Protein AF-W0A6F8-F1 (afdb_monomer_lite)

Foldseek 3Di:
DDDPDPPPPPDPPDPDDDPVNVVVVVVVVVVVVVVVVVVVVVVVVVVVVVVVVVVVVVVVVVVVVVVVVPDDDDDDPVVVVVCVVVPQDDDDDDDLDWQQLFDLDGPQVPDPFKDKDFDDPPPPDPPPPPPDRGFDADPDDFGWIKIWGPQDQWKKKKFWAADDQPVFKAQWWDPDNPIDFWGWGWDWDAFQNWTKIKIWIWGQDDDPDRDDTHTPDIDIDTHGWMKMWTWDCPDVQWIWTFIDTQQFTADDIDTPSPPPDDDPSIGIITDNDDRVRSRGMDMDRQAPAWAKAWPAFDQEFEQFLQQKTKFKTKIFIGDDWFPWKWKFKAQQPSRHTQPPRHTHTFAPWDTDPRMIIGMDMDHNVSLVVRQQRFIKMKMKGDDPPDPPPSNGIYIYTGGRHHYDAEEEEEEAPLSLQLQPDAAPDPDPFAFHHSEWEFEDDPDPPDLDLNVGDIDRRHGRGLLSLQQVLLCVQPVGYYYYYYQYYYLDALVCCAPPHSSLVNSLSNCVSNSHHQEYEYAYDQSCLVPDLVRNLVRVCRSQVVSCVVHVNYAYAYEAHQFYDPVSFVSRLVRSLSSQVCLVPPVVHHLHYFEHQNLFDDQRRHDGPRVSSSVRSNLRSVCVCVSSVSDQAHSHFKEWDDKDDPALFKIKTKIWGSLFFFKDWPQCVQVVAPQQLKWKDLDLVSPDTFTFNDKDKPPGWDDPDPSTTMIMMMTGGPDRRPPDKMKMWGNDGRNSFCPVPSVGSDNRSVNRGTHIWGHHPPDDTGTYDGQDDPVRRRMHMD

Sequence (778 aa):
MADIRKVQVRGLRGPGLSAEDTAAINAAVEAAEGAAEEAGAKLGEITDALATGLAAIDAAVEDAEEAAASIPLYTSPRLAAIEDALGLPAVPPEAPFHDSFAGGAGLLKNRPGYIVLTQSGFAAQVDSLSVGDGFIGGTTGTSAWGLKTTDSVTVWVDRIIGVAPITYLVDHVTVSPLLDRFRAGGTWTVVGGLNTGNYTISRIDDSSSPSSVQQLGNLRVEAFDVVSHRFEEPAPGTITLTVCLNGRQAGPPVVVSGLGVPFTMNHGITGNAGAQALRWIQIAKPATQALITLFAPNRVVHRNVDGSTTWRLRGQYTGDAPRALRYLLLDHAAGVAVSGHSNVLVNDLVAENGWWSGWFTISNAASLAVKDTGVRLFVRRRGLIDENDAEATADAWGPIQYPGEVSPVNGQSLGVQEGRQVLVTAGLYPAPARSFWIDGEPSTMQPEAFYRRQLPITADTTVAAFAGVVQALTGTSVATCSGGVSSTAIIERTVGTPGYIALRDAIEHAGGAGILRHIDGQSDIGTSDADYETVFLAIYTALIAEFPDLRVLMVPCSSAWAAGVGNYNRIRRLQWDIARRRTDICVGLGAYSNGVQKLDTLHKPALGYAEISRRNGHCYRQARGYQQFDGNGPWFAAFSKVSSSRLRGVFNLGRGDSLALNNSGYGGDFAGAMQFATASTFASPIAPTAFTIDASPVDIGGGVLQQGIEWDFAGTPFAGAAFARAAIGDNPYNLANNATINADLVNRASMIVALKAGEPSVEMQPYYSPDGNDYRQA

pLDDT: mean 70.32, std 19.62, range [24.39, 98.0]

Organism: NCBI:txid1123269

Radius of gyration: 33.79 Å; chains: 1; bounding box: 108×73×90 Å

Secondary structure (DSSP, 8-state):
--------------TT--HHHHHHHHHHHHHHHHHHHHHHHHHHHHHHHHHHHHHHHHHHHHHHHHHHHT-----TTHHHHHHHHTT---SSS--TT-----SSS-GGGGSTTEEEEE-TT--S-STT----TT----SSS---EEEEESS-S-EEEEEEPPSS--TTEES----STT---EEEEEEEEEETTEEEEEEEEEEE--SSS---EEEEEEEEEETT-EEEEEEEEEETTEEEEEEEETTEE-SSPEESGGGSS--------EE---HHHHTTEEEE-TTTS--B------SEEEBPTTS-EEEEEEEEB-SSPPS-EEEEEEETTT-SBPTT-SSEEPEEEEEETTEEEEEEEE-HHHHHHTTTT-EEEEEEEE-SS-TT-TT-EEEEEEEEEEEEEEEEEEESHHHHHTTT-B-SSTTSSPPPTT-EEE-----TT---GGG--EEEPPSSBHHHHHHHHHHHHH-SEEEEEEE--TT--GGGGSTTSHHHHHHHHHHHHTT--SEEEEE--STTTTS-HHHHHHHHHHHHHHHHHHSTT-EEEEE------TT-HHHHHHHHHHHHHHHHH-TTTEEEE----GGG--TTSS---HHHHHHHHHHHHHHHHHHTTS--S-TT--EEEEEEEEETTEEEEEEE-TT-SEEEEETTTSTT--STTEEEESSTT-SS-B--SEEEE-SS-EE-STT-EEEEEEEE-SS-TTSS--EEEES-SSSTT-GGGTTS--TTHHHHS-EEEEE-TTS--EEPPP---TTS--SEE-

Structure (mmCIF, N/CA/C/O backbone):
data_AF-W0A6F8-F1
#
_entry.id   AF-W0A6F8-F1
#
loop_
_atom_site.group_PDB
_atom_site.id
_atom_site.type_symbol
_atom_site.label_atom_id
_atom_site.label_alt_id
_atom_site.label_comp_id
_atom_site.label_asym_id
_atom_site.label_entity_id
_atom_site.label_seq_id
_atom_site.pdbx_PDB_ins_code
_atom_site.Cartn_x
_atom_site.Cartn_y
_atom_site.Cartn_z
_atom_site.occupancy
_atom_site.B_iso_or_equiv
_atom_site.auth_seq_id
_atom_site.auth_comp_id
_atom_site.auth_asym_id
_atom_site.auth_atom_id
_atom_site.pdbx_PDB_model_num
ATOM 1 N N . MET A 1 1 ? -20.579 -39.265 -7.305 1.00 39.62 1 MET A N 1
ATOM 2 C CA . MET A 1 1 ? -21.822 -39.997 -7.628 1.00 39.62 1 MET A CA 1
ATOM 3 C C . MET A 1 1 ? -22.959 -39.368 -6.846 1.00 39.62 1 MET A C 1
ATOM 5 O O . MET A 1 1 ? -22.984 -39.499 -5.631 1.00 39.62 1 MET A O 1
ATOM 9 N N . ALA A 1 2 ? -23.820 -38.609 -7.521 1.00 31.48 2 ALA A N 1
ATOM 10 C CA . ALA A 1 2 ? -24.972 -37.942 -6.923 1.00 31.48 2 ALA A CA 1
ATOM 11 C C . ALA A 1 2 ? -26.234 -38.354 -7.689 1.00 31.48 2 ALA A C 1
ATOM 13 O O . ALA A 1 2 ? -26.209 -38.424 -8.917 1.00 31.48 2 ALA A O 1
ATOM 14 N N . ASP A 1 3 ? -27.290 -38.649 -6.932 1.00 41.66 3 ASP A N 1
ATOM 15 C CA . ASP A 1 3 ? -28.625 -39.079 -7.350 1.00 41.66 3 ASP A CA 1
ATOM 16 C C . ASP A 1 3 ? -29.153 -38.379 -8.614 1.00 41.66 3 ASP A C 1
ATOM 18 O O . ASP A 1 3 ? -29.697 -37.270 -8.556 1.00 41.66 3 ASP A O 1
ATOM 22 N N . ILE A 1 4 ? -29.110 -39.071 -9.756 1.00 37.94 4 ILE A N 1
ATOM 23 C CA . ILE A 1 4 ? -30.026 -38.774 -10.858 1.00 37.94 4 ILE A CA 1
ATOM 24 C C . ILE A 1 4 ? -31.353 -39.427 -10.486 1.00 37.94 4 ILE A C 1
ATOM 26 O O . ILE A 1 4 ? -31.532 -40.643 -10.543 1.00 37.94 4 ILE A O 1
ATOM 30 N N . ARG A 1 5 ? -32.266 -38.579 -10.014 1.00 40.94 5 ARG A N 1
ATOM 31 C CA . ARG A 1 5 ? -33.640 -38.913 -9.643 1.00 40.94 5 ARG A CA 1
ATOM 32 C C . ARG A 1 5 ? -34.263 -39.826 -10.701 1.00 40.94 5 ARG A C 1
ATOM 34 O O . ARG A 1 5 ? -34.510 -39.393 -11.823 1.00 40.94 5 ARG A O 1
ATOM 41 N N . LYS A 1 6 ? -34.585 -41.059 -10.298 1.00 40.88 6 LYS A N 1
ATOM 42 C CA . LYS A 1 6 ? -35.554 -41.923 -10.980 1.00 40.88 6 LYS A CA 1
ATOM 43 C C . LYS A 1 6 ? -36.848 -41.133 -11.157 1.00 40.88 6 LYS A C 1
ATOM 45 O O . LYS A 1 6 ? -37.624 -40.995 -10.211 1.00 40.88 6 LYS A O 1
ATOM 50 N N . VAL A 1 7 ? -37.099 -40.620 -12.357 1.00 41.78 7 VAL A N 1
ATOM 51 C CA . VAL A 1 7 ? -38.447 -40.216 -12.744 1.00 41.78 7 VAL A CA 1
ATOM 52 C C . VAL A 1 7 ? -39.226 -41.517 -12.901 1.00 41.78 7 VAL A C 1
ATOM 54 O O . VAL A 1 7 ? -39.189 -42.159 -13.942 1.00 41.78 7 VAL A O 1
ATOM 57 N N . GLN A 1 8 ? -39.891 -41.962 -11.833 1.00 42.84 8 GLN A N 1
ATOM 58 C CA . GLN A 1 8 ? -40.904 -43.004 -11.951 1.00 42.84 8 GLN A CA 1
ATOM 59 C C . GLN A 1 8 ? -42.027 -42.460 -12.839 1.00 42.84 8 GLN A C 1
ATOM 61 O O . GLN A 1 8 ? -42.940 -41.789 -12.360 1.00 42.84 8 GLN A O 1
ATOM 66 N N . VAL A 1 9 ? -42.001 -42.792 -14.130 1.00 47.00 9 VAL A N 1
ATOM 67 C CA . VAL A 1 9 ? -43.165 -42.673 -15.017 1.00 47.00 9 VAL A CA 1
ATOM 68 C C . VAL A 1 9 ? -44.143 -43.803 -14.666 1.00 47.00 9 VAL A C 1
ATOM 70 O O . VAL A 1 9 ? -44.398 -44.730 -15.423 1.00 47.00 9 VAL A O 1
ATOM 73 N N . ARG A 1 10 ? -44.688 -43.768 -13.449 1.00 44.19 10 ARG A N 1
ATOM 74 C CA . ARG A 1 10 ? -45.847 -44.569 -13.037 1.00 44.19 10 ARG A CA 1
ATOM 75 C C . ARG A 1 10 ? -46.945 -43.601 -12.622 1.00 44.19 10 ARG A C 1
ATOM 77 O O . ARG A 1 10 ? -47.232 -43.448 -11.443 1.00 44.19 10 ARG A O 1
ATOM 84 N N . GLY A 1 11 ? -47.526 -42.898 -13.593 1.00 47.22 11 GLY A N 1
ATOM 85 C CA . GLY A 1 11 ? -48.578 -41.924 -13.284 1.00 47.22 11 GLY A CA 1
ATOM 86 C C . GLY A 1 11 ? -49.405 -41.382 -14.448 1.00 47.22 11 GLY A C 1
ATOM 87 O O . GLY A 1 11 ? -50.465 -40.822 -14.197 1.00 47.22 11 GLY A O 1
ATOM 88 N N . LEU A 1 12 ? -49.012 -41.574 -15.710 1.00 47.78 12 LEU A N 1
ATOM 89 C CA . LEU A 1 12 ? -49.800 -41.104 -16.858 1.00 47.78 12 LEU A CA 1
ATOM 90 C C . LEU A 1 12 ? -50.764 -42.194 -17.353 1.00 47.78 12 LEU A C 1
ATOM 92 O O . LEU A 1 12 ? -50.655 -42.693 -18.465 1.00 47.78 12 LEU A O 1
ATOM 96 N N . ARG A 1 13 ? -51.728 -42.579 -16.511 1.00 47.81 13 ARG A N 1
ATOM 97 C CA . ARG A 1 13 ? -52.975 -43.224 -16.963 1.00 47.81 13 ARG A CA 1
ATOM 98 C C . ARG A 1 13 ? -54.136 -42.263 -16.715 1.00 47.81 13 ARG A C 1
ATOM 100 O O . ARG A 1 13 ? -54.988 -42.508 -15.869 1.00 47.81 13 ARG A O 1
ATOM 107 N N . GLY A 1 14 ? -54.117 -41.129 -17.412 1.00 49.66 14 GLY A N 1
ATOM 108 C CA . GLY A 1 14 ? -55.275 -40.238 -17.505 1.00 49.66 14 GLY A CA 1
ATOM 109 C C . GLY A 1 14 ? -56.286 -40.794 -18.520 1.00 49.66 14 GLY A C 1
ATOM 110 O O . GLY A 1 14 ? -55.865 -41.371 -19.525 1.00 49.66 14 GLY A O 1
ATOM 111 N N . PRO A 1 15 ? -57.604 -40.665 -18.287 1.00 48.78 15 PRO A N 1
ATOM 112 C CA . PRO A 1 15 ? -58.619 -41.168 -19.207 1.00 48.78 15 PRO A CA 1
ATOM 113 C C . PRO A 1 15 ? -58.581 -40.348 -20.505 1.00 48.78 15 PRO A C 1
ATOM 115 O O . PRO A 1 15 ? -58.974 -39.186 -20.508 1.00 48.78 15 PRO A O 1
ATOM 118 N N . GLY A 1 16 ? -58.076 -40.936 -21.595 1.00 56.72 16 GLY A N 1
ATOM 119 C CA . GLY A 1 16 ? -58.070 -40.292 -22.916 1.00 56.72 16 GLY A CA 1
ATOM 120 C C . GLY A 1 16 ? -56.902 -40.631 -23.848 1.00 56.72 16 GLY A C 1
ATOM 121 O O . GLY A 1 16 ? -56.974 -40.271 -25.016 1.00 56.72 16 GLY A O 1
ATOM 122 N N . LEU A 1 17 ? -55.854 -41.320 -23.385 1.00 56.81 17 LEU A N 1
ATOM 123 C CA . LEU A 1 17 ? -54.770 -41.779 -24.267 1.00 56.81 17 LEU A CA 1
ATOM 124 C C . LEU A 1 17 ? -55.175 -43.062 -25.000 1.00 56.81 17 LEU A C 1
ATOM 126 O O . LEU A 1 17 ? -55.654 -44.012 -24.375 1.00 56.81 17 LEU A O 1
ATOM 130 N N . SER A 1 18 ? -54.980 -43.095 -26.320 1.00 64.94 18 SER A N 1
ATOM 131 C CA . SER A 1 18 ? -55.183 -44.313 -27.100 1.00 64.94 18 SER A CA 1
ATOM 132 C C . SER A 1 18 ? -54.106 -45.356 -26.756 1.00 64.94 18 SER A C 1
ATOM 134 O O . SER A 1 18 ? -53.036 -45.040 -26.218 1.00 64.94 18 SER A O 1
ATOM 136 N N . ALA A 1 19 ? -54.380 -46.632 -27.044 1.00 66.88 19 ALA A N 1
ATOM 137 C CA . ALA A 1 19 ? -53.400 -47.703 -26.841 1.00 66.88 19 ALA A CA 1
ATOM 138 C C . ALA A 1 19 ? -52.123 -47.485 -27.676 1.00 66.88 19 ALA A C 1
ATOM 140 O O . ALA A 1 19 ? -51.034 -47.865 -27.249 1.00 66.88 19 ALA A O 1
ATOM 141 N N . GLU A 1 20 ? -52.261 -46.832 -28.831 1.00 69.56 20 GLU A N 1
ATOM 142 C CA . GLU A 1 20 ? -51.173 -46.520 -29.756 1.00 69.56 20 GLU A CA 1
ATOM 143 C C . GLU A 1 20 ? -50.271 -45.402 -29.205 1.00 69.56 20 GLU A C 1
ATOM 145 O O . GLU A 1 20 ? -49.052 -45.564 -29.158 1.00 69.56 20 GLU A O 1
ATOM 150 N N . ASP A 1 21 ? -50.861 -44.341 -28.642 1.00 62.09 21 ASP A N 1
ATOM 151 C CA . ASP A 1 21 ? -50.109 -43.254 -27.993 1.00 62.09 21 ASP A CA 1
ATOM 152 C C . ASP A 1 21 ? -49.346 -43.748 -26.758 1.00 62.09 21 ASP A C 1
ATOM 154 O O . ASP A 1 21 ? -48.209 -43.350 -26.502 1.00 62.09 21 ASP A O 1
ATOM 158 N N . THR A 1 22 ? -49.951 -44.665 -25.998 1.00 63.81 22 THR A N 1
ATOM 159 C CA . THR A 1 22 ? -49.301 -45.273 -24.827 1.00 63.81 22 THR A CA 1
ATOM 160 C C . THR A 1 22 ? -48.097 -46.126 -25.241 1.00 63.81 22 THR A C 1
ATOM 162 O O . THR A 1 22 ? -47.063 -46.094 -24.574 1.00 63.81 22 THR A O 1
ATOM 165 N N . ALA A 1 23 ? -48.203 -46.869 -26.347 1.00 68.25 23 ALA A N 1
ATOM 166 C CA . ALA A 1 23 ? -47.099 -47.666 -26.876 1.00 68.25 23 ALA A CA 1
ATOM 167 C C . ALA A 1 23 ? -45.953 -46.783 -27.398 1.00 68.25 23 ALA A C 1
ATOM 169 O O . ALA A 1 23 ? -44.791 -47.061 -27.104 1.00 68.25 23 ALA A O 1
ATOM 170 N N . ALA A 1 24 ? -46.274 -45.690 -28.096 1.00 68.19 24 ALA A N 1
ATOM 171 C CA . ALA A 1 24 ? -45.284 -44.738 -28.597 1.00 68.19 24 ALA A CA 1
ATOM 172 C C . ALA A 1 24 ? -44.519 -44.035 -27.462 1.00 68.19 24 ALA A C 1
ATOM 174 O O . ALA A 1 24 ? -43.297 -43.904 -27.527 1.00 68.19 24 ALA A O 1
ATOM 175 N N . ILE A 1 25 ? -45.217 -43.634 -26.393 1.00 63.47 25 ILE A N 1
ATOM 176 C CA . ILE A 1 25 ? -44.587 -43.017 -25.216 1.00 63.47 25 ILE A CA 1
ATOM 177 C C . ILE A 1 25 ? -43.669 -44.015 -24.501 1.00 63.47 25 ILE A C 1
ATOM 179 O O . ILE A 1 25 ? -42.547 -43.654 -24.155 1.00 63.47 25 ILE A O 1
ATOM 183 N N . ASN A 1 26 ? -44.096 -45.268 -24.315 1.00 69.50 26 ASN A N 1
ATOM 184 C CA . ASN A 1 26 ? -43.254 -46.284 -23.675 1.00 69.50 26 ASN A CA 1
ATOM 185 C C . ASN A 1 26 ? -41.985 -46.572 -24.491 1.00 69.50 26 ASN A C 1
ATOM 187 O O . ASN A 1 26 ? -40.902 -46.625 -23.917 1.00 69.50 26 ASN A O 1
ATOM 191 N N . ALA A 1 27 ? -42.095 -46.669 -25.820 1.00 68.62 27 ALA A N 1
ATOM 192 C CA . ALA A 1 27 ? -40.938 -46.863 -26.695 1.00 68.62 27 ALA A CA 1
ATOM 193 C C . ALA A 1 27 ? -39.957 -45.675 -26.642 1.00 68.62 27 ALA A C 1
ATOM 195 O O . ALA A 1 27 ? -38.742 -45.868 -26.655 1.00 68.62 27 ALA A O 1
ATOM 196 N N . ALA A 1 28 ? -40.467 -44.443 -26.542 1.00 62.16 28 ALA A N 1
ATOM 197 C CA . ALA A 1 28 ? -39.632 -43.251 -26.394 1.00 62.16 28 ALA A CA 1
ATOM 198 C C . ALA A 1 28 ? -38.912 -43.202 -25.035 1.00 62.16 28 ALA A C 1
ATOM 200 O O . ALA A 1 28 ? -37.762 -42.768 -24.968 1.00 62.16 28 ALA A O 1
ATOM 201 N N . VAL A 1 29 ? -39.566 -43.661 -23.962 1.00 64.31 29 VAL A N 1
ATOM 202 C CA . VAL A 1 29 ? -38.954 -43.762 -22.628 1.00 64.31 29 VAL A CA 1
ATOM 203 C C . VAL A 1 29 ? -37.868 -44.838 -22.608 1.00 64.31 29 VAL A C 1
ATOM 205 O O . VAL A 1 29 ? -36.765 -44.543 -22.164 1.00 64.31 29 VAL A O 1
ATOM 208 N N . GLU A 1 30 ? -38.121 -46.029 -23.158 1.00 69.31 30 GLU A N 1
ATOM 209 C CA . GLU A 1 30 ? -37.109 -47.096 -23.249 1.00 69.31 30 GLU A CA 1
ATOM 210 C C . GLU A 1 30 ? -35.885 -46.659 -24.071 1.00 69.31 30 GLU A C 1
ATOM 212 O O . GLU A 1 30 ? -34.746 -46.908 -23.676 1.00 69.31 30 GLU A O 1
ATOM 217 N N . ALA A 1 31 ? -36.093 -45.939 -25.180 1.00 66.75 31 ALA A N 1
ATOM 218 C CA . ALA A 1 31 ? -34.997 -45.390 -25.978 1.00 66.75 31 ALA A CA 1
ATOM 219 C C . ALA A 1 31 ? -34.178 -44.332 -25.212 1.00 66.75 31 ALA A C 1
ATOM 221 O O . ALA A 1 31 ? -32.952 -44.291 -25.327 1.00 66.75 31 ALA A O 1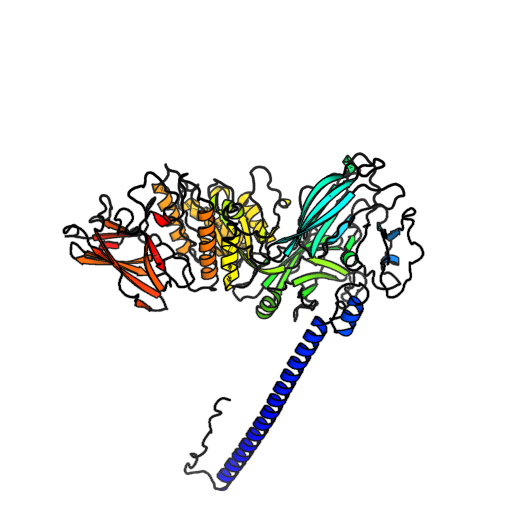
ATOM 222 N N . ALA A 1 32 ? -34.840 -43.485 -24.417 1.00 55.56 32 ALA A N 1
ATOM 223 C CA . ALA A 1 32 ? -34.175 -42.477 -23.595 1.00 55.56 32 ALA A CA 1
ATOM 224 C C . ALA A 1 32 ? -33.403 -43.097 -22.416 1.00 55.56 32 ALA A C 1
ATOM 226 O O . ALA A 1 32 ? -32.304 -42.639 -22.104 1.00 55.56 32 ALA A O 1
ATOM 227 N N . GLU A 1 33 ? -33.945 -44.145 -21.788 1.00 65.81 33 GLU A N 1
ATOM 228 C CA . GLU A 1 33 ? -33.263 -44.901 -20.732 1.00 65.81 33 GLU A CA 1
ATOM 229 C C . GLU A 1 33 ? -32.013 -45.608 -21.277 1.00 65.81 33 GLU A C 1
ATOM 231 O O . GLU A 1 33 ? -30.941 -45.467 -20.689 1.00 65.81 33 GLU A O 1
ATOM 236 N N . GLY A 1 34 ? -32.103 -46.249 -22.450 1.00 66.94 34 GLY A N 1
ATOM 237 C CA . GLY A 1 34 ? -30.946 -46.864 -23.110 1.00 66.94 34 GLY A CA 1
ATOM 238 C C . GLY A 1 34 ? -29.844 -45.858 -23.472 1.00 66.94 34 GLY A C 1
ATOM 239 O O . GLY A 1 34 ? -28.665 -46.114 -23.235 1.00 66.94 34 GLY A O 1
ATOM 240 N N . ALA A 1 35 ? -30.212 -44.673 -23.973 1.00 64.50 35 ALA A N 1
ATOM 241 C CA . ALA A 1 35 ? -29.246 -43.614 -24.282 1.00 64.50 35 ALA A CA 1
ATOM 242 C C . ALA A 1 35 ? -28.562 -43.043 -23.023 1.00 64.50 35 ALA A C 1
ATOM 244 O O . ALA A 1 35 ? -27.377 -42.702 -23.055 1.00 64.50 35 ALA A O 1
ATOM 245 N N . ALA A 1 36 ? -29.290 -42.944 -21.906 1.00 58.66 36 ALA A N 1
ATOM 246 C CA . ALA A 1 36 ? -28.733 -42.502 -20.630 1.00 58.66 36 ALA A CA 1
ATOM 247 C C . ALA A 1 36 ? -27.765 -43.538 -20.031 1.00 58.66 36 ALA A C 1
ATOM 249 O O . ALA A 1 36 ? -26.739 -43.161 -19.463 1.00 58.66 36 ALA A O 1
ATOM 250 N N . GLU A 1 37 ? -28.060 -44.830 -20.189 1.00 70.25 37 GLU A N 1
ATOM 251 C CA . GLU A 1 37 ? -27.196 -45.925 -19.742 1.00 70.25 37 GLU A CA 1
ATOM 252 C C . GLU A 1 37 ? -25.890 -45.975 -20.556 1.00 70.25 37 GLU A C 1
ATOM 254 O O . GLU A 1 37 ? -24.803 -46.060 -19.981 1.00 70.25 37 GLU A O 1
ATOM 259 N N . GLU A 1 38 ? -25.966 -45.780 -21.878 1.00 71.19 38 GLU A N 1
ATOM 260 C CA . GLU A 1 38 ? -24.788 -45.678 -22.751 1.00 71.19 38 GLU A CA 1
ATOM 261 C C . GLU A 1 38 ? -23.921 -44.444 -22.427 1.00 71.19 38 GLU A C 1
ATOM 263 O O . GLU A 1 38 ? -22.689 -44.523 -22.401 1.00 71.19 38 GLU A O 1
ATOM 268 N N . ALA A 1 39 ? -24.545 -43.299 -22.127 1.00 60.41 39 ALA A N 1
ATOM 269 C CA . ALA A 1 39 ? -23.832 -42.098 -21.692 1.00 60.41 39 ALA A CA 1
ATOM 270 C C . ALA A 1 39 ? -23.146 -42.296 -20.328 1.00 60.41 39 ALA A C 1
ATOM 272 O O . ALA A 1 39 ? -22.024 -41.827 -20.130 1.00 60.41 39 ALA A O 1
ATOM 273 N N . GLY A 1 40 ? -23.788 -43.021 -19.405 1.00 66.56 40 GLY A N 1
ATOM 274 C CA . GLY A 1 40 ? -23.209 -43.401 -18.117 1.00 66.56 40 GLY A CA 1
ATOM 275 C C . GLY A 1 40 ? -21.996 -44.322 -18.264 1.00 66.56 40 GLY A C 1
ATOM 276 O O . GLY A 1 40 ? -20.978 -44.087 -17.613 1.00 66.56 40 GLY A O 1
ATOM 277 N N . ALA A 1 41 ? -22.066 -45.311 -19.160 1.00 70.50 41 ALA A N 1
ATOM 278 C CA . ALA A 1 41 ? -20.948 -46.205 -19.465 1.00 70.50 41 ALA A CA 1
ATOM 279 C C . ALA A 1 41 ? -19.746 -45.442 -20.051 1.00 70.50 41 ALA A C 1
ATOM 281 O O . ALA A 1 41 ? -18.634 -45.571 -19.543 1.00 70.50 41 ALA A O 1
ATOM 282 N N . LYS A 1 42 ? -19.980 -44.555 -21.029 1.00 66.94 42 LYS A N 1
ATOM 283 C CA . LYS A 1 42 ? -18.939 -43.680 -21.603 1.00 66.94 42 LYS A CA 1
ATOM 284 C C . LYS A 1 42 ? -18.312 -42.747 -20.568 1.00 66.94 42 LYS A C 1
ATOM 286 O O . LYS A 1 42 ? -17.109 -42.508 -20.603 1.00 66.94 42 LYS A O 1
ATOM 291 N N . LEU A 1 43 ? -19.102 -42.219 -19.631 1.00 59.78 43 LEU A N 1
ATOM 292 C CA . LEU A 1 43 ? -18.573 -41.396 -18.541 1.00 59.78 43 LEU A CA 1
ATOM 293 C C . LEU A 1 43 ? -17.697 -42.225 -17.585 1.00 59.78 43 LEU A C 1
ATOM 295 O O . LEU A 1 43 ? -16.676 -41.726 -17.113 1.00 59.78 43 LEU A O 1
ATOM 299 N N . GLY A 1 44 ? -18.069 -43.484 -17.329 1.00 69.50 44 GLY A N 1
ATOM 300 C CA . GLY A 1 44 ? -17.248 -44.444 -16.588 1.00 69.50 44 GLY A CA 1
ATOM 301 C C . GLY A 1 44 ? -15.903 -44.691 -17.271 1.00 69.50 44 GLY A C 1
ATOM 302 O O . GLY A 1 44 ? -14.867 -44.480 -16.650 1.00 69.50 44 GLY A O 1
ATOM 303 N N . GLU A 1 45 ? -15.913 -44.995 -18.572 1.00 74.62 45 GLU A N 1
ATOM 304 C CA . GLU A 1 45 ? -14.696 -45.194 -19.375 1.00 74.62 45 GLU A CA 1
ATOM 305 C C . GLU A 1 45 ? -13.771 -43.965 -19.360 1.00 74.62 45 GLU A C 1
ATOM 307 O O . GLU A 1 45 ? -12.558 -44.099 -19.204 1.00 74.62 45 GLU A O 1
ATOM 312 N N . ILE A 1 46 ? -14.332 -42.754 -19.464 1.00 62.12 46 ILE A N 1
ATOM 313 C CA . ILE A 1 46 ? -13.563 -41.502 -19.365 1.00 62.12 46 ILE A CA 1
ATOM 314 C C . ILE A 1 46 ? -12.957 -41.339 -17.965 1.00 62.12 46 ILE A C 1
ATOM 316 O O . ILE A 1 46 ? -11.816 -40.896 -17.840 1.00 62.12 46 ILE A O 1
ATOM 320 N N . THR A 1 47 ? -13.700 -41.691 -16.915 1.00 66.75 47 THR A N 1
ATOM 321 C CA . THR A 1 47 ? -13.232 -41.573 -15.525 1.00 66.75 47 THR A CA 1
ATOM 322 C C . THR A 1 47 ? -12.101 -42.564 -15.237 1.00 66.75 47 THR A C 1
ATOM 324 O O . THR A 1 47 ? -11.099 -42.182 -14.634 1.00 66.75 47 THR A O 1
ATOM 327 N N . ASP A 1 48 ? -12.211 -43.796 -15.735 1.00 68.62 48 ASP A N 1
ATOM 328 C CA . ASP A 1 48 ? -11.179 -44.830 -15.603 1.00 68.62 48 ASP A CA 1
ATOM 329 C C . ASP A 1 48 ? -9.924 -44.486 -16.420 1.00 68.62 48 ASP A C 1
ATOM 331 O O . ASP A 1 48 ? -8.797 -44.661 -15.945 1.00 68.62 48 ASP A O 1
ATOM 335 N N . ALA A 1 49 ? -10.092 -43.914 -17.617 1.00 65.12 49 ALA A N 1
ATOM 336 C CA . ALA A 1 49 ? -8.984 -43.396 -18.418 1.00 65.12 49 ALA A CA 1
ATOM 337 C C . ALA A 1 49 ? -8.271 -42.226 -17.718 1.00 65.12 49 ALA A C 1
ATOM 339 O O . ALA A 1 49 ? -7.042 -42.156 -17.738 1.00 65.12 49 ALA A O 1
ATOM 340 N N . LEU A 1 50 ? -9.021 -41.340 -17.053 1.00 58.88 50 LEU A N 1
ATOM 341 C CA . LEU A 1 50 ? -8.459 -40.226 -16.288 1.00 58.88 50 LEU A CA 1
ATOM 342 C C . LEU A 1 50 ? -7.696 -40.718 -15.049 1.00 58.88 50 LEU A C 1
ATOM 344 O O . LEU A 1 50 ? -6.603 -40.228 -14.775 1.00 58.88 50 LEU A O 1
ATOM 348 N N . ALA A 1 51 ? -8.234 -41.708 -14.331 1.00 66.00 51 ALA A N 1
ATOM 349 C CA . ALA A 1 51 ? -7.575 -42.326 -13.181 1.00 66.00 51 ALA A CA 1
ATOM 350 C C . ALA A 1 51 ? -6.288 -43.064 -13.587 1.00 66.00 51 ALA A C 1
ATOM 352 O O . ALA A 1 51 ? -5.265 -42.942 -12.916 1.00 66.00 51 ALA A O 1
ATOM 353 N N . THR A 1 52 ? -6.314 -43.763 -14.725 1.00 69.75 52 THR A N 1
ATOM 354 C CA . THR A 1 52 ? -5.130 -44.420 -15.301 1.00 69.75 52 THR A CA 1
ATOM 355 C C . THR A 1 52 ? -4.083 -43.393 -15.741 1.00 69.75 52 THR A C 1
ATOM 357 O O . THR A 1 52 ? -2.893 -43.586 -15.505 1.00 69.75 52 THR A O 1
ATOM 360 N N . GLY A 1 53 ? -4.518 -42.273 -16.330 1.00 60.66 53 GLY A N 1
ATOM 361 C CA . GLY A 1 53 ? -3.644 -41.159 -16.697 1.00 60.66 53 GLY A CA 1
ATOM 362 C C . GLY A 1 53 ? -2.988 -40.491 -15.486 1.00 60.66 53 GLY A C 1
ATOM 363 O O . GLY A 1 53 ? -1.792 -40.224 -15.527 1.00 60.66 53 GLY A O 1
ATOM 364 N N . LEU A 1 54 ? -3.734 -40.277 -14.395 1.00 59.97 54 LEU A N 1
ATOM 365 C CA . LEU A 1 54 ? -3.179 -39.728 -13.153 1.00 59.97 54 LEU A CA 1
ATOM 366 C C . LEU A 1 54 ? -2.142 -40.667 -12.527 1.00 59.97 54 LEU A C 1
ATOM 368 O O . LEU A 1 54 ? -1.059 -40.216 -12.179 1.00 59.97 54 LEU A O 1
ATOM 372 N N . ALA A 1 55 ? -2.433 -41.968 -12.452 1.00 62.72 55 ALA A N 1
ATOM 373 C CA . ALA A 1 55 ? -1.493 -42.949 -11.909 1.00 62.72 55 ALA A CA 1
ATOM 374 C C . ALA A 1 55 ? -0.197 -43.045 -12.738 1.00 62.72 55 ALA A C 1
ATOM 376 O O . ALA A 1 55 ? 0.882 -43.233 -12.182 1.00 62.72 55 ALA A O 1
ATOM 377 N N . ALA A 1 56 ? -0.286 -42.883 -14.064 1.00 57.25 56 ALA A N 1
ATOM 378 C CA . ALA A 1 56 ? 0.887 -42.830 -14.936 1.00 57.25 56 ALA A CA 1
ATOM 379 C C . ALA A 1 56 ? 1.708 -41.540 -14.749 1.00 57.25 56 ALA A C 1
ATOM 381 O O . ALA A 1 56 ? 2.930 -41.578 -14.865 1.00 57.25 56 ALA A O 1
ATOM 382 N N . ILE A 1 57 ? 1.053 -40.412 -14.451 1.00 50.72 57 ILE A N 1
ATOM 383 C CA . ILE A 1 57 ? 1.726 -39.148 -14.123 1.00 50.72 57 ILE A CA 1
ATOM 384 C C . ILE A 1 57 ? 2.440 -39.260 -12.774 1.00 50.72 57 ILE A C 1
ATOM 386 O O . ILE A 1 57 ? 3.607 -38.894 -12.698 1.00 50.72 57 ILE A O 1
ATOM 390 N N . ASP A 1 58 ? 1.787 -39.807 -11.747 1.00 57.56 58 ASP A N 1
ATOM 391 C CA . ASP A 1 58 ? 2.394 -39.980 -10.422 1.00 57.56 58 ASP A CA 1
ATOM 392 C C . ASP A 1 58 ? 3.620 -40.907 -10.484 1.00 57.56 58 ASP A C 1
ATOM 394 O O . ASP A 1 58 ? 4.669 -40.566 -9.944 1.00 57.56 58 ASP A O 1
ATOM 398 N N . ALA A 1 59 ? 3.538 -42.013 -11.235 1.00 56.03 59 ALA A N 1
ATOM 399 C CA . ALA A 1 59 ? 4.683 -42.898 -11.465 1.00 56.03 59 ALA A CA 1
ATOM 400 C C . ALA A 1 59 ? 5.832 -42.197 -12.217 1.00 56.03 59 ALA A C 1
ATOM 402 O O . ALA A 1 59 ? 6.998 -42.377 -11.880 1.00 56.03 59 ALA A O 1
ATOM 403 N N . ALA A 1 60 ? 5.520 -41.354 -13.209 1.00 46.44 60 ALA A N 1
ATOM 404 C CA . ALA A 1 60 ? 6.533 -40.592 -13.942 1.00 46.44 60 ALA A CA 1
ATOM 405 C C . ALA A 1 60 ? 7.187 -39.490 -13.088 1.00 46.44 60 ALA A C 1
ATOM 407 O O . ALA A 1 60 ? 8.354 -39.159 -13.303 1.00 46.44 60 ALA A O 1
ATOM 408 N N . VAL A 1 61 ? 6.451 -38.913 -12.133 1.00 48.53 61 VAL A N 1
ATOM 409 C CA . VAL A 1 61 ? 6.987 -37.954 -11.157 1.00 48.53 61 VAL A CA 1
ATOM 410 C C . VAL A 1 61 ? 7.913 -38.663 -10.170 1.00 48.53 61 VAL A C 1
ATOM 412 O O . VAL A 1 61 ? 9.008 -38.166 -9.924 1.00 48.53 61 VAL A O 1
ATOM 415 N N . GLU A 1 62 ? 7.529 -39.839 -9.675 1.00 55.28 62 GLU A N 1
ATOM 416 C CA . GLU A 1 62 ? 8.352 -40.644 -8.763 1.00 55.28 62 GLU A CA 1
ATOM 417 C C . GLU A 1 62 ? 9.666 -41.097 -9.437 1.00 55.28 62 GLU A C 1
ATOM 419 O O . GLU A 1 62 ? 10.747 -40.890 -8.880 1.00 55.28 62 GLU A O 1
ATOM 424 N N . ASP A 1 63 ? 9.604 -41.567 -10.691 1.00 50.84 63 ASP A N 1
ATOM 425 C CA . ASP A 1 63 ? 10.789 -41.898 -11.501 1.00 50.84 63 ASP A CA 1
ATOM 426 C C . ASP A 1 63 ? 11.691 -40.668 -11.746 1.00 50.84 63 ASP A C 1
ATOM 428 O O . ASP A 1 63 ? 12.924 -40.768 -11.754 1.00 50.84 63 ASP A O 1
ATOM 432 N N . ALA A 1 64 ? 11.101 -39.482 -11.941 1.00 44.47 64 ALA A N 1
ATOM 433 C CA . ALA A 1 64 ? 11.843 -38.236 -12.138 1.00 44.47 64 ALA A CA 1
ATOM 434 C C . ALA A 1 64 ? 12.514 -37.739 -10.846 1.00 44.47 64 ALA A C 1
ATOM 436 O O . ALA A 1 64 ? 13.629 -37.212 -10.899 1.00 44.47 64 ALA A O 1
ATOM 437 N N . GLU A 1 65 ? 11.876 -37.922 -9.690 1.00 46.41 65 GLU A N 1
ATOM 438 C CA . GLU A 1 65 ? 12.444 -37.600 -8.378 1.00 46.41 65 GLU A CA 1
ATOM 439 C C . GLU A 1 65 ? 13.589 -38.559 -8.008 1.00 46.41 65 GLU A C 1
ATOM 441 O O . GLU A 1 65 ? 14.633 -38.112 -7.518 1.00 46.41 65 GLU A O 1
ATOM 446 N N . GLU A 1 66 ? 13.466 -39.852 -8.327 1.00 46.41 66 GLU A N 1
ATOM 447 C CA . GLU A 1 66 ? 14.530 -40.845 -8.124 1.00 46.41 66 GLU A CA 1
ATOM 448 C C . GLU A 1 66 ? 15.720 -40.618 -9.084 1.00 46.41 66 GLU A C 1
ATOM 450 O O . GLU A 1 66 ? 16.894 -40.698 -8.690 1.00 46.41 66 GLU A O 1
ATOM 455 N N . ALA A 1 67 ? 15.446 -40.207 -10.329 1.00 44.75 67 ALA A N 1
ATOM 456 C CA . ALA A 1 67 ? 16.469 -39.756 -11.272 1.00 44.75 67 ALA A CA 1
ATOM 457 C C . ALA A 1 67 ? 17.159 -38.458 -10.809 1.00 44.75 67 ALA A C 1
ATOM 459 O O . ALA A 1 67 ? 18.375 -38.323 -10.957 1.00 44.75 67 ALA A O 1
ATOM 460 N N . ALA A 1 68 ? 16.429 -37.520 -10.200 1.00 40.91 68 ALA A N 1
ATOM 461 C CA . ALA A 1 68 ? 16.993 -36.282 -9.661 1.00 40.91 68 ALA A CA 1
ATOM 462 C C . ALA A 1 68 ? 17.868 -36.518 -8.414 1.00 40.91 68 ALA A C 1
ATOM 464 O O . ALA A 1 68 ? 18.861 -35.812 -8.217 1.00 40.91 68 ALA A O 1
ATOM 465 N N . ALA A 1 69 ? 17.554 -37.531 -7.601 1.00 37.47 69 ALA A N 1
ATOM 466 C CA . ALA A 1 69 ? 18.293 -37.864 -6.382 1.00 37.47 69 ALA A CA 1
ATOM 467 C C . ALA A 1 69 ? 19.656 -38.548 -6.630 1.00 37.47 69 ALA A C 1
ATOM 469 O O . ALA A 1 69 ? 20.507 -38.561 -5.737 1.00 37.47 69 ALA A O 1
ATOM 470 N N . SER A 1 70 ? 19.899 -39.097 -7.827 1.00 35.19 70 SER A N 1
ATOM 471 C CA . SER A 1 70 ? 21.084 -39.921 -8.133 1.00 35.19 70 SER A CA 1
ATOM 472 C C . SER A 1 70 ? 22.201 -39.215 -8.924 1.00 35.19 70 SER A C 1
ATOM 474 O O . SER A 1 70 ? 23.224 -39.837 -9.225 1.00 35.19 70 SER A O 1
ATOM 476 N N . ILE A 1 71 ? 22.073 -37.917 -9.237 1.00 37.09 71 ILE A N 1
ATOM 477 C CA . ILE A 1 71 ? 23.011 -37.210 -10.130 1.00 37.09 71 ILE A CA 1
ATOM 478 C C . ILE A 1 71 ? 23.945 -36.261 -9.346 1.00 37.09 71 ILE A C 1
ATOM 480 O O . ILE A 1 71 ? 23.482 -35.281 -8.761 1.00 37.09 71 ILE A O 1
ATOM 484 N N . PRO A 1 72 ? 25.280 -36.471 -9.362 1.00 34.41 72 PRO A N 1
ATOM 485 C CA . PRO A 1 72 ? 26.234 -35.557 -8.739 1.00 34.41 72 PRO A CA 1
ATOM 486 C C . PRO A 1 72 ? 26.283 -34.223 -9.497 1.00 34.41 72 PRO A C 1
ATOM 488 O O . PRO A 1 72 ? 26.584 -34.178 -10.693 1.00 34.41 72 PRO A O 1
ATOM 491 N N . LEU A 1 73 ? 26.009 -33.130 -8.785 1.00 38.47 73 LEU A N 1
ATOM 492 C CA . LEU A 1 73 ? 26.136 -31.758 -9.276 1.00 38.47 73 LEU A CA 1
ATOM 493 C C . LEU A 1 73 ? 27.594 -31.423 -9.633 1.00 38.47 73 LEU A C 1
ATOM 495 O O . LEU A 1 73 ? 28.523 -31.875 -8.971 1.00 38.47 73 LEU A O 1
ATOM 499 N N . TYR A 1 74 ? 27.740 -30.542 -10.629 1.00 29.27 74 TYR A N 1
ATOM 500 C CA . TYR A 1 74 ? 28.961 -29.914 -11.157 1.00 29.27 74 TYR A CA 1
ATOM 501 C C . TYR A 1 74 ? 29.613 -30.591 -12.374 1.00 29.27 74 TYR A C 1
ATOM 503 O O . TYR A 1 74 ? 30.597 -31.314 -12.272 1.00 29.27 74 TYR A O 1
ATOM 511 N N . THR A 1 75 ? 29.125 -30.239 -13.570 1.00 29.94 75 THR A N 1
ATOM 512 C CA . THR A 1 75 ? 29.950 -29.675 -14.665 1.00 29.94 75 THR A CA 1
ATOM 513 C C . THR A 1 75 ? 29.074 -29.146 -15.812 1.00 29.94 75 THR A C 1
ATOM 515 O O . THR A 1 75 ? 28.045 -29.711 -16.173 1.00 29.94 75 THR A O 1
ATOM 518 N N . SER A 1 76 ? 29.514 -28.015 -16.366 1.00 38.00 76 SER A N 1
ATOM 519 C CA . SER A 1 76 ? 28.798 -27.069 -17.240 1.00 38.00 76 SER A CA 1
ATOM 520 C C . SER A 1 76 ? 28.201 -27.540 -18.589 1.00 38.00 76 SER A C 1
ATOM 522 O O . SER A 1 76 ? 27.363 -26.801 -19.096 1.00 38.00 76 SER A O 1
ATOM 524 N N . PRO A 1 77 ? 28.560 -28.673 -19.222 1.00 34.16 77 PRO A N 1
ATOM 525 C CA . PRO A 1 77 ? 27.987 -29.012 -20.538 1.00 34.16 77 PRO A CA 1
ATOM 526 C C . PRO A 1 77 ? 26.629 -29.729 -20.495 1.00 34.16 77 PRO A C 1
ATOM 528 O O . PRO A 1 77 ? 25.949 -29.811 -21.510 1.00 34.16 77 PRO A O 1
ATOM 531 N N . ARG A 1 78 ? 26.230 -30.287 -19.344 1.00 33.94 78 ARG A N 1
ATOM 532 C CA . ARG A 1 78 ? 25.040 -31.157 -19.258 1.00 33.94 78 ARG A CA 1
ATOM 533 C C . ARG A 1 78 ? 23.732 -30.433 -18.946 1.00 33.94 78 ARG A C 1
ATOM 535 O O . ARG A 1 78 ? 22.682 -30.996 -19.222 1.00 33.94 78 ARG A O 1
ATOM 542 N N . LEU A 1 79 ? 23.775 -29.194 -18.448 1.00 37.59 79 LEU A N 1
ATOM 543 C CA . LEU A 1 79 ? 22.560 -28.409 -18.189 1.00 37.59 79 LEU A CA 1
ATOM 544 C C . LEU A 1 79 ? 21.819 -28.083 -19.500 1.00 37.59 79 LEU A C 1
ATOM 546 O O . LEU A 1 79 ? 20.614 -28.274 -19.583 1.00 37.59 79 LEU A O 1
ATOM 550 N N . ALA A 1 80 ? 22.564 -27.734 -20.554 1.00 34.97 80 ALA A N 1
ATOM 551 C CA . ALA A 1 80 ? 22.007 -27.424 -21.872 1.00 34.97 80 ALA A CA 1
ATOM 552 C C . ALA A 1 80 ? 21.346 -28.638 -22.556 1.00 34.97 80 ALA A C 1
ATOM 554 O O . ALA A 1 80 ? 20.348 -28.488 -23.248 1.00 34.97 80 ALA A O 1
ATOM 555 N N . ALA A 1 81 ? 21.864 -29.853 -22.333 1.00 37.44 81 ALA A N 1
ATOM 556 C CA . ALA A 1 81 ? 21.287 -31.080 -22.894 1.00 37.44 81 ALA A CA 1
ATOM 557 C C . ALA A 1 81 ? 20.040 -31.564 -22.128 1.00 37.44 81 ALA A C 1
ATOM 559 O O . ALA A 1 81 ? 19.183 -32.231 -22.700 1.00 37.44 81 ALA A O 1
ATOM 560 N N . ILE A 1 82 ? 19.935 -31.226 -20.839 1.00 36.19 82 ILE A N 1
ATOM 561 C CA . ILE A 1 82 ? 18.755 -31.509 -20.011 1.00 36.19 82 ILE A CA 1
ATOM 562 C C . ILE A 1 82 ? 17.627 -30.515 -20.339 1.00 36.19 82 ILE A C 1
ATOM 564 O O . ILE A 1 82 ? 16.470 -30.916 -20.409 1.00 36.19 82 ILE A O 1
ATOM 568 N N . GLU A 1 83 ? 17.956 -29.252 -20.625 1.00 37.66 83 GLU A N 1
ATOM 569 C CA . GLU A 1 83 ? 16.994 -28.232 -21.076 1.00 37.66 83 GLU A CA 1
ATOM 570 C C . GLU A 1 83 ? 16.333 -28.595 -22.423 1.00 37.66 83 GLU A C 1
ATOM 572 O O . GLU A 1 83 ? 15.125 -28.413 -22.569 1.00 37.66 83 GLU A O 1
ATOM 577 N N . ASP A 1 84 ? 17.084 -29.192 -23.356 1.00 37.38 84 ASP A N 1
ATOM 578 C CA . ASP A 1 84 ? 16.586 -29.634 -24.674 1.00 37.38 84 ASP A CA 1
ATOM 579 C C . ASP A 1 84 ? 15.769 -30.946 -24.603 1.00 37.38 84 ASP A C 1
ATOM 581 O O . ASP A 1 84 ? 14.822 -31.147 -25.363 1.00 37.38 84 ASP A O 1
ATOM 585 N N . ALA A 1 85 ? 16.094 -31.842 -23.661 1.00 33.62 85 ALA A N 1
ATOM 586 C CA . ALA A 1 85 ? 15.418 -33.135 -23.492 1.00 33.62 85 ALA A CA 1
ATOM 587 C C . ALA A 1 85 ? 14.113 -33.061 -22.670 1.00 33.62 85 ALA A C 1
ATOM 589 O O . ALA A 1 85 ? 13.260 -33.938 -22.804 1.00 33.62 85 ALA A O 1
ATOM 590 N N . LEU A 1 86 ? 13.943 -32.028 -21.834 1.00 32.06 86 LEU A N 1
ATOM 591 C CA . LEU A 1 86 ? 12.771 -31.843 -20.965 1.00 32.06 86 LEU A CA 1
ATOM 592 C C . LEU A 1 86 ? 11.606 -31.083 -21.621 1.00 32.06 86 LEU A C 1
ATOM 594 O O . LEU A 1 86 ? 10.589 -30.856 -20.968 1.00 32.06 86 LEU A O 1
ATOM 598 N N . GLY A 1 87 ? 11.723 -30.663 -22.886 1.00 30.53 87 GLY A N 1
ATOM 599 C CA . GLY A 1 87 ? 10.654 -29.923 -23.569 1.00 30.53 87 GLY A CA 1
ATOM 600 C C . GLY A 1 87 ? 10.290 -28.594 -22.893 1.00 30.53 87 GLY A C 1
ATOM 601 O O . GLY A 1 87 ? 9.191 -28.077 -23.105 1.00 30.53 87 GLY A O 1
ATOM 602 N N . LEU A 1 88 ? 11.199 -28.032 -22.086 1.00 31.12 88 LEU A N 1
ATOM 603 C CA . LEU A 1 88 ? 11.078 -26.658 -21.615 1.00 31.12 88 LEU A CA 1
ATOM 604 C C . LEU A 1 88 ? 11.041 -25.760 -22.856 1.00 31.12 88 LEU A C 1
ATOM 606 O O . LEU A 1 88 ? 11.855 -25.947 -23.763 1.00 31.12 88 LEU A O 1
ATOM 610 N N . PRO A 1 89 ? 10.066 -24.844 -22.965 1.00 31.77 89 PRO A N 1
ATOM 611 C CA . PRO A 1 89 ? 9.783 -24.189 -24.225 1.00 31.77 89 PRO A CA 1
ATOM 612 C C . PRO A 1 89 ? 11.022 -23.469 -24.744 1.00 31.77 89 PRO A C 1
ATOM 614 O O . PRO A 1 89 ? 11.661 -22.685 -24.033 1.00 31.77 89 PRO A O 1
ATOM 617 N N . ALA A 1 90 ? 11.311 -23.721 -26.022 1.00 30.08 90 ALA A N 1
ATOM 618 C CA . ALA A 1 90 ? 12.142 -22.857 -26.830 1.00 30.08 90 ALA A CA 1
ATOM 619 C C . ALA A 1 90 ? 11.761 -21.398 -26.554 1.00 30.08 90 ALA A C 1
ATOM 621 O O . ALA A 1 90 ? 10.583 -21.061 -26.408 1.00 30.08 90 ALA A O 1
ATOM 622 N N . VAL A 1 91 ? 12.804 -20.574 -26.462 1.00 32.56 91 VAL A N 1
ATOM 623 C CA . VAL A 1 91 ? 12.823 -19.118 -26.628 1.00 32.56 91 VAL A CA 1
ATOM 624 C C . VAL A 1 91 ? 11.490 -18.584 -27.181 1.00 32.56 91 VAL A C 1
ATOM 626 O O . VAL A 1 91 ? 11.050 -19.085 -28.219 1.00 32.56 91 VAL A O 1
ATOM 629 N N . PRO A 1 92 ? 10.853 -17.568 -26.556 1.00 30.56 92 PRO A N 1
ATOM 630 C CA . PRO A 1 92 ? 9.660 -16.953 -27.137 1.00 30.56 92 PRO A CA 1
ATOM 631 C C . PRO A 1 92 ? 9.916 -16.665 -28.623 1.00 30.56 92 PRO A C 1
ATOM 633 O O . PRO A 1 92 ? 11.013 -16.190 -28.935 1.00 30.56 92 PRO A O 1
ATOM 636 N N . PRO A 1 93 ? 8.967 -16.976 -29.533 1.00 30.61 93 PRO A N 1
ATOM 637 C CA . PRO A 1 93 ? 9.174 -16.795 -30.963 1.00 30.61 93 PRO A CA 1
ATOM 638 C C . PRO A 1 93 ? 9.689 -15.378 -31.199 1.00 30.61 93 PRO A C 1
ATOM 640 O O . PRO A 1 93 ? 9.118 -14.414 -30.683 1.00 30.61 93 PRO A O 1
ATOM 643 N N . GLU A 1 94 ? 10.833 -15.326 -31.876 1.00 30.42 94 GLU A N 1
ATOM 644 C CA . GLU A 1 94 ? 11.769 -14.211 -31.981 1.00 30.42 94 GLU A CA 1
ATOM 645 C C . GLU A 1 94 ? 11.109 -12.835 -31.823 1.00 30.42 94 GLU A C 1
ATOM 647 O O . GLU A 1 94 ? 10.245 -12.414 -32.598 1.00 30.42 94 GLU A O 1
ATOM 652 N N . ALA A 1 95 ? 11.539 -12.103 -30.795 1.00 30.19 95 ALA A N 1
ATOM 653 C CA . ALA A 1 95 ? 11.308 -10.673 -30.737 1.00 30.19 95 ALA A CA 1
ATOM 654 C C . ALA A 1 95 ? 11.960 -10.025 -31.980 1.00 30.19 95 ALA A C 1
ATOM 656 O O . ALA A 1 95 ? 13.166 -10.196 -32.152 1.00 30.19 95 ALA A O 1
ATOM 657 N N . PRO A 1 96 ? 11.229 -9.288 -32.846 1.00 32.25 96 PRO A N 1
ATOM 658 C CA . PRO A 1 96 ? 11.771 -8.810 -34.119 1.00 32.25 96 PRO A CA 1
ATOM 659 C C . PRO A 1 96 ? 12.886 -7.762 -33.969 1.00 32.25 96 PRO A C 1
ATOM 661 O O . PRO A 1 96 ? 13.588 -7.497 -34.935 1.00 32.25 96 PRO A O 1
ATOM 664 N N . PHE A 1 97 ? 13.106 -7.213 -32.765 1.00 31.92 97 PHE A N 1
ATOM 665 C CA . PHE A 1 97 ? 14.323 -6.493 -32.384 1.00 31.92 97 PHE A CA 1
ATOM 666 C C . PHE A 1 97 ? 14.859 -7.058 -31.076 1.00 31.92 97 PHE A C 1
ATOM 668 O O . PHE A 1 97 ? 14.692 -6.500 -29.994 1.00 31.92 97 PHE A O 1
ATOM 675 N N . HIS A 1 98 ? 15.539 -8.183 -31.195 1.00 34.59 98 HIS A N 1
ATOM 676 C CA . HIS A 1 98 ? 16.545 -8.568 -30.229 1.00 34.59 98 HIS A CA 1
ATOM 677 C C . HIS A 1 98 ? 17.894 -8.459 -30.928 1.00 34.59 98 HIS A C 1
ATOM 679 O O . HIS A 1 98 ? 18.060 -8.991 -32.028 1.00 34.59 98 HIS A O 1
ATOM 685 N N . ASP A 1 99 ? 18.878 -7.835 -30.282 1.00 37.53 99 ASP A N 1
ATOM 686 C CA . ASP A 1 99 ? 20.273 -8.120 -30.605 1.00 37.53 99 ASP A CA 1
ATOM 687 C C . ASP A 1 99 ? 20.526 -9.574 -30.147 1.00 37.53 99 ASP A C 1
ATOM 689 O O . ASP A 1 99 ? 20.981 -9.862 -29.041 1.00 37.53 99 ASP A O 1
ATOM 693 N N . SER A 1 100 ? 20.085 -10.535 -30.966 1.00 33.62 100 SER A N 1
ATOM 694 C CA . SER A 1 100 ? 20.326 -11.952 -30.740 1.00 33.62 100 SER A CA 1
ATOM 695 C C . SER A 1 100 ? 21.754 -12.253 -31.168 1.00 33.62 100 SER A C 1
ATOM 697 O O . SER A 1 100 ? 22.102 -12.228 -32.348 1.00 33.62 100 SER A O 1
ATOM 699 N N . PHE A 1 101 ? 22.590 -12.554 -30.181 1.00 39.25 101 PHE A N 1
ATOM 700 C CA . PHE A 1 101 ? 23.919 -13.132 -30.380 1.00 39.25 101 PHE A CA 1
ATOM 701 C C . PHE A 1 101 ? 23.850 -14.648 -30.632 1.00 39.25 101 PHE A C 1
ATOM 703 O O . PHE A 1 101 ? 24.891 -15.296 -30.712 1.00 39.25 101 PHE A O 1
ATOM 710 N N . ALA A 1 102 ? 22.635 -15.213 -30.700 1.00 32.88 102 ALA A N 1
ATOM 711 C CA . ALA A 1 102 ? 22.405 -16.610 -31.022 1.00 32.88 102 ALA A CA 1
ATOM 712 C C . ALA A 1 102 ? 22.280 -16.769 -32.542 1.00 32.88 102 ALA A C 1
ATOM 714 O O . ALA A 1 102 ? 21.357 -16.231 -33.150 1.00 32.88 102 ALA A O 1
ATOM 715 N N . GLY A 1 103 ? 23.232 -17.485 -33.141 1.00 32.03 103 GLY A N 1
ATOM 716 C CA . GLY A 1 103 ? 23.323 -17.709 -34.586 1.00 32.03 103 GLY A CA 1
ATOM 717 C C . GLY A 1 103 ? 24.654 -17.222 -35.159 1.00 32.03 103 GLY A C 1
ATOM 718 O O . GLY A 1 103 ? 25.028 -16.061 -35.017 1.00 32.03 103 GLY A O 1
ATOM 719 N N . GLY A 1 104 ? 25.389 -18.116 -35.828 1.00 30.39 104 GLY A N 1
ATOM 720 C CA . GLY A 1 104 ? 26.748 -17.882 -36.347 1.00 30.39 104 GLY A CA 1
ATOM 721 C C . GLY A 1 104 ? 26.903 -16.768 -37.398 1.00 30.39 104 GLY A C 1
ATOM 722 O O . GLY A 1 104 ? 28.015 -16.501 -37.846 1.00 30.39 104 GLY A O 1
ATOM 723 N N . ALA A 1 105 ? 25.818 -16.086 -37.767 1.00 31.33 105 ALA A N 1
ATOM 724 C CA . ALA A 1 105 ? 25.803 -14.897 -38.609 1.00 31.33 105 ALA A CA 1
ATOM 725 C C . ALA A 1 105 ? 25.049 -13.778 -37.870 1.00 31.33 105 ALA A C 1
ATOM 727 O O . ALA A 1 105 ? 23.864 -13.554 -38.086 1.00 31.33 105 ALA A O 1
ATOM 728 N N . GLY A 1 106 ? 25.742 -13.117 -36.939 1.00 34.97 106 GLY A N 1
ATOM 729 C CA . GLY A 1 106 ? 25.161 -12.109 -36.054 1.00 34.97 106 GLY A CA 1
ATOM 730 C C . GLY A 1 106 ? 24.444 -10.971 -36.789 1.00 34.97 106 GLY A C 1
ATOM 731 O O . GLY A 1 106 ? 25.027 -10.298 -37.641 1.00 34.97 106 GLY A O 1
ATOM 732 N N . LEU A 1 107 ? 23.207 -10.697 -36.368 1.00 35.78 107 LEU A N 1
ATOM 733 C CA . LEU A 1 107 ? 22.372 -9.565 -36.797 1.00 35.78 107 LEU A CA 1
ATOM 734 C C . LEU A 1 107 ? 23.022 -8.186 -36.545 1.00 35.78 107 LEU A C 1
ATOM 736 O O . LEU A 1 107 ? 22.613 -7.186 -37.128 1.00 35.78 107 LEU A O 1
ATOM 740 N N . LEU A 1 108 ? 24.100 -8.126 -35.760 1.00 37.81 108 LEU A N 1
ATOM 741 C CA . LEU A 1 108 ? 24.907 -6.920 -35.555 1.00 37.81 108 LEU A CA 1
ATOM 742 C C . LEU A 1 108 ? 25.734 -6.504 -36.780 1.00 37.81 108 LEU A C 1
ATOM 744 O O . LEU A 1 108 ? 26.011 -5.318 -36.938 1.00 37.81 108 LEU A O 1
ATOM 748 N N . LYS A 1 109 ? 26.117 -7.438 -37.667 1.00 33.28 109 LYS A N 1
ATOM 749 C CA . LYS A 1 109 ? 26.937 -7.120 -38.856 1.00 33.28 109 LYS A CA 1
ATOM 750 C C . LYS A 1 109 ? 26.197 -6.286 -39.904 1.00 33.28 109 LYS A C 1
ATOM 752 O O . LYS A 1 109 ? 26.849 -5.649 -40.725 1.00 33.28 109 LYS A O 1
ATOM 757 N N . ASN A 1 110 ? 24.865 -6.271 -39.861 1.00 35.53 110 ASN A N 1
ATOM 758 C CA . ASN A 1 110 ? 24.034 -5.585 -40.848 1.00 35.53 110 ASN A CA 1
ATOM 759 C C . ASN A 1 110 ? 23.451 -4.260 -40.332 1.00 35.53 110 ASN A C 1
ATOM 761 O O . ASN A 1 110 ? 22.698 -3.618 -41.058 1.00 35.53 110 ASN A O 1
ATOM 765 N N . ARG A 1 111 ? 23.798 -3.820 -39.112 1.00 41.66 111 ARG A N 1
ATOM 766 C CA . ARG A 1 111 ? 23.377 -2.520 -38.572 1.00 41.66 111 ARG A CA 1
ATOM 767 C C . ARG A 1 111 ? 24.371 -1.431 -39.008 1.00 41.66 111 ARG A C 1
ATOM 769 O O . ARG A 1 111 ? 25.521 -1.453 -38.561 1.00 41.66 111 ARG A O 1
ATOM 776 N N . PRO A 1 112 ? 23.973 -0.459 -39.852 1.00 41.78 112 PRO A N 1
ATOM 777 C CA . PRO A 1 112 ? 24.862 0.631 -40.243 1.00 41.78 112 PRO A CA 1
ATOM 778 C C . PRO A 1 112 ? 25.350 1.405 -39.006 1.00 41.78 112 PRO A C 1
ATOM 780 O O . PRO A 1 112 ? 24.539 1.850 -38.195 1.00 41.78 112 PRO A O 1
ATOM 783 N N . GLY A 1 113 ? 26.670 1.558 -38.853 1.00 41.28 113 GLY A N 1
ATOM 784 C CA . GLY A 1 113 ? 27.285 2.339 -37.768 1.00 41.28 113 GLY A CA 1
ATOM 785 C C . GLY A 1 113 ? 27.683 1.567 -36.500 1.00 41.28 113 GLY A C 1
ATOM 786 O O . GLY A 1 113 ? 28.135 2.209 -35.551 1.00 41.28 113 GLY A O 1
ATOM 787 N N . TYR A 1 114 ? 27.558 0.230 -36.477 1.00 42.84 114 TYR A N 1
ATOM 788 C CA . TYR A 1 114 ? 28.021 -0.619 -35.368 1.00 42.84 114 TYR A CA 1
ATOM 789 C C . TYR A 1 114 ? 29.237 -1.469 -35.763 1.00 42.84 114 TYR A C 1
ATOM 791 O O . TYR A 1 114 ? 29.274 -2.045 -36.848 1.00 42.84 114 TYR A O 1
ATOM 799 N N . ILE A 1 115 ? 30.238 -1.564 -34.881 1.00 47.03 115 ILE A N 1
ATOM 800 C CA . ILE A 1 115 ? 31.439 -2.396 -35.092 1.00 47.03 115 ILE A CA 1
ATOM 801 C C . ILE A 1 115 ? 31.697 -3.250 -33.845 1.00 47.03 115 ILE A C 1
ATOM 803 O O . ILE A 1 115 ? 31.650 -2.735 -32.727 1.00 47.03 115 ILE A O 1
ATOM 807 N N . VAL A 1 116 ? 31.990 -4.542 -34.037 1.00 47.28 116 VAL A N 1
ATOM 808 C CA . VAL A 1 116 ? 32.514 -5.425 -32.980 1.00 47.28 116 VAL A CA 1
ATOM 809 C C . VAL A 1 116 ? 34.023 -5.226 -32.886 1.00 47.28 116 VAL A C 1
ATOM 811 O O . VAL A 1 116 ? 34.723 -5.381 -33.886 1.00 47.28 116 VAL A O 1
ATOM 814 N N . LEU A 1 117 ? 34.529 -4.894 -31.700 1.00 43.47 117 LEU A N 1
ATOM 815 C CA . LEU A 1 117 ? 35.956 -4.678 -31.470 1.00 43.47 117 LEU A CA 1
ATOM 816 C C . LEU A 1 117 ? 36.526 -5.738 -30.517 1.00 43.47 117 LEU A C 1
ATOM 818 O O . LEU A 1 117 ? 35.940 -6.039 -29.477 1.00 43.47 117 LEU A O 1
ATOM 822 N N . THR A 1 118 ? 37.687 -6.284 -30.884 1.00 43.56 118 THR A N 1
ATOM 823 C CA . THR A 1 118 ? 38.477 -7.253 -30.105 1.00 43.56 118 THR A CA 1
ATOM 824 C C . THR A 1 118 ? 39.769 -6.597 -29.622 1.00 43.56 118 THR A C 1
ATOM 826 O O . THR A 1 118 ? 40.434 -5.919 -30.407 1.00 43.56 118 THR A O 1
ATOM 829 N N . GLN A 1 119 ? 40.161 -6.792 -28.360 1.00 38.66 119 GLN A N 1
ATOM 830 C CA . GLN A 1 119 ? 41.355 -6.146 -27.799 1.00 38.66 119 GLN A CA 1
ATOM 831 C C . GLN A 1 119 ? 42.637 -6.961 -28.053 1.00 38.66 119 GLN A C 1
ATOM 833 O O . GLN A 1 119 ? 42.727 -8.130 -27.686 1.00 38.66 119 GLN A O 1
ATOM 838 N N . SER A 1 120 ? 43.675 -6.324 -28.601 1.00 36.81 120 SER A N 1
ATOM 839 C CA . SER A 1 120 ? 45.041 -6.864 -28.618 1.00 36.81 120 SER A CA 1
ATOM 840 C C . SER A 1 120 ? 45.704 -6.669 -27.245 1.00 36.81 120 SER A C 1
ATOM 842 O O . SER A 1 120 ? 45.879 -5.528 -26.821 1.00 36.81 120 SER A O 1
ATOM 844 N N . GLY A 1 121 ? 46.070 -7.755 -26.552 1.00 34.97 121 GLY A N 1
ATOM 845 C CA . GLY A 1 121 ? 46.759 -7.707 -25.246 1.00 34.97 121 GLY A CA 1
ATOM 846 C C . GLY A 1 121 ? 46.205 -8.651 -24.170 1.00 34.97 121 GLY A C 1
ATOM 847 O O . GLY A 1 121 ? 46.907 -8.954 -23.210 1.00 34.97 121 GLY A O 1
ATOM 848 N N . PHE A 1 122 ? 44.998 -9.196 -24.353 1.00 33.97 122 PHE A N 1
ATOM 849 C CA . PHE A 1 122 ? 44.508 -10.358 -23.602 1.00 33.97 122 PHE A CA 1
ATOM 850 C C . PHE A 1 122 ? 45.007 -11.632 -24.300 1.00 33.97 122 PHE A C 1
ATOM 852 O O . PHE A 1 122 ? 44.345 -12.198 -25.162 1.00 33.97 122 PHE A O 1
ATOM 859 N N . ALA A 1 123 ? 46.240 -12.040 -23.996 1.00 25.72 123 ALA A N 1
ATOM 860 C CA . ALA A 1 123 ? 46.973 -13.069 -24.740 1.00 25.72 123 ALA A CA 1
ATOM 861 C C . ALA A 1 123 ? 46.564 -14.530 -24.436 1.00 25.72 123 ALA A C 1
ATOM 863 O O . ALA A 1 123 ? 47.373 -15.438 -24.605 1.00 25.72 123 ALA A O 1
ATOM 864 N N . ALA A 1 124 ? 45.324 -14.791 -24.023 1.00 25.88 124 ALA A N 1
ATOM 865 C CA . ALA A 1 124 ? 44.814 -16.154 -23.908 1.00 25.88 124 ALA A CA 1
ATOM 866 C C . ALA A 1 124 ? 43.575 -16.327 -24.799 1.00 25.88 124 ALA A C 1
ATOM 868 O O . ALA A 1 124 ? 42.502 -15.828 -24.488 1.00 25.88 124 ALA A O 1
ATOM 869 N N . GLN A 1 125 ? 43.774 -17.069 -25.894 1.00 28.53 125 GLN A N 1
ATOM 870 C CA . GLN A 1 125 ? 42.760 -17.678 -26.767 1.00 28.53 125 GLN A CA 1
ATOM 871 C C . GLN A 1 125 ? 41.964 -16.750 -27.700 1.00 28.53 125 GLN A C 1
ATOM 873 O O . GLN A 1 125 ? 40.739 -16.685 -27.663 1.00 28.53 125 GLN A O 1
ATOM 878 N N . VAL A 1 126 ? 42.667 -16.146 -28.662 1.00 28.88 126 VAL A N 1
ATOM 879 C CA . VAL A 1 126 ? 42.061 -15.731 -29.946 1.00 28.88 126 VAL A CA 1
ATOM 880 C C . VAL A 1 126 ? 41.803 -16.948 -30.860 1.00 28.88 126 VAL A C 1
ATOM 882 O O . VAL A 1 126 ? 40.927 -16.907 -31.718 1.00 28.88 126 VAL A O 1
ATOM 885 N N . ASP A 1 127 ? 42.470 -18.080 -30.615 1.00 24.52 127 ASP A N 1
ATOM 886 C CA . ASP A 1 127 ? 42.438 -19.256 -31.501 1.00 24.52 127 ASP A CA 1
ATOM 887 C C . ASP A 1 127 ? 41.249 -20.213 -31.289 1.00 24.52 127 ASP A C 1
ATOM 889 O O . ASP A 1 127 ? 41.248 -21.329 -31.802 1.00 24.52 127 ASP A O 1
ATOM 893 N N . SER A 1 128 ? 40.204 -19.799 -30.568 1.00 28.34 128 SER A N 1
ATOM 894 C CA . SER A 1 128 ? 38.967 -20.593 -30.466 1.00 28.34 128 SER A CA 1
ATOM 895 C C . SER A 1 128 ? 37.700 -19.740 -30.505 1.00 28.34 128 SER A C 1
ATOM 897 O O . SER A 1 128 ? 36.787 -19.897 -29.705 1.00 28.34 128 SER A O 1
ATOM 899 N N . LEU A 1 129 ? 37.594 -18.869 -31.509 1.00 31.11 129 LEU A N 1
ATOM 900 C CA . LEU A 1 129 ? 36.286 -18.565 -32.098 1.00 31.11 129 LEU A CA 1
ATOM 901 C C . LEU A 1 129 ? 35.867 -19.765 -32.967 1.00 31.11 129 LEU A C 1
ATOM 903 O O . LEU A 1 129 ? 35.855 -19.690 -34.194 1.00 31.11 129 LEU A O 1
ATOM 907 N N . SER A 1 130 ? 35.559 -20.909 -32.351 1.00 30.39 130 SER A N 1
ATOM 908 C CA . SER A 1 130 ? 34.795 -21.933 -33.059 1.00 30.39 130 SER A CA 1
ATOM 909 C C . SER A 1 130 ? 33.346 -21.473 -33.077 1.00 30.39 130 SER A C 1
ATOM 911 O O . SER A 1 130 ? 32.668 -21.491 -32.052 1.00 30.39 130 SER A O 1
ATOM 913 N N . VAL A 1 131 ? 32.875 -21.052 -34.249 1.00 30.95 131 VAL A N 1
ATOM 914 C CA . VAL A 1 131 ? 31.448 -20.898 -34.548 1.00 30.95 131 VAL A CA 1
ATOM 915 C C . VAL A 1 131 ? 30.846 -22.306 -34.612 1.00 30.95 131 VAL A C 1
ATOM 917 O O . VAL A 1 131 ? 30.594 -22.844 -35.683 1.00 30.95 131 VAL A O 1
ATOM 920 N N . GLY A 1 132 ? 30.720 -22.946 -33.454 1.00 24.39 132 GLY A N 1
ATOM 921 C CA . GLY A 1 132 ? 29.981 -24.183 -33.246 1.00 24.39 132 GLY A CA 1
ATOM 922 C C . GLY A 1 132 ? 28.831 -23.878 -32.295 1.00 24.39 132 GLY A C 1
ATOM 923 O O . GLY A 1 132 ? 29.048 -23.275 -31.249 1.00 24.39 132 GLY A O 1
ATOM 924 N N . ASP A 1 133 ? 27.613 -24.216 -32.703 1.00 28.20 133 ASP A N 1
ATOM 925 C CA . ASP A 1 133 ? 26.376 -24.144 -31.909 1.00 28.20 133 ASP A CA 1
ATOM 926 C C . ASP A 1 133 ? 25.883 -22.752 -31.483 1.00 28.20 133 ASP A C 1
ATOM 928 O O . ASP A 1 133 ? 25.017 -22.614 -30.625 1.00 28.20 133 ASP A O 1
ATOM 932 N N . GLY A 1 134 ? 26.340 -21.694 -32.158 1.00 31.05 134 GLY A N 1
ATOM 933 C CA . GLY A 1 134 ? 25.629 -20.414 -32.143 1.00 31.05 134 GLY A CA 1
ATOM 934 C C . GLY A 1 134 ? 25.734 -19.609 -30.845 1.00 31.05 134 GLY A C 1
ATOM 935 O O . GLY A 1 134 ? 24.876 -18.764 -30.615 1.00 31.05 134 GLY A O 1
ATOM 936 N N . PHE A 1 135 ? 26.784 -19.796 -30.040 1.00 27.09 135 PHE A N 1
ATOM 937 C CA . PHE A 1 135 ? 27.084 -18.944 -28.883 1.00 27.09 135 PHE A CA 1
ATOM 938 C C . PHE A 1 135 ? 28.452 -18.263 -29.026 1.00 27.09 135 PHE A C 1
ATOM 940 O O . PHE A 1 135 ? 29.449 -18.908 -29.337 1.00 27.09 135 PHE A O 1
ATOM 947 N N . ILE A 1 136 ? 28.522 -16.956 -28.748 1.00 33.75 136 ILE A N 1
ATOM 948 C CA . ILE A 1 136 ? 29.795 -16.248 -28.542 1.00 33.75 136 ILE A CA 1
ATOM 949 C C . ILE A 1 136 ? 30.150 -16.393 -27.057 1.00 33.75 136 ILE A C 1
ATOM 951 O O . ILE A 1 136 ? 29.648 -15.652 -26.215 1.00 33.75 136 ILE A O 1
ATOM 955 N N . GLY A 1 137 ? 30.978 -17.380 -26.723 1.00 31.70 137 GLY A N 1
ATOM 956 C CA . GLY A 1 137 ? 31.490 -17.592 -25.371 1.00 31.70 137 GLY A CA 1
ATOM 957 C C . GLY A 1 137 ? 32.831 -18.314 -25.417 1.00 31.70 137 GLY A C 1
ATOM 958 O O . GLY A 1 137 ? 32.943 -19.360 -26.046 1.00 31.70 137 GLY A O 1
ATOM 959 N N . GLY A 1 138 ? 33.857 -17.749 -24.776 1.00 32.53 138 GLY A N 1
ATOM 960 C CA . GLY A 1 138 ? 35.134 -18.436 -24.600 1.00 32.53 138 GLY A CA 1
ATOM 961 C C . GLY A 1 138 ? 35.001 -19.539 -23.552 1.00 32.53 138 GLY A C 1
ATOM 962 O O . GLY A 1 138 ? 34.461 -19.313 -22.470 1.00 32.53 138 GLY A O 1
ATOM 963 N N . THR A 1 139 ? 35.500 -20.734 -23.855 1.00 32.38 139 THR A N 1
ATOM 964 C CA . THR A 1 139 ? 35.417 -21.907 -22.969 1.00 32.38 139 THR A CA 1
ATOM 965 C C . THR A 1 139 ? 36.365 -21.842 -21.771 1.00 32.38 139 THR A C 1
ATOM 967 O O . THR A 1 139 ? 36.176 -22.579 -20.807 1.00 32.38 139 THR A O 1
ATOM 970 N N . THR A 1 140 ? 37.359 -20.951 -21.781 1.00 34.59 140 THR A N 1
ATOM 971 C CA . THR A 1 140 ? 38.335 -20.814 -20.692 1.00 34.59 140 THR A CA 1
ATOM 972 C C . THR A 1 140 ? 38.913 -19.399 -20.630 1.00 34.59 140 THR A C 1
ATOM 974 O O . THR A 1 140 ? 39.752 -19.044 -21.443 1.00 34.59 140 THR A O 1
ATOM 977 N N . GLY A 1 141 ? 38.518 -18.613 -19.621 1.00 38.97 141 GLY A N 1
ATOM 978 C CA . GLY A 1 141 ? 39.205 -17.372 -19.234 1.00 38.97 141 GLY A CA 1
ATOM 979 C C . GLY A 1 141 ? 38.910 -16.136 -20.100 1.00 38.97 141 GLY A C 1
ATOM 980 O O . GLY A 1 141 ? 39.119 -16.124 -21.303 1.00 38.97 141 GLY A O 1
ATOM 981 N N . THR A 1 142 ? 38.446 -15.066 -19.443 1.00 37.91 142 THR A N 1
ATOM 982 C CA . THR A 1 142 ? 38.561 -13.650 -19.860 1.00 37.91 142 THR A CA 1
ATOM 983 C C . THR A 1 142 ? 38.484 -13.354 -21.365 1.00 37.91 142 THR A C 1
ATOM 985 O O . THR A 1 142 ? 39.487 -13.017 -21.988 1.00 37.91 142 THR A O 1
ATOM 988 N N . SER A 1 143 ? 37.284 -13.401 -21.943 1.00 38.59 143 SER A N 1
ATOM 989 C CA . SER A 1 143 ? 37.029 -12.861 -23.285 1.00 38.59 143 SER A CA 1
ATOM 990 C C . SER A 1 143 ? 36.461 -11.440 -23.171 1.00 38.59 143 SER A C 1
ATOM 992 O O . SER A 1 143 ? 35.452 -11.240 -22.498 1.00 38.59 143 SER A O 1
ATOM 994 N N . ALA A 1 144 ? 37.099 -10.451 -23.804 1.00 40.44 144 ALA A N 1
ATOM 995 C CA . ALA A 1 144 ? 36.620 -9.067 -23.875 1.00 40.44 144 ALA A CA 1
ATOM 996 C C . ALA A 1 144 ? 36.152 -8.751 -25.305 1.00 40.44 144 ALA A C 1
ATOM 998 O O . ALA A 1 144 ? 36.951 -8.771 -26.241 1.00 40.44 144 ALA A O 1
ATOM 999 N N . TRP A 1 145 ? 34.865 -8.449 -25.467 1.00 42.50 145 TRP A N 1
ATOM 1000 C CA . TRP A 1 145 ? 34.240 -8.055 -26.736 1.00 42.50 145 TRP A CA 1
ATOM 1001 C C . TRP A 1 145 ? 33.449 -6.775 -26.497 1.00 42.50 145 TRP A C 1
ATOM 1003 O O . TRP A 1 145 ? 32.818 -6.689 -25.449 1.00 42.50 145 TRP A O 1
ATOM 1013 N N . GLY A 1 146 ? 33.457 -5.825 -27.437 1.00 44.25 146 GLY A N 1
ATOM 1014 C CA . GLY A 1 146 ? 32.672 -4.587 -27.343 1.00 44.25 146 GLY A CA 1
ATOM 1015 C C . GLY A 1 146 ? 31.903 -4.269 -28.625 1.00 44.25 146 GLY A C 1
ATOM 1016 O O . GLY A 1 146 ? 32.360 -4.585 -29.723 1.00 44.25 146 GLY A O 1
ATOM 1017 N N . LEU A 1 147 ? 30.738 -3.636 -28.479 1.00 46.81 147 LEU A N 1
ATOM 1018 C CA . LEU A 1 147 ? 29.977 -3.003 -29.563 1.00 46.81 147 LEU A CA 1
ATOM 1019 C C . LEU A 1 147 ? 30.324 -1.517 -29.576 1.00 46.81 147 LEU A C 1
ATOM 1021 O O . LEU A 1 147 ? 30.373 -0.938 -28.506 1.00 46.81 147 LEU A O 1
ATOM 1025 N N . LYS A 1 148 ? 30.562 -0.899 -30.734 1.00 48.72 148 LYS A N 1
ATOM 1026 C CA . LYS A 1 148 ? 30.822 0.547 -30.852 1.00 48.72 148 LYS A CA 1
ATOM 1027 C C . LYS A 1 148 ? 29.785 1.201 -31.756 1.00 48.72 148 LYS A C 1
ATOM 1029 O O . LYS A 1 148 ? 29.647 0.764 -32.892 1.00 48.72 148 LYS A O 1
ATOM 1034 N N . THR A 1 149 ? 29.144 2.277 -31.300 1.00 47.62 149 THR A N 1
ATOM 1035 C CA . THR A 1 149 ? 28.427 3.235 -32.164 1.00 47.62 149 THR A CA 1
ATOM 1036 C C . THR A 1 149 ? 29.412 4.232 -32.785 1.00 47.62 149 THR A C 1
ATOM 1038 O O . THR A 1 149 ? 30.328 4.685 -32.100 1.00 47.62 149 THR A O 1
ATOM 1041 N N . THR A 1 150 ? 29.239 4.628 -34.046 1.00 51.19 150 THR A N 1
ATOM 1042 C CA . THR A 1 150 ? 30.026 5.718 -34.663 1.00 51.19 150 THR A CA 1
ATOM 1043 C C . THR A 1 150 ? 29.793 7.071 -33.969 1.00 51.19 150 THR A C 1
ATOM 1045 O O . THR A 1 150 ? 28.646 7.512 -33.885 1.00 51.19 150 THR A O 1
ATOM 1048 N N . ASP A 1 151 ? 30.878 7.705 -33.507 1.00 55.72 151 ASP A N 1
ATOM 1049 C CA . ASP A 1 151 ? 31.090 9.118 -33.132 1.00 55.72 151 ASP A CA 1
ATOM 1050 C C . ASP A 1 151 ? 29.846 9.921 -32.690 1.00 55.72 151 ASP A C 1
ATOM 1052 O O . ASP A 1 151 ? 29.515 10.955 -33.276 1.00 55.72 151 ASP A O 1
ATOM 1056 N N . SER A 1 152 ? 29.114 9.463 -31.666 1.00 58.16 152 SER A N 1
ATOM 1057 C CA . SER A 1 152 ? 27.946 10.192 -31.154 1.00 58.16 152 SER A CA 1
ATOM 1058 C C . SER A 1 152 ? 28.006 10.405 -29.649 1.00 58.16 152 SER A C 1
ATOM 1060 O O . SER A 1 152 ? 28.196 9.474 -28.869 1.00 58.16 152 SER A O 1
ATOM 1062 N N . VAL A 1 153 ? 27.795 11.657 -29.240 1.00 63.44 153 VAL A N 1
ATOM 1063 C CA . VAL A 1 153 ? 27.813 12.067 -27.831 1.00 63.44 153 VAL A CA 1
ATOM 1064 C C . VAL A 1 153 ? 26.496 11.736 -27.116 1.00 63.44 153 VAL A C 1
ATOM 1066 O O . VAL A 1 153 ? 26.486 11.559 -25.903 1.00 63.44 153 VAL A O 1
ATOM 1069 N N . THR A 1 154 ? 25.391 11.591 -27.862 1.00 73.62 154 THR A N 1
ATOM 1070 C CA . THR A 1 154 ? 24.059 11.298 -27.307 1.00 73.62 154 THR A CA 1
ATOM 1071 C C . THR A 1 154 ? 23.626 9.859 -27.595 1.00 73.62 154 THR A C 1
ATOM 1073 O O . THR A 1 154 ? 23.323 9.525 -28.744 1.00 73.62 154 THR A O 1
ATOM 1076 N N . VAL A 1 155 ? 23.580 9.013 -26.561 1.00 73.06 155 VAL A N 1
ATOM 1077 C CA . VAL A 1 155 ? 23.269 7.572 -26.652 1.00 73.06 155 VAL A CA 1
ATOM 1078 C C . VAL A 1 155 ? 22.484 7.114 -25.424 1.00 73.06 155 VAL A C 1
ATOM 1080 O O . VAL A 1 155 ? 22.768 7.542 -24.305 1.00 73.06 155 VAL A O 1
ATOM 1083 N N . TRP A 1 156 ? 21.505 6.232 -25.629 1.00 75.75 156 TRP A N 1
ATOM 1084 C CA . TRP A 1 156 ? 20.773 5.538 -24.569 1.00 75.75 156 TRP A CA 1
ATOM 1085 C C . TRP A 1 156 ? 21.137 4.052 -24.578 1.00 75.75 156 TRP A C 1
ATOM 1087 O O . TRP A 1 156 ? 21.152 3.422 -25.637 1.00 75.75 156 TRP A O 1
ATOM 1097 N N . VAL A 1 157 ? 21.443 3.505 -23.403 1.00 72.75 157 VAL A N 1
ATOM 1098 C CA . VAL A 1 157 ? 21.800 2.097 -23.199 1.00 72.75 157 VAL A CA 1
ATOM 1099 C C . VAL A 1 157 ? 20.894 1.505 -22.135 1.00 72.75 157 VAL A C 1
ATOM 1101 O O . VAL A 1 157 ? 21.046 1.865 -20.973 1.00 72.75 157 VAL A O 1
ATOM 1104 N N . ASP A 1 158 ? 20.017 0.583 -22.514 1.00 72.38 158 ASP A N 1
ATOM 1105 C CA . ASP A 1 158 ? 19.105 -0.117 -21.607 1.00 72.38 158 ASP A CA 1
ATOM 1106 C C . ASP A 1 158 ? 19.563 -1.562 -21.407 1.00 72.38 158 ASP A C 1
ATOM 1108 O O . ASP A 1 158 ? 19.992 -2.229 -22.351 1.00 72.38 158 ASP A O 1
ATOM 1112 N N . ARG A 1 159 ? 19.475 -2.049 -20.169 1.00 72.94 159 ARG A N 1
ATOM 1113 C CA . ARG A 1 159 ? 19.931 -3.383 -19.769 1.00 72.94 159 ARG A CA 1
ATOM 1114 C C . ARG A 1 159 ? 19.003 -3.995 -18.732 1.00 72.94 159 ARG A C 1
ATOM 1116 O O . ARG A 1 159 ? 18.679 -3.322 -17.762 1.00 72.94 159 ARG A O 1
ATOM 1123 N N . ILE A 1 160 ? 18.727 -5.297 -18.820 1.00 72.81 160 ILE A N 1
ATOM 1124 C CA . ILE A 1 160 ? 18.154 -6.055 -17.693 1.00 72.81 160 ILE A CA 1
ATOM 1125 C C . ILE A 1 160 ? 19.255 -6.620 -16.789 1.00 72.81 160 ILE A C 1
ATOM 1127 O O . ILE A 1 160 ? 20.254 -7.185 -17.244 1.00 72.81 160 ILE A O 1
ATOM 1131 N N . ILE A 1 161 ? 19.078 -6.494 -15.478 1.00 69.69 161 ILE A N 1
ATOM 1132 C CA . ILE A 1 161 ? 19.984 -7.074 -14.494 1.00 69.69 161 ILE A CA 1
ATOM 1133 C C . ILE A 1 161 ? 19.695 -8.576 -14.296 1.00 69.69 161 ILE A C 1
ATOM 1135 O O . ILE A 1 161 ? 18.570 -8.962 -14.016 1.00 69.69 161 ILE A O 1
ATOM 1139 N N . GLY A 1 162 ? 20.700 -9.448 -14.430 1.00 61.34 162 GLY A N 1
ATOM 1140 C CA . GLY A 1 162 ? 20.548 -10.902 -14.235 1.00 61.34 162 GLY A CA 1
ATOM 1141 C C . GLY A 1 162 ? 20.609 -11.370 -12.768 1.00 61.34 162 GLY A C 1
ATOM 1142 O O . GLY A 1 162 ? 20.920 -10.594 -11.871 1.00 61.34 162 GLY A O 1
ATOM 1143 N N . VAL A 1 163 ? 20.345 -12.666 -12.537 1.00 50.34 163 VAL A N 1
ATOM 1144 C CA . VAL A 1 163 ? 20.302 -13.321 -11.204 1.00 50.34 163 VAL A CA 1
ATOM 1145 C C . VAL A 1 163 ? 21.655 -13.794 -10.654 1.00 50.34 163 VAL A C 1
ATOM 1147 O O . VAL A 1 163 ? 21.758 -14.073 -9.462 1.00 50.34 163 VAL A O 1
ATOM 1150 N N . ALA A 1 164 ? 22.699 -13.894 -11.479 1.00 44.66 164 ALA A N 1
ATOM 1151 C CA . ALA A 1 164 ? 24.021 -14.313 -11.010 1.00 44.66 164 ALA A CA 1
ATOM 1152 C C . ALA A 1 164 ? 24.802 -13.126 -10.418 1.00 44.66 164 ALA A C 1
ATOM 1154 O O . ALA A 1 164 ? 24.680 -12.010 -10.933 1.00 44.66 164 ALA A O 1
ATOM 1155 N N . PRO A 1 165 ? 25.660 -13.342 -9.399 1.00 38.66 165 PRO A N 1
ATOM 1156 C CA . PRO A 1 165 ? 26.628 -12.342 -8.991 1.00 38.66 165 PRO A CA 1
ATOM 1157 C C . PRO A 1 165 ? 27.575 -12.085 -10.150 1.00 38.66 165 PRO A C 1
ATOM 1159 O O . PRO A 1 165 ? 28.517 -12.832 -10.402 1.00 38.66 165 PRO A O 1
ATOM 1162 N N . ILE A 1 166 ? 27.292 -11.024 -10.897 1.00 41.03 166 ILE A N 1
ATOM 1163 C CA . ILE A 1 166 ? 28.204 -10.556 -11.916 1.00 41.03 166 ILE A CA 1
ATOM 1164 C C . ILE A 1 166 ? 29.346 -9.863 -11.176 1.00 41.03 166 ILE A C 1
ATOM 1166 O O . ILE A 1 166 ? 29.311 -8.661 -10.920 1.00 41.03 166 ILE A O 1
ATOM 1170 N N . THR A 1 167 ? 30.359 -10.644 -10.802 1.00 33.16 167 THR A N 1
ATOM 1171 C CA . THR A 1 167 ? 31.511 -10.153 -10.041 1.00 33.16 167 THR A CA 1
ATOM 1172 C C . THR A 1 167 ? 32.251 -9.051 -10.819 1.00 33.16 167 THR A C 1
ATOM 1174 O O . THR A 1 167 ? 32.831 -8.148 -10.214 1.00 33.16 167 THR A O 1
ATOM 1177 N N . TYR A 1 168 ? 32.173 -9.061 -12.162 1.00 36.94 168 TYR A N 1
ATOM 1178 C CA . TYR A 1 168 ? 32.790 -8.067 -13.050 1.00 36.94 168 TYR A CA 1
ATOM 1179 C C . TYR A 1 168 ? 32.045 -7.963 -14.400 1.00 36.94 168 TYR A C 1
ATOM 1181 O O . TYR A 1 168 ? 32.475 -8.556 -15.388 1.00 36.94 168 TYR A O 1
ATOM 1189 N N . LEU A 1 169 ? 30.948 -7.201 -14.467 1.00 38.19 169 LEU A N 1
ATOM 1190 C CA . LEU A 1 169 ? 30.559 -6.568 -15.732 1.00 38.19 169 LEU A CA 1
ATOM 1191 C C . LEU A 1 169 ? 31.267 -5.222 -15.733 1.00 38.19 169 LEU A C 1
ATOM 1193 O O . LEU A 1 169 ? 31.432 -4.610 -14.677 1.00 38.19 169 LEU A O 1
ATOM 1197 N N . VAL A 1 170 ? 31.726 -4.778 -16.889 1.00 44.03 170 VAL A N 1
ATOM 1198 C CA . VAL A 1 170 ? 32.087 -3.387 -17.094 1.00 44.03 170 VAL A CA 1
ATOM 1199 C C . VAL A 1 170 ? 31.123 -2.909 -18.161 1.00 44.03 170 VAL A C 1
ATOM 1201 O O . VAL A 1 170 ? 31.303 -3.188 -19.342 1.00 44.03 170 VAL A O 1
ATOM 1204 N N . ASP A 1 171 ? 30.045 -2.252 -17.728 1.00 41.56 171 ASP A N 1
ATOM 1205 C CA . ASP A 1 171 ? 29.006 -1.766 -18.642 1.00 41.56 171 ASP A CA 1
ATOM 1206 C C . ASP A 1 171 ? 29.562 -0.880 -19.759 1.00 41.56 171 ASP A C 1
ATOM 1208 O O . ASP A 1 171 ? 28.946 -0.811 -20.817 1.00 41.56 171 ASP A O 1
ATOM 1212 N N . HIS A 1 172 ? 30.734 -0.258 -19.546 1.00 45.66 172 HIS A N 1
ATOM 1213 C CA . HIS A 1 172 ? 31.363 0.639 -20.509 1.00 45.66 172 HIS A CA 1
ATOM 1214 C C . HIS A 1 172 ? 32.886 0.497 -20.555 1.00 45.66 172 HIS A C 1
ATOM 1216 O O . HIS A 1 172 ? 33.571 0.885 -19.616 1.00 45.66 172 HIS A O 1
ATOM 1222 N N . VAL A 1 173 ? 33.435 0.006 -21.666 1.00 37.75 173 VAL A N 1
ATOM 1223 C CA . VAL A 1 173 ? 34.838 0.261 -22.037 1.00 37.75 173 VAL A CA 1
ATOM 1224 C C . VAL A 1 173 ? 34.865 0.707 -23.483 1.00 37.75 173 VAL A C 1
ATOM 1226 O O . VAL A 1 173 ? 34.473 -0.023 -24.392 1.00 37.75 173 VAL A O 1
ATOM 1229 N N . THR A 1 174 ? 35.398 1.900 -23.704 1.00 38.66 174 THR A N 1
ATOM 1230 C CA . THR A 1 174 ? 35.861 2.291 -25.028 1.00 38.66 174 THR A CA 1
ATOM 1231 C C . THR A 1 174 ? 36.984 1.377 -25.450 1.00 38.66 174 THR A C 1
ATOM 1233 O O . THR A 1 174 ? 38.031 1.304 -24.803 1.00 38.66 174 THR A O 1
ATOM 1236 N N . VAL A 1 175 ? 36.807 0.753 -26.607 1.00 37.47 175 VAL A N 1
ATOM 1237 C CA . VAL A 1 175 ? 37.899 0.070 -27.284 1.00 37.47 175 VAL A CA 1
ATOM 1238 C C . VAL A 1 175 ? 38.714 1.107 -28.057 1.00 37.47 175 VAL A C 1
ATOM 1240 O O . VAL A 1 175 ? 38.505 1.380 -29.235 1.00 37.47 175 VAL A O 1
ATOM 1243 N N . SER A 1 176 ? 39.641 1.714 -27.331 1.00 34.03 176 SER A N 1
ATOM 1244 C CA . SER A 1 176 ? 40.818 2.418 -27.828 1.00 34.03 176 SER A CA 1
ATOM 1245 C C . SER A 1 176 ? 42.013 1.771 -27.126 1.00 34.03 176 SER A C 1
ATOM 1247 O O . SER A 1 176 ? 41.854 1.328 -25.983 1.00 34.03 176 SER A O 1
ATOM 1249 N N . PRO A 1 177 ? 43.202 1.681 -27.746 1.00 36.50 177 PRO A N 1
ATOM 1250 C CA . PRO A 1 177 ? 44.347 0.994 -27.149 1.00 36.50 177 PRO A CA 1
ATOM 1251 C C . PRO A 1 177 ? 44.805 1.524 -25.770 1.00 36.50 177 PRO A C 1
ATOM 1253 O O . PRO A 1 177 ? 45.708 0.921 -25.202 1.00 36.50 177 PRO A O 1
ATOM 1256 N N . LEU A 1 178 ? 44.210 2.591 -25.206 1.00 39.00 178 LEU A N 1
ATOM 1257 C CA . LEU A 1 178 ? 44.593 3.183 -23.911 1.00 39.00 178 LEU A CA 1
ATOM 1258 C C . LEU A 1 178 ? 43.408 3.612 -22.984 1.00 39.00 178 LEU A C 1
ATOM 1260 O O . LEU A 1 178 ? 43.537 4.602 -22.275 1.00 39.00 178 LEU A O 1
ATOM 1264 N N . LEU A 1 179 ? 42.313 2.824 -22.947 1.00 45.06 179 LEU A N 1
ATOM 1265 C CA . LEU A 1 179 ? 41.295 2.675 -21.861 1.00 45.06 179 LEU A CA 1
ATOM 1266 C C . LEU A 1 179 ? 40.375 3.874 -21.474 1.00 45.06 179 LEU A C 1
ATOM 1268 O O . LEU A 1 179 ? 40.846 4.894 -20.977 1.00 45.06 179 LEU A O 1
ATOM 1272 N N . ASP A 1 180 ? 39.039 3.678 -21.520 1.00 47.47 180 ASP A N 1
ATOM 1273 C CA . ASP A 1 180 ? 38.053 4.589 -20.885 1.00 47.47 180 ASP A CA 1
ATOM 1274 C C . ASP A 1 180 ? 37.579 4.110 -19.501 1.00 47.47 180 ASP A C 1
ATOM 1276 O O . ASP A 1 180 ? 37.564 2.926 -19.171 1.00 47.47 180 ASP A O 1
ATOM 1280 N N . ARG A 1 181 ? 37.206 5.093 -18.676 1.00 52.31 181 ARG A N 1
ATOM 1281 C CA . ARG A 1 181 ? 37.419 5.131 -17.223 1.00 52.31 181 ARG A CA 1
ATOM 1282 C C . ARG A 1 181 ? 36.215 4.764 -16.362 1.00 52.31 181 ARG A C 1
ATOM 1284 O O . ARG A 1 181 ? 36.209 5.140 -15.196 1.00 52.31 181 ARG A O 1
ATOM 1291 N N . PHE A 1 182 ? 35.190 4.091 -16.881 1.00 54.38 182 PHE A N 1
ATOM 1292 C CA . PHE A 1 182 ? 33.972 3.820 -16.107 1.00 54.38 182 PHE A CA 1
ATOM 1293 C C . PHE A 1 182 ? 33.738 2.336 -15.906 1.00 54.38 182 PHE A C 1
ATOM 1295 O O . PHE A 1 182 ? 33.819 1.540 -16.828 1.00 54.38 182 PHE A O 1
ATOM 1302 N N . ARG A 1 183 ? 33.398 1.961 -14.679 1.00 60.69 183 ARG A N 1
ATOM 1303 C CA . ARG A 1 183 ? 32.965 0.612 -14.346 1.00 60.69 183 ARG A CA 1
ATOM 1304 C C . ARG A 1 183 ? 31.644 0.676 -13.631 1.00 60.69 183 ARG A C 1
ATOM 1306 O O . ARG A 1 183 ? 31.500 1.457 -12.695 1.00 60.69 183 ARG A O 1
ATOM 1313 N N . ALA A 1 184 ? 30.735 -0.206 -14.019 1.00 57.59 184 ALA A N 1
ATOM 1314 C CA . ALA A 1 184 ? 29.563 -0.469 -13.222 1.00 57.59 184 ALA A CA 1
ATOM 1315 C C . ALA A 1 184 ? 29.387 -1.962 -12.954 1.00 57.59 184 ALA A C 1
ATOM 1317 O O . ALA A 1 184 ? 29.626 -2.786 -13.826 1.00 57.59 184 ALA A O 1
ATOM 1318 N N . GLY A 1 185 ? 29.077 -2.323 -11.714 1.00 57.72 185 GLY A N 1
ATOM 1319 C CA . GLY A 1 185 ? 29.023 -3.717 -11.272 1.00 57.72 185 GLY A CA 1
ATOM 1320 C C . GLY A 1 185 ? 28.292 -3.847 -9.946 1.00 57.72 185 GLY A C 1
ATOM 1321 O O . GLY A 1 185 ? 28.010 -2.834 -9.309 1.00 57.72 185 GLY A O 1
ATOM 1322 N N . GLY A 1 186 ? 27.973 -5.073 -9.520 1.00 58.38 186 GLY A N 1
ATOM 1323 C CA . GLY A 1 186 ? 27.197 -5.231 -8.297 1.00 58.38 186 GLY A CA 1
ATOM 1324 C C . GLY A 1 186 ? 27.361 -6.524 -7.519 1.00 58.38 186 GLY A C 1
ATOM 1325 O O . GLY A 1 186 ? 27.841 -7.536 -8.025 1.00 58.38 186 GLY A O 1
ATOM 1326 N N . THR A 1 187 ? 26.952 -6.453 -6.256 1.00 60.72 187 THR A N 1
ATOM 1327 C CA . THR A 1 187 ? 26.925 -7.556 -5.286 1.00 60.72 187 THR A CA 1
ATOM 1328 C C . THR A 1 187 ? 25.494 -7.812 -4.834 1.00 60.72 187 THR A C 1
ATOM 1330 O O . THR A 1 187 ? 24.710 -6.870 -4.739 1.00 60.72 187 THR A O 1
ATOM 1333 N N . TRP A 1 188 ? 25.156 -9.073 -4.552 1.00 64.25 188 TRP A N 1
ATOM 1334 C CA . TRP A 1 188 ? 23.775 -9.524 -4.348 1.00 64.25 188 TRP A CA 1
ATOM 1335 C C . TRP A 1 188 ? 23.594 -10.254 -3.021 1.00 64.25 188 TRP A C 1
ATOM 1337 O O . TRP A 1 188 ? 24.471 -10.999 -2.589 1.00 64.25 188 TRP A O 1
ATOM 1347 N N . THR A 1 189 ? 22.430 -10.066 -2.409 1.00 68.38 189 THR A N 1
ATOM 1348 C CA . THR A 1 189 ? 21.924 -10.804 -1.249 1.00 68.38 189 THR A CA 1
ATOM 1349 C C . THR A 1 189 ? 20.441 -11.124 -1.446 1.00 68.38 189 THR A C 1
ATOM 1351 O O . THR A 1 189 ? 19.781 -10.525 -2.293 1.00 68.38 189 THR A O 1
ATOM 1354 N N . VAL A 1 190 ? 19.892 -12.066 -0.674 1.00 75.69 190 VAL A N 1
ATOM 1355 C CA . VAL A 1 190 ? 18.452 -12.370 -0.702 1.00 75.69 190 VAL A CA 1
ATOM 1356 C C . VAL A 1 190 ? 17.748 -11.631 0.436 1.00 75.69 190 VAL A C 1
ATOM 1358 O O . VAL A 1 190 ? 18.117 -11.804 1.595 1.00 75.69 190 VAL A O 1
ATOM 1361 N N . VAL A 1 191 ? 16.726 -10.829 0.126 1.00 73.88 191 VAL A N 1
ATOM 1362 C CA . VAL A 1 191 ? 15.868 -10.140 1.112 1.00 73.88 191 VAL A CA 1
ATOM 1363 C C . VAL A 1 191 ? 14.411 -10.320 0.705 1.00 73.88 191 VAL A C 1
ATOM 1365 O O . VAL A 1 191 ? 14.063 -10.043 -0.439 1.00 73.88 191 VAL A O 1
ATOM 1368 N N . GLY A 1 192 ? 13.555 -10.803 1.614 1.00 72.62 192 GLY A N 1
ATOM 1369 C CA . GLY A 1 192 ? 12.122 -10.982 1.329 1.00 72.62 192 GLY A CA 1
ATOM 1370 C C . GLY A 1 192 ? 11.853 -11.847 0.088 1.00 72.62 192 GLY A C 1
ATOM 1371 O O . GLY A 1 192 ? 10.970 -11.535 -0.707 1.00 72.62 192 GLY A O 1
ATOM 1372 N N . GLY A 1 193 ? 12.663 -12.888 -0.141 1.00 75.12 193 GLY A N 1
ATOM 1373 C CA . GLY A 1 193 ? 12.548 -13.767 -1.315 1.00 75.12 193 GLY A CA 1
ATOM 1374 C C . GLY A 1 193 ? 13.018 -13.157 -2.645 1.00 75.12 193 GLY A C 1
ATOM 1375 O O . GLY A 1 193 ? 12.778 -13.749 -3.693 1.00 75.12 193 GLY A O 1
ATOM 1376 N N . LEU A 1 194 ? 13.677 -11.994 -2.626 1.00 74.50 194 LEU A N 1
ATOM 1377 C CA . LEU A 1 194 ? 14.216 -11.327 -3.812 1.00 74.50 194 LEU A CA 1
ATOM 1378 C C . LEU A 1 194 ? 15.741 -11.296 -3.786 1.00 74.50 194 LEU A C 1
ATOM 1380 O O . LEU A 1 194 ? 16.335 -10.949 -2.767 1.00 74.50 194 LEU A O 1
ATOM 1384 N N . ASN A 1 195 ? 16.363 -11.566 -4.933 1.00 76.00 195 ASN A N 1
ATOM 1385 C CA . ASN A 1 195 ? 17.772 -11.256 -5.165 1.00 76.00 195 ASN A CA 1
ATOM 1386 C C . ASN A 1 195 ? 17.918 -9.742 -5.339 1.00 76.00 195 ASN A C 1
ATOM 1388 O O . ASN A 1 195 ? 17.448 -9.173 -6.324 1.00 76.00 195 ASN A O 1
ATOM 1392 N N . THR A 1 196 ? 18.547 -9.093 -4.370 1.00 73.50 196 THR A N 1
ATOM 1393 C CA . THR A 1 196 ? 18.655 -7.639 -4.269 1.00 73.50 196 THR A CA 1
ATOM 1394 C C . THR A 1 196 ? 20.106 -7.254 -3.999 1.00 73.50 196 THR A C 1
ATOM 1396 O O . THR A 1 196 ? 20.827 -7.923 -3.259 1.00 73.50 196 THR A O 1
ATOM 1399 N N . GLY A 1 197 ? 20.581 -6.200 -4.642 1.00 71.94 197 GLY A N 1
ATOM 1400 C CA . GLY A 1 197 ? 21.999 -5.912 -4.746 1.00 71.94 197 GLY A CA 1
ATOM 1401 C C . GLY A 1 197 ? 22.311 -4.435 -4.876 1.00 71.94 197 GLY A C 1
ATOM 1402 O O . GLY A 1 197 ? 21.422 -3.598 -5.001 1.00 71.94 197 GLY A O 1
ATOM 1403 N N . ASN A 1 198 ? 23.597 -4.112 -4.805 1.00 73.31 198 ASN A N 1
ATOM 1404 C CA . ASN A 1 198 ? 24.085 -2.756 -5.028 1.00 73.31 198 ASN A CA 1
ATOM 1405 C C . ASN A 1 198 ? 24.773 -2.698 -6.385 1.00 73.31 198 ASN A C 1
ATOM 1407 O O . ASN A 1 198 ? 25.734 -3.423 -6.603 1.00 73.31 198 ASN A O 1
ATOM 1411 N N . TYR A 1 199 ? 24.293 -1.832 -7.268 1.00 72.56 199 TYR A N 1
ATOM 1412 C CA . TYR A 1 199 ? 24.906 -1.478 -8.535 1.00 72.56 199 TYR A CA 1
ATOM 1413 C C . TYR A 1 199 ? 25.739 -0.210 -8.348 1.00 72.56 199 TYR A C 1
ATOM 1415 O O . TYR A 1 199 ? 25.218 0.885 -8.132 1.00 72.56 199 TYR A O 1
ATOM 1423 N N . THR A 1 200 ? 27.052 -0.371 -8.370 1.00 70.38 200 THR A N 1
ATOM 1424 C CA . THR A 1 200 ? 28.022 0.703 -8.188 1.00 70.38 200 THR A CA 1
ATOM 1425 C C . THR A 1 200 ? 28.423 1.265 -9.534 1.00 70.38 200 THR A C 1
ATOM 1427 O O . THR A 1 200 ? 28.708 0.489 -10.434 1.00 70.38 200 THR A O 1
ATOM 1430 N N . ILE A 1 201 ? 28.513 2.589 -9.645 1.00 70.00 201 ILE A N 1
ATOM 1431 C CA . ILE A 1 201 ? 29.133 3.288 -10.772 1.00 70.00 201 ILE A CA 1
ATOM 1432 C C . ILE A 1 201 ? 30.419 3.910 -10.263 1.00 70.00 201 ILE A C 1
ATOM 1434 O O . ILE A 1 201 ? 30.418 4.697 -9.314 1.00 70.00 201 ILE A O 1
ATOM 1438 N N . SER A 1 202 ? 31.516 3.568 -10.913 1.00 66.56 202 SER A N 1
ATOM 1439 C CA . SER A 1 202 ? 32.853 3.949 -10.505 1.00 66.56 202 SER A CA 1
ATOM 1440 C C . SER A 1 202 ? 33.653 4.512 -11.660 1.00 66.56 202 SER A C 1
ATOM 1442 O O . SER A 1 202 ? 33.534 4.064 -12.798 1.00 66.56 202 SER A O 1
ATOM 1444 N N . ARG A 1 203 ? 34.536 5.444 -11.321 1.00 64.44 203 ARG A N 1
ATOM 1445 C CA . ARG A 1 203 ? 35.640 5.896 -12.153 1.00 64.44 203 ARG A CA 1
ATOM 1446 C C . ARG A 1 203 ? 36.892 5.070 -11.858 1.00 64.44 203 ARG A C 1
ATOM 1448 O O . ARG A 1 203 ? 37.167 4.754 -10.702 1.00 64.44 203 ARG A O 1
ATOM 1455 N N . ILE A 1 204 ? 37.655 4.760 -12.896 1.00 57.19 204 ILE A N 1
ATOM 1456 C CA . ILE A 1 204 ? 38.969 4.124 -12.834 1.00 57.19 204 ILE A CA 1
ATOM 1457 C C . ILE A 1 204 ? 40.009 5.179 -13.213 1.00 57.19 204 ILE A C 1
ATOM 1459 O O . ILE A 1 204 ? 40.012 5.672 -14.342 1.00 57.19 204 ILE A O 1
ATOM 1463 N N . ASP A 1 205 ? 40.867 5.538 -12.259 1.00 53.66 205 ASP A N 1
ATOM 1464 C CA . ASP A 1 205 ? 42.014 6.413 -12.496 1.00 53.66 205 ASP A CA 1
ATOM 1465 C C . ASP A 1 205 ? 43.263 5.607 -12.839 1.00 53.66 205 ASP A C 1
ATOM 1467 O O . ASP A 1 205 ? 43.551 4.585 -12.214 1.00 53.66 205 ASP A O 1
ATOM 1471 N N . ASP A 1 206 ? 44.004 6.078 -13.841 1.00 49.69 206 ASP A N 1
ATOM 1472 C CA . ASP A 1 206 ? 45.247 5.448 -14.265 1.00 49.69 206 ASP A CA 1
ATOM 1473 C C . ASP A 1 206 ? 46.389 5.816 -13.310 1.00 49.69 206 ASP A C 1
ATOM 1475 O O . ASP A 1 206 ? 46.877 6.946 -13.265 1.00 49.69 206 ASP A O 1
ATOM 1479 N N . SER A 1 207 ? 46.833 4.819 -12.561 1.00 41.75 207 SER A N 1
ATOM 1480 C CA . SER A 1 207 ? 48.253 4.502 -12.523 1.00 41.75 207 SER A CA 1
ATOM 1481 C C . SER A 1 207 ? 48.371 3.003 -12.796 1.00 41.75 207 SER A C 1
ATOM 1483 O O . SER A 1 207 ? 47.390 2.274 -12.658 1.00 41.75 207 SER A O 1
ATOM 1485 N N . SER A 1 208 ? 49.555 2.527 -13.171 1.00 38.59 208 SER A N 1
ATOM 1486 C CA . SER A 1 208 ? 49.895 1.149 -13.576 1.00 38.59 208 SER A CA 1
ATOM 1487 C C . SER A 1 208 ? 49.538 0.015 -12.588 1.00 38.59 208 SER A C 1
ATOM 1489 O O . SER A 1 208 ? 49.935 -1.134 -12.780 1.00 38.59 208 SER A O 1
ATOM 1491 N N . SER A 1 209 ? 48.770 0.313 -11.545 1.00 42.84 209 SER A N 1
ATOM 1492 C CA . SER A 1 209 ? 48.081 -0.607 -10.657 1.00 42.84 209 SER A CA 1
ATOM 1493 C C . SER A 1 209 ? 46.700 -0.007 -10.322 1.00 42.84 209 SER A C 1
ATOM 1495 O O . SER A 1 209 ? 46.657 1.171 -9.952 1.00 42.84 209 SER A O 1
ATOM 1497 N N . PRO A 1 210 ? 45.578 -0.755 -10.428 1.00 43.75 210 PRO A N 1
ATOM 1498 C CA . PRO A 1 210 ? 44.219 -0.258 -10.177 1.00 43.75 210 PRO A CA 1
ATOM 1499 C C . PRO A 1 210 ? 44.058 0.124 -8.697 1.00 43.75 210 PRO A C 1
ATOM 1501 O O . PRO A 1 210 ? 43.585 -0.665 -7.885 1.00 43.75 210 PRO A O 1
ATOM 1504 N N . SER A 1 211 ? 44.519 1.317 -8.323 1.00 41.03 211 SER A N 1
ATOM 1505 C CA . SER A 1 211 ? 44.721 1.711 -6.923 1.00 41.03 211 SER A CA 1
ATOM 1506 C C . SER A 1 211 ? 43.772 2.812 -6.447 1.00 41.03 211 SER A C 1
ATOM 1508 O O . SER A 1 211 ? 43.594 2.956 -5.240 1.00 41.03 211 SER A O 1
ATOM 1510 N N . SER A 1 212 ? 43.064 3.511 -7.344 1.00 45.44 212 SER A N 1
ATOM 1511 C CA . SER A 1 212 ? 41.967 4.408 -6.958 1.00 45.44 212 SER A CA 1
ATOM 1512 C C . SER A 1 212 ? 40.746 4.250 -7.865 1.00 45.44 212 SER A C 1
ATOM 1514 O O . SER A 1 212 ? 40.682 4.768 -8.980 1.00 45.44 212 SER A O 1
ATOM 1516 N N . VAL A 1 213 ? 39.754 3.521 -7.355 1.00 54.25 213 VAL A N 1
ATOM 1517 C CA . VAL A 1 213 ? 38.395 3.472 -7.899 1.00 54.25 213 VAL A CA 1
ATOM 1518 C C . VAL A 1 213 ? 37.592 4.560 -7.184 1.00 54.25 213 VAL A C 1
ATOM 1520 O O . VAL A 1 213 ? 37.266 4.399 -6.009 1.00 54.25 213 VAL A O 1
ATOM 1523 N N . GLN A 1 214 ? 37.289 5.677 -7.850 1.00 56.16 214 GLN A N 1
ATOM 1524 C CA . GLN A 1 214 ? 36.409 6.694 -7.268 1.00 56.16 214 GLN A CA 1
ATOM 1525 C C . GLN A 1 214 ? 34.958 6.283 -7.511 1.00 56.16 214 GLN A C 1
ATOM 1527 O O . GLN A 1 214 ? 34.487 6.262 -8.647 1.00 56.16 214 GLN A O 1
ATOM 1532 N N . GLN A 1 215 ? 34.235 5.964 -6.444 1.00 66.12 215 GLN A N 1
ATOM 1533 C CA . GLN A 1 215 ? 32.808 5.688 -6.530 1.00 66.12 215 GLN A CA 1
ATOM 1534 C C . GLN A 1 215 ? 32.048 6.981 -6.861 1.00 66.12 215 GLN A C 1
ATOM 1536 O O . GLN A 1 215 ? 32.102 7.948 -6.105 1.00 66.12 215 GLN A O 1
ATOM 1541 N N . LEU A 1 216 ? 31.340 6.987 -7.988 1.00 60.47 216 LEU A N 1
ATOM 1542 C CA . LEU A 1 216 ? 30.519 8.111 -8.441 1.00 60.47 216 LEU A CA 1
ATOM 1543 C C . LEU A 1 216 ? 29.053 7.952 -8.018 1.00 60.47 216 LEU A C 1
ATOM 1545 O O . LEU A 1 216 ? 28.347 8.944 -7.863 1.00 60.47 216 LEU A O 1
ATOM 1549 N N . GLY A 1 217 ? 28.598 6.715 -7.790 1.00 64.44 217 GLY A N 1
ATOM 1550 C CA . GLY A 1 217 ? 27.249 6.430 -7.309 1.00 64.44 217 GLY A CA 1
ATOM 1551 C C . GLY A 1 217 ? 27.045 4.970 -6.910 1.00 64.44 217 GLY A C 1
ATOM 1552 O O . GLY A 1 217 ? 27.786 4.092 -7.339 1.00 64.44 217 GLY A O 1
ATOM 1553 N N . ASN A 1 218 ? 26.036 4.720 -6.074 1.00 69.69 218 ASN A N 1
ATOM 1554 C CA . ASN A 1 218 ? 25.523 3.387 -5.749 1.00 69.69 218 ASN A CA 1
ATOM 1555 C C . ASN A 1 218 ? 24.001 3.397 -5.875 1.00 69.69 218 ASN A C 1
ATOM 1557 O O . ASN A 1 218 ? 23.337 4.258 -5.288 1.00 69.69 218 ASN A O 1
ATOM 1561 N N . LEU A 1 219 ? 23.465 2.409 -6.581 1.00 73.00 219 LEU A N 1
ATOM 1562 C CA . LEU A 1 219 ? 22.039 2.175 -6.759 1.00 73.00 219 LEU A CA 1
ATOM 1563 C C . LEU A 1 219 ? 21.668 0.842 -6.125 1.00 73.00 219 LEU A C 1
ATOM 1565 O O . LEU A 1 219 ? 22.365 -0.149 -6.322 1.00 73.00 219 LEU A O 1
ATOM 1569 N N . ARG A 1 220 ? 20.573 0.801 -5.368 1.00 76.12 220 ARG A N 1
ATOM 1570 C CA . ARG A 1 220 ? 19.958 -0.477 -5.010 1.00 76.12 220 ARG A CA 1
ATOM 1571 C C . ARG A 1 220 ? 19.224 -0.989 -6.245 1.00 76.12 220 ARG A C 1
ATOM 1573 O O . ARG A 1 220 ? 18.534 -0.203 -6.884 1.00 76.12 220 ARG A O 1
ATOM 1580 N N . VAL A 1 221 ? 19.423 -2.256 -6.579 1.00 77.38 221 VAL A N 1
ATOM 1581 C CA . VAL A 1 221 ? 18.794 -2.918 -7.723 1.00 77.38 221 VAL A CA 1
ATOM 1582 C C . VAL A 1 221 ? 18.318 -4.301 -7.315 1.00 77.38 221 VAL A C 1
ATOM 1584 O O . VAL A 1 221 ? 18.920 -4.966 -6.473 1.00 77.38 221 VAL A O 1
ATOM 1587 N N . GLU A 1 222 ? 17.272 -4.777 -7.955 1.00 79.19 222 GLU A N 1
ATOM 1588 C CA . GLU A 1 222 ? 16.787 -6.138 -7.849 1.00 79.19 222 GLU A CA 1
ATOM 1589 C C . GLU A 1 222 ? 17.055 -6.895 -9.151 1.00 79.19 222 GLU A C 1
ATOM 1591 O O . GLU A 1 222 ? 17.126 -6.323 -10.243 1.00 79.19 222 GLU A O 1
ATOM 1596 N N . ALA A 1 223 ? 17.186 -8.218 -9.051 1.00 75.56 223 ALA A N 1
ATOM 1597 C CA . ALA A 1 223 ? 17.285 -9.056 -10.235 1.00 75.56 223 ALA A CA 1
ATOM 1598 C C . ALA A 1 223 ? 16.093 -8.785 -11.163 1.00 75.56 223 ALA A C 1
ATOM 1600 O O . ALA A 1 223 ? 14.939 -8.730 -10.725 1.00 75.56 223 ALA A O 1
ATOM 1601 N N . PHE A 1 224 ? 16.394 -8.628 -12.444 1.00 76.94 224 PHE A N 1
ATOM 1602 C CA . PHE A 1 224 ? 15.506 -8.244 -13.534 1.00 76.94 224 PHE A CA 1
ATOM 1603 C C . PHE A 1 224 ? 15.036 -6.789 -13.556 1.00 76.94 224 PHE A C 1
ATOM 1605 O O . PHE A 1 224 ? 14.186 -6.464 -14.376 1.00 76.94 224 PHE A O 1
ATOM 1612 N N . ASP A 1 225 ? 15.582 -5.900 -12.721 1.00 80.12 225 ASP A N 1
ATOM 1613 C CA . ASP A 1 225 ? 15.415 -4.466 -12.973 1.00 80.12 225 ASP A CA 1
ATOM 1614 C C . ASP A 1 225 ? 16.062 -4.069 -14.297 1.00 80.12 225 ASP A C 1
ATOM 1616 O O . ASP A 1 225 ? 17.035 -4.682 -14.743 1.00 80.12 225 ASP A O 1
ATOM 1620 N N . VAL A 1 226 ? 15.541 -3.003 -14.894 1.00 79.94 226 VAL A N 1
ATOM 1621 C CA . VAL A 1 226 ? 16.106 -2.381 -16.085 1.00 79.94 226 VAL A CA 1
ATOM 1622 C C . VAL A 1 226 ? 16.965 -1.196 -15.666 1.00 79.94 226 VAL A C 1
ATOM 1624 O O . VAL A 1 226 ? 16.466 -0.259 -15.051 1.00 79.94 226 VAL A O 1
ATOM 1627 N N . VAL A 1 227 ? 18.251 -1.210 -15.996 1.00 79.69 227 VAL A N 1
ATOM 1628 C CA . VAL A 1 227 ? 19.146 -0.065 -15.807 1.00 79.69 227 VAL A CA 1
ATOM 1629 C C . VAL A 1 227 ? 19.390 0.596 -17.152 1.00 79.69 227 VAL A C 1
ATOM 1631 O O . VAL A 1 227 ? 19.831 -0.058 -18.097 1.00 79.69 227 VAL A O 1
ATOM 1634 N N . SER A 1 228 ? 19.132 1.899 -17.211 1.00 79.38 228 SER A N 1
ATOM 1635 C CA . SER A 1 228 ? 19.405 2.739 -18.370 1.00 79.38 228 SER A CA 1
ATOM 1636 C C . SER A 1 228 ? 20.562 3.687 -18.087 1.00 79.38 228 SER A C 1
ATOM 1638 O O . SER A 1 228 ? 20.578 4.359 -17.055 1.00 79.38 228 SER A O 1
ATOM 1640 N N . HIS A 1 229 ? 21.484 3.825 -19.030 1.00 78.94 229 HIS A N 1
ATOM 1641 C CA . HIS A 1 229 ? 22.462 4.908 -19.061 1.00 78.94 229 HIS A CA 1
ATOM 1642 C C . HIS A 1 229 ? 22.141 5.828 -20.231 1.00 78.94 229 HIS A C 1
ATOM 1644 O O . HIS A 1 229 ? 22.070 5.382 -21.376 1.00 78.94 229 HIS A O 1
ATOM 1650 N N . ARG A 1 230 ? 21.956 7.114 -19.951 1.00 81.19 230 ARG A N 1
ATOM 1651 C CA . ARG A 1 230 ? 21.690 8.140 -20.957 1.00 81.19 230 ARG A CA 1
ATOM 1652 C C . ARG A 1 230 ? 22.844 9.116 -20.960 1.00 81.19 230 ARG A C 1
ATOM 1654 O O . ARG A 1 230 ? 23.051 9.839 -19.989 1.00 81.19 230 ARG A O 1
ATOM 1661 N N . PHE A 1 231 ? 23.600 9.094 -22.044 1.00 78.50 231 PHE A N 1
ATOM 1662 C CA . PHE A 1 231 ? 24.635 10.071 -22.321 1.00 78.50 231 PHE A CA 1
ATOM 1663 C C . PHE A 1 231 ? 24.024 11.170 -23.169 1.00 78.50 231 PHE A C 1
ATOM 1665 O O . PHE A 1 231 ? 23.377 10.883 -24.177 1.00 78.50 231 PHE A O 1
ATOM 1672 N N . GLU A 1 232 ? 24.202 12.410 -22.740 1.00 79.50 232 GLU A N 1
ATOM 1673 C CA . GLU A 1 232 ? 23.639 13.585 -23.396 1.00 79.50 232 GLU A CA 1
ATOM 1674 C C . GLU A 1 232 ? 24.688 14.696 -23.440 1.00 79.50 232 GLU A C 1
ATOM 1676 O O . GLU A 1 232 ? 25.507 14.828 -22.527 1.00 79.50 232 GLU A O 1
ATOM 1681 N N . GLU A 1 233 ? 24.659 15.498 -24.504 1.00 76.38 233 GLU A N 1
ATOM 1682 C CA . GLU A 1 233 ? 25.466 16.713 -24.632 1.00 76.38 233 GLU A CA 1
ATOM 1683 C C . GLU A 1 233 ? 24.548 17.941 -24.578 1.00 76.38 233 GLU A C 1
ATOM 1685 O O . GLU A 1 233 ? 24.170 18.476 -25.622 1.00 76.38 233 GLU A O 1
ATOM 1690 N N . PRO A 1 234 ? 24.117 18.382 -23.382 1.00 74.25 234 PRO A N 1
ATOM 1691 C CA . PRO A 1 234 ? 23.198 19.516 -23.255 1.00 74.25 234 PRO A CA 1
ATOM 1692 C C . PRO A 1 234 ? 23.796 20.843 -23.748 1.00 74.25 234 PRO A C 1
ATOM 1694 O O . PRO A 1 234 ? 23.058 21.769 -24.077 1.00 74.25 234 PRO A O 1
ATOM 1697 N N . ALA A 1 235 ? 25.126 20.950 -23.792 1.00 75.31 235 ALA A N 1
ATOM 1698 C CA . ALA A 1 235 ? 25.855 22.084 -24.344 1.00 75.31 235 ALA A CA 1
ATOM 1699 C C . ALA A 1 235 ? 27.188 21.602 -24.940 1.00 75.31 235 ALA A C 1
ATOM 1701 O O . ALA A 1 235 ? 27.743 20.630 -24.422 1.00 75.31 235 ALA A O 1
ATOM 1702 N N . PRO A 1 236 ? 27.744 22.286 -25.961 1.00 75.06 236 PRO A N 1
ATOM 1703 C CA . PRO A 1 236 ? 29.001 21.877 -26.588 1.00 75.06 236 PRO A CA 1
ATOM 1704 C C . PRO A 1 236 ? 30.116 21.635 -25.561 1.00 75.06 236 PRO A C 1
ATOM 1706 O O . PRO A 1 236 ? 30.437 22.517 -24.762 1.00 75.06 236 PRO A O 1
ATOM 1709 N N . GLY A 1 237 ? 30.699 20.436 -25.565 1.00 68.31 237 GLY A N 1
ATOM 1710 C CA . GLY A 1 237 ? 31.778 20.038 -24.658 1.00 68.31 237 GLY A CA 1
ATOM 1711 C C . GLY A 1 237 ? 31.338 19.670 -23.236 1.00 68.31 237 GLY A C 1
ATOM 1712 O O . GLY A 1 237 ? 32.189 19.332 -22.411 1.00 68.31 237 GLY A O 1
ATOM 1713 N N . THR A 1 238 ? 30.037 19.703 -22.927 1.00 74.44 238 THR A N 1
ATOM 1714 C CA . THR A 1 238 ? 29.491 19.249 -21.640 1.00 74.44 238 THR A CA 1
ATOM 1715 C C . THR A 1 238 ? 28.742 17.946 -21.824 1.00 74.44 238 THR A C 1
ATOM 1717 O O . THR A 1 238 ? 27.681 17.942 -22.429 1.00 74.44 238 THR A O 1
ATOM 1720 N N . ILE A 1 239 ? 29.270 16.852 -21.276 1.00 74.50 239 ILE A N 1
ATOM 1721 C CA . ILE A 1 239 ? 28.661 15.521 -21.394 1.00 74.50 239 ILE A CA 1
ATOM 1722 C C . ILE A 1 239 ? 28.104 15.125 -20.038 1.00 74.50 239 ILE A C 1
ATOM 1724 O O . ILE A 1 239 ? 28.837 15.137 -19.048 1.00 74.50 239 ILE A O 1
ATOM 1728 N N . THR A 1 240 ? 26.831 14.754 -19.992 1.00 79.00 240 THR A N 1
ATOM 1729 C CA . THR A 1 240 ? 26.156 14.280 -18.783 1.00 79.00 240 THR A CA 1
ATOM 1730 C C . THR A 1 240 ? 25.782 12.813 -18.914 1.00 79.00 240 THR A C 1
ATOM 1732 O O . THR A 1 240 ? 25.256 12.396 -19.943 1.00 79.00 240 THR A O 1
ATOM 1735 N N . LEU A 1 241 ? 26.030 12.039 -17.859 1.00 78.94 241 LEU A N 1
ATOM 1736 C CA . LEU A 1 241 ? 25.503 10.693 -17.676 1.00 78.94 241 LEU A CA 1
ATOM 1737 C C . LEU A 1 241 ? 24.315 10.756 -16.716 1.00 78.94 241 LEU A C 1
ATOM 1739 O O . LEU A 1 241 ? 24.483 11.052 -15.532 1.00 78.94 241 LEU A O 1
ATOM 1743 N N . THR A 1 242 ? 23.135 10.413 -17.213 1.00 81.38 242 THR A N 1
ATOM 1744 C CA . THR A 1 242 ? 21.944 10.174 -16.399 1.00 81.38 242 THR A CA 1
ATOM 1745 C C . THR A 1 242 ? 21.718 8.676 -16.291 1.00 81.38 242 THR A C 1
ATOM 1747 O O . THR A 1 242 ? 21.692 7.965 -17.294 1.00 81.38 242 THR A O 1
ATOM 1750 N N . VAL A 1 243 ? 21.548 8.185 -15.069 1.00 79.88 243 VAL A N 1
ATOM 1751 C CA . VAL A 1 243 ? 21.250 6.774 -14.819 1.00 79.88 243 VAL A CA 1
ATOM 1752 C C . VAL A 1 243 ? 19.780 6.663 -14.479 1.00 79.88 243 VAL A C 1
ATOM 1754 O O . VAL A 1 243 ? 19.284 7.439 -13.661 1.00 79.88 243 VAL A O 1
ATOM 1757 N N . CYS A 1 244 ? 19.082 5.710 -15.082 1.00 81.12 244 CYS A N 1
ATOM 1758 C CA . CYS A 1 244 ? 17.710 5.390 -14.728 1.00 81.12 244 CYS A CA 1
ATOM 1759 C C . CYS A 1 244 ? 17.602 3.938 -14.267 1.00 81.12 244 CYS A C 1
ATOM 1761 O O . CYS A 1 244 ? 18.289 3.062 -14.781 1.00 81.12 244 CYS A O 1
ATOM 1763 N N . LEU A 1 245 ? 16.715 3.692 -13.311 1.00 81.38 245 LEU A N 1
ATOM 1764 C CA . LEU A 1 245 ? 16.283 2.376 -12.874 1.00 81.38 245 LEU A CA 1
ATOM 1765 C C . LEU A 1 245 ? 14.797 2.247 -13.207 1.00 81.38 245 LEU A C 1
ATOM 1767 O O . LEU A 1 245 ? 14.000 3.094 -12.805 1.00 81.38 245 LEU A O 1
ATOM 1771 N N . ASN A 1 246 ? 14.430 1.226 -13.977 1.00 81.62 246 ASN A N 1
ATOM 1772 C CA . ASN A 1 246 ? 13.071 0.984 -14.465 1.00 81.62 246 ASN A CA 1
ATOM 1773 C C . ASN A 1 246 ? 12.459 2.228 -15.149 1.00 81.62 246 ASN A C 1
ATOM 1775 O O . ASN A 1 246 ? 11.286 2.551 -14.977 1.00 81.62 246 ASN A O 1
ATOM 1779 N N . GLY A 1 247 ? 13.289 2.973 -15.891 1.00 79.06 247 GLY A N 1
ATOM 1780 C CA . GLY A 1 247 ? 12.906 4.203 -16.593 1.00 79.06 247 GLY A CA 1
ATOM 1781 C C . GLY A 1 247 ? 12.824 5.466 -15.729 1.00 79.06 247 GLY A C 1
ATOM 1782 O O . GLY A 1 247 ? 12.697 6.559 -16.282 1.00 79.06 247 GLY A O 1
ATOM 1783 N N . ARG A 1 248 ? 12.955 5.362 -14.400 1.00 79.25 248 ARG A N 1
ATOM 1784 C CA . ARG A 1 248 ? 13.035 6.513 -13.487 1.00 79.25 248 ARG A CA 1
ATOM 1785 C C . ARG A 1 248 ? 14.476 6.898 -13.224 1.00 79.25 248 ARG A C 1
ATOM 1787 O O . ARG A 1 248 ? 15.308 6.044 -12.944 1.00 79.25 248 ARG A O 1
ATOM 1794 N N . GLN A 1 249 ? 14.781 8.188 -13.289 1.00 80.31 249 GLN A N 1
ATOM 1795 C CA . GLN A 1 249 ? 16.114 8.681 -12.966 1.00 80.31 249 GLN A CA 1
ATOM 1796 C C . GLN A 1 249 ? 16.504 8.288 -11.530 1.00 80.31 249 GLN A C 1
ATOM 1798 O O . GLN A 1 249 ? 15.730 8.455 -10.591 1.00 80.31 249 GLN A O 1
ATOM 1803 N N . ALA A 1 250 ? 17.710 7.750 -11.382 1.00 73.88 250 ALA A N 1
ATOM 1804 C CA . ALA A 1 250 ? 18.228 7.151 -10.165 1.00 73.88 250 ALA A CA 1
ATOM 1805 C C . ALA A 1 250 ? 19.380 8.008 -9.611 1.00 73.88 250 ALA A C 1
ATOM 1807 O O . ALA A 1 250 ? 20.542 7.610 -9.607 1.00 73.88 250 ALA A O 1
ATOM 1808 N N . GLY A 1 251 ? 19.045 9.212 -9.140 1.00 70.88 251 GLY A N 1
ATOM 1809 C CA . GLY A 1 251 ? 20.007 10.209 -8.656 1.00 70.88 251 GLY A CA 1
ATOM 1810 C C . GLY A 1 251 ? 20.356 11.302 -9.678 1.00 70.88 251 GLY A C 1
ATOM 1811 O O . GLY A 1 251 ? 19.905 11.254 -10.823 1.00 70.88 251 GLY A O 1
ATOM 1812 N N . PRO A 1 252 ? 21.121 12.326 -9.262 1.00 74.25 252 PRO A N 1
ATOM 1813 C CA . PRO A 1 252 ? 21.436 13.473 -10.109 1.00 74.25 252 PRO A CA 1
ATOM 1814 C C . PRO A 1 252 ? 22.328 13.076 -11.302 1.00 74.25 252 PRO A C 1
ATOM 1816 O O . PRO A 1 252 ? 23.125 12.141 -11.175 1.00 74.25 252 PRO A O 1
ATOM 1819 N N . PRO A 1 253 ? 22.243 13.781 -12.447 1.00 78.69 253 PRO A N 1
ATOM 1820 C CA . PRO A 1 253 ? 23.127 13.537 -13.581 1.00 78.69 253 PRO A CA 1
ATOM 1821 C C . PRO A 1 253 ? 24.589 13.817 -13.217 1.00 78.69 253 PRO A C 1
ATOM 1823 O O . PRO A 1 253 ? 24.900 14.773 -12.504 1.00 78.69 253 PRO A O 1
ATOM 1826 N N . VAL A 1 254 ? 25.502 13.003 -13.737 1.00 75.94 254 VAL A N 1
ATOM 1827 C CA . VAL A 1 254 ? 26.944 13.136 -13.511 1.00 75.94 254 VAL A CA 1
ATOM 1828 C C . VAL A 1 254 ? 27.576 13.851 -14.700 1.00 75.94 254 VAL A C 1
ATOM 1830 O O . VAL A 1 254 ? 27.467 13.382 -15.830 1.00 75.94 254 VAL A O 1
ATOM 1833 N N . VAL A 1 255 ? 28.271 14.967 -14.464 1.00 75.38 255 VAL A N 1
ATOM 1834 C CA . VAL A 1 255 ? 29.022 15.669 -15.519 1.00 75.38 255 VAL A CA 1
ATOM 1835 C C . VAL A 1 255 ? 30.317 14.910 -15.807 1.00 75.38 255 VAL A C 1
ATOM 1837 O O . VAL A 1 255 ? 31.267 14.940 -15.027 1.00 75.38 255 VAL A O 1
ATOM 1840 N N . VAL A 1 256 ? 30.353 14.225 -16.945 1.00 68.44 256 VAL A N 1
ATOM 1841 C CA . VAL A 1 256 ? 31.461 13.374 -17.390 1.00 68.44 256 VAL A CA 1
ATOM 1842 C C . VAL A 1 256 ? 32.601 14.199 -17.991 1.00 68.44 256 VAL A C 1
ATOM 1844 O O . VAL A 1 256 ? 33.772 13.886 -17.782 1.00 68.44 256 VAL A O 1
ATOM 1847 N N . SER A 1 257 ? 32.290 15.293 -18.690 1.00 61.34 257 SER A N 1
ATOM 1848 C CA . SER A 1 257 ? 33.301 16.150 -19.332 1.00 61.34 257 SER A CA 1
ATOM 1849 C C . SER A 1 257 ? 34.220 16.888 -18.346 1.00 61.34 257 SER A C 1
ATOM 1851 O O . SER A 1 257 ? 35.325 17.282 -18.711 1.00 61.34 257 SER A O 1
ATOM 1853 N N . GLY A 1 258 ? 33.807 17.045 -17.083 1.00 56.66 258 GLY A N 1
ATOM 1854 C CA . GLY A 1 258 ? 34.584 17.702 -16.023 1.00 56.66 258 GLY A CA 1
ATOM 1855 C C . GLY A 1 258 ? 35.646 16.817 -15.360 1.00 56.66 258 GLY A C 1
ATOM 1856 O O . GLY A 1 258 ? 36.324 17.260 -14.438 1.00 56.66 258 GLY A O 1
ATOM 1857 N N . LEU A 1 259 ? 35.804 15.563 -15.798 1.00 57.47 259 LEU A N 1
ATOM 1858 C CA . LEU A 1 259 ? 36.625 14.560 -15.108 1.00 57.47 259 LEU A CA 1
ATOM 1859 C C . LEU A 1 259 ? 38.119 14.582 -15.488 1.00 57.47 259 LEU A C 1
ATOM 1861 O O . LEU A 1 259 ? 38.890 13.763 -14.984 1.00 57.47 259 LEU A O 1
ATOM 1865 N N . GLY A 1 260 ? 38.547 15.544 -16.315 1.00 52.62 260 GLY A N 1
ATOM 1866 C CA . GLY A 1 260 ? 39.961 15.827 -16.592 1.00 52.62 260 GLY A CA 1
ATOM 1867 C C . GLY A 1 260 ? 40.594 14.998 -17.714 1.00 52.62 260 GLY A C 1
ATOM 1868 O O . GLY A 1 260 ? 41.819 14.924 -17.784 1.00 52.62 260 GLY A O 1
ATOM 1869 N N . VAL A 1 261 ? 39.791 14.376 -18.586 1.00 50.72 261 VAL A N 1
ATOM 1870 C CA . VAL A 1 261 ? 40.263 13.647 -19.777 1.00 50.72 261 VAL A CA 1
ATOM 1871 C C . VAL A 1 261 ? 39.293 13.678 -20.957 1.00 50.72 261 VAL A C 1
ATOM 1873 O O . VAL A 1 261 ? 38.093 13.839 -20.736 1.00 50.72 261 VAL A O 1
ATOM 1876 N N . PRO A 1 262 ? 39.790 13.481 -22.198 1.00 53.44 262 PRO A N 1
ATOM 1877 C CA . PRO A 1 262 ? 38.955 13.457 -23.395 1.00 53.44 262 PRO A CA 1
ATOM 1878 C C . PRO A 1 262 ? 37.982 12.270 -23.388 1.00 53.44 262 PRO A C 1
ATOM 1880 O O . PRO A 1 262 ? 38.404 11.123 -23.268 1.00 53.44 262 PRO A O 1
ATOM 1883 N N . PHE A 1 263 ? 36.687 12.540 -23.557 1.00 56.72 263 PHE A N 1
ATOM 1884 C CA . PHE A 1 263 ? 35.673 11.510 -23.788 1.00 56.72 263 PHE A CA 1
ATOM 1885 C C . PHE A 1 263 ? 35.740 11.046 -25.246 1.00 56.72 263 PHE A C 1
ATOM 1887 O O . PHE A 1 263 ? 35.638 11.861 -26.161 1.00 56.72 263 PHE A O 1
ATOM 1894 N N . THR A 1 264 ? 35.909 9.746 -25.481 1.00 54.28 264 THR A N 1
ATOM 1895 C CA . THR A 1 264 ? 36.197 9.215 -26.825 1.00 54.28 264 THR A CA 1
ATOM 1896 C C . THR A 1 264 ? 34.954 8.998 -27.702 1.00 54.28 264 THR A C 1
ATOM 1898 O O . THR A 1 264 ? 35.090 8.534 -28.832 1.00 54.28 264 THR A O 1
ATOM 1901 N N . MET A 1 265 ? 33.756 9.334 -27.198 1.00 55.56 265 MET A N 1
ATOM 1902 C CA . MET A 1 265 ? 32.452 9.208 -27.881 1.00 55.56 265 MET A CA 1
ATOM 1903 C C . MET A 1 265 ? 32.063 7.775 -28.289 1.00 55.56 265 MET A C 1
ATOM 1905 O O . MET A 1 265 ? 31.114 7.581 -29.050 1.00 55.56 265 MET A O 1
ATOM 1909 N N . ASN A 1 266 ? 32.776 6.769 -27.777 1.00 55.62 266 ASN A N 1
ATOM 1910 C CA . ASN A 1 266 ? 32.490 5.359 -28.016 1.00 55.62 266 ASN A CA 1
ATOM 1911 C C . ASN A 1 266 ? 31.709 4.781 -26.832 1.00 55.62 266 ASN A C 1
ATOM 1913 O O . ASN A 1 266 ? 32.048 5.036 -25.681 1.00 55.62 266 ASN A O 1
ATOM 1917 N N . HIS A 1 267 ? 30.699 3.962 -27.120 1.00 56.91 267 HIS A N 1
ATOM 1918 C CA . HIS A 1 267 ? 29.842 3.320 -26.116 1.00 56.91 267 HIS A CA 1
ATOM 1919 C C . HIS A 1 267 ? 29.795 1.824 -26.398 1.00 56.91 267 HIS A C 1
ATOM 1921 O O . HIS A 1 267 ? 29.600 1.471 -27.560 1.00 56.91 267 HIS A O 1
ATOM 1927 N N . GLY A 1 268 ? 29.964 0.977 -25.375 1.00 54.06 268 GLY A N 1
ATOM 1928 C CA . GLY A 1 268 ? 30.028 -0.483 -25.521 1.00 54.06 268 GLY A CA 1
ATOM 1929 C C . GLY A 1 268 ? 30.371 -1.228 -24.230 1.00 54.06 268 GLY A C 1
ATOM 1930 O O . GLY A 1 268 ? 31.047 -0.681 -23.374 1.00 54.06 268 GLY A O 1
ATOM 1931 N N . ILE A 1 269 ? 29.962 -2.490 -24.103 1.00 53.66 269 ILE A N 1
ATOM 1932 C CA . ILE A 1 269 ? 30.160 -3.318 -22.893 1.00 53.66 269 ILE A CA 1
ATOM 1933 C C . ILE A 1 269 ? 31.446 -4.136 -22.992 1.00 53.66 269 ILE A C 1
ATOM 1935 O O . ILE A 1 269 ? 31.785 -4.563 -24.086 1.00 53.66 269 ILE A O 1
ATOM 1939 N N . THR A 1 270 ? 32.130 -4.412 -21.873 1.00 50.47 270 THR A N 1
ATOM 1940 C CA . THR A 1 270 ? 33.207 -5.422 -21.802 1.00 50.47 270 THR A CA 1
ATOM 1941 C C . THR A 1 270 ? 33.165 -6.225 -20.494 1.00 50.47 270 THR A C 1
ATOM 1943 O O . THR A 1 270 ? 32.572 -5.813 -19.497 1.00 50.47 270 THR A O 1
ATOM 1946 N N . GLY A 1 271 ? 33.803 -7.397 -20.475 1.00 48.34 271 GLY A N 1
ATOM 1947 C CA . GLY A 1 271 ? 33.913 -8.251 -19.287 1.00 48.34 271 GLY A CA 1
ATOM 1948 C C . GLY A 1 271 ? 33.339 -9.651 -19.493 1.00 48.34 271 GLY A C 1
ATOM 1949 O O . GLY A 1 271 ? 32.913 -10.011 -20.588 1.00 48.34 271 GLY A O 1
ATOM 1950 N N . ASN A 1 272 ? 33.342 -10.455 -18.426 1.00 48.34 272 ASN A N 1
ATOM 1951 C CA . ASN A 1 272 ? 32.871 -11.839 -18.471 1.00 48.34 272 ASN A CA 1
ATOM 1952 C C . ASN A 1 272 ? 31.339 -11.878 -18.346 1.00 48.34 272 ASN A C 1
ATOM 1954 O O . ASN A 1 272 ? 30.787 -12.111 -17.269 1.00 48.34 272 ASN A O 1
ATOM 1958 N N . ALA A 1 273 ? 30.654 -11.565 -19.443 1.00 44.31 273 ALA A N 1
ATOM 1959 C CA . ALA A 1 273 ? 29.208 -11.681 -19.542 1.00 44.31 273 ALA A CA 1
ATOM 1960 C C . ALA A 1 273 ? 28.853 -13.108 -19.979 1.00 44.31 273 ALA A C 1
ATOM 1962 O O . ALA A 1 273 ? 29.210 -13.526 -21.079 1.00 44.31 273 ALA A O 1
ATOM 1963 N N . GLY A 1 274 ? 28.135 -13.862 -19.142 1.00 44.09 274 GLY A N 1
ATOM 1964 C CA . GLY A 1 274 ? 27.540 -15.122 -19.596 1.00 44.09 274 GLY A CA 1
ATOM 1965 C C . GLY A 1 274 ? 26.613 -14.870 -20.793 1.00 44.09 274 GLY A C 1
ATOM 1966 O O . GLY A 1 274 ? 25.978 -13.818 -20.861 1.00 44.09 274 GLY A O 1
ATOM 1967 N N . ALA A 1 275 ? 26.498 -15.826 -21.720 1.00 44.09 275 ALA A N 1
ATOM 1968 C CA . ALA A 1 275 ? 25.742 -15.669 -22.972 1.00 44.09 275 ALA A CA 1
ATOM 1969 C C . ALA A 1 275 ? 24.281 -15.207 -22.780 1.00 44.09 275 ALA A C 1
ATOM 1971 O O . ALA A 1 275 ? 23.705 -14.570 -23.661 1.00 44.09 275 ALA A O 1
ATOM 1972 N N . GLN A 1 276 ? 23.682 -15.483 -21.617 1.00 43.56 276 GLN A N 1
ATOM 1973 C CA . GLN A 1 276 ? 22.349 -14.993 -21.278 1.00 43.56 276 GLN A CA 1
ATOM 1974 C C . GLN A 1 276 ? 22.300 -13.493 -20.956 1.00 43.56 276 GLN A C 1
ATOM 1976 O O . GLN A 1 276 ? 21.278 -12.880 -21.225 1.00 43.56 276 GLN A O 1
ATOM 1981 N N . ALA A 1 277 ? 23.367 -12.882 -20.433 1.00 46.44 277 ALA A N 1
ATOM 1982 C CA . ALA A 1 277 ? 23.389 -11.468 -20.045 1.00 46.44 277 ALA A CA 1
ATOM 1983 C C . ALA A 1 277 ? 23.417 -10.516 -21.253 1.00 46.44 277 ALA A C 1
ATOM 1985 O O . ALA A 1 277 ? 22.838 -9.436 -21.192 1.00 46.44 277 ALA A O 1
ATOM 1986 N N . LEU A 1 278 ? 24.041 -10.930 -22.362 1.00 47.56 278 LEU A N 1
ATOM 1987 C CA . LEU A 1 278 ? 24.135 -10.118 -23.581 1.00 47.56 278 LEU A CA 1
ATOM 1988 C C . LEU A 1 278 ? 22.799 -9.991 -24.320 1.00 47.56 278 LEU A C 1
ATOM 1990 O O . LEU A 1 278 ? 22.591 -9.014 -25.026 1.00 47.56 278 LEU A O 1
ATOM 1994 N N . ARG A 1 279 ? 21.874 -10.942 -24.136 1.00 48.00 279 ARG A N 1
ATOM 1995 C CA . ARG A 1 279 ? 20.571 -10.925 -24.819 1.00 48.00 279 ARG A CA 1
ATOM 1996 C C . ARG A 1 279 ? 19.695 -9.740 -24.398 1.00 48.00 279 ARG A C 1
ATOM 1998 O O . ARG A 1 279 ? 18.793 -9.393 -25.135 1.00 48.00 279 ARG A O 1
ATOM 2005 N N . TRP A 1 280 ? 19.940 -9.112 -23.252 1.00 55.78 280 TRP A N 1
ATOM 2006 C CA . TRP A 1 280 ? 19.014 -8.146 -22.650 1.00 55.78 280 TRP A CA 1
ATOM 2007 C C . TRP A 1 280 ? 19.556 -6.721 -22.654 1.00 55.78 280 TRP A C 1
ATOM 2009 O O . TRP A 1 280 ? 19.514 -6.044 -21.626 1.00 55.78 280 TRP A O 1
ATOM 2019 N N . ILE A 1 281 ? 20.144 -6.309 -23.776 1.00 63.00 281 ILE A N 1
ATOM 2020 C CA . ILE A 1 281 ? 20.850 -5.037 -23.912 1.00 63.00 281 ILE A CA 1
ATOM 2021 C C . ILE A 1 281 ? 20.403 -4.353 -25.198 1.00 63.00 281 ILE A C 1
ATOM 2023 O O . ILE A 1 281 ? 20.380 -4.978 -26.255 1.00 63.00 281 ILE A O 1
ATOM 2027 N N . GLN A 1 282 ? 20.085 -3.064 -25.109 1.00 66.44 282 GLN A N 1
ATOM 2028 C CA . GLN A 1 282 ? 19.740 -2.224 -26.250 1.00 66.44 282 GLN A CA 1
ATOM 2029 C C . GLN A 1 282 ? 20.552 -0.936 -26.203 1.00 66.44 282 GLN A C 1
ATOM 2031 O O . GLN A 1 282 ? 20.586 -0.250 -25.187 1.00 66.44 282 GLN A O 1
ATOM 2036 N N . ILE A 1 283 ? 21.203 -0.601 -27.318 1.00 68.19 283 ILE A N 1
ATOM 2037 C CA . ILE A 1 283 ? 21.963 0.642 -27.485 1.00 68.19 283 ILE A CA 1
ATOM 2038 C C . ILE A 1 283 ? 21.342 1.418 -28.637 1.00 68.19 283 ILE A C 1
ATOM 2040 O O . ILE A 1 283 ? 21.306 0.910 -29.762 1.00 68.19 283 ILE A O 1
ATOM 2044 N N . ALA A 1 284 ? 20.899 2.647 -28.380 1.00 66.44 284 ALA A N 1
ATOM 2045 C CA . ALA A 1 284 ? 20.290 3.492 -29.396 1.00 66.44 284 ALA A CA 1
ATOM 2046 C C . ALA A 1 284 ? 20.815 4.931 -29.403 1.00 66.44 284 ALA A C 1
ATOM 2048 O O . ALA A 1 284 ? 21.142 5.502 -28.365 1.00 66.44 284 ALA A O 1
ATOM 2049 N N . LYS A 1 285 ? 20.826 5.539 -30.591 1.00 69.25 285 LYS A N 1
ATOM 2050 C CA . LYS A 1 285 ? 21.033 6.967 -30.839 1.00 69.25 285 LYS A CA 1
ATOM 2051 C C . LYS A 1 285 ? 19.667 7.667 -30.941 1.00 69.25 285 LYS A C 1
ATOM 2053 O O . LYS A 1 285 ? 19.018 7.554 -31.986 1.00 69.25 285 LYS A O 1
ATOM 2058 N N . PRO A 1 286 ? 19.241 8.435 -29.919 1.00 68.75 286 PRO A N 1
ATOM 2059 C CA . PRO A 1 286 ? 17.900 9.031 -29.853 1.00 68.75 286 PRO A CA 1
ATOM 2060 C C . PRO A 1 286 ? 17.512 9.888 -31.064 1.00 68.75 286 PRO A C 1
ATOM 2062 O O . PRO A 1 286 ? 16.357 9.900 -31.471 1.00 68.75 286 PRO A O 1
ATOM 2065 N N . ALA A 1 287 ? 18.476 10.591 -31.667 1.00 66.62 287 ALA A N 1
ATOM 2066 C CA . ALA A 1 287 ? 18.215 11.496 -32.786 1.00 66.62 287 ALA A CA 1
ATOM 2067 C C . ALA A 1 287 ? 17.835 10.786 -34.097 1.00 66.62 287 ALA A C 1
ATOM 2069 O O . ALA A 1 287 ? 17.222 11.399 -34.964 1.00 66.62 287 ALA A O 1
ATOM 2070 N N . THR A 1 288 ? 18.239 9.526 -34.279 1.00 64.56 288 THR A N 1
ATOM 2071 C CA . THR A 1 288 ? 18.111 8.826 -35.571 1.00 64.56 288 THR A CA 1
ATOM 2072 C C . THR A 1 288 ? 17.425 7.472 -35.467 1.00 64.56 288 THR A C 1
ATOM 2074 O O . THR A 1 288 ? 17.150 6.857 -36.491 1.00 64.56 288 THR A O 1
ATOM 2077 N N . GLN A 1 289 ? 17.183 6.972 -34.257 1.00 68.31 289 GLN A N 1
ATOM 2078 C CA . GLN A 1 289 ? 16.574 5.667 -34.037 1.00 68.31 289 GLN A CA 1
ATOM 2079 C C . GLN A 1 289 ? 15.294 5.824 -33.225 1.00 68.31 289 GLN A C 1
ATOM 2081 O O . GLN A 1 289 ? 15.259 6.548 -32.230 1.00 68.31 289 GLN A O 1
ATOM 2086 N N . ALA A 1 290 ? 14.246 5.133 -33.668 1.00 69.56 290 ALA A N 1
ATOM 2087 C CA . ALA A 1 290 ? 12.986 5.018 -32.956 1.00 69.56 290 ALA A CA 1
ATOM 2088 C C . ALA A 1 290 ? 13.156 4.028 -31.798 1.00 69.56 290 ALA A C 1
ATOM 2090 O O . ALA A 1 290 ? 13.214 2.822 -32.015 1.00 69.56 290 ALA A O 1
ATOM 2091 N N . LEU A 1 291 ? 13.247 4.541 -30.577 1.00 73.44 291 LEU A N 1
ATOM 2092 C CA . LEU A 1 291 ? 13.269 3.771 -29.340 1.00 73.44 291 LEU A CA 1
ATOM 2093 C C . LEU A 1 291 ? 11.945 3.992 -28.602 1.00 73.44 291 LEU A C 1
ATOM 2095 O O . LEU A 1 291 ? 11.311 5.042 -28.745 1.00 73.44 291 LEU A O 1
ATOM 2099 N N . ILE A 1 292 ? 11.548 3.013 -27.796 1.00 78.81 292 ILE A N 1
ATOM 2100 C CA . ILE A 1 292 ? 10.617 3.206 -26.689 1.00 78.81 292 ILE A CA 1
ATOM 2101 C C . ILE A 1 292 ? 11.258 2.676 -25.408 1.00 78.81 292 ILE A C 1
ATOM 2103 O O . ILE A 1 292 ? 11.975 1.685 -25.443 1.00 78.81 292 ILE A O 1
ATOM 2107 N N . THR A 1 293 ? 10.986 3.323 -24.284 1.00 80.88 293 THR A N 1
ATOM 2108 C CA . THR A 1 293 ? 11.323 2.829 -22.943 1.00 80.88 293 THR A CA 1
ATOM 2109 C C . THR A 1 293 ? 10.047 2.665 -22.137 1.00 80.88 293 THR A C 1
ATOM 2111 O O . THR A 1 293 ? 9.032 3.277 -22.472 1.00 80.88 293 THR A O 1
ATOM 2114 N N . LEU A 1 294 ? 10.086 1.869 -21.068 1.00 82.56 294 LEU A N 1
ATOM 2115 C CA . LEU A 1 294 ? 9.043 1.895 -20.050 1.00 82.56 294 LEU A CA 1
ATOM 2116 C C . LEU A 1 294 ? 9.499 2.781 -18.906 1.00 82.56 294 LEU A C 1
ATOM 2118 O O . LEU A 1 294 ? 10.562 2.588 -18.328 1.00 82.56 294 LEU A O 1
ATOM 2122 N N . PHE A 1 295 ? 8.641 3.720 -18.551 1.00 80.62 295 PHE A N 1
ATOM 2123 C CA . PHE A 1 295 ? 8.631 4.368 -17.256 1.00 80.62 295 PHE A CA 1
ATOM 2124 C C . PHE A 1 295 ? 7.844 3.448 -16.321 1.00 80.62 295 PHE A C 1
ATOM 2126 O O . PHE A 1 295 ? 6.684 3.699 -15.989 1.00 80.62 295 PHE A O 1
ATOM 2133 N N . ALA A 1 296 ? 8.432 2.282 -16.049 1.00 64.94 296 ALA A N 1
ATOM 2134 C CA . ALA A 1 296 ? 7.715 1.174 -15.452 1.00 64.94 296 ALA A CA 1
ATOM 2135 C C . ALA A 1 296 ? 7.392 1.495 -13.985 1.00 64.94 296 ALA A C 1
ATOM 2137 O O . ALA A 1 296 ? 8.297 1.852 -13.224 1.00 64.94 296 ALA A O 1
ATOM 2138 N N . PRO A 1 297 ? 6.121 1.364 -13.566 1.00 63.78 297 PRO A N 1
ATOM 2139 C CA . PRO A 1 297 ? 5.780 1.458 -12.163 1.00 63.78 297 PRO A CA 1
ATOM 2140 C C . PRO A 1 297 ? 6.391 0.283 -11.387 1.00 63.78 297 PRO A C 1
ATOM 2142 O O . PRO A 1 297 ? 6.788 -0.735 -11.962 1.00 63.78 297 PRO A O 1
ATOM 2145 N N . ASN A 1 298 ? 6.453 0.474 -10.076 1.00 74.19 298 ASN A N 1
ATOM 2146 C CA . ASN A 1 298 ? 6.939 -0.394 -9.018 1.00 74.19 298 ASN A CA 1
ATOM 2147 C C . ASN A 1 298 ? 6.662 -1.886 -9.282 1.00 74.19 298 ASN A C 1
ATOM 2149 O O . ASN A 1 298 ? 5.718 -2.280 -9.967 1.00 74.19 298 ASN A O 1
ATOM 2153 N N . ARG A 1 299 ? 7.458 -2.751 -8.664 1.00 86.31 299 ARG A N 1
ATOM 2154 C CA . ARG A 1 299 ? 7.325 -4.211 -8.775 1.00 86.31 299 ARG A CA 1
ATOM 2155 C C . ARG A 1 299 ? 6.019 -4.764 -8.198 1.00 86.31 299 ARG A C 1
ATOM 2157 O O . ARG A 1 299 ? 5.811 -5.964 -8.291 1.00 86.31 299 ARG A O 1
ATOM 2164 N N . VAL A 1 300 ? 5.136 -3.947 -7.625 1.00 89.94 300 VAL A N 1
ATOM 2165 C CA . VAL A 1 300 ? 3.777 -4.357 -7.241 1.00 89.94 300 VAL A CA 1
ATOM 2166 C C . VAL A 1 300 ? 2.770 -3.562 -8.047 1.00 89.94 300 VAL A C 1
ATOM 2168 O O . VAL A 1 300 ? 2.807 -2.336 -8.033 1.00 89.94 300 VAL A O 1
ATOM 2171 N N . VAL A 1 301 ? 1.856 -4.268 -8.705 1.00 89.06 301 VAL A N 1
ATOM 2172 C CA . VAL A 1 301 ? 0.791 -3.669 -9.514 1.00 89.06 301 VAL A CA 1
ATOM 2173 C C . VAL A 1 301 ? -0.529 -3.855 -8.787 1.00 89.06 301 VAL A C 1
ATOM 2175 O O . VAL A 1 301 ? -0.882 -4.976 -8.414 1.00 89.06 301 VAL A O 1
ATOM 2178 N N . HIS A 1 302 ? -1.244 -2.754 -8.560 1.00 88.25 302 HIS A N 1
ATOM 2179 C CA . HIS A 1 302 ? -2.471 -2.766 -7.772 1.00 88.25 302 HIS A CA 1
ATOM 2180 C C . HIS A 1 302 ? -3.554 -3.667 -8.389 1.00 88.25 302 HIS A C 1
ATOM 2182 O O . HIS A 1 302 ? -3.901 -3.545 -9.566 1.00 88.25 302 HIS A O 1
ATOM 2188 N N . ARG A 1 303 ? -4.119 -4.550 -7.560 1.00 89.44 303 ARG A N 1
ATOM 2189 C CA . ARG A 1 303 ? -5.300 -5.353 -7.883 1.00 89.44 303 ARG A CA 1
ATOM 2190 C C . ARG A 1 303 ? -6.587 -4.572 -7.644 1.00 89.44 303 ARG A C 1
ATOM 2192 O O . ARG A 1 303 ? -6.855 -4.110 -6.536 1.00 89.44 303 ARG A O 1
ATOM 2199 N N . ASN A 1 304 ? -7.434 -4.527 -8.661 1.00 87.56 304 ASN A N 1
ATOM 2200 C CA . ASN A 1 304 ? -8.757 -3.921 -8.602 1.00 87.56 304 ASN A CA 1
ATOM 2201 C C . ASN A 1 304 ? -9.656 -4.652 -7.585 1.00 87.56 304 ASN A C 1
ATOM 2203 O O . ASN A 1 304 ? -9.335 -5.742 -7.105 1.00 87.56 304 ASN A O 1
ATOM 2207 N N . VAL A 1 305 ? -10.797 -4.054 -7.233 1.00 82.81 305 VAL A N 1
ATOM 2208 C CA . VAL A 1 305 ? -11.742 -4.622 -6.244 1.00 82.81 305 VAL A CA 1
ATOM 2209 C C . VAL A 1 305 ? -12.282 -5.994 -6.671 1.00 82.81 305 VAL A C 1
ATOM 2211 O O . VAL A 1 305 ? -12.487 -6.863 -5.831 1.00 82.81 305 VAL A O 1
ATOM 2214 N N . ASP A 1 306 ? -12.461 -6.219 -7.972 1.00 86.38 306 ASP A N 1
ATOM 2215 C CA . ASP A 1 306 ? -12.888 -7.505 -8.545 1.00 86.38 306 ASP A CA 1
ATOM 2216 C C . ASP A 1 306 ? -11.753 -8.552 -8.631 1.00 86.38 306 ASP A C 1
ATOM 2218 O O . ASP A 1 306 ? -11.947 -9.666 -9.123 1.00 86.38 306 ASP A O 1
ATOM 2222 N N . GLY A 1 307 ? -10.553 -8.197 -8.162 1.00 87.06 307 GLY A N 1
ATOM 2223 C CA . GLY A 1 307 ? -9.352 -9.022 -8.169 1.00 87.06 307 GLY A CA 1
ATOM 2224 C C . GLY A 1 307 ? -8.562 -9.004 -9.480 1.00 87.06 307 GLY A C 1
ATOM 2225 O O . GLY A 1 307 ? -7.459 -9.559 -9.506 1.00 87.06 307 GLY A O 1
ATOM 2226 N N . SER A 1 308 ? -9.076 -8.364 -10.540 1.00 90.75 308 SER A N 1
ATOM 2227 C CA . SER A 1 308 ? -8.333 -8.118 -11.782 1.00 90.75 308 SER A CA 1
ATOM 2228 C C . SER A 1 308 ? -7.136 -7.193 -11.536 1.00 90.75 308 SER A C 1
ATOM 2230 O O . SER A 1 308 ? -6.959 -6.640 -10.449 1.00 90.75 308 SER A O 1
ATOM 2232 N N . THR A 1 309 ? -6.241 -7.050 -12.509 1.00 89.94 309 THR A N 1
ATOM 2233 C CA . THR A 1 309 ? -5.055 -6.190 -12.357 1.00 89.94 309 THR A CA 1
ATOM 2234 C C . THR A 1 309 ? -4.883 -5.328 -13.588 1.00 89.94 309 THR A C 1
ATOM 2236 O O . THR A 1 309 ? -4.812 -5.852 -14.700 1.00 89.94 309 THR A O 1
ATOM 2239 N N . THR A 1 310 ? -4.826 -4.014 -13.380 1.00 89.12 310 THR A N 1
ATOM 2240 C CA . THR A 1 310 ? -4.673 -3.028 -14.450 1.00 89.12 310 THR A CA 1
ATOM 2241 C C . THR A 1 310 ? -3.257 -2.473 -14.444 1.00 89.12 310 THR A C 1
ATOM 2243 O O . THR A 1 310 ? -2.822 -1.856 -13.474 1.00 89.12 310 THR A O 1
ATOM 2246 N N . TRP A 1 311 ? -2.555 -2.643 -15.558 1.00 88.06 311 TRP A N 1
ATOM 2247 C CA . TRP A 1 311 ? -1.290 -1.975 -15.815 1.00 88.06 311 TRP A CA 1
ATOM 2248 C C . TRP A 1 311 ? -1.561 -0.624 -16.451 1.00 88.06 311 TRP A C 1
ATOM 2250 O O . TRP A 1 311 ? -2.044 -0.548 -17.581 1.00 88.06 311 TRP A O 1
ATOM 2260 N N . ARG A 1 312 ? -1.203 0.443 -15.739 1.00 86.31 312 ARG A N 1
ATOM 2261 C CA . ARG A 1 312 ? -1.072 1.783 -16.314 1.00 86.31 312 ARG A CA 1
ATOM 2262 C C . ARG A 1 312 ? 0.358 1.931 -16.818 1.00 86.31 312 ARG A C 1
ATOM 2264 O O . ARG A 1 312 ? 1.308 1.883 -16.040 1.00 86.31 312 ARG A O 1
ATOM 2271 N N . LEU A 1 313 ? 0.504 2.029 -18.131 1.00 86.25 313 LEU A N 1
ATOM 2272 C CA . LEU A 1 313 ? 1.782 2.095 -18.820 1.00 86.25 313 LEU A CA 1
ATOM 2273 C C . LEU A 1 313 ? 2.133 3.538 -19.143 1.00 86.25 313 LEU A C 1
ATOM 2275 O O . LEU A 1 313 ? 1.292 4.321 -19.583 1.00 86.25 313 LEU A O 1
ATOM 2279 N N . ARG A 1 314 ? 3.410 3.860 -18.980 1.00 87.56 314 ARG A N 1
ATOM 2280 C CA . ARG A 1 314 ? 4.004 5.113 -19.421 1.00 87.56 314 ARG A CA 1
ATOM 2281 C C . ARG A 1 314 ? 5.416 4.833 -19.894 1.00 87.56 314 ARG A C 1
ATOM 2283 O O . ARG A 1 314 ? 6.041 3.870 -19.453 1.00 87.56 314 ARG A O 1
ATOM 2290 N N . GLY A 1 315 ? 5.935 5.684 -20.758 1.00 88.00 315 GLY A N 1
ATOM 2291 C CA . GLY A 1 315 ? 7.304 5.583 -21.215 1.00 88.00 315 GLY A CA 1
ATOM 2292 C C . GLY A 1 315 ? 7.745 6.779 -22.027 1.00 88.00 315 GLY A C 1
ATOM 2293 O O . GLY A 1 315 ? 6.974 7.710 -22.261 1.00 88.00 315 GLY A O 1
ATOM 2294 N N . GLN A 1 316 ? 9.002 6.753 -22.450 1.00 87.62 316 GLN A N 1
ATOM 2295 C CA . GLN A 1 316 ? 9.530 7.735 -23.387 1.00 87.62 316 GLN A CA 1
ATOM 2296 C C . GLN A 1 316 ? 9.687 7.103 -24.759 1.00 87.62 316 GLN A C 1
ATOM 2298 O O . GLN A 1 316 ? 9.840 5.886 -24.883 1.00 87.62 316 GLN A O 1
ATOM 2303 N N . TYR A 1 317 ? 9.634 7.934 -25.790 1.00 85.12 317 TYR A N 1
ATOM 2304 C CA . TYR A 1 317 ? 9.946 7.530 -27.149 1.00 85.12 317 TYR A CA 1
ATOM 2305 C C . TYR A 1 317 ? 10.882 8.542 -27.800 1.00 85.12 317 TYR A C 1
ATOM 2307 O O . TYR A 1 317 ? 10.905 9.721 -27.449 1.00 85.12 317 TYR A O 1
ATOM 2315 N N . THR A 1 318 ? 11.641 8.066 -28.777 1.00 78.12 318 THR A N 1
ATOM 2316 C CA . THR A 1 318 ? 12.485 8.896 -29.638 1.00 78.12 318 THR A CA 1
ATOM 2317 C C . THR A 1 318 ? 12.017 8.788 -31.090 1.00 78.12 318 THR A C 1
ATOM 2319 O O . THR A 1 318 ? 11.274 7.867 -31.458 1.00 78.12 318 THR A O 1
ATOM 2322 N N . GLY A 1 319 ? 12.431 9.744 -31.924 1.00 76.19 319 GLY A N 1
ATOM 2323 C CA . GLY A 1 319 ? 11.909 9.889 -33.284 1.00 76.19 319 GLY A CA 1
ATOM 2324 C C . GLY A 1 319 ? 10.421 10.255 -33.293 1.00 76.19 319 GLY A C 1
ATOM 2325 O O . GLY A 1 319 ? 9.941 10.967 -32.411 1.00 76.19 319 GLY A O 1
ATOM 2326 N N . ASP A 1 320 ? 9.688 9.755 -34.286 1.00 78.00 320 ASP A N 1
ATOM 2327 C CA . ASP A 1 320 ? 8.258 10.042 -34.442 1.00 78.00 320 ASP A CA 1
ATOM 2328 C C . ASP A 1 320 ? 7.412 9.453 -33.304 1.00 78.00 320 ASP A C 1
ATOM 2330 O O . ASP A 1 320 ? 7.781 8.442 -32.701 1.00 78.00 320 ASP A O 1
ATOM 2334 N N . ALA A 1 321 ? 6.245 10.041 -33.036 1.00 84.19 321 ALA A N 1
ATOM 2335 C CA . ALA A 1 321 ? 5.309 9.505 -32.049 1.00 84.19 321 ALA A CA 1
ATOM 2336 C C . ALA A 1 321 ? 4.776 8.120 -32.474 1.00 84.19 321 ALA A C 1
ATOM 2338 O O . ALA A 1 321 ? 4.369 7.952 -33.631 1.00 84.19 321 ALA A O 1
ATOM 2339 N N . PRO A 1 322 ? 4.765 7.107 -31.582 1.00 80.94 322 PRO A N 1
ATOM 2340 C CA . PRO A 1 322 ? 4.149 5.821 -31.885 1.00 80.94 322 PRO A CA 1
ATOM 2341 C C . PRO A 1 322 ? 2.636 5.975 -32.092 1.00 80.94 322 PRO A C 1
ATOM 2343 O O . PRO A 1 322 ? 1.951 6.585 -31.278 1.00 80.94 322 PRO A O 1
ATOM 2346 N N . ARG A 1 323 ? 2.109 5.378 -33.168 1.00 80.44 323 ARG A N 1
ATOM 2347 C CA . ARG A 1 323 ? 0.659 5.339 -33.450 1.00 80.44 323 ARG A CA 1
ATOM 2348 C C . ARG A 1 323 ? -0.053 4.168 -32.777 1.00 80.44 323 ARG A C 1
ATOM 2350 O O . ARG A 1 323 ? -1.247 4.242 -32.522 1.00 80.44 323 ARG A O 1
ATOM 2357 N N . ALA A 1 324 ? 0.678 3.092 -32.510 1.00 82.12 324 ALA A N 1
ATOM 2358 C CA . ALA A 1 324 ? 0.197 1.918 -31.803 1.00 82.12 324 ALA A CA 1
ATOM 2359 C C . ALA A 1 324 ? 1.361 1.266 -31.052 1.00 82.12 324 ALA A C 1
ATOM 2361 O O . ALA A 1 324 ? 2.494 1.240 -31.540 1.00 82.12 324 ALA A O 1
ATOM 2362 N N . LEU A 1 325 ? 1.063 0.709 -29.882 1.00 84.06 325 LEU A N 1
ATOM 2363 C CA . LEU A 1 325 ? 1.975 -0.119 -29.104 1.00 84.06 325 LEU A CA 1
ATOM 2364 C C . LEU A 1 325 ? 1.279 -1.439 -28.795 1.00 84.06 325 LEU A C 1
ATOM 2366 O O . LEU A 1 325 ? 0.070 -1.474 -28.564 1.00 84.06 325 LEU A O 1
ATOM 2370 N N . ARG A 1 326 ? 2.043 -2.529 -28.801 1.00 83.81 326 ARG A N 1
ATOM 2371 C CA . ARG A 1 326 ? 1.564 -3.852 -28.391 1.00 83.81 326 ARG A CA 1
ATOM 2372 C C . ARG A 1 326 ? 2.341 -4.333 -27.184 1.00 83.81 326 ARG A C 1
ATOM 2374 O O . ARG A 1 326 ? 3.504 -3.978 -27.040 1.00 83.81 326 ARG A O 1
ATOM 2381 N N . TYR A 1 327 ? 1.730 -5.150 -26.342 1.00 83.00 327 TYR A N 1
ATOM 2382 C CA . TYR A 1 327 ? 2.386 -5.725 -25.180 1.00 83.00 327 TYR A CA 1
ATOM 2383 C C . TYR A 1 327 ? 2.358 -7.254 -25.189 1.00 83.00 327 TYR A C 1
ATOM 2385 O O . TYR A 1 327 ? 1.478 -7.887 -25.781 1.00 83.00 327 TYR A O 1
ATOM 2393 N N . LEU A 1 328 ? 3.346 -7.814 -24.499 1.00 80.56 328 LEU A N 1
ATOM 2394 C CA . LEU A 1 328 ? 3.480 -9.220 -24.145 1.00 80.56 328 LEU A CA 1
ATOM 2395 C C . LEU A 1 328 ? 3.690 -9.304 -22.631 1.00 80.56 328 LEU A C 1
ATOM 2397 O O . LEU A 1 328 ? 4.547 -8.610 -22.079 1.00 80.56 328 LEU A O 1
ATOM 2401 N N . LEU A 1 329 ? 2.927 -10.175 -21.977 1.00 81.50 329 LEU A N 1
ATOM 2402 C CA . LEU A 1 329 ? 3.083 -10.498 -20.565 1.00 81.50 329 LEU A CA 1
ATOM 2403 C C . LEU A 1 329 ? 3.528 -11.955 -20.421 1.00 81.50 329 LEU A C 1
ATOM 2405 O O . LEU A 1 329 ? 2.825 -12.857 -20.872 1.00 81.50 329 LEU A O 1
ATOM 2409 N N . LEU A 1 330 ? 4.684 -12.185 -19.800 1.00 79.62 330 LEU A N 1
ATOM 2410 C CA . LEU A 1 330 ? 5.212 -13.526 -19.534 1.00 79.62 330 LEU A CA 1
ATOM 2411 C C . LEU A 1 330 ? 5.112 -13.854 -18.047 1.00 79.62 330 LEU A C 1
ATOM 2413 O O . LEU A 1 330 ? 5.558 -13.047 -17.233 1.00 79.62 330 LEU A O 1
ATOM 2417 N N . ASP A 1 331 ? 4.626 -15.046 -17.701 1.00 78.19 331 ASP A N 1
ATOM 2418 C CA . ASP A 1 331 ? 4.857 -15.625 -16.374 1.00 78.19 331 ASP A CA 1
ATOM 2419 C C . ASP A 1 331 ? 6.369 -15.774 -16.172 1.00 78.19 331 ASP A C 1
ATOM 2421 O O . ASP A 1 331 ? 7.081 -16.316 -17.025 1.00 78.19 331 ASP A O 1
ATOM 2425 N N . HIS A 1 332 ? 6.886 -15.241 -15.068 1.00 80.12 332 HIS A N 1
ATOM 2426 C CA . HIS A 1 332 ? 8.312 -15.285 -14.801 1.00 80.12 332 HIS A CA 1
ATOM 2427 C C . HIS A 1 332 ? 8.830 -16.713 -14.595 1.00 80.12 332 HIS A C 1
ATOM 2429 O O . HIS A 1 332 ? 9.896 -17.026 -15.125 1.00 80.12 332 HIS A O 1
ATOM 2435 N N . ALA A 1 333 ? 8.100 -17.562 -13.866 1.00 75.88 333 ALA A N 1
ATOM 2436 C CA . ALA A 1 333 ? 8.572 -18.904 -13.531 1.00 75.88 333 ALA A CA 1
ATOM 2437 C C . ALA A 1 333 ? 8.459 -19.857 -14.719 1.00 75.88 333 ALA A C 1
ATOM 2439 O O . ALA A 1 333 ? 9.407 -20.572 -15.025 1.00 75.88 333 ALA A O 1
ATOM 2440 N N . ALA A 1 334 ? 7.315 -19.843 -15.405 1.00 68.44 334 ALA A N 1
ATOM 2441 C CA . ALA A 1 334 ? 7.076 -20.737 -16.534 1.00 68.44 334 ALA A CA 1
ATOM 2442 C C . ALA A 1 334 ? 7.695 -20.224 -17.846 1.00 68.44 334 ALA A C 1
ATOM 2444 O O . ALA A 1 334 ? 7.859 -20.985 -18.794 1.00 68.44 334 ALA A O 1
ATOM 2445 N N . GLY A 1 335 ? 8.013 -18.928 -17.939 1.00 62.66 335 GLY A N 1
ATOM 2446 C CA . GLY A 1 335 ? 8.559 -18.319 -19.155 1.00 62.66 335 GLY A CA 1
ATOM 2447 C C . GLY A 1 335 ? 7.568 -18.240 -20.322 1.00 62.66 335 GLY A C 1
ATOM 2448 O O . GLY A 1 335 ? 7.954 -17.828 -21.414 1.00 62.66 335 GLY A O 1
ATOM 2449 N N . VAL A 1 336 ? 6.302 -18.599 -20.100 1.00 70.69 336 VAL A N 1
ATOM 2450 C CA . VAL A 1 336 ? 5.238 -18.622 -21.111 1.00 70.69 336 VAL A CA 1
ATOM 2451 C C . VAL A 1 336 ? 4.374 -17.369 -21.048 1.00 70.69 336 VAL A C 1
ATOM 2453 O O . VAL A 1 336 ? 4.270 -16.711 -20.011 1.00 70.69 336 VAL A O 1
ATOM 2456 N N . ALA A 1 337 ? 3.730 -17.038 -22.167 1.00 72.75 337 ALA A N 1
ATOM 2457 C CA . ALA A 1 337 ? 2.787 -15.931 -22.209 1.00 72.75 337 ALA A CA 1
ATOM 2458 C C . ALA A 1 337 ? 1.583 -16.200 -21.306 1.00 72.75 337 ALA A C 1
ATOM 2460 O O . ALA A 1 337 ? 0.976 -17.271 -21.359 1.00 72.75 337 ALA A O 1
ATOM 2461 N N . VAL A 1 338 ? 1.204 -15.195 -20.519 1.00 80.56 338 VAL A N 1
ATOM 2462 C CA . VAL A 1 338 ? -0.063 -15.212 -19.790 1.00 80.56 338 VAL A CA 1
ATOM 2463 C C . VAL A 1 338 ? -1.187 -15.309 -20.823 1.00 80.56 338 VAL A C 1
ATOM 2465 O O . VAL A 1 338 ? -1.200 -14.569 -21.810 1.00 80.56 338 VAL A O 1
ATOM 2468 N N . SER A 1 339 ? -2.106 -16.256 -20.621 1.00 80.50 339 SER A N 1
ATOM 2469 C CA . SER A 1 339 ? -3.180 -16.560 -21.576 1.00 80.50 339 SER A CA 1
ATOM 2470 C C . SER A 1 339 ? -3.915 -15.293 -22.026 1.00 80.50 339 SER A C 1
ATOM 2472 O O . SER A 1 339 ? -4.366 -14.505 -21.198 1.00 80.50 339 SER A O 1
ATOM 2474 N N . GLY A 1 340 ? -4.006 -15.091 -23.344 1.00 78.38 340 GLY A N 1
ATOM 2475 C CA . GLY A 1 340 ? -4.640 -13.916 -23.947 1.00 78.38 340 GLY A CA 1
ATOM 2476 C C . GLY A 1 340 ? -3.782 -12.645 -23.994 1.00 78.38 340 GLY A C 1
ATOM 2477 O O . GLY A 1 340 ? -4.261 -11.648 -24.519 1.00 78.38 340 GLY A O 1
ATOM 2478 N N . HIS A 1 341 ? -2.530 -12.662 -23.519 1.00 82.06 341 HIS A N 1
ATOM 2479 C CA . HIS A 1 341 ? -1.677 -11.470 -23.371 1.00 82.06 341 HIS A CA 1
ATOM 2480 C C . HIS A 1 341 ? -0.319 -11.582 -24.095 1.00 82.06 341 HIS A C 1
ATOM 2482 O O . HIS A 1 341 ? 0.698 -11.098 -23.601 1.00 82.06 341 HIS A O 1
ATOM 2488 N N . SER A 1 342 ? -0.277 -12.222 -25.271 1.00 73.81 342 SER A N 1
ATOM 2489 C CA . SER A 1 342 ? 0.975 -12.489 -26.002 1.00 73.81 342 SER A CA 1
ATOM 2490 C C . SER A 1 342 ? 1.399 -11.425 -27.029 1.00 73.81 342 SER A C 1
ATOM 2492 O O . SER A 1 342 ? 2.576 -11.348 -27.372 1.00 73.81 342 SER A O 1
ATOM 2494 N N . ASN A 1 343 ? 0.467 -10.623 -27.554 1.00 75.75 343 ASN A N 1
ATOM 2495 C CA . ASN A 1 343 ? 0.749 -9.552 -28.525 1.00 75.75 343 ASN A CA 1
ATOM 2496 C C . ASN A 1 343 ? -0.458 -8.606 -28.690 1.00 75.75 343 ASN A C 1
ATOM 2498 O O . ASN A 1 343 ? -0.998 -8.420 -29.790 1.00 75.75 343 ASN A O 1
ATOM 2502 N N . VAL A 1 344 ? -0.936 -8.059 -27.578 1.00 79.38 344 VAL A N 1
ATOM 2503 C CA . VAL A 1 344 ? -2.204 -7.317 -27.507 1.00 79.38 344 VAL A CA 1
ATOM 2504 C C . VAL A 1 344 ? -1.949 -5.820 -27.623 1.00 79.38 344 VAL A C 1
ATOM 2506 O O . VAL A 1 344 ? -0.910 -5.341 -27.183 1.00 79.38 344 VAL A O 1
ATOM 2509 N N . LEU A 1 345 ? -2.868 -5.070 -28.231 1.00 85.25 345 LEU A N 1
ATOM 2510 C CA . LEU A 1 345 ? -2.762 -3.611 -28.299 1.00 85.25 345 LEU A CA 1
ATOM 2511 C C . LEU A 1 345 ? -2.849 -2.991 -26.900 1.00 85.25 345 LEU A C 1
ATOM 2513 O O . LEU A 1 345 ? -3.647 -3.416 -26.067 1.00 85.25 345 LEU A O 1
ATOM 2517 N N . VAL A 1 346 ? -2.019 -1.980 -26.658 1.00 89.19 346 VAL A N 1
ATOM 2518 C CA . VAL A 1 346 ? -2.163 -1.090 -25.505 1.00 89.19 346 VAL A CA 1
ATOM 2519 C C . VAL A 1 346 ? -3.390 -0.209 -25.741 1.00 89.19 346 VAL A C 1
ATOM 2521 O O . VAL A 1 346 ? -3.522 0.388 -26.811 1.00 89.19 346 VAL A O 1
ATOM 2524 N N . ASN A 1 347 ? -4.278 -0.134 -24.752 1.00 91.94 347 ASN A N 1
ATOM 2525 C CA . ASN A 1 347 ? -5.490 0.675 -24.835 1.00 91.94 347 ASN A CA 1
ATOM 2526 C C . ASN A 1 347 ? -5.175 2.153 -24.582 1.00 91.94 347 ASN A C 1
ATOM 2528 O O . ASN A 1 347 ? -4.268 2.472 -23.808 1.00 91.94 347 ASN A O 1
ATOM 2532 N N . ASP A 1 348 ? -5.961 3.029 -25.215 1.00 91.69 348 ASP A N 1
ATOM 2533 C CA . ASP A 1 348 ? -5.922 4.488 -25.055 1.00 91.69 348 ASP A CA 1
ATOM 2534 C C . ASP A 1 348 ? -4.509 5.080 -25.145 1.00 91.69 348 ASP A C 1
ATOM 2536 O O . ASP A 1 348 ? -4.092 5.876 -24.303 1.00 91.69 348 ASP A O 1
ATOM 2540 N N . LEU A 1 349 ? -3.756 4.665 -26.171 1.00 91.12 349 LEU A N 1
ATOM 2541 C CA . LEU A 1 349 ? -2.411 5.174 -26.404 1.00 91.12 349 LEU A CA 1
ATOM 2542 C C . LEU A 1 349 ? -2.444 6.683 -26.677 1.00 91.12 349 LEU A C 1
ATOM 2544 O O . LEU A 1 349 ? -2.989 7.132 -27.685 1.00 91.12 349 LEU A O 1
ATOM 2548 N N . VAL A 1 350 ? -1.766 7.441 -25.822 1.00 92.62 350 VAL A N 1
ATOM 2549 C CA . VAL A 1 350 ? -1.442 8.854 -26.039 1.00 92.62 350 VAL A CA 1
ATOM 2550 C C . VAL A 1 350 ? 0.066 8.957 -26.216 1.00 92.62 350 VAL A C 1
ATOM 2552 O O . VAL A 1 350 ? 0.810 8.386 -25.422 1.00 92.62 350 VAL A O 1
ATOM 2555 N N . ALA A 1 351 ? 0.532 9.655 -27.252 1.00 90.75 351 ALA A N 1
ATOM 2556 C CA . ALA A 1 351 ? 1.956 9.852 -27.507 1.00 90.75 351 ALA A CA 1
ATOM 2557 C C . ALA A 1 351 ? 2.244 11.274 -27.999 1.00 90.75 351 ALA A C 1
ATOM 2559 O O . ALA A 1 351 ? 1.895 11.641 -29.120 1.00 90.75 351 ALA A O 1
ATOM 2560 N N . GLU A 1 352 ? 2.900 12.069 -27.159 1.00 91.31 352 GLU A N 1
ATOM 2561 C CA . GLU A 1 352 ? 3.212 13.470 -27.426 1.00 91.31 352 GLU A CA 1
ATOM 2562 C C . GLU A 1 352 ? 4.451 13.924 -26.649 1.00 91.31 352 GLU A C 1
ATOM 2564 O O . GLU A 1 352 ? 4.770 13.397 -25.584 1.00 91.31 352 GLU A O 1
ATOM 2569 N N . ASN A 1 353 ? 5.168 14.922 -27.173 1.00 89.25 353 ASN A N 1
ATOM 2570 C CA . ASN A 1 353 ? 6.314 15.547 -26.498 1.00 89.25 353 ASN A CA 1
ATOM 2571 C C . ASN A 1 353 ? 7.394 14.550 -26.015 1.00 89.25 353 ASN A C 1
ATOM 2573 O O . ASN A 1 353 ? 8.025 14.765 -24.980 1.00 89.25 353 ASN A O 1
ATOM 2577 N N . GLY A 1 354 ? 7.598 13.445 -26.744 1.00 86.56 354 GLY A N 1
ATOM 2578 C CA . GLY A 1 354 ? 8.572 12.402 -26.390 1.00 86.56 354 GLY A CA 1
ATOM 2579 C C . GLY A 1 354 ? 8.113 11.444 -25.282 1.00 86.56 354 GLY A C 1
ATOM 2580 O O . GLY A 1 354 ? 8.898 10.604 -24.841 1.00 86.56 354 GLY A O 1
ATOM 2581 N N . TRP A 1 355 ? 6.857 11.539 -24.839 1.00 90.50 355 TRP A N 1
ATOM 2582 C CA . TRP A 1 355 ? 6.241 10.671 -23.837 1.00 90.50 355 TRP A CA 1
ATOM 2583 C C . TRP A 1 355 ? 5.051 9.918 -24.406 1.00 90.50 355 TRP A C 1
ATOM 2585 O O . TRP A 1 355 ? 4.282 10.456 -25.195 1.00 90.50 355 TRP A O 1
ATOM 2595 N N . TRP A 1 356 ? 4.864 8.684 -23.959 1.00 90.94 356 TRP A N 1
ATOM 2596 C CA . TRP A 1 356 ? 3.676 7.908 -24.277 1.00 90.94 356 TRP A CA 1
ATOM 2597 C C . TRP A 1 356 ? 3.046 7.318 -23.015 1.00 90.94 356 TRP A C 1
ATOM 2599 O O . TRP A 1 356 ? 3.739 7.076 -22.022 1.00 90.94 356 TRP A O 1
ATOM 2609 N N . SER A 1 357 ? 1.739 7.085 -23.050 1.00 90.62 357 SER A N 1
ATOM 2610 C CA . SER A 1 357 ? 0.978 6.410 -21.998 1.00 90.62 357 SER A CA 1
ATOM 2611 C C . SER A 1 357 ? -0.145 5.561 -22.583 1.00 90.62 357 SER A C 1
ATOM 2613 O O . SER A 1 357 ? -0.559 5.758 -23.720 1.00 90.62 357 SER A O 1
ATOM 2615 N N . GLY A 1 358 ? -0.619 4.593 -21.810 1.00 90.06 358 GLY A N 1
ATOM 2616 C CA . GLY A 1 358 ? -1.752 3.738 -22.152 1.00 90.06 358 GLY A CA 1
ATOM 2617 C C . GLY A 1 358 ? -1.996 2.726 -21.041 1.00 90.06 358 GLY A C 1
ATOM 2618 O O . GLY A 1 358 ? -1.385 2.816 -19.976 1.00 90.06 358 GLY A O 1
ATOM 2619 N N . TRP A 1 359 ? -2.874 1.751 -21.245 1.00 90.12 359 TRP A N 1
ATOM 2620 C CA . TRP A 1 359 ? -3.154 0.757 -20.206 1.00 90.12 359 TRP A CA 1
ATOM 2621 C C . TRP A 1 359 ? -3.635 -0.585 -20.760 1.00 90.12 359 TRP A C 1
ATOM 2623 O O . TRP A 1 359 ? -3.982 -0.714 -21.932 1.00 90.12 359 TRP A O 1
ATOM 2633 N N . PHE A 1 360 ? -3.645 -1.605 -19.905 1.00 90.81 360 PHE A N 1
ATOM 2634 C CA . PHE A 1 360 ? -4.337 -2.871 -20.149 1.00 90.81 360 PHE A CA 1
ATOM 2635 C C . PHE A 1 360 ? -4.731 -3.535 -18.824 1.00 90.81 360 PHE A C 1
ATOM 2637 O O . PHE A 1 360 ? -4.196 -3.194 -17.770 1.00 90.81 360 PHE A O 1
ATOM 2644 N N . THR A 1 361 ? -5.638 -4.512 -18.875 1.00 92.06 361 THR A N 1
ATOM 2645 C CA . THR A 1 361 ? -6.102 -5.258 -17.695 1.00 92.06 361 THR A CA 1
ATOM 2646 C C . THR A 1 361 ? -6.025 -6.757 -17.951 1.00 92.06 361 THR A C 1
ATOM 2648 O O . THR A 1 361 ? -6.380 -7.215 -19.036 1.00 92.06 361 THR A O 1
ATOM 2651 N N . ILE A 1 362 ? -5.592 -7.521 -16.948 1.00 92.19 362 ILE A N 1
ATOM 2652 C CA . ILE A 1 362 ? -5.702 -8.986 -16.936 1.00 92.19 362 ILE A CA 1
ATOM 2653 C C . ILE A 1 362 ? -6.807 -9.413 -15.969 1.00 92.19 362 ILE A C 1
ATOM 2655 O O . ILE A 1 362 ? -7.053 -8.752 -14.957 1.00 92.19 362 ILE A O 1
ATOM 2659 N N . SER A 1 363 ? -7.456 -10.540 -16.258 1.00 93.25 363 SER A N 1
ATOM 2660 C CA . SER A 1 363 ? -8.520 -11.085 -15.407 1.00 93.25 363 SER A CA 1
ATOM 2661 C C . SER A 1 363 ? -8.019 -11.472 -14.008 1.00 93.25 363 SER A C 1
ATOM 2663 O O . SER A 1 363 ? -6.833 -11.729 -13.801 1.00 93.25 363 SER A O 1
ATOM 2665 N N . ASN A 1 364 ? -8.935 -11.587 -13.043 1.00 90.88 364 ASN A N 1
ATOM 2666 C CA . ASN A 1 364 ? -8.606 -12.066 -11.695 1.00 90.88 364 ASN A CA 1
ATOM 2667 C C . ASN A 1 364 ? -7.944 -13.461 -11.716 1.00 90.88 364 ASN A C 1
ATOM 2669 O O . ASN A 1 364 ? -6.968 -13.690 -11.010 1.00 90.88 364 ASN A O 1
ATOM 2673 N N . ALA A 1 365 ? -8.416 -14.377 -12.571 1.00 89.75 365 ALA A N 1
ATOM 2674 C CA . ALA A 1 365 ? -7.834 -15.716 -12.692 1.00 89.75 365 ALA A CA 1
ATOM 2675 C C . ALA A 1 365 ? -6.369 -15.671 -13.162 1.00 89.75 365 ALA A C 1
ATOM 2677 O O . ALA A 1 365 ? -5.513 -16.325 -12.570 1.00 89.75 365 ALA A O 1
ATOM 2678 N N . ALA A 1 366 ? -6.070 -14.853 -14.177 1.00 88.62 366 ALA A N 1
ATOM 2679 C CA . ALA A 1 366 ? -4.704 -14.656 -14.658 1.00 88.62 366 ALA A CA 1
ATOM 2680 C C . ALA A 1 366 ? -3.815 -13.981 -13.601 1.00 88.62 366 ALA A C 1
ATOM 2682 O O . ALA A 1 366 ? -2.683 -14.404 -13.394 1.00 88.62 366 ALA A O 1
ATOM 2683 N N . SER A 1 367 ? -4.346 -12.976 -12.897 1.00 87.75 367 SER A N 1
ATOM 2684 C CA . SER A 1 367 ? -3.661 -12.286 -11.796 1.00 87.75 367 SER A CA 1
ATOM 2685 C C . SER A 1 367 ? -3.268 -13.243 -10.668 1.00 87.75 367 SER A C 1
ATOM 2687 O O . SER A 1 367 ? -2.126 -13.233 -10.211 1.00 87.75 367 SER A O 1
ATOM 2689 N N . LEU A 1 368 ? -4.184 -14.122 -10.254 1.00 87.19 368 LEU A N 1
ATOM 2690 C CA . LEU A 1 368 ? -3.930 -15.104 -9.200 1.00 87.19 368 LEU A CA 1
ATOM 2691 C C . LEU A 1 368 ? -2.914 -16.174 -9.609 1.00 87.19 368 LEU A C 1
ATOM 2693 O O . LEU A 1 368 ? -2.131 -16.588 -8.759 1.00 87.19 368 LEU A O 1
ATOM 2697 N N . ALA A 1 369 ? -2.906 -16.598 -10.876 1.00 86.62 369 ALA A N 1
ATOM 2698 C CA . ALA A 1 369 ? -1.982 -17.620 -11.370 1.00 86.62 369 ALA A CA 1
ATOM 2699 C C . ALA A 1 369 ? -0.508 -17.183 -11.292 1.00 86.62 369 ALA A C 1
ATOM 2701 O O . ALA A 1 369 ? 0.365 -18.008 -11.050 1.00 86.62 369 ALA A O 1
ATOM 2702 N N . VAL A 1 370 ? -0.244 -15.883 -11.446 1.00 87.19 370 VAL A N 1
ATOM 2703 C CA . VAL A 1 370 ? 1.114 -15.314 -11.498 1.00 87.19 370 VAL A CA 1
ATOM 2704 C C . VAL A 1 370 ? 1.476 -14.484 -10.266 1.00 87.19 370 VAL A C 1
ATOM 2706 O O . VAL A 1 370 ? 2.535 -13.863 -10.234 1.00 87.19 370 VAL A O 1
ATOM 2709 N N . LYS A 1 371 ? 0.611 -14.420 -9.243 1.00 87.19 371 LYS A N 1
ATOM 2710 C CA . LYS A 1 371 ? 0.818 -13.549 -8.067 1.00 87.19 371 LYS A CA 1
ATOM 2711 C C . LYS A 1 371 ? 2.134 -13.840 -7.340 1.00 87.19 371 LYS A C 1
ATOM 2713 O O . LYS A 1 371 ? 2.787 -12.926 -6.844 1.00 87.19 371 LYS A O 1
ATOM 2718 N N . ASP A 1 372 ? 2.512 -15.116 -7.299 1.00 83.75 372 ASP A N 1
ATOM 2719 C CA . ASP A 1 372 ? 3.711 -15.578 -6.622 1.00 83.75 372 ASP A CA 1
ATOM 2720 C C . ASP A 1 372 ? 4.916 -15.490 -7.557 1.00 83.75 372 ASP A C 1
ATOM 2722 O O . ASP A 1 372 ? 5.949 -14.933 -7.211 1.00 83.75 372 ASP A O 1
ATOM 2726 N N . THR A 1 373 ? 4.807 -15.990 -8.777 1.00 83.62 373 THR A N 1
ATOM 2727 C CA . THR A 1 373 ? 5.946 -16.031 -9.702 1.00 83.62 373 THR A CA 1
ATOM 2728 C C . THR A 1 373 ? 6.309 -14.642 -10.231 1.00 83.62 373 THR A C 1
ATOM 2730 O O . THR A 1 373 ? 7.486 -14.351 -10.444 1.00 83.62 373 THR A O 1
ATOM 2733 N N . GLY A 1 374 ? 5.320 -13.758 -10.347 1.00 89.12 374 GLY A N 1
ATOM 2734 C CA . GLY A 1 374 ? 5.431 -12.461 -10.994 1.00 89.12 374 GLY A CA 1
ATOM 2735 C C . GLY A 1 374 ? 5.370 -12.576 -12.513 1.00 89.12 374 GLY A C 1
ATOM 2736 O O . GLY A 1 374 ? 5.425 -13.655 -13.102 1.00 89.12 374 GLY A O 1
ATOM 2737 N N . VAL A 1 375 ? 5.275 -11.424 -13.165 1.00 86.31 375 VAL A N 1
ATOM 2738 C CA . VAL A 1 375 ? 5.224 -11.296 -14.617 1.00 86.31 375 VAL A CA 1
ATOM 2739 C C . VAL A 1 375 ? 6.308 -10.368 -15.131 1.00 86.31 375 VAL A C 1
ATOM 2741 O O . VAL A 1 375 ? 6.708 -9.418 -14.460 1.00 86.31 375 VAL A O 1
ATOM 2744 N N . ARG A 1 376 ? 6.766 -10.627 -16.353 1.00 82.69 376 ARG A N 1
ATOM 2745 C CA . ARG A 1 376 ? 7.619 -9.713 -17.115 1.00 82.69 376 ARG A CA 1
ATOM 2746 C C . ARG A 1 376 ? 6.797 -9.062 -18.214 1.00 82.69 376 ARG A C 1
ATOM 2748 O O . ARG A 1 376 ? 6.185 -9.762 -19.023 1.00 82.69 376 ARG A O 1
ATOM 2755 N N . LEU A 1 377 ? 6.809 -7.734 -18.232 1.00 84.38 377 LEU A N 1
ATOM 2756 C CA . LEU A 1 377 ? 6.150 -6.929 -19.248 1.00 84.38 377 LEU A CA 1
ATOM 2757 C C . LEU A 1 377 ? 7.140 -6.533 -20.342 1.00 84.38 377 LEU A C 1
ATOM 2759 O O . LEU A 1 377 ? 8.220 -6.009 -20.067 1.00 84.38 377 LEU A O 1
ATOM 2763 N N . PHE A 1 378 ? 6.708 -6.719 -21.581 1.00 80.69 378 PHE A N 1
ATOM 2764 C CA . PHE A 1 378 ? 7.374 -6.233 -22.778 1.00 80.69 378 PHE A CA 1
ATOM 2765 C C . PHE A 1 378 ? 6.392 -5.358 -23.539 1.00 80.69 378 PHE A C 1
ATOM 2767 O O . PHE A 1 378 ? 5.251 -5.766 -23.762 1.00 80.69 378 PHE A O 1
ATOM 2774 N N . VAL A 1 379 ? 6.827 -4.176 -23.961 1.00 82.00 379 VAL A N 1
ATOM 2775 C CA . VAL A 1 379 ? 6.051 -3.308 -24.851 1.00 82.00 379 VAL A CA 1
ATOM 2776 C C . VAL A 1 379 ? 6.826 -3.126 -26.136 1.00 82.00 379 VAL A C 1
ATOM 2778 O O . VAL A 1 379 ? 8.011 -2.830 -26.110 1.00 82.00 379 VAL A O 1
ATOM 2781 N N . ARG A 1 380 ? 6.152 -3.305 -27.263 1.00 77.44 380 ARG A N 1
ATOM 2782 C CA . ARG A 1 380 ? 6.724 -3.253 -28.597 1.00 77.44 380 ARG A CA 1
ATOM 2783 C C . ARG A 1 380 ? 6.108 -2.123 -29.395 1.00 77.44 380 ARG A C 1
ATOM 2785 O O . ARG A 1 380 ? 4.886 -2.035 -29.545 1.00 77.44 380 ARG A O 1
ATOM 2792 N N . ARG A 1 381 ? 6.978 -1.327 -30.002 1.00 73.12 381 ARG A N 1
ATOM 2793 C CA . ARG A 1 381 ? 6.655 -0.429 -31.107 1.00 73.12 381 ARG A CA 1
ATOM 2794 C C . ARG A 1 381 ? 6.847 -1.193 -32.418 1.00 73.12 381 ARG A C 1
ATOM 2796 O O . ARG A 1 381 ? 7.939 -1.699 -32.652 1.00 73.12 381 ARG A O 1
ATOM 2803 N N . ARG A 1 382 ? 5.809 -1.295 -33.256 1.00 59.12 382 ARG A N 1
ATOM 2804 C CA . ARG A 1 382 ? 5.903 -1.813 -34.638 1.00 59.12 382 ARG A CA 1
ATOM 2805 C C . ARG A 1 382 ? 5.686 -0.674 -35.636 1.00 59.12 382 ARG A C 1
ATOM 2807 O O . ARG A 1 382 ? 4.735 0.070 -35.437 1.00 59.12 382 ARG A O 1
ATOM 2814 N N . GLY A 1 383 ? 6.545 -0.595 -36.661 1.00 49.50 383 GLY A N 1
ATOM 2815 C CA . GLY A 1 383 ? 6.321 0.023 -37.980 1.00 49.50 383 GLY A CA 1
ATOM 2816 C C . GLY A 1 383 ? 5.816 1.470 -38.012 1.00 49.50 383 GLY A C 1
ATOM 2817 O O . GLY A 1 383 ? 4.689 1.768 -37.633 1.00 49.50 383 GLY A O 1
ATOM 2818 N N . LEU A 1 384 ? 6.619 2.389 -38.552 1.00 38.47 384 LEU A N 1
ATOM 2819 C CA . LEU A 1 384 ? 6.194 3.775 -38.784 1.00 38.47 384 LEU A CA 1
ATOM 2820 C C . LEU A 1 384 ? 5.308 3.961 -40.027 1.00 38.47 384 LEU A C 1
ATOM 2822 O O . LEU A 1 384 ? 4.778 5.056 -40.201 1.00 38.47 384 LEU A O 1
ATOM 2826 N N . ILE A 1 385 ? 5.124 2.949 -40.886 1.00 35.81 385 ILE A N 1
ATOM 2827 C CA . ILE A 1 385 ? 4.414 3.138 -42.166 1.00 35.81 385 ILE A CA 1
ATOM 2828 C C . ILE A 1 385 ? 3.456 1.984 -42.536 1.00 35.81 385 ILE A C 1
ATOM 2830 O O . ILE A 1 385 ? 2.469 2.261 -43.211 1.00 35.81 385 ILE A O 1
ATOM 2834 N N . ASP A 1 386 ? 3.626 0.749 -42.043 1.00 32.94 386 ASP A N 1
ATOM 2835 C CA . ASP A 1 386 ? 2.679 -0.343 -42.334 1.00 32.94 386 ASP A CA 1
ATOM 2836 C C . ASP A 1 386 ? 2.696 -1.451 -41.259 1.00 32.94 386 ASP A C 1
ATOM 2838 O O . ASP A 1 386 ? 3.739 -1.739 -40.667 1.00 32.94 386 ASP A O 1
ATOM 2842 N N . GLU A 1 387 ? 1.554 -2.099 -40.997 1.00 37.56 387 GLU A N 1
ATOM 2843 C CA . GLU A 1 387 ? 1.404 -3.127 -39.940 1.00 37.56 387 GLU A CA 1
ATOM 2844 C C . GLU A 1 387 ? 2.211 -4.415 -40.216 1.00 37.56 387 GLU A C 1
ATOM 2846 O O . GLU A 1 387 ? 2.414 -5.236 -39.313 1.00 37.56 387 GLU A O 1
ATOM 2851 N N . ASN A 1 388 ? 2.708 -4.555 -41.449 1.00 38.38 388 ASN A N 1
ATOM 2852 C CA . ASN A 1 388 ? 3.519 -5.670 -41.940 1.00 38.38 388 ASN A CA 1
ATOM 2853 C C . ASN A 1 388 ? 5.027 -5.375 -41.994 1.00 38.38 388 ASN A C 1
ATOM 2855 O O . ASN A 1 388 ? 5.795 -6.252 -42.387 1.00 38.38 388 ASN A O 1
ATOM 2859 N N . ASP A 1 389 ? 5.465 -4.174 -41.611 1.00 36.91 389 ASP A N 1
ATOM 2860 C CA . ASP A 1 389 ? 6.870 -3.786 -41.726 1.00 36.91 389 ASP A CA 1
ATOM 2861 C C . ASP A 1 389 ? 7.686 -4.340 -40.541 1.00 36.91 389 ASP A C 1
ATOM 2863 O O . ASP A 1 389 ? 7.714 -3.787 -39.436 1.00 36.91 389 ASP A O 1
ATOM 2867 N N . ALA A 1 390 ? 8.284 -5.515 -40.752 1.00 40.16 390 ALA A N 1
ATOM 2868 C CA . ALA A 1 390 ? 9.042 -6.267 -39.753 1.00 40.16 390 ALA A CA 1
ATOM 2869 C C . ALA A 1 390 ? 10.422 -5.654 -39.431 1.00 40.16 390 ALA A C 1
ATOM 2871 O O . ALA A 1 390 ? 11.069 -6.093 -38.482 1.00 40.16 390 ALA A O 1
ATOM 2872 N N . GLU A 1 391 ? 10.875 -4.647 -40.187 1.00 39.03 391 GLU A N 1
ATOM 2873 C CA . GLU A 1 391 ? 12.277 -4.199 -40.187 1.00 39.03 391 GLU A CA 1
ATOM 2874 C C . GLU A 1 391 ? 12.626 -3.102 -39.161 1.00 39.03 391 GLU A C 1
ATOM 2876 O O . GLU A 1 391 ? 13.801 -2.776 -38.990 1.00 39.03 391 GLU A O 1
ATOM 2881 N N . ALA A 1 392 ? 11.659 -2.562 -38.407 1.00 43.38 392 ALA A N 1
ATOM 2882 C CA . ALA A 1 392 ? 11.927 -1.582 -37.345 1.00 43.38 392 ALA A CA 1
ATOM 2883 C C . ALA A 1 392 ? 10.996 -1.765 -36.136 1.00 43.38 392 ALA A C 1
ATOM 2885 O O . ALA A 1 392 ? 9.987 -1.068 -35.995 1.00 43.38 392 ALA A O 1
ATOM 2886 N N . THR A 1 393 ? 11.324 -2.702 -35.243 1.00 50.06 393 THR A N 1
ATOM 2887 C CA . THR A 1 393 ? 10.667 -2.803 -33.932 1.00 50.06 393 THR A CA 1
ATOM 2888 C C . THR A 1 393 ? 11.541 -2.210 -32.831 1.00 50.06 393 THR A C 1
ATOM 2890 O O . THR A 1 393 ? 12.756 -2.262 -32.900 1.00 50.06 393 THR A O 1
ATOM 2893 N N . ALA A 1 394 ? 10.957 -1.615 -31.802 1.00 60.81 394 ALA A N 1
ATOM 2894 C CA . ALA A 1 394 ? 11.697 -1.269 -30.589 1.00 60.81 394 ALA A CA 1
ATOM 2895 C C . ALA A 1 394 ? 10.950 -1.868 -29.412 1.00 60.81 394 ALA A C 1
ATOM 2897 O O . ALA A 1 394 ? 9.743 -1.646 -29.287 1.00 60.81 394 ALA A O 1
ATOM 2898 N N . ASP A 1 395 ? 11.661 -2.637 -28.595 1.00 68.38 395 ASP A N 1
ATOM 2899 C CA . ASP A 1 395 ? 11.100 -3.315 -27.438 1.00 68.38 395 ASP A CA 1
ATOM 2900 C C . ASP A 1 395 ? 11.538 -2.581 -26.172 1.00 68.38 395 ASP A C 1
ATOM 2902 O O . ASP A 1 395 ? 12.703 -2.247 -26.008 1.00 68.38 395 ASP A O 1
ATOM 2906 N N . ALA A 1 396 ? 10.587 -2.323 -25.286 1.00 76.12 396 ALA A N 1
ATOM 2907 C CA . ALA A 1 396 ? 10.813 -1.774 -23.967 1.00 76.12 396 ALA A CA 1
ATOM 2908 C C . ALA A 1 396 ? 10.518 -2.846 -22.917 1.00 76.12 396 ALA A C 1
ATOM 2910 O O . ALA A 1 396 ? 9.500 -3.545 -22.994 1.00 76.12 396 ALA A O 1
ATOM 2911 N N . TRP A 1 397 ? 11.395 -2.952 -21.924 1.00 77.19 397 TRP A N 1
ATOM 2912 C CA . TRP A 1 397 ? 11.325 -3.969 -20.879 1.00 77.19 397 TRP A CA 1
ATOM 2913 C C . TRP A 1 397 ? 10.881 -3.385 -19.545 1.00 77.19 397 TRP A C 1
ATOM 2915 O O . TRP A 1 397 ? 11.235 -2.258 -19.199 1.00 77.19 397 TRP A O 1
ATOM 2925 N N . GLY A 1 398 ? 10.097 -4.158 -18.797 1.00 78.25 398 GLY A N 1
ATOM 2926 C CA . GLY A 1 398 ? 9.745 -3.862 -17.413 1.00 78.25 398 GLY A CA 1
ATOM 2927 C C . GLY A 1 398 ? 10.499 -4.766 -16.432 1.00 78.25 398 GLY A C 1
ATOM 2928 O O . GLY A 1 398 ? 10.999 -5.821 -16.834 1.00 78.25 398 GLY A O 1
ATOM 2929 N N . PRO A 1 399 ? 10.550 -4.395 -15.139 1.00 82.62 399 PRO A N 1
ATOM 2930 C CA . PRO A 1 399 ? 11.017 -5.298 -14.097 1.00 82.62 399 PRO A CA 1
ATOM 2931 C C . PRO A 1 399 ? 10.068 -6.494 -13.937 1.00 82.62 399 PRO A C 1
ATOM 2933 O O . PRO A 1 399 ? 8.980 -6.530 -14.518 1.00 82.62 399 PRO A O 1
ATOM 2936 N N . ILE A 1 400 ? 10.435 -7.463 -13.090 1.00 85.31 400 ILE A N 1
ATOM 2937 C CA . ILE A 1 400 ? 9.440 -8.432 -12.607 1.00 85.31 400 ILE A CA 1
ATOM 2938 C C . ILE A 1 400 ? 8.421 -7.689 -11.747 1.00 85.31 400 ILE A C 1
ATOM 2940 O O . ILE A 1 400 ? 8.780 -7.086 -10.733 1.00 85.31 400 ILE A O 1
ATOM 2944 N N . GLN A 1 401 ? 7.158 -7.785 -12.142 1.00 89.50 401 GLN A N 1
ATOM 2945 C CA . GLN A 1 401 ? 6.021 -7.164 -11.481 1.00 89.50 401 GLN A CA 1
ATOM 2946 C C . GLN A 1 401 ? 5.108 -8.231 -10.879 1.00 89.50 401 GLN A C 1
ATOM 2948 O O . GLN A 1 401 ? 4.851 -9.261 -11.488 1.00 89.50 401 GLN A O 1
ATOM 2953 N N . TYR A 1 402 ? 4.590 -7.976 -9.688 1.00 90.69 402 TYR A N 1
ATOM 2954 C CA . TYR A 1 402 ? 3.724 -8.879 -8.945 1.00 90.69 402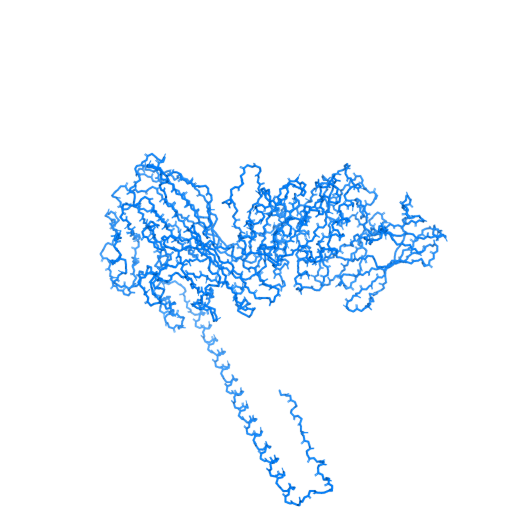 TYR A CA 1
ATOM 2955 C C . TYR A 1 402 ? 2.351 -8.227 -8.786 1.00 90.69 402 TYR A C 1
ATOM 2957 O O . TYR A 1 402 ? 2.264 -7.117 -8.250 1.00 90.69 402 TYR A O 1
ATOM 2965 N N . PRO A 1 403 ? 1.261 -8.878 -9.217 1.00 90.88 403 PRO A N 1
ATOM 2966 C CA . PRO A 1 403 ? -0.073 -8.448 -8.831 1.00 90.88 403 PRO A CA 1
ATOM 2967 C C . PRO A 1 403 ? -0.213 -8.420 -7.305 1.00 90.88 403 PRO A C 1
ATOM 2969 O O . PRO A 1 403 ? 0.054 -9.411 -6.623 1.00 90.88 403 PRO A O 1
ATOM 2972 N N . GLY A 1 404 ? -0.646 -7.291 -6.750 1.00 91.88 404 GLY A N 1
ATOM 2973 C CA . GLY A 1 404 ? -0.763 -7.158 -5.307 1.00 91.88 404 GLY A CA 1
ATOM 2974 C C . GLY A 1 404 ? -1.464 -5.904 -4.817 1.00 91.88 404 GLY A C 1
ATOM 2975 O O . GLY A 1 404 ? -2.278 -5.295 -5.508 1.00 91.88 404 GLY A O 1
ATOM 2976 N N . GLU A 1 405 ? -1.183 -5.558 -3.568 1.00 91.12 405 GLU A N 1
ATOM 2977 C CA . GLU A 1 405 ? -1.828 -4.448 -2.878 1.00 91.12 405 GLU A CA 1
ATOM 2978 C C . GLU A 1 405 ? -0.891 -3.254 -2.795 1.00 91.12 405 GLU A C 1
ATOM 2980 O O . GLU A 1 405 ? 0.275 -3.384 -2.426 1.00 91.12 405 GLU A O 1
ATOM 2985 N N . VAL A 1 406 ? -1.417 -2.072 -3.104 1.00 89.69 406 VAL A N 1
ATOM 2986 C CA . VAL A 1 406 ? -0.688 -0.815 -2.952 1.00 89.69 406 VAL A CA 1
ATOM 2987 C C . VAL A 1 406 ? -1.427 0.041 -1.932 1.00 89.69 406 VAL A C 1
ATOM 2989 O O . VAL A 1 406 ? -2.609 0.354 -2.114 1.00 89.69 406 VAL A O 1
ATOM 2992 N N . SER A 1 407 ? -0.733 0.405 -0.852 1.00 90.06 407 SER A N 1
ATOM 2993 C CA . SER A 1 407 ? -1.268 1.236 0.228 1.00 90.06 407 SER A CA 1
ATOM 2994 C C . SER A 1 407 ? -0.320 2.379 0.592 1.00 90.06 407 SER A C 1
ATOM 2996 O O . SER A 1 407 ? 0.545 2.222 1.454 1.00 90.06 407 SER A O 1
ATOM 2998 N N . PRO A 1 408 ? -0.468 3.543 -0.054 1.00 87.19 408 PRO A N 1
ATOM 2999 C CA . PRO A 1 408 ? 0.229 4.760 0.332 1.00 87.19 408 PRO A CA 1
ATOM 3000 C C . PRO A 1 408 ? -0.177 5.213 1.735 1.00 87.19 408 PRO A C 1
ATOM 3002 O O . PRO A 1 408 ? -1.293 4.961 2.192 1.00 87.19 408 PRO A O 1
ATOM 3005 N N . VAL A 1 409 ? 0.700 5.965 2.384 1.00 84.00 409 VAL A N 1
ATOM 3006 C CA . VAL A 1 409 ? 0.417 6.680 3.627 1.00 84.00 409 VAL A CA 1
ATOM 3007 C C . VAL A 1 409 ? 0.488 8.171 3.341 1.00 84.00 409 VAL A C 1
ATOM 3009 O O . VAL A 1 409 ? 1.503 8.630 2.828 1.00 84.00 409 VAL A O 1
ATOM 3012 N N . ASN A 1 410 ? -0.559 8.923 3.680 1.00 83.19 410 ASN A N 1
ATOM 3013 C CA . ASN A 1 410 ? -0.508 10.381 3.753 1.00 83.19 410 ASN A CA 1
ATOM 3014 C C . ASN A 1 410 ? -0.557 10.810 5.215 1.00 83.19 410 ASN A C 1
ATOM 3016 O O . ASN A 1 410 ? -1.463 10.400 5.936 1.00 83.19 410 ASN A O 1
ATOM 3020 N N . GLY A 1 411 ? 0.371 11.634 5.682 1.00 76.69 411 GLY A N 1
ATOM 3021 C CA . GLY A 1 411 ? 0.335 12.029 7.084 1.00 76.69 411 GLY A CA 1
ATOM 3022 C C . GLY A 1 411 ? 1.524 12.836 7.561 1.00 76.69 411 GLY A C 1
ATOM 3023 O O . GLY A 1 411 ? 2.481 13.065 6.829 1.00 76.69 411 GLY A O 1
ATOM 3024 N N . GLN A 1 412 ? 1.471 13.251 8.820 1.00 73.75 412 GLN A N 1
ATOM 3025 C CA . GLN A 1 412 ? 2.613 13.873 9.495 1.00 73.75 412 GLN A CA 1
ATOM 3026 C C . GLN A 1 412 ? 3.520 12.820 10.146 1.00 73.75 412 GLN A C 1
ATOM 3028 O O . GLN A 1 412 ? 3.424 11.638 9.824 1.00 73.75 412 GLN A O 1
ATOM 3033 N N . SER A 1 413 ? 4.377 13.235 11.087 1.00 63.06 413 SER A N 1
ATOM 3034 C CA . SER A 1 413 ? 5.379 12.446 11.821 1.00 63.06 413 SER A CA 1
ATOM 3035 C C . SER A 1 413 ? 5.052 10.956 11.994 1.00 63.06 413 SER A C 1
ATOM 3037 O O . SER A 1 413 ? 5.913 10.133 11.716 1.00 63.06 413 SER A O 1
ATOM 3039 N N . LEU A 1 414 ? 3.828 10.568 12.382 1.00 60.56 414 LEU A N 1
ATOM 3040 C CA . LEU A 1 414 ? 3.467 9.149 12.509 1.00 60.56 414 LEU A CA 1
ATOM 3041 C C . LEU A 1 414 ? 3.461 8.370 11.180 1.00 60.56 414 LEU A C 1
ATOM 3043 O O . LEU A 1 414 ? 3.974 7.256 11.143 1.00 60.56 414 LEU A O 1
ATOM 3047 N N . GLY A 1 415 ? 2.900 8.941 10.112 1.00 63.94 415 GLY A N 1
ATOM 3048 C CA . GLY A 1 415 ? 2.864 8.321 8.786 1.00 63.94 415 GLY A CA 1
ATOM 3049 C C . GLY A 1 415 ? 4.235 8.275 8.107 1.00 63.94 415 GLY A C 1
ATOM 3050 O O . GLY A 1 415 ? 4.545 7.317 7.407 1.00 63.94 415 GLY A O 1
ATOM 3051 N N . VAL A 1 416 ? 5.098 9.263 8.375 1.00 64.19 416 VAL A N 1
ATOM 3052 C CA . VAL A 1 416 ? 6.496 9.261 7.902 1.00 64.19 416 VAL A CA 1
ATOM 3053 C C . VAL A 1 416 ? 7.348 8.249 8.680 1.00 64.19 416 VAL A C 1
ATOM 3055 O O . VAL A 1 416 ? 8.152 7.525 8.092 1.00 64.19 416 VAL A O 1
ATOM 3058 N N . GLN A 1 417 ? 7.179 8.172 10.004 1.00 65.44 417 GLN A N 1
ATOM 3059 C CA . GLN A 1 417 ? 7.953 7.270 10.867 1.00 65.44 417 GLN A CA 1
ATOM 3060 C C . GLN A 1 417 ? 7.605 5.795 10.638 1.00 65.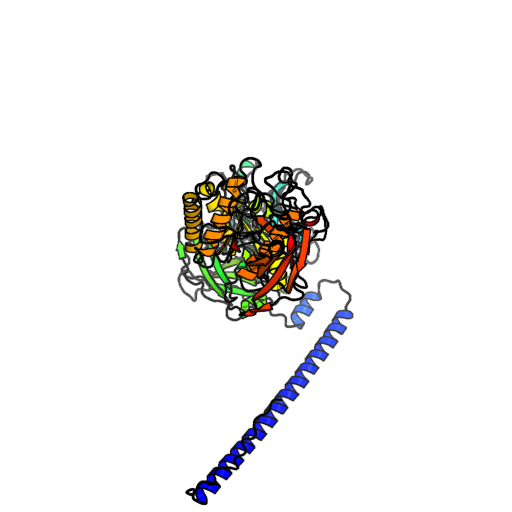44 417 GLN A C 1
ATOM 3062 O O . GLN A 1 417 ? 8.491 4.952 10.775 1.00 65.44 417 GLN A O 1
ATOM 3067 N N . GLU A 1 418 ? 6.377 5.486 10.202 1.00 64.62 418 GLU A N 1
ATOM 3068 C CA . GLU A 1 418 ? 5.980 4.133 9.781 1.00 64.62 418 GLU A CA 1
ATOM 3069 C C . GLU A 1 418 ? 6.888 3.556 8.680 1.00 64.62 418 GLU A C 1
ATOM 3071 O O . GLU A 1 418 ? 6.993 2.347 8.547 1.00 64.62 418 GLU A O 1
ATOM 3076 N N . GLY A 1 419 ? 7.568 4.407 7.903 1.00 61.31 419 GLY A N 1
ATOM 3077 C CA . GLY A 1 419 ? 8.496 4.001 6.843 1.00 61.31 419 GLY A CA 1
ATOM 3078 C C . GLY A 1 419 ? 9.949 3.795 7.280 1.00 61.31 419 GLY A C 1
ATOM 3079 O O . GLY A 1 419 ? 10.751 3.274 6.512 1.00 61.31 419 GLY A O 1
ATOM 3080 N N . ARG A 1 420 ? 10.327 4.255 8.481 1.00 63.41 420 ARG A N 1
ATOM 3081 C CA . ARG A 1 420 ? 11.741 4.469 8.862 1.00 63.41 420 ARG A CA 1
ATOM 3082 C C . ARG A 1 420 ? 12.189 3.707 10.095 1.00 63.41 420 ARG A C 1
ATOM 3084 O O . ARG A 1 420 ? 13.388 3.607 10.351 1.00 63.41 420 ARG A O 1
ATOM 3091 N N . GLN A 1 421 ? 11.247 3.218 10.894 1.00 72.19 421 GLN A N 1
ATOM 3092 C CA . GLN A 1 421 ? 11.588 2.612 12.172 1.00 72.19 421 GLN A CA 1
ATOM 3093 C C . GLN A 1 421 ? 11.993 1.152 11.986 1.00 72.19 421 GLN A C 1
ATOM 3095 O O . GLN A 1 421 ? 11.166 0.300 11.645 1.00 72.19 421 GLN A O 1
ATOM 3100 N N . VAL A 1 422 ? 13.268 0.892 12.269 1.00 76.00 422 VAL A N 1
ATOM 3101 C CA . VAL A 1 422 ? 13.799 -0.444 12.538 1.00 76.00 422 VAL A CA 1
ATOM 3102 C C . VAL A 1 422 ? 13.507 -0.792 13.996 1.00 76.00 422 VAL A C 1
ATOM 3104 O O . VAL A 1 422 ? 13.687 0.027 14.900 1.00 76.00 422 VAL A O 1
ATOM 3107 N N . LEU A 1 423 ? 13.038 -2.009 14.225 1.00 71.44 423 LEU A N 1
ATOM 3108 C CA . LEU A 1 423 ? 12.765 -2.560 15.539 1.00 71.44 423 LEU A CA 1
ATOM 3109 C C . LEU A 1 423 ? 14.048 -3.198 16.075 1.00 71.44 423 LEU A C 1
ATOM 3111 O O . LEU A 1 423 ? 14.730 -3.950 15.390 1.00 71.44 423 LEU A O 1
ATOM 3115 N N . VAL A 1 424 ? 14.384 -2.888 17.324 1.00 65.62 424 VAL A N 1
ATOM 3116 C CA . VAL A 1 424 ? 15.581 -3.420 18.000 1.00 65.62 424 VAL A CA 1
ATOM 3117 C C . VAL A 1 424 ? 15.433 -4.886 18.419 1.00 65.62 424 VAL A C 1
ATOM 3119 O O . VAL A 1 424 ? 16.429 -5.544 18.710 1.00 65.62 424 VAL A O 1
ATOM 3122 N N . THR A 1 425 ? 14.207 -5.408 18.458 1.00 63.28 425 THR A N 1
ATOM 3123 C CA . THR A 1 425 ? 13.929 -6.808 18.792 1.00 63.28 425 THR A CA 1
ATOM 3124 C C . THR A 1 425 ? 13.861 -7.625 17.508 1.00 63.28 425 THR A C 1
ATOM 3126 O O . THR A 1 425 ? 12.878 -7.535 16.778 1.00 63.28 425 THR A O 1
ATOM 3129 N N . ALA A 1 426 ? 14.908 -8.405 17.245 1.00 60.59 426 ALA A N 1
ATOM 3130 C CA . ALA A 1 426 ? 14.976 -9.266 16.071 1.00 60.59 426 ALA A CA 1
ATOM 3131 C C . ALA A 1 426 ? 13.957 -10.421 16.141 1.00 60.59 426 ALA A C 1
ATOM 3133 O O . ALA A 1 426 ? 13.780 -11.029 17.199 1.00 60.59 426 ALA A O 1
ATOM 3134 N N . GLY A 1 427 ? 13.346 -10.756 15.004 1.00 66.25 427 GLY A N 1
ATOM 3135 C CA . GLY A 1 427 ? 12.523 -11.951 14.802 1.00 66.25 427 GLY A CA 1
ATOM 3136 C C . GLY A 1 427 ? 11.026 -11.802 15.086 1.00 66.25 427 GLY A C 1
ATOM 3137 O O . GLY A 1 427 ? 10.328 -12.815 15.098 1.00 66.25 427 GLY A O 1
ATOM 3138 N N . LEU A 1 428 ? 10.512 -10.587 15.309 1.00 75.94 428 LEU A N 1
ATOM 3139 C CA . LEU A 1 428 ? 9.083 -10.376 15.577 1.00 75.94 428 LEU A CA 1
ATOM 3140 C C . LEU A 1 428 ? 8.269 -10.257 14.284 1.00 75.94 428 LEU A C 1
ATOM 3142 O O . LEU A 1 428 ? 7.146 -10.753 14.217 1.00 75.94 428 LEU A O 1
ATOM 3146 N N . TYR A 1 429 ? 8.836 -9.615 13.259 1.00 82.81 429 TYR A N 1
ATOM 3147 C CA . TYR A 1 429 ? 8.165 -9.418 11.975 1.00 82.81 429 TYR A CA 1
ATOM 3148 C C . TYR A 1 429 ? 9.082 -9.861 10.833 1.00 82.81 429 TYR A C 1
ATOM 3150 O O . TYR A 1 429 ? 10.010 -9.128 10.481 1.00 82.81 429 TYR A O 1
ATOM 3158 N N . PRO A 1 430 ? 8.859 -11.040 10.228 1.00 85.25 430 PRO A N 1
ATOM 3159 C CA . PRO A 1 430 ? 9.681 -11.488 9.111 1.00 85.25 430 PRO A CA 1
ATOM 3160 C C . PRO A 1 430 ? 9.552 -10.537 7.915 1.00 85.25 430 PRO A C 1
ATOM 3162 O O . PRO A 1 430 ? 8.541 -9.853 7.750 1.00 85.25 430 PRO A O 1
ATOM 3165 N N . ALA A 1 431 ? 10.579 -10.507 7.061 1.00 87.44 431 ALA A N 1
ATOM 3166 C CA . ALA A 1 431 ? 10.528 -9.750 5.815 1.00 87.44 431 ALA A CA 1
ATOM 3167 C C . ALA A 1 431 ? 9.400 -10.315 4.927 1.00 87.44 431 ALA A C 1
ATOM 3169 O O . ALA A 1 431 ? 9.473 -11.493 4.563 1.00 87.44 431 ALA A O 1
ATOM 3170 N N . PRO A 1 432 ? 8.376 -9.520 4.572 1.00 90.06 432 PRO A N 1
ATOM 3171 C CA . PRO A 1 432 ? 7.307 -9.979 3.696 1.00 90.06 432 PRO A CA 1
ATOM 3172 C C . PRO A 1 432 ? 7.868 -10.300 2.310 1.00 90.06 432 PRO A C 1
ATOM 3174 O O . PRO A 1 432 ? 8.741 -9.598 1.788 1.00 90.06 432 PRO A O 1
ATOM 3177 N N . ALA A 1 433 ? 7.370 -11.375 1.703 1.00 88.00 433 ALA A N 1
ATOM 3178 C CA . ALA A 1 433 ? 7.867 -11.823 0.413 1.00 88.00 433 ALA A CA 1
ATOM 3179 C C . ALA A 1 433 ? 7.511 -10.799 -0.673 1.00 88.00 433 ALA A C 1
ATOM 3181 O O . ALA A 1 433 ? 6.372 -10.326 -0.726 1.00 88.00 433 ALA A O 1
ATOM 3182 N N . ARG A 1 434 ? 8.468 -10.471 -1.551 1.00 88.25 434 ARG A N 1
ATOM 3183 C CA . ARG A 1 434 ? 8.247 -9.685 -2.781 1.00 88.25 434 ARG A CA 1
ATOM 3184 C C . ARG A 1 434 ? 7.509 -8.361 -2.541 1.00 88.25 434 ARG A C 1
ATOM 3186 O O . ARG A 1 434 ? 6.688 -7.954 -3.358 1.00 88.25 434 ARG A O 1
ATOM 3193 N N . SER A 1 435 ? 7.761 -7.724 -1.401 1.00 89.75 435 SER A N 1
ATOM 3194 C CA . SER A 1 435 ? 7.044 -6.531 -0.952 1.00 89.75 435 SER A CA 1
ATOM 3195 C C . SER A 1 435 ? 8.002 -5.354 -0.805 1.00 89.75 435 SER A C 1
ATOM 3197 O O . SER A 1 435 ? 9.178 -5.530 -0.477 1.00 89.75 435 SER A O 1
ATOM 3199 N N . PHE A 1 436 ? 7.505 -4.151 -1.084 1.00 86.88 436 PHE A N 1
ATOM 3200 C CA . PHE A 1 436 ? 8.348 -2.991 -1.352 1.00 86.88 436 PHE A CA 1
ATOM 3201 C C . PHE A 1 436 ? 7.869 -1.721 -0.650 1.00 86.88 436 PHE A C 1
ATOM 3203 O O . PHE A 1 436 ? 6.679 -1.480 -0.457 1.00 86.88 436 PHE A O 1
ATOM 3210 N N . TRP A 1 437 ? 8.826 -0.873 -0.309 1.00 83.62 437 TRP A N 1
ATOM 3211 C CA . TRP A 1 437 ? 8.624 0.481 0.172 1.00 83.62 437 TRP A CA 1
ATOM 3212 C C . TRP A 1 437 ? 9.140 1.467 -0.877 1.00 83.62 437 TRP A C 1
ATOM 3214 O O . TRP A 1 437 ? 10.287 1.348 -1.302 1.00 83.62 437 TRP A O 1
ATOM 3224 N N . ILE A 1 438 ? 8.326 2.438 -1.300 1.00 80.50 438 ILE A N 1
ATOM 3225 C CA . ILE A 1 438 ? 8.819 3.581 -2.085 1.00 80.50 438 ILE A CA 1
ATOM 3226 C C . ILE A 1 438 ? 9.162 4.701 -1.108 1.00 80.50 438 ILE A C 1
ATOM 3228 O O . ILE A 1 438 ? 8.275 5.286 -0.481 1.00 80.50 438 ILE A O 1
ATOM 3232 N N . ASP A 1 439 ? 10.452 5.000 -1.002 1.00 69.81 439 ASP A N 1
ATOM 3233 C CA . ASP A 1 439 ? 10.965 6.087 -0.181 1.00 69.81 439 ASP A CA 1
ATOM 3234 C C . ASP A 1 439 ? 10.625 7.457 -0.783 1.00 69.81 439 ASP A C 1
ATOM 3236 O O . ASP A 1 439 ? 10.486 7.603 -1.999 1.00 69.81 439 ASP A O 1
ATOM 3240 N N . GLY A 1 440 ? 10.471 8.469 0.071 1.00 57.69 440 GLY A N 1
ATOM 3241 C CA . GLY A 1 440 ? 10.189 9.838 -0.352 1.00 57.69 440 GLY A CA 1
ATOM 3242 C C . GLY A 1 440 ? 9.472 10.680 0.699 1.00 57.69 440 GLY A C 1
ATOM 3243 O O . GLY A 1 440 ? 8.279 10.948 0.583 1.00 57.69 440 GLY A O 1
ATOM 3244 N N . GLU A 1 441 ? 10.205 11.188 1.686 1.00 54.75 441 GLU A N 1
ATOM 3245 C CA . GLU A 1 441 ? 9.784 12.426 2.353 1.00 54.75 441 GLU A CA 1
ATOM 3246 C C . GLU A 1 441 ? 10.313 13.596 1.513 1.00 54.75 441 GLU A C 1
ATOM 3248 O O . GLU A 1 441 ? 11.519 13.641 1.249 1.00 54.75 441 GLU A O 1
ATOM 3253 N N . PRO A 1 442 ? 9.473 14.552 1.087 1.00 48.97 442 PRO A N 1
ATOM 3254 C CA . PRO A 1 442 ? 9.989 15.827 0.632 1.00 48.97 442 PRO A CA 1
ATOM 3255 C C . PRO A 1 442 ? 10.646 16.506 1.837 1.00 48.97 442 PRO A C 1
ATOM 3257 O O . PRO A 1 442 ? 9.974 17.074 2.695 1.00 48.97 442 PRO A O 1
ATOM 3260 N N . SER A 1 443 ? 11.974 16.425 1.933 1.00 45.31 443 SER A N 1
ATOM 3261 C CA . SER A 1 443 ? 12.704 17.363 2.780 1.00 45.31 443 SER A CA 1
ATOM 3262 C C . SER A 1 443 ? 12.544 18.758 2.177 1.00 45.31 443 SER A C 1
ATOM 3264 O O . SER A 1 443 ? 12.449 18.906 0.956 1.00 45.31 443 SER A O 1
ATOM 3266 N N . THR A 1 444 ? 12.581 19.798 3.006 1.00 40.00 444 THR A N 1
ATOM 3267 C CA . THR A 1 444 ? 12.606 21.200 2.556 1.00 40.00 444 THR A CA 1
ATOM 3268 C C . THR A 1 444 ? 13.759 21.521 1.592 1.00 40.00 444 THR A C 1
ATOM 3270 O O . THR A 1 444 ? 13.793 22.619 1.046 1.00 40.00 444 THR A O 1
ATOM 3273 N N . MET A 1 445 ? 14.693 20.588 1.360 1.00 36.53 445 MET A N 1
ATOM 3274 C CA . MET A 1 445 ? 15.867 20.781 0.517 1.00 36.53 445 MET A CA 1
ATOM 3275 C C . MET A 1 445 ? 15.842 20.090 -0.851 1.00 36.53 445 MET A C 1
ATOM 3277 O O . MET A 1 445 ? 16.726 20.407 -1.638 1.00 36.53 445 MET A O 1
ATOM 3281 N N . GLN A 1 446 ? 14.914 19.183 -1.182 1.00 41.91 446 GLN A N 1
ATOM 3282 C CA . GLN A 1 446 ? 14.992 18.467 -2.472 1.00 41.91 446 GLN A CA 1
ATOM 3283 C C . GLN A 1 446 ? 13.608 18.013 -2.989 1.00 41.91 446 GLN A C 1
ATOM 3285 O O . GLN A 1 446 ? 13.136 16.939 -2.615 1.00 41.91 446 GLN A O 1
ATOM 3290 N N . PRO A 1 447 ? 12.943 18.804 -3.852 1.00 42.06 447 PRO A N 1
ATOM 3291 C CA . PRO A 1 447 ? 11.675 18.447 -4.498 1.00 42.06 447 PRO A CA 1
ATOM 3292 C C . PRO A 1 447 ? 11.827 17.521 -5.722 1.00 42.06 447 PRO A C 1
ATOM 3294 O O . PRO A 1 447 ? 10.852 17.281 -6.433 1.00 42.06 447 PRO A O 1
ATOM 3297 N N . GLU A 1 448 ? 13.027 17.023 -6.024 1.00 52.94 448 GLU A N 1
ATOM 3298 C CA . GLU A 1 448 ? 13.284 16.351 -7.298 1.00 52.94 448 GLU A CA 1
ATOM 3299 C C . GLU A 1 448 ? 12.783 14.893 -7.297 1.00 52.94 448 GLU A C 1
ATOM 3301 O O . GLU A 1 448 ? 13.135 14.078 -6.441 1.00 52.94 448 GLU A O 1
ATOM 3306 N N . ALA A 1 449 ? 11.956 14.548 -8.290 1.00 49.88 449 ALA A N 1
ATOM 3307 C CA . ALA A 1 449 ? 11.262 13.258 -8.415 1.00 49.88 449 ALA A CA 1
ATOM 3308 C C . ALA A 1 449 ? 12.192 12.020 -8.448 1.00 49.88 449 ALA A C 1
ATOM 3310 O O . ALA A 1 449 ? 11.749 10.896 -8.221 1.00 49.88 449 ALA A O 1
ATOM 3311 N N . PHE A 1 450 ? 13.493 12.202 -8.689 1.00 53.19 450 PHE A N 1
ATOM 3312 C CA . PHE A 1 450 ? 14.476 11.119 -8.795 1.00 53.19 450 PHE A CA 1
ATOM 3313 C C . PHE A 1 450 ? 15.020 10.586 -7.457 1.00 53.19 450 PHE A C 1
ATOM 3315 O O . PHE A 1 450 ? 15.799 9.630 -7.444 1.00 53.19 450 PHE A O 1
ATOM 3322 N N . TYR A 1 451 ? 14.629 11.166 -6.317 1.00 58.09 451 TYR A N 1
ATOM 3323 C CA . TYR A 1 451 ? 14.985 10.625 -4.996 1.00 58.09 451 TYR A CA 1
ATOM 3324 C C . TYR A 1 451 ? 14.067 9.487 -4.530 1.00 58.09 451 TYR A C 1
ATOM 3326 O O . TYR A 1 451 ? 14.423 8.770 -3.593 1.00 58.09 451 TYR A O 1
ATOM 3334 N N . ARG A 1 452 ? 12.909 9.283 -5.175 1.00 67.19 452 ARG A N 1
ATOM 3335 C CA . ARG A 1 452 ? 11.931 8.271 -4.759 1.00 67.19 452 ARG A CA 1
ATOM 3336 C C . ARG A 1 452 ? 12.334 6.871 -5.210 1.00 67.19 452 ARG A C 1
ATOM 3338 O O . ARG A 1 452 ? 11.992 6.429 -6.306 1.00 67.19 452 ARG A O 1
ATOM 3345 N N . ARG A 1 453 ? 13.085 6.175 -4.354 1.00 71.31 453 ARG A N 1
ATOM 3346 C CA . ARG A 1 453 ? 13.595 4.822 -4.611 1.00 71.31 453 ARG A CA 1
ATOM 3347 C C . ARG A 1 453 ? 12.652 3.768 -4.065 1.00 71.31 453 ARG A C 1
ATOM 3349 O O . ARG A 1 453 ? 12.142 3.893 -2.958 1.00 71.31 453 ARG A O 1
ATOM 3356 N N . GLN A 1 454 ? 12.480 2.701 -4.825 1.00 78.00 454 GLN A N 1
ATOM 3357 C CA . GLN A 1 454 ? 11.840 1.489 -4.350 1.00 78.00 454 GLN A CA 1
ATOM 3358 C C . GLN A 1 454 ? 12.869 0.627 -3.609 1.00 78.00 454 GLN A C 1
ATOM 3360 O O . GLN A 1 454 ? 13.995 0.469 -4.073 1.00 78.00 454 GLN A O 1
ATOM 3365 N N . LEU A 1 455 ? 12.488 0.088 -2.455 1.00 79.69 455 LEU A N 1
ATOM 3366 C CA . LEU A 1 455 ? 13.327 -0.750 -1.605 1.00 79.69 455 LEU A CA 1
ATOM 3367 C C . LEU A 1 455 ? 12.533 -1.984 -1.160 1.00 79.69 455 LEU A C 1
ATOM 3369 O O . LEU A 1 455 ? 11.359 -1.843 -0.817 1.00 79.69 455 LEU A O 1
ATOM 3373 N N . PRO A 1 456 ? 13.126 -3.187 -1.116 1.00 83.69 456 PRO A N 1
ATOM 3374 C CA . PRO A 1 456 ? 12.497 -4.329 -0.463 1.00 83.69 456 PRO A CA 1
ATOM 3375 C C . PRO A 1 456 ? 12.216 -4.025 1.011 1.00 83.69 456 PRO A C 1
ATOM 3377 O O . PRO A 1 456 ? 13.040 -3.418 1.698 1.00 83.69 456 PRO A O 1
ATOM 3380 N N . ILE A 1 457 ? 11.070 -4.476 1.514 1.00 86.62 457 ILE A N 1
ATOM 3381 C CA . ILE A 1 457 ? 10.743 -4.342 2.935 1.00 86.62 457 ILE A CA 1
ATOM 3382 C C . ILE A 1 457 ? 11.582 -5.350 3.726 1.00 86.62 457 ILE A C 1
ATOM 3384 O O . ILE A 1 457 ? 11.471 -6.562 3.540 1.00 86.62 457 ILE A O 1
ATOM 3388 N N . THR A 1 458 ? 12.430 -4.848 4.622 1.00 84.25 458 THR A N 1
ATOM 3389 C CA . THR A 1 458 ? 13.266 -5.678 5.495 1.00 84.25 458 THR A CA 1
ATOM 3390 C C . THR A 1 458 ? 12.497 -6.149 6.725 1.00 84.25 458 THR A C 1
ATOM 3392 O O . THR A 1 458 ? 11.561 -5.485 7.178 1.00 84.25 458 THR A O 1
ATOM 3395 N N . ALA A 1 459 ? 12.934 -7.276 7.291 1.00 86.94 459 ALA A N 1
ATOM 3396 C CA . ALA A 1 459 ? 12.416 -7.798 8.552 1.00 86.94 459 ALA A CA 1
ATOM 3397 C C . ALA A 1 459 ? 12.548 -6.769 9.684 1.00 86.94 459 ALA A C 1
ATOM 3399 O O . ALA A 1 459 ? 13.383 -5.865 9.620 1.00 86.94 459 ALA A O 1
ATOM 3400 N N . ASP A 1 460 ? 11.717 -6.934 10.710 1.00 85.00 460 ASP A N 1
ATOM 3401 C CA . ASP A 1 460 ? 11.729 -6.151 11.942 1.00 85.00 460 ASP A CA 1
ATOM 3402 C C . ASP A 1 460 ? 11.661 -4.642 11.675 1.00 85.00 460 ASP A C 1
ATOM 3404 O O . ASP A 1 460 ? 12.340 -3.833 12.299 1.00 85.00 460 ASP A O 1
ATOM 3408 N N . THR A 1 461 ? 10.811 -4.251 10.727 1.00 84.12 461 THR A N 1
ATOM 3409 C CA . THR A 1 461 ? 10.443 -2.857 10.477 1.00 84.12 461 THR A CA 1
ATOM 3410 C C . THR A 1 461 ? 8.954 -2.650 10.703 1.00 84.12 461 THR A C 1
ATOM 3412 O O . THR A 1 461 ? 8.145 -3.578 10.654 1.00 84.12 461 THR A O 1
ATOM 3415 N N . THR A 1 462 ? 8.569 -1.405 10.942 1.00 81.81 462 THR A N 1
ATOM 3416 C CA . THR A 1 462 ? 7.156 -1.023 11.096 1.00 81.81 462 THR A CA 1
ATOM 3417 C C . THR A 1 462 ? 6.359 -1.253 9.808 1.00 81.81 462 THR A C 1
ATOM 3419 O O . THR A 1 462 ? 5.259 -1.805 9.856 1.00 81.81 462 THR A O 1
ATOM 3422 N N . VAL A 1 463 ? 6.975 -1.006 8.650 1.00 85.94 463 VAL A N 1
ATOM 3423 C CA . VAL A 1 463 ? 6.435 -1.402 7.343 1.00 85.94 463 VAL A CA 1
ATOM 3424 C C . VAL A 1 463 ? 6.227 -2.917 7.218 1.00 85.94 463 VAL A C 1
ATOM 3426 O O . VAL A 1 463 ? 5.198 -3.342 6.691 1.00 85.94 463 VAL A O 1
ATOM 3429 N N . ALA A 1 464 ? 7.158 -3.745 7.711 1.00 87.94 464 ALA A N 1
ATOM 3430 C CA . ALA A 1 464 ? 6.996 -5.202 7.693 1.00 87.94 464 ALA A CA 1
ATOM 3431 C C . ALA A 1 464 ? 5.795 -5.662 8.529 1.00 87.94 464 ALA A C 1
ATOM 3433 O O . ALA A 1 464 ? 5.077 -6.567 8.109 1.00 87.94 464 ALA A O 1
ATOM 3434 N N . ALA A 1 465 ? 5.520 -5.004 9.660 1.00 86.62 465 ALA A N 1
ATOM 3435 C CA . ALA A 1 465 ? 4.347 -5.300 10.480 1.00 86.62 465 ALA A CA 1
ATOM 3436 C C . ALA A 1 465 ? 3.020 -5.034 9.738 1.00 86.62 465 ALA A C 1
ATOM 3438 O O . ALA A 1 465 ? 2.089 -5.830 9.852 1.00 86.62 465 ALA A O 1
ATOM 3439 N N . PHE A 1 466 ? 2.932 -3.962 8.939 1.00 89.06 466 PHE A N 1
ATOM 3440 C CA . PHE A 1 466 ? 1.774 -3.711 8.069 1.00 89.06 466 PHE A CA 1
ATOM 3441 C C . PHE A 1 466 ? 1.692 -4.725 6.918 1.00 89.06 466 PHE A C 1
ATOM 3443 O O . PHE A 1 466 ? 0.685 -5.419 6.757 1.00 89.06 466 PHE A O 1
ATOM 3450 N N . ALA A 1 467 ? 2.757 -4.820 6.120 1.00 90.94 467 ALA A N 1
ATOM 3451 C CA . ALA A 1 467 ? 2.770 -5.619 4.900 1.00 90.94 467 ALA A CA 1
ATOM 3452 C C . ALA A 1 467 ? 2.605 -7.119 5.184 1.00 90.94 467 ALA A C 1
ATOM 3454 O O . ALA A 1 467 ? 1.881 -7.793 4.457 1.00 90.94 467 ALA A O 1
ATOM 3455 N N . GLY A 1 468 ? 3.192 -7.628 6.273 1.00 89.81 468 GLY A N 1
ATOM 3456 C CA . GLY A 1 468 ? 3.032 -9.018 6.698 1.00 89.81 468 GLY A CA 1
ATOM 3457 C C . GLY A 1 468 ? 1.580 -9.371 7.029 1.00 89.81 468 GLY A C 1
ATOM 3458 O O . GLY A 1 468 ? 1.096 -10.421 6.615 1.00 89.81 468 GLY A O 1
ATOM 3459 N N . VAL A 1 469 ? 0.842 -8.475 7.698 1.00 87.94 469 VAL A N 1
ATOM 3460 C CA . VAL A 1 469 ? -0.586 -8.688 7.992 1.00 87.94 469 VAL A CA 1
ATOM 3461 C C . VAL A 1 469 ? -1.419 -8.711 6.719 1.00 87.94 469 VAL A C 1
ATOM 3463 O O . VAL A 1 469 ? -2.271 -9.589 6.575 1.00 87.94 469 VAL A O 1
ATOM 3466 N N . VAL A 1 470 ? -1.195 -7.766 5.802 1.00 89.88 470 VAL A N 1
ATOM 3467 C CA . VAL A 1 470 ? -1.923 -7.716 4.524 1.00 89.88 470 VAL A CA 1
ATOM 3468 C C . VAL A 1 470 ? -1.635 -8.979 3.706 1.00 89.88 470 VAL A C 1
ATOM 3470 O O . VAL A 1 470 ? -2.575 -9.655 3.289 1.00 89.88 470 VAL A O 1
ATOM 3473 N N . GLN A 1 471 ? -0.361 -9.359 3.580 1.00 89.81 471 GLN A N 1
ATOM 3474 C CA . GLN A 1 471 ? 0.074 -10.537 2.831 1.00 89.81 471 GLN A CA 1
ATOM 3475 C C . GLN A 1 471 ? -0.448 -11.857 3.420 1.00 89.81 471 GLN A C 1
ATOM 3477 O O . GLN A 1 471 ? -0.770 -12.761 2.654 1.00 89.81 471 GLN A O 1
ATOM 3482 N N . ALA A 1 472 ? -0.584 -11.979 4.745 1.00 84.56 472 ALA A N 1
ATOM 3483 C CA . ALA A 1 472 ? -0.992 -13.229 5.397 1.00 84.56 472 ALA A CA 1
ATOM 3484 C C . ALA A 1 472 ? -2.361 -13.774 4.941 1.00 84.56 472 ALA A C 1
ATOM 3486 O O . ALA A 1 472 ? -2.563 -14.984 4.977 1.00 84.56 472 ALA A O 1
ATOM 3487 N N . LEU A 1 473 ? -3.296 -12.915 4.508 1.00 75.56 473 LEU A N 1
ATOM 3488 C CA . LEU A 1 473 ? -4.586 -13.367 3.959 1.00 75.56 473 LEU A CA 1
ATOM 3489 C C . LEU A 1 473 ? -4.689 -13.273 2.445 1.00 75.56 473 LEU A C 1
ATOM 3491 O O . LEU A 1 473 ? -5.381 -14.086 1.836 1.00 75.56 473 LEU A O 1
ATOM 3495 N N . THR A 1 474 ? -4.058 -12.279 1.824 1.00 78.44 474 THR A N 1
ATOM 3496 C C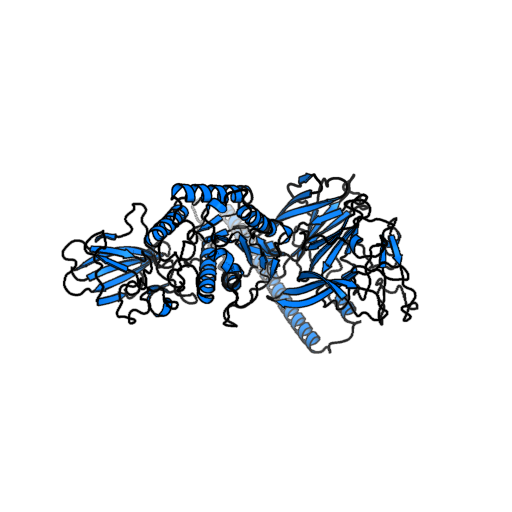A . THR A 1 474 ? -4.157 -12.128 0.369 1.00 78.44 474 THR A CA 1
ATOM 3497 C C . THR A 1 474 ? -3.221 -13.086 -0.362 1.00 78.44 474 THR A C 1
ATOM 3499 O O . THR A 1 474 ? -3.483 -13.465 -1.505 1.00 78.44 474 THR A O 1
ATOM 3502 N N . GLY A 1 475 ? -2.114 -13.473 0.279 1.00 82.94 475 GLY A N 1
ATOM 3503 C CA . GLY A 1 475 ? -0.999 -14.160 -0.363 1.00 82.94 475 GLY A CA 1
ATOM 3504 C C . GLY A 1 475 ? -0.406 -13.350 -1.516 1.00 82.94 475 GLY A C 1
ATOM 3505 O O . GLY A 1 475 ? 0.124 -13.937 -2.449 1.00 82.94 475 GLY A O 1
ATOM 3506 N N . THR A 1 476 ? -0.570 -12.024 -1.513 1.00 87.06 476 THR A N 1
ATOM 3507 C CA . THR A 1 476 ? -0.066 -11.138 -2.570 1.00 87.06 476 THR A CA 1
ATOM 3508 C C . THR A 1 476 ? 1.032 -10.230 -2.046 1.00 87.06 476 THR A C 1
ATOM 3510 O O . THR A 1 476 ? 1.088 -9.920 -0.855 1.00 87.06 476 THR A O 1
ATOM 3513 N N . SER A 1 477 ? 1.882 -9.756 -2.952 1.00 91.62 477 SER A N 1
ATOM 3514 C CA . SER A 1 477 ? 2.855 -8.704 -2.667 1.00 91.62 477 SER A CA 1
ATOM 3515 C C . SER A 1 477 ? 2.186 -7.417 -2.189 1.00 91.62 477 SER A C 1
ATOM 3517 O O . SER A 1 477 ? 1.049 -7.113 -2.563 1.00 91.62 477 SER A O 1
ATOM 3519 N N . VAL A 1 478 ? 2.912 -6.642 -1.385 1.00 91.81 478 VAL A N 1
ATOM 3520 C CA . VAL A 1 478 ? 2.456 -5.348 -0.873 1.00 91.81 478 VAL A CA 1
ATOM 3521 C C . VAL A 1 478 ? 3.468 -4.269 -1.230 1.00 91.81 478 VAL A C 1
ATOM 3523 O O . VAL A 1 478 ? 4.666 -4.437 -1.003 1.00 91.81 478 VAL A O 1
ATOM 3526 N N . ALA A 1 479 ? 2.992 -3.142 -1.751 1.00 89.75 479 ALA A N 1
ATOM 3527 C CA . ALA A 1 479 ? 3.761 -1.912 -1.830 1.00 89.75 479 ALA A CA 1
ATOM 3528 C C . ALA A 1 479 ? 3.144 -0.821 -0.954 1.00 89.75 479 ALA A C 1
ATOM 3530 O O . ALA A 1 479 ? 1.930 -0.628 -0.913 1.00 89.75 479 ALA A O 1
ATOM 3531 N N . THR A 1 480 ? 3.991 -0.074 -0.262 1.00 86.94 480 THR A N 1
ATOM 3532 C CA . THR A 1 480 ? 3.593 1.108 0.511 1.00 86.94 480 THR A CA 1
ATOM 3533 C C . THR A 1 480 ? 4.600 2.228 0.288 1.00 86.94 480 THR A C 1
ATOM 3535 O O . THR A 1 480 ? 5.732 1.994 -0.128 1.00 86.94 480 THR A O 1
ATOM 3538 N N . CYS A 1 481 ? 4.183 3.463 0.522 1.00 80.50 481 CYS A N 1
ATOM 3539 C CA . CYS A 1 481 ? 5.020 4.642 0.346 1.00 80.50 481 CYS A CA 1
ATOM 3540 C C . CYS A 1 481 ? 4.576 5.749 1.294 1.00 80.50 481 CYS A C 1
ATOM 3542 O O . CYS A 1 481 ? 3.397 5.811 1.645 1.00 80.50 481 CYS A O 1
ATOM 3544 N N . SER A 1 482 ? 5.479 6.654 1.664 1.00 73.25 482 SER A N 1
ATOM 3545 C CA . SER A 1 482 ? 5.102 7.868 2.386 1.00 73.25 482 SER A CA 1
ATOM 3546 C C . SER A 1 482 ? 4.873 9.040 1.429 1.00 73.25 482 SER A C 1
ATOM 3548 O O . SER A 1 482 ? 5.681 9.363 0.552 1.00 73.25 482 SER A O 1
ATOM 3550 N N . GLY A 1 483 ? 3.744 9.705 1.634 1.00 66.62 483 GLY A N 1
ATOM 3551 C CA . GLY A 1 483 ? 3.523 11.105 1.328 1.00 66.62 483 GLY A CA 1
ATOM 3552 C C . GLY A 1 483 ? 3.302 11.830 2.648 1.00 66.62 483 GLY A C 1
ATOM 3553 O O . GLY A 1 483 ? 2.499 11.412 3.474 1.00 66.62 483 GLY A O 1
ATOM 3554 N N . GLY A 1 484 ? 4.072 12.868 2.925 1.00 64.81 484 GLY A N 1
ATOM 3555 C CA . GLY A 1 484 ? 4.015 13.490 4.241 1.00 64.81 484 GLY A CA 1
ATOM 3556 C C . GLY A 1 484 ? 5.289 14.218 4.585 1.00 64.81 484 GLY A C 1
ATOM 3557 O O . GLY A 1 484 ? 6.342 13.876 4.061 1.00 64.81 484 GLY A O 1
ATOM 3558 N N . VAL A 1 485 ? 5.181 15.212 5.459 1.00 68.69 485 VAL A N 1
ATOM 3559 C CA . VAL A 1 485 ? 6.321 15.935 6.023 1.00 68.69 485 VAL A CA 1
ATOM 3560 C C . VAL A 1 485 ? 6.127 15.968 7.528 1.00 68.69 485 VAL A C 1
ATOM 3562 O O . VAL A 1 485 ? 5.043 16.296 8.023 1.00 68.69 485 VAL A O 1
ATOM 3565 N N . SER A 1 486 ? 7.170 15.591 8.259 1.00 69.69 486 SER A N 1
ATOM 3566 C CA . SER A 1 486 ? 7.144 15.609 9.720 1.00 69.69 486 SER A CA 1
ATOM 3567 C C . SER A 1 486 ? 6.761 17.000 10.252 1.00 69.69 486 SER A C 1
ATOM 3569 O O . SER A 1 486 ? 7.214 18.014 9.729 1.00 69.69 486 SER A O 1
ATOM 3571 N N . SER A 1 487 ? 5.938 17.043 11.303 1.00 71.94 487 SER A N 1
ATOM 3572 C CA . SER A 1 487 ? 5.506 18.277 11.988 1.00 71.94 487 SER A CA 1
ATOM 3573 C C . SER A 1 487 ? 4.698 19.298 11.163 1.00 71.94 487 SER A C 1
ATOM 3575 O O . SER A 1 487 ? 4.630 20.456 11.567 1.00 71.94 487 SER A O 1
ATOM 3577 N N . THR A 1 488 ? 4.036 18.900 10.072 1.00 76.50 488 THR A N 1
ATOM 3578 C CA . THR A 1 488 ? 3.246 19.822 9.222 1.00 76.50 488 THR A CA 1
ATOM 3579 C C . THR A 1 488 ? 1.733 19.648 9.375 1.00 76.50 488 THR A C 1
ATOM 3581 O O . THR A 1 488 ? 1.225 18.525 9.442 1.00 76.50 488 THR A O 1
ATOM 3584 N N . ALA A 1 489 ? 0.997 20.761 9.409 1.00 82.31 489 ALA A N 1
ATOM 3585 C CA . ALA A 1 489 ? -0.468 20.770 9.395 1.00 82.31 489 ALA A CA 1
ATOM 3586 C C . ALA A 1 489 ? -1.013 20.309 8.031 1.00 82.31 489 ALA A C 1
ATOM 3588 O O . ALA A 1 489 ? -0.288 20.276 7.031 1.00 82.31 489 ALA A O 1
ATOM 3589 N N . ILE A 1 490 ? -2.296 19.947 7.956 1.00 86.06 490 ILE A N 1
ATOM 3590 C CA . ILE A 1 490 ? -2.894 19.447 6.707 1.00 86.06 490 ILE A CA 1
ATOM 3591 C C . ILE A 1 490 ? -2.831 20.486 5.579 1.00 86.06 490 ILE A C 1
ATOM 3593 O O . ILE A 1 490 ? -2.619 20.130 4.420 1.00 86.06 490 ILE A O 1
ATOM 3597 N N . ILE A 1 491 ? -2.919 21.778 5.917 1.00 84.25 491 ILE A N 1
ATOM 3598 C CA . ILE A 1 491 ? -2.867 22.892 4.957 1.00 84.25 491 ILE A CA 1
ATOM 3599 C C . ILE A 1 491 ? -1.548 22.952 4.176 1.00 84.25 491 ILE A C 1
ATOM 3601 O O . ILE A 1 491 ? -1.530 23.330 3.004 1.00 84.25 491 ILE A O 1
ATOM 3605 N N . GLU A 1 492 ? -0.448 22.493 4.770 1.00 81.31 492 GLU A N 1
ATOM 3606 C CA . GLU A 1 492 ? 0.873 22.447 4.131 1.00 81.31 492 GLU A CA 1
ATOM 3607 C C . GLU A 1 492 ? 0.979 21.311 3.092 1.00 81.31 492 GLU A C 1
ATOM 3609 O O . GLU A 1 492 ? 1.937 21.231 2.319 1.00 81.31 492 GLU A O 1
ATOM 3614 N N . ARG A 1 493 ? -0.036 20.442 3.020 1.00 80.50 493 ARG A N 1
ATOM 3615 C CA . ARG A 1 493 ? -0.158 19.319 2.078 1.00 80.50 493 ARG A CA 1
ATOM 3616 C C . ARG A 1 493 ? -1.267 19.516 1.043 1.00 80.50 493 ARG A C 1
ATOM 3618 O O . ARG A 1 493 ? -1.639 18.563 0.364 1.00 80.50 493 ARG A O 1
ATOM 3625 N N . THR A 1 494 ? -1.776 20.741 0.910 1.00 85.75 494 THR A N 1
ATOM 3626 C CA . THR A 1 494 ? -2.752 21.118 -0.123 1.00 85.75 494 THR A CA 1
ATOM 3627 C C . THR A 1 494 ? -2.243 20.767 -1.529 1.00 85.75 494 THR A C 1
ATOM 3629 O O . THR A 1 494 ? -1.041 20.668 -1.775 1.00 85.75 494 THR A O 1
ATOM 3632 N N . VAL A 1 495 ? -3.165 20.591 -2.477 1.00 88.81 495 VAL A N 1
ATOM 3633 C CA . VAL A 1 495 ? -2.851 20.345 -3.892 1.00 88.81 495 VAL A CA 1
ATOM 3634 C C . VAL A 1 495 ? -1.799 21.337 -4.403 1.00 88.81 495 VAL A C 1
ATOM 3636 O O . VAL A 1 495 ? -1.927 22.547 -4.232 1.00 88.81 495 VAL A O 1
ATOM 3639 N N . GLY A 1 496 ? -0.750 20.805 -5.031 1.00 82.56 496 GLY A N 1
ATOM 3640 C CA . GLY A 1 496 ? 0.356 21.589 -5.589 1.00 82.56 496 GLY A CA 1
ATOM 3641 C C . GLY A 1 496 ? 1.514 21.870 -4.627 1.00 82.56 496 GLY A C 1
ATOM 3642 O O . GLY A 1 496 ? 2.558 22.332 -5.084 1.00 82.56 496 GLY A O 1
ATOM 3643 N N . THR A 1 497 ? 1.402 21.558 -3.330 1.00 80.75 497 THR A N 1
ATOM 3644 C CA . THR A 1 497 ? 2.562 21.647 -2.430 1.00 80.75 497 THR A CA 1
ATOM 3645 C C . THR A 1 497 ? 3.541 20.488 -2.666 1.00 80.75 497 THR A C 1
ATOM 3647 O O . THR A 1 497 ? 3.148 19.441 -3.196 1.00 80.75 497 THR A O 1
ATOM 3650 N N . PRO A 1 498 ? 4.819 20.611 -2.248 1.00 77.44 498 PRO A N 1
ATOM 3651 C CA . PRO A 1 498 ? 5.788 19.521 -2.368 1.00 77.44 498 PRO A CA 1
ATOM 3652 C C . PRO A 1 498 ? 5.309 18.210 -1.730 1.00 77.44 498 PRO A C 1
ATOM 3654 O O . PRO A 1 498 ? 5.523 17.145 -2.298 1.00 77.44 498 PRO A O 1
ATOM 3657 N N . GLY A 1 499 ? 4.601 18.277 -0.594 1.00 75.69 499 GLY A N 1
ATOM 3658 C CA . GLY A 1 499 ? 4.001 17.108 0.058 1.00 75.69 499 GLY A CA 1
ATOM 3659 C C . GLY A 1 499 ? 2.988 16.379 -0.829 1.00 75.69 499 GLY A C 1
ATOM 3660 O O . GLY A 1 499 ? 3.081 15.161 -0.991 1.00 75.69 499 GLY A O 1
ATOM 3661 N N . TYR A 1 500 ? 2.071 17.126 -1.452 1.00 82.62 500 TYR A N 1
ATOM 3662 C CA . TYR A 1 500 ? 1.083 16.582 -2.387 1.00 82.62 500 TYR A CA 1
ATOM 3663 C C . TYR A 1 500 ? 1.736 15.993 -3.638 1.00 82.62 500 TYR A C 1
ATOM 3665 O O . TYR A 1 500 ? 1.456 14.853 -4.002 1.00 82.62 500 TYR A O 1
ATOM 3673 N N . ILE A 1 501 ? 2.624 16.755 -4.289 1.00 81.19 501 ILE A N 1
ATOM 3674 C CA . ILE A 1 501 ? 3.292 16.338 -5.532 1.00 81.19 501 ILE A CA 1
ATOM 3675 C C . ILE A 1 501 ? 4.035 15.028 -5.309 1.00 81.19 501 ILE A C 1
ATOM 3677 O O . ILE A 1 501 ? 3.989 14.128 -6.143 1.00 81.19 501 ILE A O 1
ATOM 3681 N N . ALA A 1 502 ? 4.696 14.914 -4.163 1.00 77.25 502 ALA A N 1
ATOM 3682 C CA . ALA A 1 502 ? 5.508 13.763 -3.867 1.00 77.25 502 ALA A CA 1
ATOM 3683 C C . ALA A 1 502 ? 4.627 12.540 -3.504 1.00 77.25 502 ALA A C 1
ATOM 3685 O O . ALA A 1 502 ? 4.905 11.444 -3.984 1.00 77.25 502 ALA A O 1
ATOM 3686 N N . LEU A 1 503 ? 3.518 12.712 -2.769 1.00 81.75 503 LEU A N 1
ATOM 3687 C CA . LEU A 1 503 ? 2.516 11.648 -2.585 1.00 81.75 503 LEU A CA 1
ATOM 3688 C C . LEU A 1 503 ? 1.948 11.161 -3.927 1.00 81.75 503 LEU A C 1
ATOM 3690 O O . LEU A 1 503 ? 1.908 9.958 -4.177 1.00 81.75 503 LEU A O 1
ATOM 3694 N N . ARG A 1 504 ? 1.537 12.091 -4.796 1.00 85.88 504 ARG A N 1
ATOM 3695 C CA . ARG A 1 504 ? 1.006 11.792 -6.131 1.00 85.88 504 ARG A CA 1
ATOM 3696 C C . ARG A 1 504 ? 2.019 11.015 -6.970 1.00 85.88 504 ARG A C 1
ATOM 3698 O O . ARG A 1 504 ? 1.668 9.975 -7.514 1.00 85.88 504 ARG A O 1
ATOM 3705 N N . ASP A 1 505 ? 3.274 11.469 -7.025 1.00 80.56 505 ASP A N 1
ATOM 3706 C CA . ASP A 1 505 ? 4.344 10.767 -7.749 1.00 80.56 505 ASP A CA 1
ATOM 3707 C C . ASP A 1 505 ? 4.611 9.370 -7.171 1.00 80.56 505 ASP A C 1
ATOM 3709 O O . ASP A 1 505 ? 4.911 8.450 -7.919 1.00 80.56 505 ASP A O 1
ATOM 3713 N N . ALA A 1 506 ? 4.447 9.161 -5.861 1.00 78.69 506 ALA A N 1
ATOM 3714 C CA . ALA A 1 506 ? 4.571 7.833 -5.258 1.00 78.69 506 ALA A CA 1
ATOM 3715 C C . ALA A 1 506 ? 3.448 6.879 -5.693 1.00 78.69 506 ALA A C 1
ATOM 3717 O O . ALA A 1 506 ? 3.709 5.713 -5.982 1.00 78.69 506 ALA A O 1
ATOM 3718 N N . ILE A 1 507 ? 2.209 7.377 -5.761 1.00 83.25 507 ILE A N 1
ATOM 3719 C CA . ILE A 1 507 ? 1.051 6.611 -6.244 1.00 83.25 507 ILE A CA 1
ATOM 3720 C C . ILE A 1 507 ? 1.220 6.297 -7.732 1.00 83.25 507 ILE A C 1
ATOM 3722 O O . ILE A 1 507 ? 1.014 5.158 -8.147 1.00 83.25 507 ILE A O 1
ATOM 3726 N N . GLU A 1 508 ? 1.664 7.277 -8.521 1.00 81.12 508 GLU A N 1
ATOM 3727 C CA . GLU A 1 508 ? 1.997 7.091 -9.933 1.00 81.12 508 GLU A CA 1
ATOM 3728 C C . GLU A 1 508 ? 3.126 6.065 -10.102 1.00 81.12 508 GLU A C 1
ATOM 3730 O O . GLU A 1 508 ? 3.011 5.142 -10.906 1.00 81.12 508 GLU A O 1
ATOM 3735 N N . HIS A 1 509 ? 4.193 6.167 -9.301 1.00 77.69 509 HIS A N 1
ATOM 3736 C CA . HIS A 1 509 ? 5.286 5.197 -9.278 1.00 77.69 509 HIS A CA 1
ATOM 3737 C C . HIS A 1 509 ? 4.772 3.807 -8.913 1.00 77.69 509 HIS A C 1
ATOM 3739 O O . HIS A 1 509 ? 5.229 2.840 -9.493 1.00 77.69 509 HIS A O 1
ATOM 3745 N N . ALA A 1 510 ? 3.795 3.664 -8.023 1.00 76.12 510 ALA A N 1
ATOM 3746 C CA . ALA A 1 510 ? 3.203 2.364 -7.724 1.00 76.12 510 ALA A CA 1
ATOM 3747 C C . ALA A 1 510 ? 2.233 1.834 -8.805 1.00 76.12 510 ALA A C 1
ATOM 3749 O O . ALA A 1 510 ? 1.739 0.717 -8.685 1.00 76.12 510 ALA A O 1
ATOM 3750 N N . GLY A 1 511 ? 1.951 2.607 -9.862 1.00 74.31 511 GLY A N 1
ATOM 3751 C CA . GLY A 1 511 ? 0.981 2.249 -10.906 1.00 74.31 511 GLY A CA 1
ATOM 3752 C C . GLY A 1 511 ? -0.482 2.490 -10.504 1.00 74.31 511 GLY A C 1
ATOM 3753 O O . GLY A 1 511 ? -1.406 2.075 -11.207 1.00 74.31 511 GLY A O 1
ATOM 3754 N N . GLY A 1 512 ? -0.709 3.186 -9.389 1.00 81.19 512 GLY A N 1
ATOM 3755 C CA . GLY A 1 512 ? -2.011 3.395 -8.759 1.00 81.19 512 GLY A CA 1
ATOM 3756 C C . GLY A 1 512 ? -2.070 2.836 -7.339 1.00 81.19 512 GLY A C 1
ATOM 3757 O O . GLY A 1 512 ? -1.116 2.244 -6.843 1.00 81.19 512 GLY A O 1
ATOM 3758 N N . ALA A 1 513 ? -3.205 3.028 -6.670 1.00 87.25 513 ALA A N 1
ATOM 3759 C CA . ALA A 1 513 ? -3.442 2.506 -5.330 1.00 87.25 513 ALA A CA 1
ATOM 3760 C C . ALA A 1 513 ? -4.932 2.288 -5.065 1.00 87.25 513 ALA A C 1
ATOM 3762 O O . ALA A 1 513 ? -5.770 2.988 -5.629 1.00 87.25 513 ALA A O 1
ATOM 3763 N N . GLY A 1 514 ? -5.235 1.339 -4.178 1.00 85.69 514 GLY A N 1
ATOM 3764 C CA . GLY A 1 514 ? -6.607 1.054 -3.757 1.00 85.69 514 GLY A CA 1
ATOM 3765 C C . GLY A 1 514 ? -6.994 1.824 -2.506 1.00 85.69 514 GLY A C 1
ATOM 3766 O O . GLY A 1 514 ? -7.947 2.590 -2.508 1.00 85.69 514 GLY A O 1
ATOM 3767 N N . ILE A 1 515 ? -6.246 1.645 -1.415 1.00 91.62 515 ILE A N 1
ATOM 3768 C CA . ILE A 1 515 ? -6.546 2.313 -0.143 1.00 91.62 515 ILE A CA 1
ATOM 3769 C C . ILE A 1 515 ? -5.303 3.018 0.379 1.00 91.62 515 ILE A C 1
ATOM 3771 O O . ILE A 1 515 ? -4.295 2.385 0.700 1.00 91.62 515 ILE A O 1
ATOM 3775 N N . LEU A 1 516 ? -5.413 4.331 0.517 1.00 92.31 516 LEU A N 1
ATOM 3776 C CA . LEU A 1 516 ? -4.436 5.187 1.163 1.00 92.31 516 LEU A CA 1
ATOM 3777 C C . LEU A 1 516 ? -4.797 5.379 2.634 1.00 92.31 516 LEU A C 1
ATOM 3779 O O . LEU A 1 516 ? -5.957 5.571 2.987 1.00 92.31 516 LEU A O 1
ATOM 3783 N N . ARG A 1 517 ? -3.791 5.351 3.503 1.00 90.31 517 ARG A N 1
ATOM 3784 C CA . ARG A 1 517 ? -3.946 5.533 4.949 1.00 90.31 517 ARG A CA 1
ATOM 3785 C C . ARG A 1 517 ? -3.637 6.979 5.316 1.00 90.31 517 ARG A C 1
ATOM 3787 O O . ARG A 1 517 ? -2.509 7.425 5.125 1.00 90.31 517 ARG A O 1
ATOM 3794 N N . HIS A 1 518 ? -4.627 7.715 5.813 1.00 89.69 518 HIS A N 1
ATOM 3795 C CA . HIS A 1 518 ? -4.452 9.097 6.271 1.00 89.69 518 HIS A CA 1
ATOM 3796 C C . HIS A 1 518 ? -4.132 9.101 7.765 1.00 89.69 518 HIS A C 1
ATOM 3798 O O . HIS A 1 518 ? -5.006 8.779 8.561 1.00 89.69 518 HIS A O 1
ATOM 3804 N N . ILE A 1 519 ? -2.893 9.425 8.144 1.00 84.56 519 ILE A N 1
ATOM 3805 C CA . ILE A 1 519 ? -2.378 9.352 9.522 1.00 84.56 519 ILE A CA 1
ATOM 3806 C C . ILE A 1 519 ? -1.933 10.745 9.980 1.00 84.56 519 ILE A C 1
ATOM 3808 O O . ILE A 1 519 ? -0.781 11.146 9.797 1.00 84.56 519 ILE A O 1
ATOM 3812 N N . ASP A 1 520 ? -2.853 11.512 10.562 1.00 81.81 520 ASP A N 1
ATOM 3813 C CA . ASP A 1 520 ? -2.681 12.961 10.690 1.00 81.81 520 ASP A CA 1
ATOM 3814 C C . ASP A 1 520 ? -3.488 13.603 11.839 1.00 81.81 520 ASP A C 1
ATOM 3816 O O . ASP A 1 520 ? -4.250 12.910 12.503 1.00 81.81 520 ASP A O 1
ATOM 3820 N N . GLY A 1 521 ? -3.365 14.922 12.054 1.00 81.38 521 GLY A N 1
ATOM 3821 C CA . GLY A 1 521 ? -4.146 15.724 13.012 1.00 81.38 521 GLY A CA 1
ATOM 3822 C C . GLY A 1 521 ? -3.406 16.358 14.212 1.00 81.38 521 GLY A C 1
ATOM 3823 O O . GLY A 1 521 ? -3.930 17.283 14.825 1.00 81.38 521 GLY A O 1
ATOM 3824 N N . GLN A 1 522 ? -2.195 15.922 14.567 1.00 78.62 522 GLN A N 1
ATOM 3825 C CA . GLN A 1 522 ? -1.377 16.479 15.658 1.00 78.62 522 GLN A CA 1
ATOM 3826 C C . GLN A 1 522 ? -0.911 17.929 15.456 1.00 78.62 522 GLN A C 1
ATOM 3828 O O . GLN A 1 522 ? -0.957 18.705 16.409 1.00 78.62 522 GLN A O 1
ATOM 3833 N N . SER A 1 523 ? -0.487 18.321 14.253 1.00 80.81 523 SER A N 1
ATOM 3834 C CA . SER A 1 523 ? -0.191 19.727 13.930 1.00 80.81 523 SER A CA 1
ATOM 3835 C C . SER A 1 523 ? -1.449 20.571 13.676 1.00 80.81 523 SER A C 1
ATOM 3837 O O . SER A 1 523 ? -1.361 21.793 13.619 1.00 80.81 523 SER A O 1
ATOM 3839 N N . ASP A 1 524 ? -2.631 19.951 13.596 1.00 83.06 524 ASP A N 1
ATOM 3840 C CA . ASP A 1 524 ? -3.905 20.615 13.282 1.00 83.06 524 ASP A CA 1
ATOM 3841 C C . ASP A 1 524 ? -4.722 21.020 14.515 1.00 83.06 524 ASP A C 1
ATOM 3843 O O . ASP A 1 524 ? -5.869 21.450 14.413 1.00 83.06 524 ASP A O 1
ATOM 3847 N N . ILE A 1 525 ? -4.126 20.933 15.704 1.00 78.81 525 ILE A N 1
ATOM 3848 C CA . ILE A 1 525 ? -4.745 21.311 16.984 1.00 78.81 525 ILE A CA 1
ATOM 3849 C C . ILE A 1 525 ? -5.310 22.746 16.946 1.00 78.81 525 ILE A C 1
ATOM 3851 O O . ILE A 1 525 ? -6.354 22.999 17.552 1.00 78.81 525 ILE A O 1
ATOM 3855 N N . GLY A 1 526 ? -4.655 23.665 16.225 1.00 78.75 526 GLY A N 1
ATOM 3856 C CA . GLY A 1 526 ? -5.112 25.045 16.008 1.00 78.75 526 GLY A CA 1
ATOM 3857 C C . GLY A 1 526 ? -5.929 25.278 14.728 1.00 78.75 526 GLY A C 1
ATOM 3858 O O . GLY A 1 526 ? -6.466 26.368 14.557 1.00 78.75 526 GLY A O 1
ATOM 3859 N N . THR A 1 527 ? -6.036 24.286 13.841 1.00 85.62 527 THR A N 1
ATOM 3860 C CA . THR A 1 527 ? -6.769 24.383 12.567 1.00 85.62 527 THR A CA 1
ATOM 3861 C C . THR A 1 527 ? -8.272 24.286 12.823 1.00 85.62 527 THR A C 1
ATOM 3863 O O . THR A 1 527 ? -8.707 23.417 13.583 1.00 85.62 527 THR A O 1
ATOM 3866 N N . SER A 1 528 ? -9.085 25.145 12.200 1.00 89.56 528 SER A N 1
ATOM 3867 C CA . SER A 1 528 ? -10.547 25.057 12.322 1.00 89.56 528 SER A CA 1
ATOM 3868 C C . SER A 1 528 ? -11.083 23.764 11.687 1.00 89.56 528 SER A C 1
ATOM 3870 O O . SER A 1 528 ? -10.474 23.225 10.761 1.00 89.56 528 SER A O 1
ATOM 3872 N N . ASP A 1 529 ? -12.223 23.255 12.168 1.00 90.81 529 ASP A N 1
ATOM 3873 C CA . ASP A 1 529 ? -12.824 22.031 11.607 1.00 90.81 529 ASP A CA 1
ATOM 3874 C C . ASP A 1 529 ? -13.141 22.192 10.109 1.00 90.81 529 ASP A C 1
ATOM 3876 O O . ASP A 1 529 ? -12.887 21.290 9.310 1.00 90.81 529 ASP A O 1
ATOM 3880 N N . ALA A 1 530 ? -13.638 23.373 9.723 1.00 91.50 530 ALA A N 1
ATOM 3881 C CA . ALA A 1 530 ? -13.992 23.696 8.344 1.00 91.50 530 ALA A CA 1
ATOM 3882 C C . ALA A 1 530 ? -12.766 23.747 7.420 1.00 91.50 530 ALA A C 1
ATOM 3884 O O . ALA A 1 530 ? -12.822 23.219 6.307 1.00 91.50 530 ALA A O 1
ATOM 3885 N N . ASP A 1 531 ? -11.658 24.341 7.874 1.00 91.44 531 ASP A N 1
ATOM 3886 C CA . ASP A 1 531 ? -10.425 24.401 7.083 1.00 91.44 531 ASP A CA 1
ATOM 3887 C C . ASP A 1 531 ? -9.816 23.007 6.919 1.00 91.44 531 ASP A C 1
ATOM 3889 O O . ASP A 1 531 ? -9.423 22.631 5.814 1.00 91.44 531 ASP A O 1
ATOM 3893 N N . TYR A 1 532 ? -9.794 22.209 7.994 1.00 92.38 532 TYR A N 1
ATOM 3894 C CA . TYR A 1 532 ? -9.289 20.839 7.944 1.00 92.38 532 TYR A CA 1
ATOM 3895 C C . TYR A 1 532 ? -10.072 19.991 6.938 1.00 92.38 532 TYR A C 1
ATOM 3897 O O . TYR A 1 532 ? -9.475 19.356 6.067 1.00 92.38 532 TYR A O 1
ATOM 3905 N N . GLU A 1 533 ? -11.408 20.003 7.021 1.00 93.44 533 GLU A N 1
ATOM 3906 C CA . GLU A 1 533 ? -12.258 19.252 6.095 1.00 93.44 533 GLU A CA 1
ATOM 3907 C C . GLU A 1 533 ? -12.102 19.770 4.659 1.00 93.44 533 GLU A C 1
ATOM 3909 O O . GLU A 1 533 ? -11.924 18.972 3.744 1.00 93.44 533 GLU A O 1
ATOM 3914 N N . THR A 1 534 ? -12.069 21.086 4.441 1.00 93.88 534 THR A N 1
ATOM 3915 C CA . THR A 1 534 ? -11.898 21.668 3.097 1.00 93.88 534 THR A CA 1
ATOM 3916 C C . THR A 1 534 ? -10.601 21.204 2.435 1.00 93.88 534 THR A C 1
ATOM 3918 O O . THR A 1 534 ? -10.615 20.757 1.286 1.00 93.88 534 THR A O 1
ATOM 3921 N N . VAL A 1 535 ? -9.480 21.256 3.160 1.00 92.62 535 VAL A N 1
ATOM 3922 C CA . VAL A 1 535 ? -8.176 20.820 2.640 1.00 92.62 535 VAL A CA 1
ATOM 3923 C C . VAL A 1 535 ? -8.149 19.308 2.414 1.00 92.62 535 VAL A C 1
ATOM 3925 O O . VAL A 1 535 ? -7.701 18.862 1.357 1.00 92.62 535 VAL A O 1
ATOM 3928 N N . PHE A 1 536 ? -8.668 18.519 3.362 1.00 93.88 536 PHE A N 1
ATOM 3929 C CA . PHE A 1 536 ? -8.792 17.066 3.220 1.00 93.88 536 PHE A CA 1
ATOM 3930 C C . PHE A 1 536 ? -9.526 16.704 1.922 1.00 93.88 536 PHE A C 1
ATOM 3932 O O . PHE A 1 536 ? -9.033 15.922 1.108 1.00 93.88 536 PHE A O 1
ATOM 3939 N N . LEU A 1 537 ? -10.680 17.327 1.690 1.00 94.69 537 LEU A N 1
ATOM 3940 C CA . LEU A 1 537 ? -11.496 17.082 0.508 1.00 94.69 537 LEU A CA 1
ATOM 3941 C C . LEU A 1 537 ? -10.797 17.500 -0.782 1.00 94.69 537 LEU A C 1
ATOM 3943 O O . LEU A 1 537 ? -10.871 16.762 -1.763 1.00 94.69 537 LEU A O 1
ATOM 3947 N N . ALA A 1 538 ? -10.101 18.637 -0.786 1.00 93.81 538 ALA A N 1
ATOM 3948 C CA . ALA A 1 538 ? -9.357 19.098 -1.952 1.00 93.81 538 ALA A CA 1
ATOM 3949 C C . ALA A 1 538 ? -8.248 18.110 -2.351 1.00 93.81 538 ALA A C 1
ATOM 3951 O O . ALA A 1 538 ? -8.142 17.757 -3.525 1.00 93.81 538 ALA A O 1
ATOM 3952 N N . ILE A 1 539 ? -7.469 17.618 -1.379 1.00 92.44 539 ILE A N 1
ATOM 3953 C CA . ILE A 1 539 ? -6.394 16.641 -1.614 1.00 92.44 539 ILE A CA 1
ATOM 3954 C C . ILE A 1 539 ? -6.961 15.364 -2.236 1.00 92.44 539 ILE A C 1
ATOM 3956 O O . ILE A 1 539 ? -6.493 14.920 -3.285 1.00 92.44 539 ILE A O 1
ATOM 3960 N N . TYR A 1 540 ? -7.970 14.768 -1.598 1.00 94.75 540 TYR A N 1
ATOM 3961 C CA . TYR A 1 540 ? -8.433 13.443 -2.001 1.00 94.75 540 TYR A CA 1
ATOM 3962 C C . TYR A 1 540 ? -9.348 13.463 -3.220 1.00 94.75 540 TYR A C 1
ATOM 3964 O O . TYR A 1 540 ? -9.300 12.524 -4.004 1.00 94.75 540 TYR A O 1
ATOM 3972 N N . THR A 1 541 ? -10.096 14.541 -3.458 1.00 95.31 541 THR A N 1
ATOM 3973 C CA . THR A 1 541 ? -10.844 14.697 -4.716 1.00 95.31 541 THR A CA 1
ATOM 3974 C C . THR A 1 541 ? -9.890 14.794 -5.908 1.00 95.31 541 THR A C 1
ATOM 3976 O O . THR A 1 541 ? -10.133 14.156 -6.929 1.00 95.31 541 THR A O 1
ATOM 3979 N N . ALA A 1 542 ? -8.781 15.534 -5.774 1.00 94.44 542 ALA A N 1
ATOM 3980 C CA . ALA A 1 542 ? -7.774 15.633 -6.830 1.00 94.44 542 ALA A CA 1
ATOM 3981 C C . ALA A 1 542 ? -7.088 14.281 -7.093 1.00 94.44 542 ALA A C 1
ATOM 3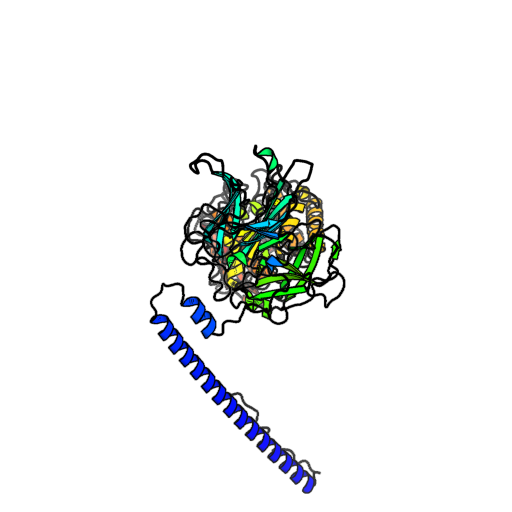983 O O . ALA A 1 542 ? -7.028 13.837 -8.236 1.00 94.44 542 ALA A O 1
ATOM 3984 N N . LEU A 1 543 ? -6.664 13.574 -6.037 1.00 92.25 543 LEU A N 1
ATOM 3985 C CA . LEU A 1 543 ? -6.058 12.248 -6.189 1.00 92.25 543 LEU A CA 1
ATOM 3986 C C . LEU A 1 543 ? -7.033 11.211 -6.765 1.00 92.25 543 LEU A C 1
ATOM 3988 O O . LEU A 1 543 ? -6.614 10.398 -7.575 1.00 92.25 543 LEU A O 1
ATOM 3992 N N . ILE A 1 544 ? -8.314 11.225 -6.386 1.00 94.19 544 ILE A N 1
ATOM 3993 C CA . ILE A 1 544 ? -9.320 10.284 -6.913 1.00 94.19 544 ILE A CA 1
ATOM 3994 C C . ILE A 1 544 ? -9.645 10.576 -8.381 1.00 94.19 544 ILE A C 1
ATOM 3996 O O . ILE A 1 544 ? -9.885 9.645 -9.145 1.00 94.19 544 ILE A O 1
ATOM 4000 N N . ALA A 1 545 ? -9.620 11.842 -8.805 1.00 91.88 545 ALA A N 1
ATOM 4001 C CA . ALA A 1 545 ? -9.787 12.184 -10.216 1.00 91.88 545 ALA A CA 1
ATOM 4002 C C . ALA A 1 545 ? -8.670 11.580 -11.090 1.00 91.88 545 ALA A C 1
ATOM 4004 O O . ALA A 1 545 ? -8.936 11.149 -12.209 1.00 91.88 545 ALA A O 1
ATOM 4005 N N . GLU A 1 546 ? -7.441 11.514 -10.568 1.00 87.06 546 GLU A N 1
ATOM 4006 C CA . GLU A 1 546 ? -6.290 10.895 -11.242 1.00 87.06 546 GLU A CA 1
ATOM 4007 C C . GLU A 1 546 ? -6.238 9.363 -11.053 1.00 87.06 546 GLU A C 1
ATOM 4009 O O . GLU A 1 546 ? -5.852 8.625 -11.962 1.00 87.06 546 GLU A O 1
ATOM 4014 N N . PHE A 1 547 ? -6.662 8.867 -9.887 1.00 86.69 547 PHE A N 1
ATOM 4015 C CA . PHE A 1 547 ? -6.645 7.457 -9.490 1.00 86.69 547 PHE A CA 1
ATOM 4016 C C . PHE A 1 547 ? -8.039 7.024 -8.989 1.00 86.69 547 PHE A C 1
ATOM 4018 O O . PHE A 1 547 ? -8.267 6.972 -7.779 1.00 86.69 547 PHE A O 1
ATOM 4025 N N . PRO A 1 548 ? -8.980 6.673 -9.889 1.00 86.56 548 PRO A N 1
ATOM 4026 C CA . PRO A 1 548 ? -10.397 6.469 -9.544 1.00 86.56 548 PRO A CA 1
ATOM 4027 C C . PRO A 1 548 ? -10.688 5.378 -8.505 1.00 86.56 548 PRO A C 1
ATOM 4029 O O . PRO A 1 548 ? -11.705 5.432 -7.808 1.00 86.56 548 PRO A O 1
ATOM 4032 N N . ASP A 1 549 ? -9.795 4.397 -8.384 1.00 85.19 549 ASP A N 1
ATOM 4033 C CA . ASP A 1 549 ? -9.910 3.282 -7.435 1.00 85.19 549 ASP A CA 1
ATOM 4034 C C . ASP A 1 549 ? -9.458 3.658 -6.017 1.00 85.19 549 ASP A C 1
ATOM 4036 O O . ASP A 1 549 ? -9.736 2.927 -5.066 1.00 85.19 549 ASP A O 1
ATOM 4040 N N . LEU A 1 550 ? -8.784 4.804 -5.863 1.00 90.88 550 LEU A N 1
ATOM 4041 C CA . LEU A 1 550 ? -8.230 5.251 -4.595 1.00 90.88 550 LEU A CA 1
ATOM 4042 C C . LEU A 1 550 ? -9.342 5.577 -3.600 1.00 90.88 550 LEU A C 1
ATOM 4044 O O . LEU A 1 550 ? -10.277 6.320 -3.891 1.00 90.88 550 LEU A O 1
ATOM 4048 N N . ARG A 1 551 ? -9.211 5.075 -2.381 1.00 93.50 551 ARG A N 1
ATOM 4049 C CA . ARG A 1 551 ? -10.038 5.445 -1.232 1.00 93.50 551 ARG A CA 1
ATOM 4050 C C . ARG A 1 551 ? -9.174 5.694 -0.008 1.00 93.50 551 ARG A C 1
ATOM 4052 O O . ARG A 1 551 ? -8.007 5.312 0.029 1.00 93.50 551 ARG A O 1
ATOM 4059 N N . VAL A 1 552 ? -9.752 6.328 1.006 1.00 94.25 552 VAL A N 1
ATOM 4060 C CA . VAL A 1 552 ? -9.035 6.722 2.222 1.00 94.25 552 VAL A CA 1
ATOM 4061 C C . VAL A 1 552 ? -9.471 5.883 3.417 1.00 94.25 552 VAL A C 1
ATOM 4063 O O . VAL A 1 552 ? -10.652 5.813 3.754 1.00 94.25 552 VAL A O 1
ATOM 4066 N N . LEU A 1 553 ? -8.504 5.274 4.094 1.00 92.38 553 LEU A N 1
ATOM 4067 C CA . LEU A 1 553 ? -8.656 4.771 5.451 1.00 92.38 553 LEU A CA 1
ATOM 4068 C C . LEU A 1 553 ? -8.216 5.876 6.418 1.00 92.38 553 LEU A C 1
ATOM 4070 O O . LEU A 1 553 ? -7.034 6.223 6.478 1.00 92.38 553 LEU A O 1
ATOM 4074 N N . MET A 1 554 ? -9.169 6.447 7.150 1.00 91.50 554 MET A N 1
ATOM 4075 C CA . MET A 1 554 ? -8.927 7.558 8.071 1.00 91.50 554 MET A CA 1
ATOM 4076 C C . MET A 1 554 ? -8.370 7.026 9.392 1.00 91.50 554 MET A C 1
ATOM 4078 O O . MET A 1 554 ? -9.135 6.507 10.200 1.00 91.50 554 MET A O 1
ATOM 4082 N N . VAL A 1 555 ? -7.063 7.143 9.628 1.00 86.50 555 VAL A N 1
ATOM 4083 C CA . VAL A 1 555 ? -6.433 6.726 10.889 1.00 86.50 555 VAL A CA 1
ATOM 4084 C C . VAL A 1 555 ? -6.516 7.885 11.884 1.00 86.50 555 VAL A C 1
ATOM 4086 O O . VAL A 1 555 ? -5.850 8.907 11.685 1.00 86.50 555 VAL A O 1
ATOM 4089 N N . PRO A 1 556 ? -7.312 7.760 12.958 1.00 81.06 556 PRO A N 1
ATOM 4090 C CA . PRO A 1 556 ? -7.548 8.880 13.853 1.00 81.06 556 PRO A CA 1
ATOM 4091 C C . PRO A 1 556 ? -6.289 9.257 14.635 1.00 81.06 556 PRO A C 1
ATOM 4093 O O . PRO A 1 556 ? -5.490 8.397 15.024 1.00 81.06 556 PRO A O 1
ATOM 4096 N N . CYS A 1 557 ? -6.127 10.549 14.912 1.00 76.75 557 CYS A N 1
ATOM 4097 C CA . CYS A 1 557 ? -4.981 11.042 15.657 1.00 76.75 557 CYS A CA 1
ATOM 4098 C C . CYS A 1 557 ? -4.890 10.380 17.046 1.00 76.75 557 CYS A C 1
ATOM 4100 O O . CYS A 1 557 ? -5.886 10.143 17.749 1.00 76.75 557 CYS A O 1
ATOM 4102 N N . SER A 1 558 ? -3.653 10.043 17.416 1.00 66.94 558 SER A N 1
ATOM 4103 C CA . SER A 1 558 ? -3.342 9.151 18.539 1.00 66.94 558 SER A CA 1
ATOM 4104 C C . SER A 1 558 ? -2.325 9.720 19.550 1.00 66.94 558 SER A C 1
ATOM 4106 O O . SER A 1 558 ? -1.896 8.972 20.416 1.00 66.94 558 SER A O 1
ATOM 4108 N N . SER A 1 559 ? -1.883 10.975 19.419 1.00 62.41 559 SER A N 1
ATOM 4109 C CA . SER A 1 559 ? -0.989 11.673 20.365 1.00 62.41 559 SER A CA 1
ATOM 4110 C C . SER A 1 559 ? -1.163 13.200 20.277 1.00 62.41 559 SER A C 1
ATOM 4112 O O . SER A 1 559 ? -1.658 13.685 19.263 1.00 62.41 559 SER A O 1
ATOM 4114 N N . ALA A 1 560 ? -0.765 13.969 21.300 1.00 54.09 560 ALA A N 1
ATOM 4115 C CA . ALA A 1 560 ? -0.861 15.435 21.306 1.00 54.09 560 ALA A CA 1
ATOM 4116 C C . ALA A 1 560 ? 0.206 16.091 22.196 1.00 54.09 560 ALA A C 1
ATOM 4118 O O . ALA A 1 560 ? 0.566 15.552 23.237 1.00 54.09 560 ALA A O 1
ATOM 4119 N N . TRP A 1 561 ? 0.641 17.303 21.837 1.00 54.62 561 TRP A N 1
ATOM 4120 C CA . TRP A 1 561 ? 1.497 18.145 22.680 1.00 54.62 561 TRP A CA 1
ATOM 4121 C C . TRP A 1 561 ? 0.887 18.354 24.075 1.00 54.62 561 TRP A C 1
ATOM 4123 O O . TRP A 1 561 ? -0.303 18.653 24.181 1.00 54.62 561 TRP A O 1
ATOM 4133 N N . ALA A 1 562 ? 1.709 18.303 25.131 1.00 48.59 562 ALA A N 1
ATOM 4134 C CA . ALA A 1 562 ? 1.289 18.473 26.533 1.00 48.59 562 ALA A CA 1
ATOM 4135 C C . ALA A 1 562 ? 0.397 19.709 26.815 1.00 48.59 562 ALA A C 1
ATOM 4137 O O . ALA A 1 562 ? -0.371 19.703 27.771 1.00 48.59 562 ALA A O 1
ATOM 4138 N N . ALA A 1 563 ? 0.479 20.764 25.994 1.00 47.00 563 ALA A N 1
ATOM 4139 C CA . ALA A 1 563 ? -0.305 21.999 26.128 1.00 47.00 563 ALA A CA 1
ATOM 4140 C C . ALA A 1 563 ? -1.560 22.083 25.218 1.00 47.00 563 ALA A C 1
ATOM 4142 O O . ALA A 1 563 ? -2.315 23.045 25.318 1.00 47.00 563 ALA A O 1
ATOM 4143 N N . GLY A 1 564 ? -1.800 21.110 24.327 1.00 51.84 564 GLY A N 1
ATOM 4144 C CA . GLY A 1 564 ? -2.850 21.136 23.284 1.00 51.84 564 GLY A CA 1
ATOM 4145 C C . GLY A 1 564 ? -3.971 20.108 23.474 1.00 51.84 564 GLY A C 1
ATOM 4146 O O . GLY A 1 564 ? -4.668 19.739 22.532 1.00 51.84 564 GLY A O 1
ATOM 4147 N N . VAL A 1 565 ? -4.114 19.619 24.696 1.00 52.47 565 VAL A N 1
ATOM 4148 C CA . VAL A 1 565 ? -4.738 18.339 25.021 1.00 52.47 565 VAL A CA 1
ATOM 4149 C C . VAL A 1 565 ? -6.261 18.291 24.738 1.00 52.47 565 VAL A C 1
ATOM 4151 O O . VAL A 1 565 ? -6.739 17.368 24.079 1.00 52.47 565 VAL A O 1
ATOM 4154 N N . GLY A 1 566 ? -7.026 19.339 25.077 1.00 56.03 566 GLY A N 1
ATOM 4155 C CA . GLY A 1 566 ? -8.470 19.405 24.766 1.00 56.03 566 GLY A CA 1
ATOM 4156 C C . GLY A 1 566 ? -8.800 19.535 23.268 1.00 56.03 566 GLY A C 1
ATOM 4157 O O . GLY A 1 566 ? -9.820 19.034 22.798 1.00 56.03 566 GLY A O 1
ATOM 4158 N N . ASN A 1 567 ? -7.903 20.143 22.493 1.00 66.06 567 ASN A N 1
ATOM 4159 C CA . ASN A 1 567 ? -8.079 20.400 21.059 1.00 66.06 567 ASN A CA 1
ATOM 4160 C C . ASN A 1 567 ? -7.838 19.158 20.186 1.00 66.06 567 ASN A C 1
ATOM 4162 O O . ASN A 1 567 ? -8.214 19.127 19.017 1.00 66.06 567 ASN A O 1
ATOM 4166 N N . TYR A 1 568 ? -7.244 18.115 20.754 1.00 74.19 568 TYR A N 1
ATOM 4167 C CA . TYR A 1 568 ? -6.946 16.877 20.052 1.00 74.19 568 TYR A CA 1
ATOM 4168 C C . TYR A 1 568 ? -8.160 15.935 19.945 1.00 74.19 568 TYR A C 1
ATOM 4170 O O . TYR A 1 568 ? -8.402 15.362 18.882 1.00 74.19 568 TYR A O 1
ATOM 4178 N N . ASN A 1 569 ? -8.981 15.826 20.999 1.00 75.94 569 ASN A N 1
ATOM 4179 C CA . ASN A 1 569 ? -10.234 15.063 20.928 1.00 75.94 569 ASN A CA 1
ATOM 4180 C C . ASN A 1 569 ? -11.213 15.671 19.910 1.00 75.94 569 ASN A C 1
ATOM 4182 O O . ASN A 1 569 ? -11.943 14.922 19.265 1.00 75.94 569 ASN A O 1
ATOM 4186 N N . ARG A 1 570 ? -11.175 17.000 19.716 1.00 82.56 570 ARG A N 1
ATOM 4187 C CA . ARG A 1 570 ? -11.899 17.691 18.636 1.00 82.56 570 ARG A CA 1
ATOM 4188 C C . ARG A 1 570 ? -11.475 17.171 17.262 1.00 82.56 570 ARG A C 1
ATOM 4190 O O . ARG A 1 570 ? -12.327 16.717 16.511 1.00 82.56 570 ARG A O 1
ATOM 4197 N N . ILE A 1 571 ? -10.174 17.171 16.952 1.00 84.50 571 ILE A N 1
ATOM 4198 C CA . ILE A 1 571 ? -9.676 16.685 15.653 1.00 84.50 571 ILE A CA 1
ATOM 4199 C C . ILE A 1 571 ? -9.988 15.198 15.450 1.00 84.50 571 ILE A C 1
ATOM 4201 O O . ILE A 1 571 ? -10.415 14.807 14.367 1.00 84.50 571 ILE A O 1
ATOM 4205 N N . ARG A 1 572 ? -9.855 14.362 16.487 1.00 84.12 572 ARG A N 1
ATOM 4206 C CA . ARG A 1 572 ? -10.235 12.945 16.393 1.00 84.12 572 ARG A CA 1
ATOM 4207 C C . ARG A 1 572 ? -11.718 12.766 16.069 1.00 84.12 572 ARG A C 1
ATOM 4209 O O . ARG A 1 572 ? -12.061 11.934 15.229 1.00 84.12 572 ARG A O 1
ATOM 4216 N N . ARG A 1 573 ? -12.587 13.532 16.735 1.00 86.38 573 ARG A N 1
ATOM 4217 C CA . ARG A 1 573 ? -14.027 13.538 16.462 1.00 86.38 573 ARG A CA 1
ATOM 4218 C C . ARG A 1 573 ? -14.305 13.977 15.028 1.00 86.38 573 ARG A C 1
ATOM 4220 O O . ARG A 1 573 ? -15.031 13.285 14.327 1.00 86.38 573 ARG A O 1
ATOM 4227 N N . LEU A 1 574 ? -13.661 15.048 14.567 1.00 89.50 574 LEU A N 1
ATOM 4228 C CA . LEU A 1 574 ? -13.777 15.515 13.187 1.00 89.50 574 LEU A CA 1
ATOM 4229 C C . LEU A 1 574 ? -13.384 14.424 12.180 1.00 89.50 574 LEU A C 1
ATOM 4231 O O . LEU A 1 574 ? -14.105 14.184 11.218 1.00 89.50 574 LEU A O 1
ATOM 4235 N N . GLN A 1 575 ? -12.270 13.727 12.405 1.00 90.31 575 GLN A N 1
ATOM 4236 C CA . GLN A 1 575 ? -11.829 12.618 11.554 1.00 90.31 575 GLN A CA 1
ATOM 4237 C C . GLN A 1 575 ? -12.834 11.458 11.554 1.00 90.31 575 GLN A C 1
ATOM 4239 O O . GLN A 1 575 ? -13.122 10.894 10.497 1.00 90.31 575 GLN A O 1
ATOM 4244 N N . TRP A 1 576 ? -13.408 11.136 12.718 1.00 89.12 576 TRP A N 1
ATOM 4245 C CA . TRP A 1 576 ? -14.501 10.170 12.836 1.00 89.12 576 TRP A CA 1
ATOM 4246 C C . TRP A 1 576 ? -15.735 10.598 12.033 1.00 89.12 576 TRP A C 1
ATOM 4248 O O . TRP A 1 576 ? -16.252 9.810 11.238 1.00 89.12 576 TRP A O 1
ATOM 4258 N N . ASP A 1 577 ? -16.157 11.856 12.167 1.00 90.12 577 ASP A N 1
ATOM 4259 C CA . ASP A 1 577 ? -17.293 12.420 11.438 1.00 90.12 577 ASP A CA 1
ATOM 4260 C C . ASP A 1 577 ? -17.056 12.403 9.923 1.00 90.12 577 ASP A C 1
ATOM 4262 O O . ASP A 1 577 ? -17.933 11.979 9.168 1.00 90.12 577 ASP A O 1
ATOM 4266 N N . ILE A 1 578 ? -15.865 12.804 9.463 1.00 92.38 578 ILE A N 1
ATOM 4267 C CA . ILE A 1 578 ? -15.480 12.768 8.044 1.00 92.38 578 ILE A CA 1
ATOM 4268 C C . ILE A 1 578 ? -15.550 11.335 7.512 1.00 92.38 578 ILE A C 1
ATOM 4270 O O . ILE A 1 578 ? -16.172 11.106 6.477 1.00 92.38 578 ILE A O 1
ATOM 4274 N N . ALA A 1 579 ? -14.969 10.359 8.217 1.00 91.38 579 ALA A N 1
ATOM 4275 C CA . ALA A 1 579 ? -14.963 8.965 7.773 1.00 91.38 579 ALA A CA 1
ATOM 4276 C C . ALA A 1 579 ? -16.377 8.380 7.621 1.00 91.38 579 ALA A C 1
ATOM 4278 O O . ALA A 1 579 ? -16.596 7.533 6.757 1.00 91.38 579 ALA A O 1
ATOM 4279 N N . ARG A 1 580 ? -17.344 8.839 8.430 1.00 87.12 580 ARG A N 1
ATOM 4280 C CA . ARG A 1 580 ? -18.749 8.412 8.332 1.00 87.12 580 ARG A CA 1
ATOM 4281 C C . ARG A 1 580 ? -19.551 9.177 7.287 1.00 87.12 580 ARG A C 1
ATOM 4283 O O . ARG A 1 580 ? -20.405 8.577 6.641 1.00 87.12 580 ARG A O 1
ATOM 4290 N N . ARG A 1 581 ? -19.331 10.488 7.149 1.00 91.25 581 ARG A N 1
ATOM 4291 C CA . ARG A 1 581 ? -20.099 11.353 6.235 1.00 91.25 581 ARG A CA 1
ATOM 4292 C C . ARG A 1 581 ? -19.612 11.282 4.791 1.00 91.25 581 ARG A C 1
ATOM 4294 O O . ARG A 1 581 ? -20.412 11.480 3.884 1.00 91.25 581 ARG A O 1
ATOM 4301 N N . ARG A 1 582 ? -18.318 11.040 4.574 1.00 92.38 582 ARG A N 1
ATOM 4302 C CA . ARG A 1 582 ? -17.663 11.088 3.259 1.00 92.38 582 ARG A CA 1
ATOM 4303 C C . ARG A 1 582 ? -17.333 9.703 2.733 1.00 92.38 582 ARG A C 1
ATOM 4305 O O . ARG A 1 582 ? -16.184 9.417 2.421 1.00 92.38 582 ARG A O 1
ATOM 4312 N N . THR A 1 583 ? -18.335 8.832 2.638 1.00 92.31 583 THR A N 1
ATOM 4313 C CA . THR A 1 583 ? -18.175 7.470 2.091 1.00 92.31 583 THR A CA 1
ATOM 4314 C C . THR A 1 583 ? -17.846 7.450 0.594 1.00 92.31 583 THR A C 1
ATOM 4316 O O . THR A 1 583 ? -17.446 6.419 0.059 1.00 92.31 583 THR A O 1
ATOM 4319 N N . ASP A 1 584 ? -17.973 8.594 -0.084 1.00 90.38 584 ASP A N 1
ATOM 4320 C CA . ASP A 1 584 ? -17.479 8.831 -1.440 1.00 90.38 584 ASP A CA 1
ATOM 4321 C C . ASP A 1 584 ? -15.942 8.804 -1.525 1.00 90.38 584 ASP A C 1
ATOM 4323 O O . ASP A 1 584 ? -15.388 8.410 -2.549 1.00 90.38 584 ASP A O 1
ATOM 4327 N N . ILE A 1 585 ? -15.257 9.173 -0.437 1.00 94.25 585 ILE A N 1
ATOM 4328 C CA . ILE A 1 585 ? -13.790 9.263 -0.349 1.00 94.25 585 ILE A CA 1
ATOM 4329 C C . ILE A 1 585 ? -13.231 8.216 0.622 1.00 94.25 585 ILE A C 1
ATOM 4331 O O . ILE A 1 585 ? -12.237 7.547 0.332 1.00 94.25 585 ILE A O 1
ATOM 4335 N N . CYS A 1 586 ? -13.859 8.071 1.784 1.00 94.88 586 CYS A N 1
ATOM 4336 C CA . CYS A 1 586 ? -13.412 7.234 2.885 1.00 94.88 586 CYS A CA 1
ATOM 4337 C C . CYS A 1 586 ? -14.040 5.837 2.818 1.00 94.88 586 CYS A C 1
ATOM 4339 O O . CYS A 1 586 ? -15.255 5.695 2.709 1.00 94.88 586 CYS A O 1
ATOM 4341 N N . VAL A 1 587 ? -13.217 4.798 2.975 1.00 91.44 587 VAL A N 1
ATOM 4342 C CA . VAL A 1 587 ? -13.674 3.401 3.138 1.00 91.44 587 VAL A CA 1
ATOM 4343 C C . VAL A 1 587 ? -13.940 3.029 4.593 1.00 91.44 587 VAL A C 1
ATOM 4345 O O . VAL A 1 587 ? -14.551 2.000 4.868 1.00 91.44 587 VAL A O 1
ATOM 4348 N N . GLY A 1 588 ? -13.499 3.865 5.532 1.00 88.19 588 GLY A N 1
ATOM 4349 C CA . GLY A 1 588 ? -13.766 3.687 6.950 1.00 88.19 588 GLY A CA 1
ATOM 4350 C C . GLY A 1 588 ? -12.694 4.301 7.836 1.00 88.19 588 GLY A C 1
ATOM 4351 O O . GLY A 1 588 ? -11.841 5.076 7.389 1.00 88.19 588 GLY A O 1
ATOM 4352 N N . LEU A 1 589 ? -12.758 3.927 9.110 1.00 85.75 589 LEU A N 1
ATOM 4353 C CA . LEU A 1 589 ? -11.778 4.290 10.122 1.00 85.75 589 LEU A CA 1
ATOM 4354 C C . LEU A 1 589 ? -10.658 3.255 10.168 1.00 85.75 589 LEU A C 1
ATOM 4356 O O . LEU A 1 589 ? -10.904 2.054 10.048 1.00 85.75 589 LEU A O 1
ATOM 4360 N N . GLY A 1 590 ? -9.434 3.748 10.312 1.00 83.31 590 GLY A N 1
ATOM 4361 C CA . GLY A 1 590 ? -8.261 2.955 10.643 1.00 83.31 590 GLY A CA 1
ATOM 4362 C C . GLY A 1 590 ? -8.037 2.870 12.150 1.00 83.31 590 GLY A C 1
ATOM 4363 O O . GLY A 1 590 ? -8.792 3.432 12.945 1.00 83.31 590 GLY A O 1
ATOM 4364 N N . ALA A 1 591 ? -6.959 2.190 12.535 1.00 78.38 591 ALA A N 1
ATOM 4365 C CA . ALA A 1 591 ? -6.787 1.725 13.901 1.00 78.38 591 ALA A CA 1
ATOM 4366 C C . ALA A 1 591 ? -6.654 2.866 14.920 1.00 78.38 591 ALA A C 1
ATOM 4368 O O . ALA A 1 591 ? -5.797 3.747 14.800 1.00 78.38 591 ALA A O 1
ATOM 4369 N N . TYR A 1 592 ? -7.432 2.774 15.999 1.00 76.44 592 TYR A N 1
ATOM 4370 C CA . TYR A 1 592 ? -7.197 3.556 17.209 1.00 76.44 592 TYR A CA 1
ATOM 4371 C C . TYR A 1 592 ? -5.981 3.010 17.965 1.00 76.44 592 TYR A C 1
ATOM 4373 O O . TYR A 1 592 ? -5.725 1.804 18.000 1.00 76.44 592 TYR A O 1
ATOM 4381 N N . SER A 1 593 ? -5.197 3.913 18.560 1.00 71.06 593 SER A N 1
ATOM 4382 C CA . SER A 1 593 ? -3.917 3.528 19.157 1.00 71.06 593 SER A CA 1
ATOM 4383 C C . SER A 1 593 ? -3.540 4.325 20.404 1.00 71.06 593 SER A C 1
ATOM 4385 O O . SER A 1 593 ? -2.382 4.719 20.581 1.00 71.06 593 SER A O 1
ATOM 4387 N N . ASN A 1 594 ? -4.523 4.614 21.251 1.00 71.25 594 ASN A N 1
ATOM 4388 C CA . ASN A 1 594 ? -4.258 5.289 22.522 1.00 71.25 594 ASN A CA 1
ATOM 4389 C C . ASN A 1 594 ? -3.523 4.376 23.507 1.00 71.25 594 ASN A C 1
ATOM 4391 O O . ASN A 1 594 ? -2.790 4.884 24.347 1.00 71.25 594 ASN A O 1
ATOM 4395 N N . GLY A 1 595 ? -3.656 3.050 23.377 1.00 65.44 595 GLY A N 1
ATOM 4396 C CA . GLY A 1 595 ? -2.968 2.088 24.240 1.00 65.44 595 GLY A CA 1
ATOM 4397 C C . GLY A 1 595 ? -1.450 1.992 24.028 1.00 65.44 595 GLY A C 1
ATOM 4398 O O . GLY A 1 595 ? -0.778 1.338 24.815 1.00 65.44 595 GLY A O 1
ATOM 4399 N N . VAL A 1 596 ? -0.879 2.628 22.994 1.00 64.44 596 VAL A N 1
ATOM 4400 C CA . VAL A 1 596 ? 0.529 2.429 22.567 1.00 64.44 596 VAL A CA 1
ATOM 4401 C C . VAL A 1 596 ? 1.348 3.734 22.442 1.00 64.44 596 VAL A C 1
ATOM 4403 O O . VAL A 1 596 ? 2.248 3.846 21.606 1.00 64.44 596 VAL A O 1
ATOM 4406 N N . GLN A 1 597 ? 1.030 4.754 23.246 1.00 61.72 597 GLN A N 1
ATOM 4407 C CA . GLN A 1 597 ? 1.694 6.073 23.243 1.00 61.72 597 GLN A CA 1
ATOM 4408 C C . GLN A 1 597 ? 3.040 6.108 24.016 1.00 61.72 597 GLN A C 1
ATOM 4410 O O . GLN A 1 597 ? 3.275 5.288 24.901 1.00 61.72 597 GLN A O 1
ATOM 4415 N N . LYS A 1 598 ? 3.936 7.070 23.703 1.00 52.66 598 LYS A N 1
ATOM 4416 C CA . LYS A 1 598 ? 5.211 7.332 24.422 1.00 52.66 598 LYS A CA 1
ATOM 4417 C C . LYS A 1 598 ? 5.129 8.573 25.327 1.00 52.66 598 LYS A C 1
ATOM 4419 O O . LYS A 1 598 ? 4.363 9.496 25.075 1.00 52.66 598 LYS A O 1
ATOM 4424 N N . LEU A 1 599 ? 6.052 8.634 26.292 1.00 44.22 599 LEU A N 1
ATOM 4425 C CA . LEU A 1 599 ? 6.312 9.733 27.237 1.00 44.22 599 LEU A CA 1
ATOM 4426 C C . LEU A 1 599 ? 6.559 11.132 26.630 1.00 44.22 599 LEU A C 1
ATOM 4428 O O . LEU A 1 599 ? 6.305 12.113 27.319 1.00 44.22 599 LEU A O 1
ATOM 4432 N N . ASP A 1 600 ? 7.060 11.266 25.390 1.00 45.47 600 ASP A N 1
ATOM 4433 C CA . ASP A 1 600 ? 7.395 12.589 24.811 1.00 45.47 600 ASP A CA 1
ATOM 4434 C C . ASP A 1 600 ? 6.179 13.369 24.276 1.00 45.47 600 ASP A C 1
ATOM 4436 O O . ASP A 1 600 ? 6.328 14.407 23.634 1.00 45.47 600 ASP A O 1
ATOM 4440 N N . THR A 1 601 ? 4.967 12.904 24.587 1.00 53.69 601 THR A N 1
ATOM 4441 C CA . THR A 1 601 ? 3.662 13.482 24.221 1.00 53.69 601 THR A CA 1
ATOM 4442 C C . THR A 1 601 ? 3.351 13.495 22.718 1.00 53.69 601 THR A C 1
ATOM 4444 O O . THR A 1 601 ? 2.183 13.529 22.343 1.00 53.69 601 THR A O 1
ATOM 4447 N N . LEU A 1 602 ? 4.345 13.334 21.835 1.00 56.72 602 LEU A N 1
ATOM 4448 C CA . LEU A 1 602 ? 4.157 13.432 20.386 1.00 56.72 602 LEU A CA 1
ATOM 4449 C C . LEU A 1 602 ? 4.296 12.097 19.640 1.00 56.72 602 LEU A C 1
ATOM 4451 O O . LEU A 1 602 ? 3.499 11.810 18.743 1.00 56.72 602 LEU A O 1
ATOM 4455 N N . HIS A 1 603 ? 5.289 11.280 19.987 1.00 65.81 603 HIS A N 1
ATOM 4456 C CA . HIS A 1 603 ? 5.675 10.085 19.235 1.00 65.81 603 HIS A CA 1
ATOM 4457 C C . HIS A 1 603 ? 5.332 8.790 19.979 1.00 65.81 603 HIS A C 1
ATOM 4459 O O . HIS A 1 603 ? 4.863 8.787 21.115 1.00 65.81 603 HIS A O 1
ATOM 4465 N N . LYS A 1 604 ? 5.559 7.653 19.320 1.00 65.31 604 LYS A N 1
ATOM 4466 C CA . LYS A 1 604 ? 5.360 6.307 19.877 1.00 65.31 604 LYS A CA 1
ATOM 4467 C C . LYS A 1 604 ? 6.713 5.608 20.046 1.00 65.31 604 LYS A C 1
ATOM 4469 O O . LYS A 1 604 ? 7.671 5.985 19.366 1.00 65.31 604 LYS A O 1
ATOM 4474 N N . PRO A 1 605 ? 6.855 4.629 20.957 1.00 68.62 605 PRO A N 1
ATOM 4475 C CA . PRO A 1 605 ? 8.019 3.749 20.916 1.00 68.62 605 PRO A CA 1
ATOM 4476 C C . PRO A 1 605 ? 7.995 2.926 19.617 1.00 68.62 605 PRO A C 1
ATOM 4478 O O . PRO A 1 605 ? 6.931 2.733 19.030 1.00 68.62 605 PRO A O 1
ATOM 4481 N N . ALA A 1 606 ? 9.144 2.400 19.184 1.00 71.44 606 ALA A N 1
ATOM 4482 C CA . ALA A 1 606 ? 9.244 1.639 17.933 1.00 71.44 606 ALA A CA 1
ATOM 4483 C C . ALA A 1 606 ? 8.276 0.443 17.872 1.00 71.44 606 ALA A C 1
ATOM 4485 O O . ALA A 1 606 ? 7.577 0.253 16.879 1.00 71.44 606 ALA A O 1
ATOM 4486 N N . LEU A 1 607 ? 8.136 -0.294 18.980 1.00 74.19 607 LEU A N 1
ATOM 4487 C CA . LEU A 1 607 ? 7.140 -1.365 19.105 1.00 74.19 607 LEU A CA 1
ATOM 4488 C C . LEU A 1 607 ? 5.695 -0.850 19.038 1.00 74.19 607 LEU A C 1
ATOM 4490 O O . LEU A 1 607 ? 4.835 -1.523 18.479 1.00 74.19 607 LEU A O 1
ATOM 4494 N N . GLY A 1 608 ? 5.433 0.360 19.541 1.00 74.44 608 GLY A N 1
ATOM 4495 C CA . GLY A 1 608 ? 4.133 1.011 19.402 1.00 74.44 608 GLY A CA 1
ATOM 4496 C C . GLY A 1 608 ? 3.809 1.288 17.935 1.00 74.44 608 GLY A C 1
ATOM 4497 O O . GLY A 1 608 ? 2.737 0.915 17.468 1.00 74.44 608 GLY A O 1
ATOM 4498 N N . TYR A 1 609 ? 4.752 1.855 17.174 1.00 77.50 609 TYR A N 1
ATOM 4499 C CA . TYR A 1 609 ? 4.583 2.044 15.728 1.00 77.50 609 TYR A CA 1
ATOM 4500 C C . TYR A 1 609 ? 4.320 0.731 14.986 1.00 77.50 609 TYR A C 1
ATOM 4502 O O . TYR A 1 609 ? 3.447 0.694 14.119 1.00 77.50 609 TYR A O 1
ATOM 4510 N N . ALA A 1 610 ? 5.030 -0.344 15.336 1.00 78.31 610 ALA A N 1
ATOM 4511 C CA . ALA A 1 610 ? 4.821 -1.646 14.709 1.00 78.31 610 ALA A CA 1
ATOM 4512 C C . ALA A 1 610 ? 3.408 -2.166 14.974 1.00 78.31 610 ALA A C 1
ATOM 4514 O O . ALA A 1 610 ? 2.723 -2.569 14.041 1.00 78.31 610 ALA A O 1
ATOM 4515 N N . GLU A 1 611 ? 2.940 -2.068 16.218 1.00 78.69 611 GLU A N 1
ATOM 4516 C CA . GLU A 1 611 ? 1.601 -2.510 16.603 1.00 78.69 611 GLU A CA 1
ATOM 4517 C C . GLU A 1 611 ? 0.497 -1.745 15.858 1.00 78.69 611 GLU A C 1
ATOM 4519 O O . GLU A 1 611 ? -0.487 -2.331 15.414 1.00 78.69 611 GLU A O 1
ATOM 4524 N N . ILE A 1 612 ? 0.674 -0.446 15.625 1.00 79.69 612 ILE A N 1
ATOM 4525 C CA . ILE A 1 612 ? -0.280 0.341 14.827 1.00 79.69 612 ILE A CA 1
ATOM 4526 C C . ILE A 1 612 ? -0.249 -0.024 13.363 1.00 79.69 612 ILE A C 1
ATOM 4528 O O . ILE A 1 612 ? -1.303 -0.141 12.751 1.00 79.69 612 ILE A O 1
ATOM 4532 N N . SER A 1 613 ? 0.942 -0.206 12.804 1.00 83.19 613 SER A N 1
ATOM 4533 C CA . SER A 1 613 ? 1.114 -0.618 11.409 1.00 83.19 613 SER A CA 1
ATOM 4534 C C . SER A 1 613 ? 0.432 -1.969 11.184 1.00 83.19 613 SER A C 1
ATOM 4536 O O . SER A 1 613 ? -0.339 -2.140 10.241 1.00 83.19 613 SER A O 1
ATOM 4538 N N . ARG A 1 614 ? 0.612 -2.891 12.134 1.00 82.44 614 ARG A N 1
ATOM 4539 C CA . ARG A 1 614 ? -0.048 -4.195 12.184 1.00 82.44 614 ARG A CA 1
ATOM 4540 C C . ARG A 1 614 ? -1.578 -4.063 12.221 1.00 82.44 614 ARG A C 1
ATOM 4542 O O . ARG A 1 614 ? -2.264 -4.643 11.382 1.00 82.44 614 ARG A O 1
ATOM 4549 N N . ARG A 1 615 ? -2.134 -3.248 13.130 1.00 82.19 615 ARG A N 1
ATOM 4550 C CA . ARG A 1 615 ? -3.589 -2.986 13.226 1.00 82.19 615 ARG A CA 1
ATOM 4551 C C . ARG A 1 615 ? -4.153 -2.277 11.992 1.00 82.19 615 ARG A C 1
ATOM 4553 O O . ARG A 1 615 ? -5.238 -2.624 11.530 1.00 82.19 615 ARG A O 1
ATOM 4560 N N . ASN A 1 616 ? -3.409 -1.342 11.409 1.00 84.94 616 ASN A N 1
ATOM 4561 C CA . ASN A 1 616 ? -3.759 -0.706 10.141 1.00 84.94 616 ASN A CA 1
ATOM 4562 C C . ASN A 1 616 ? -3.796 -1.723 8.995 1.00 84.94 616 ASN A C 1
ATOM 4564 O O . ASN A 1 616 ? -4.649 -1.602 8.122 1.00 84.94 616 ASN A O 1
ATOM 4568 N N . GLY A 1 617 ? -2.947 -2.756 9.018 1.00 87.69 617 GLY A N 1
ATOM 4569 C CA . GLY A 1 617 ? -3.015 -3.885 8.085 1.00 87.69 617 GLY A CA 1
ATOM 4570 C C . GLY A 1 617 ? -4.329 -4.667 8.196 1.00 87.69 617 GLY A C 1
ATOM 4571 O O . GLY A 1 617 ? -4.927 -5.023 7.180 1.00 87.69 617 GLY A O 1
ATOM 4572 N N . HIS A 1 618 ? -4.839 -4.871 9.415 1.00 85.44 618 HIS A N 1
ATOM 4573 C CA . HIS A 1 618 ? -6.161 -5.470 9.637 1.00 85.44 618 HIS A CA 1
ATOM 4574 C C . HIS A 1 618 ? -7.288 -4.555 9.133 1.00 85.44 618 HIS A C 1
ATOM 4576 O O . HIS A 1 618 ? -8.145 -4.996 8.371 1.00 85.44 618 HIS A O 1
ATOM 4582 N N . CYS A 1 619 ? -7.252 -3.265 9.471 1.00 86.69 619 CYS A N 1
ATOM 4583 C CA . CYS A 1 619 ? -8.243 -2.296 8.988 1.00 86.69 619 CYS A CA 1
ATOM 4584 C C . CYS A 1 619 ? -8.244 -2.202 7.450 1.00 86.69 619 CYS A C 1
ATOM 4586 O O . CYS A 1 619 ? -9.301 -2.165 6.825 1.00 86.69 619 CYS A O 1
ATOM 4588 N N . TYR A 1 620 ? -7.064 -2.254 6.825 1.00 89.31 620 TYR A N 1
ATOM 4589 C CA . TYR A 1 620 ? -6.911 -2.335 5.372 1.00 89.31 620 TYR A CA 1
ATOM 4590 C C . TYR A 1 620 ? -7.585 -3.591 4.807 1.00 89.31 620 TYR A C 1
ATOM 4592 O O . TYR A 1 620 ? -8.392 -3.499 3.884 1.00 89.31 620 TYR A O 1
ATOM 4600 N N . ARG A 1 621 ? -7.310 -4.769 5.384 1.00 86.56 621 ARG A N 1
ATOM 4601 C CA . ARG A 1 621 ? -7.938 -6.038 4.977 1.00 86.56 621 ARG A CA 1
ATOM 4602 C C . ARG A 1 621 ? -9.456 -5.996 5.102 1.00 86.56 621 ARG A C 1
ATOM 4604 O O . ARG A 1 621 ? -10.140 -6.534 4.237 1.00 86.56 621 ARG A O 1
ATOM 4611 N N . GLN A 1 622 ? -9.984 -5.367 6.149 1.00 85.31 622 GLN A N 1
ATOM 4612 C CA . GLN A 1 622 ? -11.424 -5.198 6.334 1.00 85.31 622 GLN A CA 1
ATOM 4613 C C . GLN A 1 622 ? -12.007 -4.286 5.253 1.00 85.31 622 GLN A C 1
ATOM 4615 O O . GLN A 1 622 ? -12.993 -4.645 4.618 1.00 85.31 622 GLN A O 1
ATOM 4620 N N . ALA A 1 623 ? -11.368 -3.144 4.994 1.00 87.06 623 ALA A N 1
ATOM 4621 C CA . ALA A 1 623 ? -11.799 -2.202 3.968 1.00 87.06 623 ALA A CA 1
ATOM 4622 C C . ALA A 1 623 ? -11.720 -2.787 2.542 1.00 87.06 623 ALA A C 1
ATOM 4624 O O . ALA A 1 623 ? -12.503 -2.408 1.676 1.00 87.06 623 ALA A O 1
ATOM 4625 N N . ARG A 1 624 ? -10.822 -3.753 2.303 1.00 86.56 624 ARG A N 1
ATOM 4626 C CA . ARG A 1 624 ? -10.771 -4.563 1.071 1.00 86.56 624 ARG A CA 1
ATOM 4627 C C . ARG A 1 624 ? -11.756 -5.737 1.043 1.00 86.56 624 ARG A C 1
ATOM 4629 O O . ARG A 1 624 ? -11.901 -6.369 0.004 1.00 86.56 624 ARG A O 1
ATOM 4636 N N . GLY A 1 625 ? -12.411 -6.056 2.158 1.00 85.31 625 GLY A N 1
ATOM 4637 C CA . GLY A 1 625 ? -13.315 -7.203 2.272 1.00 85.31 625 GLY A CA 1
ATOM 4638 C C . GLY A 1 625 ? -12.622 -8.564 2.429 1.00 85.31 625 GLY A C 1
ATOM 4639 O O . GLY A 1 625 ? -13.289 -9.592 2.367 1.00 85.31 625 GLY A O 1
ATOM 4640 N N . TYR A 1 626 ? -11.306 -8.599 2.667 1.00 84.19 626 TYR A N 1
ATOM 4641 C CA . TYR A 1 626 ? -10.543 -9.841 2.873 1.00 84.19 626 TYR A CA 1
ATOM 4642 C C . TYR A 1 626 ? -10.731 -10.450 4.254 1.00 84.19 626 TYR A C 1
ATOM 4644 O O . TYR A 1 626 ? -10.495 -11.639 4.450 1.00 84.19 626 TYR A O 1
ATOM 4652 N N . GLN A 1 627 ? -11.142 -9.642 5.226 1.00 79.88 627 GLN A N 1
ATOM 4653 C CA . GLN A 1 627 ? -11.480 -10.132 6.549 1.00 79.88 627 GLN A CA 1
ATOM 4654 C C . GLN A 1 627 ? -12.782 -9.526 7.030 1.00 79.88 627 GLN A C 1
ATOM 4656 O O . GLN A 1 627 ? -13.122 -8.387 6.719 1.00 79.88 627 GLN A O 1
ATOM 4661 N N . GLN A 1 628 ? -13.468 -10.296 7.862 1.00 72.81 628 GLN A N 1
ATOM 4662 C CA . GLN A 1 628 ? -14.639 -9.810 8.563 1.00 72.81 628 GLN A CA 1
ATOM 4663 C C . GLN A 1 628 ? -14.266 -9.129 9.882 1.00 72.81 628 GLN A C 1
ATOM 4665 O O . GLN A 1 628 ? -14.939 -8.183 10.251 1.00 72.81 628 GLN A O 1
ATOM 4670 N N . PHE A 1 629 ? -13.217 -9.568 10.587 1.00 72.50 629 PHE A N 1
ATOM 4671 C CA . PHE A 1 629 ? -12.852 -8.980 11.883 1.00 72.50 629 PHE A CA 1
ATOM 4672 C C . PHE A 1 629 ? -12.558 -7.477 11.770 1.00 72.50 629 PHE A C 1
ATOM 4674 O O . PHE A 1 629 ? -11.790 -7.061 10.898 1.00 72.50 629 PHE A O 1
ATOM 4681 N N . ASP A 1 630 ? -13.174 -6.680 12.644 1.00 67.25 630 ASP A N 1
ATOM 4682 C CA . ASP A 1 630 ? -12.965 -5.239 12.701 1.00 67.25 630 ASP A CA 1
ATOM 4683 C C . ASP A 1 630 ? -11.702 -4.933 13.510 1.00 67.25 630 ASP A C 1
ATOM 4685 O O . ASP A 1 630 ? -11.658 -5.101 14.731 1.00 67.25 630 ASP A O 1
ATOM 4689 N N . GLY A 1 631 ? -10.664 -4.473 12.811 1.00 65.88 631 GLY A N 1
ATOM 4690 C CA . GLY A 1 631 ? -9.380 -4.113 13.415 1.00 65.88 631 GLY A CA 1
ATOM 4691 C C . GLY A 1 631 ? -9.435 -2.855 14.286 1.00 65.88 631 GLY A C 1
ATOM 4692 O O . GLY A 1 631 ? -8.420 -2.503 14.886 1.00 65.88 631 GLY A O 1
ATOM 4693 N N . ASN A 1 632 ? -10.588 -2.183 14.361 1.00 73.75 632 ASN A N 1
ATOM 4694 C CA . ASN A 1 632 ? -10.782 -0.998 15.184 1.00 73.75 632 ASN A CA 1
ATOM 4695 C C . ASN A 1 632 ? -11.203 -1.325 16.627 1.00 73.75 632 ASN A C 1
ATOM 4697 O O . ASN A 1 632 ? -11.067 -0.462 17.486 1.00 73.75 632 ASN A O 1
ATOM 4701 N N . GLY A 1 633 ? -11.671 -2.546 16.920 1.00 81.00 633 GLY A N 1
ATOM 4702 C CA . GLY A 1 633 ? -12.035 -2.985 18.277 1.00 81.00 633 GLY A CA 1
ATOM 4703 C C . GLY A 1 633 ? -13.512 -2.775 18.644 1.00 81.00 633 GLY A C 1
ATOM 4704 O O . GLY A 1 633 ? -14.306 -2.343 17.803 1.00 81.00 633 GLY A O 1
ATOM 4705 N N . PRO A 1 634 ? -13.925 -3.105 19.883 1.00 88.31 634 PRO A N 1
ATOM 4706 C CA . PRO A 1 634 ? -15.323 -3.029 20.293 1.00 88.31 634 PRO A CA 1
ATOM 4707 C C . PRO A 1 634 ? -15.784 -1.576 20.467 1.00 88.31 634 PRO A C 1
ATOM 4709 O O . PRO A 1 634 ? -14.981 -0.694 20.772 1.00 88.31 634 PRO A O 1
ATOM 4712 N N . TRP A 1 635 ? -17.085 -1.311 20.322 1.00 87.75 635 TRP A N 1
ATOM 4713 C CA . TRP A 1 635 ? -17.648 0.032 20.527 1.00 87.75 635 TRP A CA 1
ATOM 4714 C C . TRP A 1 635 ? -18.906 0.032 21.394 1.00 87.75 635 TRP A C 1
ATOM 4716 O O . TRP A 1 635 ? -19.695 -0.916 21.406 1.00 87.75 635 TRP A O 1
ATOM 4726 N N . PHE A 1 636 ? -19.102 1.136 22.117 1.00 92.56 636 PHE A N 1
ATOM 4727 C CA . PHE A 1 636 ? -20.156 1.283 23.117 1.00 92.56 636 PHE A CA 1
ATOM 4728 C C . PHE A 1 636 ? -21.555 1.381 22.488 1.00 92.56 636 PHE A C 1
ATOM 4730 O O . PHE A 1 636 ? -21.922 2.379 21.854 1.00 92.56 636 PHE A O 1
ATOM 4737 N N . ALA A 1 637 ? -22.353 0.331 22.671 1.00 91.44 637 ALA A N 1
ATOM 4738 C CA . ALA A 1 637 ? -23.622 0.122 21.983 1.00 91.44 637 ALA A CA 1
ATOM 4739 C C . ALA A 1 637 ? -24.832 0.595 22.793 1.00 91.44 637 ALA A C 1
ATOM 4741 O O . ALA A 1 637 ? -25.714 1.253 22.245 1.00 91.44 637 ALA A O 1
ATOM 4742 N N . ALA A 1 638 ? -24.877 0.282 24.087 1.00 93.19 638 ALA A N 1
ATOM 4743 C CA . ALA A 1 638 ? -25.993 0.650 24.950 1.00 93.19 638 ALA A CA 1
ATOM 4744 C C . ALA A 1 638 ? -25.556 0.808 26.405 1.00 93.19 638 ALA A C 1
ATOM 4746 O O . ALA A 1 638 ? -24.527 0.281 26.826 1.00 93.19 638 ALA A O 1
ATOM 4747 N N . PHE A 1 639 ? -26.366 1.533 27.170 1.00 96.75 639 PHE A N 1
ATOM 4748 C CA . PHE A 1 639 ? -26.144 1.796 28.583 1.00 96.75 639 PHE A CA 1
ATOM 4749 C C . PHE A 1 639 ? -27.470 1.728 29.331 1.00 96.75 639 PHE A C 1
ATOM 4751 O O . PHE A 1 639 ? -28.481 2.215 28.830 1.00 96.75 639 PHE A O 1
ATOM 4758 N N . SER A 1 640 ? -27.472 1.111 30.508 1.00 96.56 640 SER A N 1
ATOM 4759 C CA . SER A 1 640 ? -28.663 0.986 31.345 1.00 96.56 640 SER A CA 1
ATOM 4760 C C . SER A 1 640 ? -28.301 0.984 32.825 1.00 96.56 640 SER A C 1
ATOM 4762 O O . SER A 1 640 ? -27.216 0.555 33.229 1.00 96.56 640 SER A O 1
ATOM 4764 N N . LYS A 1 641 ? -29.234 1.465 33.642 1.00 95.94 641 LYS A N 1
ATOM 4765 C CA . LYS A 1 641 ? -29.123 1.487 35.093 1.00 95.94 641 LYS A CA 1
ATOM 4766 C C . LYS A 1 641 ? -29.847 0.267 35.652 1.00 95.94 641 LYS A C 1
ATOM 4768 O O . LYS A 1 641 ? -31.067 0.178 35.560 1.00 95.94 641 LYS A O 1
ATOM 4773 N N . VAL A 1 642 ? -29.089 -0.666 36.227 1.00 95.88 642 VAL A N 1
ATOM 4774 C CA . VAL A 1 642 ? -29.643 -1.880 36.851 1.00 95.88 642 VAL A CA 1
ATOM 4775 C C . VAL A 1 642 ? -30.162 -1.555 38.252 1.00 95.88 642 VAL A C 1
ATOM 4777 O O . VAL A 1 642 ? -31.228 -2.011 38.655 1.00 95.88 642 VAL A O 1
ATOM 4780 N N . SER A 1 643 ? -29.425 -0.731 38.999 1.00 96.19 643 SER A N 1
ATOM 4781 C CA . SER A 1 643 ? -29.834 -0.189 40.298 1.00 96.19 643 SER A CA 1
ATOM 4782 C C . SER A 1 643 ? -29.086 1.118 40.601 1.00 96.19 643 SER A C 1
ATOM 4784 O O . SER A 1 643 ? -28.244 1.561 39.822 1.00 96.19 643 SER A O 1
ATOM 4786 N N . SER A 1 644 ? -29.345 1.746 41.752 1.00 95.88 644 SER A N 1
ATOM 4787 C CA . SER A 1 644 ? -28.607 2.948 42.187 1.00 95.88 644 SER A CA 1
ATOM 4788 C C . SER A 1 644 ? -27.121 2.701 42.498 1.00 95.88 644 SER A C 1
ATOM 4790 O O . SER A 1 644 ? -26.381 3.662 42.711 1.00 95.88 644 SER A O 1
ATOM 4792 N N . SER A 1 645 ? -26.685 1.438 42.532 1.00 96.38 645 SER A N 1
ATOM 4793 C CA . SER A 1 645 ? -25.304 1.013 42.794 1.00 96.38 645 SER A CA 1
ATOM 4794 C C . SER A 1 645 ? -24.732 0.104 41.699 1.00 96.38 645 SER A C 1
ATOM 4796 O O . SER A 1 645 ? -23.617 -0.389 41.849 1.00 96.38 645 SER A O 1
ATOM 4798 N N . ARG A 1 646 ? -25.485 -0.149 40.618 1.00 97.44 646 ARG A N 1
ATOM 4799 C CA . ARG A 1 646 ? -25.084 -1.056 39.538 1.00 97.44 646 ARG A CA 1
ATOM 4800 C C . ARG A 1 646 ? -25.492 -0.517 38.176 1.00 97.44 646 ARG A C 1
ATOM 4802 O O . ARG A 1 646 ? -26.665 -0.218 37.941 1.00 97.44 646 ARG A O 1
ATOM 4809 N N . LEU A 1 647 ? -24.528 -0.444 37.268 1.00 98.00 647 LEU A N 1
ATOM 4810 C CA . LEU A 1 647 ? -24.717 0.031 35.900 1.00 98.00 647 LEU A CA 1
ATOM 4811 C C . LEU A 1 647 ? -24.301 -1.053 34.909 1.00 98.00 647 LEU A C 1
ATOM 4813 O O . LEU A 1 647 ? -23.393 -1.828 35.191 1.00 98.00 647 LEU A O 1
ATOM 4817 N N . ARG A 1 648 ? -24.941 -1.089 33.741 1.00 97.31 648 ARG A N 1
ATOM 4818 C CA . ARG A 1 648 ? -24.655 -2.063 32.685 1.00 97.31 648 ARG A CA 1
ATOM 4819 C C . ARG A 1 648 ? -24.375 -1.356 31.370 1.00 97.31 648 ARG A C 1
ATOM 4821 O O . ARG A 1 648 ? -25.187 -0.558 30.900 1.00 97.31 648 ARG A O 1
ATOM 4828 N N . GLY A 1 649 ? -23.239 -1.681 30.768 1.00 96.75 649 GLY A N 1
ATOM 4829 C CA . GLY A 1 649 ? -22.875 -1.276 29.415 1.00 96.75 649 GLY A CA 1
ATOM 4830 C C . GLY A 1 649 ? -22.889 -2.475 28.483 1.00 96.75 649 GLY A C 1
ATOM 4831 O O . GLY A 1 649 ? -22.528 -3.575 28.885 1.00 96.75 649 GLY A O 1
ATOM 4832 N N . VAL A 1 650 ? -23.306 -2.264 27.241 1.00 96.06 650 VAL A N 1
ATOM 4833 C CA . VAL A 1 650 ? -23.273 -3.274 26.179 1.00 96.06 650 VAL A CA 1
ATOM 4834 C C . VAL A 1 650 ? -22.365 -2.771 25.074 1.00 96.06 650 VAL A C 1
ATOM 4836 O O . VAL A 1 650 ? -22.453 -1.603 24.682 1.00 96.06 650 VAL A O 1
ATOM 4839 N N . PHE A 1 651 ? -21.515 -3.652 24.558 1.00 94.88 651 PHE A N 1
ATOM 4840 C CA . PHE A 1 651 ? -20.569 -3.338 23.497 1.00 94.88 651 PHE A CA 1
ATOM 4841 C C . PHE A 1 651 ? -20.809 -4.237 22.296 1.00 94.88 651 PHE A C 1
ATOM 4843 O O . PHE A 1 651 ? -21.012 -5.438 22.448 1.00 94.88 651 PHE A O 1
ATOM 4850 N N . ASN A 1 652 ? -20.747 -3.653 21.103 1.00 92.25 652 ASN A N 1
ATOM 4851 C CA . ASN A 1 652 ? -20.603 -4.425 19.877 1.00 92.25 652 ASN A CA 1
ATOM 4852 C C . ASN A 1 652 ? -19.150 -4.870 19.759 1.00 92.25 652 ASN A C 1
ATOM 4854 O O . ASN A 1 652 ? -18.245 -4.057 19.949 1.00 92.25 652 ASN A O 1
ATOM 4858 N N . LEU A 1 653 ? -18.925 -6.135 19.418 1.00 88.88 653 LEU A N 1
ATOM 4859 C CA . LEU A 1 653 ? -17.599 -6.749 19.503 1.00 88.88 653 LEU A CA 1
ATOM 4860 C C . LEU A 1 653 ? -16.696 -6.491 18.299 1.00 88.88 653 LEU A C 1
ATOM 4862 O O . LEU A 1 653 ? -15.611 -7.061 18.233 1.00 88.88 653 LEU A O 1
ATOM 4866 N N . GLY A 1 654 ? -17.138 -5.717 17.302 1.00 79.19 654 GLY A N 1
ATOM 4867 C CA . GLY A 1 654 ? -16.367 -5.568 16.064 1.00 79.19 654 GLY A CA 1
ATOM 4868 C C . GLY A 1 654 ? -16.065 -6.914 15.395 1.00 79.19 654 GLY A C 1
ATOM 4869 O O . GLY A 1 654 ? -14.988 -7.118 14.848 1.00 79.19 654 GLY A O 1
ATOM 4870 N N . ARG A 1 655 ? -17.006 -7.869 15.476 1.00 77.19 655 ARG A N 1
ATOM 4871 C CA . ARG A 1 655 ? -16.846 -9.251 14.976 1.00 77.19 655 ARG A CA 1
ATOM 4872 C C . ARG A 1 655 ? -15.706 -10.042 15.651 1.00 77.19 655 ARG A C 1
ATOM 4874 O O . ARG A 1 655 ? -15.176 -10.989 15.055 1.00 77.19 655 ARG A O 1
ATOM 4881 N N . GLY A 1 656 ? -15.318 -9.635 16.862 1.00 84.81 656 GLY A N 1
ATOM 4882 C CA . GLY A 1 656 ? -14.606 -10.471 17.825 1.00 84.81 656 GLY A CA 1
ATOM 4883 C C . GLY A 1 656 ? -15.535 -11.498 18.471 1.00 84.81 656 GLY A C 1
ATOM 4884 O O . GLY A 1 656 ? -16.756 -11.345 18.435 1.00 84.81 656 GLY A O 1
ATOM 4885 N N . ASP A 1 657 ? -14.936 -12.532 19.052 1.00 88.19 657 ASP A N 1
ATOM 4886 C CA . ASP A 1 657 ? -15.638 -13.675 19.637 1.00 88.19 657 ASP A CA 1
ATOM 4887 C C . ASP A 1 657 ? -16.052 -13.407 21.089 1.00 88.19 657 ASP A C 1
ATOM 4889 O O . ASP A 1 657 ? -17.006 -14.005 21.571 1.00 88.19 657 ASP A O 1
ATOM 4893 N N . SER A 1 658 ? -15.348 -12.523 21.805 1.00 91.94 658 SER A N 1
ATOM 4894 C CA . SER A 1 658 ? -15.696 -12.131 23.176 1.00 91.94 658 SER A CA 1
ATOM 4895 C C . SER A 1 658 ? -15.048 -10.806 23.592 1.00 91.94 658 SER A C 1
ATOM 4897 O O . SER A 1 658 ? -14.191 -10.264 22.893 1.00 91.94 658 SER A O 1
ATOM 4899 N N . LEU A 1 659 ? -15.436 -10.291 24.759 1.00 93.31 659 LEU A N 1
ATOM 4900 C CA . LEU A 1 659 ? -14.751 -9.217 25.477 1.00 93.31 659 LEU A CA 1
ATOM 4901 C C . LEU A 1 659 ? -13.852 -9.768 26.575 1.00 93.31 659 LEU A C 1
ATOM 4903 O O . LEU A 1 659 ? -14.139 -10.800 27.182 1.00 93.31 659 LEU A O 1
ATOM 4907 N N . ALA A 1 660 ? -12.823 -8.997 26.896 1.00 91.19 660 ALA A N 1
ATOM 4908 C CA . ALA A 1 660 ? -12.127 -9.082 28.168 1.00 91.19 660 ALA A CA 1
ATOM 4909 C C . ALA A 1 660 ? -11.886 -7.685 28.742 1.00 91.19 660 ALA A C 1
ATOM 4911 O O . ALA A 1 660 ? -11.854 -6.690 28.014 1.00 91.19 660 ALA A O 1
ATOM 4912 N N . LEU A 1 661 ? -11.703 -7.636 30.062 1.00 89.31 661 LEU A N 1
ATOM 4913 C CA . LEU A 1 661 ? -11.182 -6.470 30.756 1.00 89.31 661 LEU A CA 1
ATOM 4914 C C . LEU A 1 661 ? -9.764 -6.784 31.239 1.00 89.31 661 LEU A C 1
ATOM 4916 O O . LEU A 1 661 ? -9.572 -7.474 32.241 1.00 89.31 661 LEU A O 1
ATOM 4920 N N . ASN A 1 662 ? -8.770 -6.305 30.496 1.00 85.75 662 ASN A N 1
ATOM 4921 C CA . ASN A 1 662 ? -7.365 -6.571 30.782 1.00 85.75 662 ASN A CA 1
ATOM 4922 C C . ASN A 1 662 ? -6.847 -5.661 31.902 1.00 85.75 662 ASN A C 1
ATOM 4924 O O . ASN A 1 662 ? -7.240 -4.502 31.999 1.00 85.75 662 ASN A O 1
ATOM 4928 N N . ASN A 1 663 ? -5.930 -6.195 32.716 1.00 76.88 663 ASN A N 1
ATOM 4929 C CA . ASN A 1 663 ? -5.205 -5.503 33.793 1.00 76.88 663 ASN A CA 1
ATOM 4930 C C . ASN A 1 663 ? -6.070 -4.776 34.835 1.00 76.88 663 ASN A C 1
ATOM 4932 O O . ASN A 1 663 ? -5.588 -3.851 35.485 1.00 76.88 663 ASN A O 1
ATOM 4936 N N . SER A 1 664 ? -7.306 -5.215 35.074 1.00 73.50 664 SER A N 1
ATOM 4937 C CA . SER A 1 664 ? -8.178 -4.600 36.087 1.00 73.50 664 SER A CA 1
ATOM 4938 C C . SER A 1 664 ? -7.630 -4.687 37.523 1.00 73.50 664 SER A C 1
ATOM 4940 O O . SER A 1 664 ? -8.029 -3.931 38.402 1.00 73.50 664 SER A O 1
ATOM 4942 N N . GLY A 1 665 ? -6.701 -5.616 37.781 1.00 65.44 665 GLY A N 1
ATOM 4943 C CA . GLY A 1 665 ? -5.989 -5.726 39.059 1.00 65.44 665 GLY A CA 1
ATOM 4944 C C . GLY A 1 665 ? -4.880 -4.683 39.252 1.00 65.44 665 GLY A C 1
ATOM 4945 O O . GLY A 1 665 ? -4.439 -4.466 40.380 1.00 65.44 665 GLY A O 1
ATOM 4946 N N . TYR A 1 666 ? -4.426 -4.017 38.185 1.00 65.00 666 TYR A N 1
ATOM 4947 C CA . TYR A 1 666 ? -3.408 -2.974 38.273 1.00 65.00 666 TYR A CA 1
ATOM 4948 C C . TYR A 1 666 ? -4.053 -1.665 38.745 1.00 65.00 666 TYR A C 1
ATOM 4950 O O . TYR A 1 666 ? -4.869 -1.072 38.048 1.00 65.00 666 TYR A O 1
ATOM 4958 N N . GLY A 1 667 ? -3.717 -1.227 39.961 1.00 65.06 667 GLY A N 1
ATOM 4959 C CA . GLY A 1 667 ? -4.276 -0.005 40.555 1.00 65.06 667 GLY A CA 1
ATOM 4960 C C . GLY A 1 667 ? -5.749 -0.095 40.981 1.00 65.06 667 GLY A C 1
ATOM 4961 O O . GLY A 1 667 ? -6.295 0.914 41.415 1.00 65.06 667 GLY A O 1
ATOM 4962 N N . GLY A 1 668 ? -6.382 -1.275 40.890 1.00 73.38 668 GLY A N 1
ATOM 4963 C CA . GLY A 1 668 ? -7.790 -1.482 41.256 1.00 73.38 668 GLY A CA 1
ATOM 4964 C C . GLY A 1 668 ? -8.794 -0.791 40.326 1.00 73.38 668 GLY A C 1
ATOM 4965 O O . GLY A 1 668 ? -9.895 -0.463 40.761 1.00 73.38 668 GLY A O 1
ATOM 4966 N N . ASP A 1 669 ? -8.414 -0.528 39.073 1.00 81.44 669 ASP A N 1
ATOM 4967 C CA . ASP A 1 669 ? -9.278 0.121 38.089 1.00 81.44 669 ASP A CA 1
ATOM 4968 C C . ASP A 1 669 ? -10.146 -0.901 37.336 1.00 81.44 669 ASP A C 1
ATOM 4970 O O . ASP A 1 669 ? -9.674 -1.680 36.504 1.00 81.44 669 ASP A O 1
ATOM 4974 N N . PHE A 1 670 ? -11.452 -0.866 37.591 1.00 88.31 670 PHE A N 1
ATOM 4975 C CA . PHE A 1 670 ? -12.435 -1.734 36.937 1.00 88.31 670 PHE A CA 1
ATOM 4976 C C . PHE A 1 670 ? -13.178 -1.057 35.778 1.00 88.31 670 PHE A C 1
ATOM 4978 O O . PHE A 1 670 ? -14.093 -1.649 35.208 1.00 88.31 670 PHE A O 1
ATOM 4985 N N . ALA A 1 671 ? -12.832 0.185 35.429 1.00 88.00 671 ALA A N 1
ATOM 4986 C CA . ALA A 1 671 ? -13.597 0.967 34.468 1.00 88.00 671 ALA A CA 1
ATOM 4987 C C . ALA A 1 671 ? -13.250 0.644 33.010 1.00 88.00 671 ALA A C 1
ATOM 4989 O O . ALA A 1 671 ? -14.108 0.772 32.140 1.00 88.00 671 ALA A O 1
ATOM 4990 N N . GLY A 1 672 ? -12.016 0.224 32.716 1.00 86.31 672 GLY A N 1
ATOM 4991 C CA . GLY A 1 672 ? -11.654 -0.203 31.364 1.00 86.31 672 GLY A CA 1
ATOM 4992 C C . GLY A 1 672 ? -11.746 0.890 30.303 1.00 86.31 672 GLY A C 1
ATOM 4993 O O . GLY A 1 672 ? -12.172 0.615 29.182 1.00 86.31 672 GLY A O 1
ATOM 4994 N N . ALA A 1 673 ? -11.398 2.124 30.680 1.00 85.00 673 ALA A N 1
ATOM 4995 C CA . ALA A 1 673 ? -11.633 3.374 29.949 1.00 85.00 673 ALA A CA 1
ATOM 4996 C C . ALA A 1 673 ? -13.078 3.872 29.842 1.00 85.00 673 ALA A C 1
ATOM 4998 O O . ALA A 1 673 ? -13.349 4.853 29.137 1.00 85.00 673 ALA A O 1
ATOM 4999 N N . MET A 1 674 ? -14.010 3.261 30.567 1.00 91.38 674 MET A N 1
ATOM 5000 C CA . MET A 1 674 ? -15.304 3.880 30.819 1.00 91.38 674 MET A CA 1
ATOM 5001 C C . MET A 1 674 ? -15.169 4.993 31.859 1.00 91.38 674 MET A C 1
ATOM 5003 O O . MET A 1 674 ? -14.342 4.939 32.765 1.00 91.38 674 MET A O 1
ATOM 5007 N N . GLN A 1 675 ? -16.020 6.005 31.760 1.00 91.44 675 GLN A N 1
ATOM 5008 C CA . GLN A 1 675 ? -16.231 6.968 32.834 1.00 91.44 675 GLN A CA 1
ATOM 5009 C C . GLN A 1 675 ? -17.711 7.036 33.155 1.00 91.44 675 GLN A C 1
ATOM 5011 O O . GLN A 1 675 ? -18.531 7.060 32.238 1.00 91.44 675 GLN A O 1
ATOM 5016 N N . PHE A 1 676 ? -18.032 7.110 34.444 1.00 94.38 676 PHE A N 1
ATOM 5017 C CA . PHE A 1 676 ? -19.400 7.149 34.951 1.00 94.38 676 PHE A CA 1
ATOM 5018 C C . PHE A 1 676 ? -19.615 8.417 35.768 1.00 94.38 676 PHE A C 1
ATOM 5020 O O . PHE A 1 676 ? -18.728 8.825 36.513 1.00 94.38 676 PHE A O 1
ATOM 5027 N N . ALA A 1 677 ? -20.776 9.049 35.645 1.00 95.31 677 ALA A N 1
ATOM 5028 C CA . ALA A 1 677 ? -21.108 10.258 36.391 1.00 95.31 677 ALA A CA 1
ATOM 5029 C C . ALA A 1 677 ? -22.617 10.371 36.631 1.00 95.31 677 ALA A C 1
ATOM 5031 O O . ALA A 1 677 ? -23.423 9.740 35.953 1.00 95.31 677 ALA A O 1
ATOM 5032 N N . THR A 1 678 ? -23.006 11.203 37.593 1.00 95.31 678 THR A N 1
ATOM 5033 C CA . THR A 1 678 ? -24.410 11.573 37.858 1.00 95.31 678 THR A CA 1
ATOM 5034 C C . THR A 1 678 ? -24.854 12.814 37.083 1.00 95.31 678 THR A C 1
ATOM 5036 O O . THR A 1 678 ? -26.026 13.180 37.116 1.00 95.31 678 THR A O 1
ATOM 5039 N N . ALA A 1 679 ? -23.927 13.458 36.371 1.00 92.62 679 ALA A N 1
ATOM 5040 C CA . ALA A 1 679 ? -24.171 14.611 35.516 1.00 92.62 679 ALA A CA 1
ATOM 5041 C C . ALA A 1 679 ? -23.442 14.448 34.176 1.00 92.62 679 ALA A C 1
ATOM 5043 O O . ALA A 1 679 ? -22.310 13.960 34.135 1.00 92.62 679 ALA A O 1
ATOM 5044 N N . SER A 1 680 ? -24.059 14.933 33.096 1.00 90.50 680 SER A N 1
ATOM 5045 C CA . SER A 1 680 ? -23.523 14.881 31.726 1.00 90.50 680 SER A CA 1
ATOM 5046 C C . SER A 1 680 ? -22.221 15.665 31.524 1.00 90.50 680 SER A C 1
ATOM 5048 O O . SER A 1 680 ? -21.554 15.498 30.508 1.00 90.50 680 SER A O 1
ATOM 5050 N N . THR A 1 681 ? -21.822 16.502 32.488 1.00 88.38 681 THR A N 1
ATOM 5051 C CA . THR A 1 681 ? -20.556 17.248 32.455 1.00 88.38 681 THR A CA 1
ATOM 5052 C C . THR A 1 681 ? -19.340 16.399 32.828 1.00 88.38 681 THR A C 1
ATOM 5054 O O . THR A 1 681 ? -18.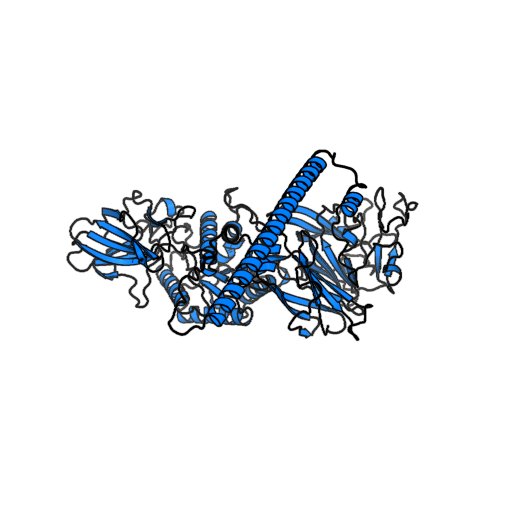219 16.802 32.532 1.00 88.38 681 THR A O 1
ATOM 5057 N N . PHE A 1 682 ? -19.530 15.248 33.490 1.00 88.88 682 PHE A N 1
ATOM 5058 C CA . PHE A 1 682 ? -18.447 14.394 34.007 1.00 88.88 682 PHE A CA 1
ATOM 5059 C C . PHE A 1 682 ? -17.419 15.136 34.887 1.00 88.88 682 PHE A C 1
ATOM 5061 O O . PHE A 1 682 ? -16.265 14.725 34.975 1.00 88.88 682 PHE A O 1
ATOM 5068 N N . ALA A 1 683 ? -17.829 16.210 35.574 1.00 85.50 683 ALA A N 1
ATOM 5069 C CA . ALA A 1 683 ? -16.940 16.990 36.445 1.00 85.50 683 ALA A CA 1
ATOM 5070 C C . ALA A 1 683 ? -16.432 16.197 37.667 1.00 85.50 683 ALA A C 1
ATOM 5072 O O . ALA A 1 683 ? -15.387 16.512 38.230 1.00 85.50 683 ALA A O 1
ATOM 5073 N N . SER A 1 684 ? -17.165 15.164 38.086 1.00 87.31 684 SER A N 1
ATOM 5074 C CA . SER A 1 684 ? -16.779 14.266 39.179 1.00 87.31 684 SER A CA 1
ATOM 5075 C C . SER A 1 684 ? -17.083 12.819 38.786 1.00 87.31 684 SER A C 1
ATOM 5077 O O . SER A 1 684 ? -18.160 12.314 39.109 1.00 87.31 684 SER A O 1
ATOM 5079 N N . PRO A 1 685 ? -16.182 12.166 38.027 1.00 88.44 685 PRO A N 1
ATOM 5080 C CA . PRO A 1 685 ? -16.350 10.771 37.650 1.00 88.44 685 PRO A CA 1
ATOM 5081 C C . PRO A 1 685 ? -16.358 9.858 38.880 1.00 88.44 685 PRO A C 1
ATOM 5083 O O . PRO A 1 685 ? -15.635 10.090 39.848 1.00 88.44 685 PRO A O 1
ATOM 5086 N N . ILE A 1 686 ? -17.163 8.803 38.824 1.00 92.19 686 ILE A N 1
ATOM 5087 C CA . ILE A 1 686 ? -17.320 7.812 39.885 1.00 92.19 686 ILE A CA 1
ATOM 5088 C C . ILE A 1 686 ? -16.664 6.514 39.417 1.00 92.19 686 ILE A C 1
ATOM 5090 O O . ILE A 1 686 ? -16.987 5.998 38.345 1.00 92.19 686 ILE A O 1
ATOM 5094 N N . ALA A 1 687 ? -15.744 5.991 40.226 1.00 90.00 687 ALA A N 1
ATOM 5095 C CA . ALA A 1 687 ? -15.031 4.759 39.921 1.00 90.00 687 ALA A CA 1
ATOM 5096 C C . ALA A 1 687 ? -15.851 3.519 40.333 1.00 90.00 687 ALA A C 1
ATOM 5098 O O . ALA A 1 687 ? -16.408 3.498 41.437 1.00 90.00 687 ALA A O 1
ATOM 5099 N N . PRO A 1 688 ? -15.923 2.484 39.480 1.00 92.62 688 PRO A N 1
ATOM 5100 C CA . PRO A 1 688 ? -16.489 1.196 39.858 1.00 92.62 688 PRO A CA 1
ATOM 5101 C C . PRO A 1 688 ? -15.590 0.468 40.864 1.00 92.62 688 PRO A C 1
ATOM 5103 O O . PRO A 1 688 ? -14.373 0.628 40.857 1.00 92.62 688 PRO A O 1
ATOM 5106 N N . THR A 1 689 ? -16.194 -0.356 41.717 1.00 93.00 689 THR A N 1
ATOM 5107 C CA . THR A 1 689 ? -15.506 -1.181 42.726 1.00 93.00 689 THR A CA 1
ATOM 5108 C C . THR A 1 689 ? -15.377 -2.647 42.332 1.00 93.00 689 THR A C 1
ATOM 5110 O O . THR A 1 689 ? -14.599 -3.370 42.944 1.00 93.00 689 THR A O 1
ATOM 5113 N N . ALA A 1 690 ? -16.159 -3.097 41.352 1.00 92.75 690 ALA A N 1
ATOM 5114 C CA . ALA A 1 690 ? -16.060 -4.421 40.751 1.00 92.75 690 ALA A CA 1
ATOM 5115 C C . ALA A 1 690 ? -16.744 -4.416 39.378 1.00 92.75 690 ALA A C 1
ATOM 5117 O O . ALA A 1 690 ? -17.445 -3.463 39.021 1.00 92.75 690 ALA A O 1
ATOM 5118 N N . PHE A 1 691 ? -16.556 -5.493 38.621 1.00 94.12 691 PHE A N 1
ATOM 5119 C CA . PHE A 1 691 ? -17.248 -5.717 37.359 1.00 94.12 691 PHE A CA 1
ATOM 5120 C C . PHE A 1 691 ? -17.562 -7.202 37.163 1.00 94.12 691 PHE A C 1
ATOM 5122 O O . PHE A 1 691 ? -16.941 -8.072 37.773 1.00 94.12 691 PHE A O 1
ATOM 5129 N N . THR A 1 692 ? -18.518 -7.499 36.293 1.00 95.25 692 THR A N 1
ATOM 5130 C CA . THR A 1 692 ? -18.796 -8.843 35.779 1.00 95.25 692 THR A CA 1
ATOM 5131 C C . THR A 1 692 ? -19.073 -8.738 34.285 1.00 95.25 692 THR A C 1
ATOM 5133 O O . THR A 1 692 ? -19.833 -7.874 33.856 1.00 95.25 692 THR A O 1
ATOM 5136 N N . ILE A 1 693 ? -18.442 -9.596 33.487 1.00 95.75 693 ILE A N 1
ATOM 5137 C CA . ILE A 1 693 ? -18.702 -9.697 32.046 1.00 95.75 693 ILE A CA 1
ATOM 5138 C C . ILE A 1 693 ? -19.746 -10.795 31.841 1.00 95.75 693 ILE A C 1
ATOM 5140 O O . ILE A 1 693 ? -19.669 -11.839 32.493 1.00 95.75 693 ILE A O 1
ATOM 5144 N N . ASP A 1 694 ? -20.713 -10.569 30.951 1.00 95.56 694 ASP A N 1
ATOM 5145 C CA . ASP A 1 694 ? -21.679 -11.604 30.573 1.00 95.56 694 ASP A CA 1
ATOM 5146 C C . ASP A 1 694 ? -20.952 -12.887 30.141 1.00 95.56 694 ASP A C 1
ATOM 5148 O O . ASP A 1 694 ? -19.936 -12.832 29.450 1.00 95.56 694 ASP A O 1
ATOM 5152 N N . ALA A 1 695 ? -21.494 -14.055 30.491 1.00 91.19 695 ALA A N 1
ATOM 5153 C CA . ALA A 1 695 ? -20.830 -15.334 30.231 1.00 91.19 695 ALA A CA 1
ATOM 5154 C C . ALA A 1 695 ? -20.594 -15.623 28.737 1.00 91.19 695 ALA A C 1
ATOM 5156 O O . ALA A 1 695 ? -19.679 -16.367 28.385 1.00 91.19 695 ALA A O 1
ATOM 5157 N N . SER A 1 696 ? -21.424 -15.077 27.845 1.00 91.38 696 SER A N 1
ATOM 5158 C CA . SER A 1 696 ? -21.294 -15.266 26.399 1.00 91.38 696 SER A CA 1
ATOM 5159 C C . SER A 1 696 ? -21.861 -14.068 25.633 1.00 91.38 696 SER A C 1
ATOM 5161 O O . SER A 1 696 ? -22.804 -13.436 26.118 1.00 91.38 696 SER A O 1
ATOM 5163 N N . PRO A 1 697 ? -21.324 -13.751 24.443 1.00 93.38 697 PRO A N 1
ATOM 5164 C CA . PRO A 1 697 ? -21.934 -12.777 23.550 1.00 93.38 697 PRO A CA 1
ATOM 5165 C C . PRO A 1 697 ? -23.284 -13.244 22.993 1.00 93.38 697 PRO A C 1
ATOM 5167 O O . PRO A 1 697 ? -23.572 -14.438 22.917 1.00 93.38 697 PRO A O 1
ATOM 5170 N N . VAL A 1 698 ? -24.076 -12.283 22.527 1.00 93.19 698 VAL A N 1
ATOM 5171 C CA . VAL A 1 698 ? -25.370 -12.467 21.866 1.00 93.19 698 VAL A CA 1
ATOM 5172 C C . VAL A 1 698 ? -25.276 -11.948 20.431 1.00 93.19 698 VAL A C 1
ATOM 5174 O O . VAL A 1 698 ? -24.827 -10.822 20.217 1.00 93.19 698 VAL A O 1
ATOM 5177 N N . ASP A 1 699 ? -25.707 -12.743 19.449 1.00 90.31 699 ASP A N 1
ATOM 5178 C CA . ASP A 1 699 ? -25.859 -12.284 18.061 1.00 90.31 699 ASP A CA 1
ATOM 5179 C C . ASP A 1 699 ? -27.131 -11.441 17.930 1.00 90.31 699 ASP A C 1
ATOM 5181 O O . ASP A 1 699 ? -28.236 -11.910 18.211 1.00 90.31 699 ASP A O 1
ATOM 5185 N N . ILE A 1 700 ? -26.970 -10.188 17.512 1.00 89.00 700 ILE A N 1
ATOM 5186 C CA . ILE A 1 700 ? -28.074 -9.244 17.293 1.00 89.00 700 ILE A CA 1
ATOM 5187 C C . ILE A 1 700 ? -28.490 -9.145 15.816 1.00 89.00 700 ILE A C 1
ATOM 5189 O O . ILE A 1 700 ? -29.275 -8.271 15.447 1.00 89.00 700 ILE A O 1
ATOM 5193 N N . GLY A 1 701 ? -27.985 -10.046 14.971 1.00 80.94 701 GLY A N 1
ATOM 5194 C CA . GLY A 1 701 ? -28.280 -10.136 13.548 1.00 80.94 701 GLY A CA 1
ATOM 5195 C C . GLY A 1 701 ? -27.107 -9.698 12.669 1.00 80.94 701 GLY A C 1
ATOM 5196 O O . GLY A 1 701 ? -26.314 -8.823 13.017 1.00 80.94 701 GLY A O 1
ATOM 5197 N N . GLY A 1 702 ? -26.997 -10.317 11.489 1.00 71.62 702 GLY A N 1
ATOM 5198 C CA . GLY A 1 702 ? -25.950 -9.999 10.509 1.00 71.62 702 GLY A CA 1
ATOM 5199 C C . GLY A 1 702 ? -24.532 -10.394 10.943 1.00 71.62 702 GLY A C 1
ATOM 5200 O O . GLY A 1 702 ? -23.567 -9.857 10.396 1.00 71.62 702 GLY A O 1
ATOM 5201 N N . GLY A 1 703 ? -24.397 -11.303 11.920 1.00 73.06 703 GLY A N 1
ATOM 5202 C CA . GLY A 1 703 ? -23.109 -11.715 12.485 1.00 73.06 703 GLY A CA 1
ATOM 5203 C C . GLY A 1 703 ? -22.478 -10.657 13.394 1.00 73.06 703 GLY A C 1
ATOM 5204 O O . GLY A 1 703 ? -21.258 -10.636 13.567 1.00 73.06 703 GLY A O 1
ATOM 5205 N N . VAL A 1 704 ? -23.287 -9.741 13.935 1.00 82.00 704 VAL A N 1
ATOM 5206 C CA . VAL A 1 704 ? -22.842 -8.732 14.898 1.00 82.00 704 VAL A CA 1
ATOM 5207 C C . VAL A 1 704 ? -23.072 -9.276 16.301 1.00 82.00 704 VAL A C 1
ATOM 5209 O O . VAL A 1 704 ? -24.206 -9.405 16.754 1.00 82.00 704 VAL A O 1
ATOM 5212 N N . LEU A 1 705 ? -21.979 -9.567 17.002 1.00 90.69 705 LEU A N 1
ATOM 5213 C CA . LEU A 1 705 ? -22.025 -9.998 18.393 1.00 90.69 705 LEU A CA 1
ATOM 5214 C C . LEU A 1 705 ? -21.999 -8.791 19.336 1.00 90.69 705 LEU A C 1
ATOM 5216 O O . LEU A 1 705 ? -21.250 -7.832 19.120 1.00 90.69 705 LEU A O 1
ATOM 5220 N N . GLN A 1 706 ? -22.792 -8.872 20.400 1.00 94.56 706 GLN A N 1
ATOM 5221 C CA . GLN A 1 706 ? -22.777 -7.958 21.536 1.00 94.56 706 GLN A CA 1
ATOM 5222 C C . GLN A 1 706 ? -22.469 -8.694 22.831 1.00 94.56 706 GLN A C 1
ATOM 5224 O O . GLN A 1 706 ? -22.924 -9.813 23.031 1.00 94.56 706 GLN A O 1
ATOM 5229 N N . GLN A 1 707 ? -21.751 -8.052 23.747 1.00 96.31 707 GLN A N 1
ATOM 5230 C CA . GLN A 1 707 ? -21.545 -8.581 25.095 1.00 96.31 707 GLN A CA 1
ATOM 5231 C C . GLN A 1 707 ? -21.577 -7.438 26.110 1.00 96.31 707 GLN A C 1
ATOM 5233 O O . GLN A 1 707 ? -21.117 -6.326 25.830 1.00 96.31 707 GLN A O 1
ATOM 5238 N N . GLY A 1 708 ? -22.185 -7.690 27.266 1.00 96.06 708 GLY A N 1
ATOM 5239 C CA . GLY A 1 708 ? -22.337 -6.715 28.333 1.00 96.06 708 GLY A CA 1
ATOM 5240 C C . GLY A 1 708 ? -21.280 -6.833 29.423 1.00 96.06 708 GLY A C 1
ATOM 5241 O O . GLY A 1 708 ? -20.719 -7.902 29.675 1.00 96.06 708 GLY A O 1
ATOM 5242 N N . ILE A 1 709 ? -21.048 -5.705 30.090 1.00 97.19 709 ILE A N 1
ATOM 5243 C CA . ILE A 1 709 ? -20.297 -5.602 31.338 1.00 97.19 709 ILE A CA 1
ATOM 5244 C C . ILE A 1 709 ? -21.202 -4.904 32.357 1.00 97.19 709 ILE A C 1
ATOM 5246 O O . ILE A 1 709 ? -21.760 -3.837 32.082 1.00 97.19 709 ILE A O 1
ATOM 5250 N N . GLU A 1 710 ? -21.359 -5.512 33.526 1.00 97.19 710 GLU A N 1
ATOM 5251 C CA . GLU A 1 710 ? -21.990 -4.898 34.691 1.00 97.19 710 GLU A CA 1
ATOM 5252 C C . GLU A 1 710 ? -20.914 -4.386 35.642 1.00 97.19 710 GLU A C 1
ATOM 5254 O O . GLU A 1 710 ? -19.974 -5.110 35.956 1.00 97.19 710 GLU A O 1
ATOM 5259 N N . TRP A 1 711 ? -21.061 -3.150 36.112 1.00 96.88 711 TRP A N 1
ATOM 5260 C CA . TRP A 1 711 ? -20.187 -2.536 37.108 1.00 96.88 711 TRP A CA 1
ATOM 5261 C C . TRP A 1 711 ? -20.934 -2.297 38.409 1.00 96.88 711 TRP A C 1
ATOM 5263 O O . TRP A 1 711 ? -22.036 -1.737 38.407 1.00 96.88 711 TRP A O 1
ATOM 5273 N N . ASP A 1 712 ? -20.291 -2.658 39.514 1.00 96.56 712 ASP A N 1
ATOM 5274 C CA . ASP A 1 712 ? -20.734 -2.335 40.866 1.00 96.56 712 ASP A CA 1
ATOM 5275 C C . ASP A 1 712 ? -20.030 -1.075 41.370 1.00 96.56 712 ASP A C 1
ATOM 5277 O O . ASP A 1 712 ? -18.854 -0.845 41.083 1.00 96.56 712 ASP A O 1
ATOM 5281 N N . PHE A 1 713 ? -20.741 -0.276 42.161 1.00 96.19 713 PHE A N 1
ATOM 5282 C CA . PHE A 1 713 ? -20.242 0.963 42.747 1.00 96.19 713 PHE A CA 1
ATOM 5283 C C . PHE A 1 713 ? -20.489 0.992 44.253 1.00 96.19 713 PHE A C 1
ATOM 5285 O O . PHE A 1 713 ? -21.504 0.495 44.745 1.00 96.19 713 PHE A O 1
ATOM 5292 N N . ALA A 1 714 ? -19.583 1.635 44.990 1.00 93.56 714 ALA A N 1
ATOM 5293 C CA . ALA A 1 714 ? -19.756 1.847 46.420 1.00 93.56 714 ALA A CA 1
ATOM 5294 C C . ALA A 1 714 ? -20.956 2.767 46.709 1.00 93.56 714 ALA A C 1
ATOM 5296 O O . ALA A 1 714 ? -21.068 3.855 46.145 1.00 93.56 714 ALA A O 1
ATOM 5297 N N . GLY A 1 715 ? -21.818 2.367 47.647 1.00 91.88 715 GLY A N 1
ATOM 5298 C CA . GLY A 1 715 ? -22.977 3.162 48.064 1.00 91.88 715 GLY A CA 1
ATOM 5299 C C . GLY A 1 715 ? -24.104 3.173 47.025 1.00 91.88 715 GLY A C 1
ATOM 5300 O O . GLY A 1 715 ? -24.371 2.163 46.389 1.00 91.88 715 GLY A O 1
ATOM 5301 N N . THR A 1 716 ? -24.803 4.304 46.879 1.00 91.25 716 THR A N 1
ATOM 5302 C CA . THR A 1 716 ? -25.907 4.485 45.908 1.00 91.25 716 THR A CA 1
ATOM 5303 C C . THR A 1 716 ? -25.764 5.781 45.099 1.00 91.25 716 THR A C 1
ATOM 5305 O O . THR A 1 716 ? -26.681 6.606 45.058 1.00 91.25 716 THR A O 1
ATOM 5308 N N . PRO A 1 717 ? -24.603 6.013 44.462 1.00 91.00 717 PRO A N 1
ATOM 5309 C CA . PRO A 1 717 ? -24.289 7.309 43.871 1.00 91.00 717 PRO A CA 1
ATOM 5310 C C . PRO A 1 717 ? -25.244 7.683 42.731 1.00 91.00 717 PRO A C 1
ATOM 5312 O O . PRO A 1 717 ? -25.478 8.863 42.492 1.00 91.00 717 PRO A O 1
ATOM 5315 N N . PHE A 1 718 ? -25.870 6.703 42.077 1.00 94.94 718 PHE A N 1
ATOM 5316 C CA . PHE A 1 718 ? -26.799 6.923 40.974 1.00 94.94 718 PHE A CA 1
ATOM 5317 C C . PHE A 1 718 ? -28.253 6.882 41.446 1.00 94.94 718 PHE A C 1
ATOM 5319 O O . PHE A 1 718 ? -29.053 6.149 40.888 1.00 94.94 718 PHE A O 1
ATOM 5326 N N . ALA A 1 719 ? -28.645 7.629 42.481 1.00 88.94 719 ALA A N 1
ATOM 5327 C CA . ALA A 1 719 ? -30.062 7.702 42.869 1.00 88.94 719 ALA A CA 1
ATOM 5328 C C . ALA A 1 719 ? -30.938 8.298 41.742 1.00 88.94 719 ALA A C 1
ATOM 5330 O O . ALA A 1 719 ? -32.026 7.793 41.474 1.00 88.94 719 ALA A O 1
ATOM 5331 N N . GLY A 1 720 ? -30.420 9.311 41.036 1.00 89.94 720 GLY A N 1
ATOM 5332 C CA . GLY A 1 720 ? -31.032 9.928 39.853 1.00 89.94 720 GLY A CA 1
ATOM 5333 C C . GLY A 1 720 ? -30.546 9.322 38.531 1.00 89.94 720 GLY A C 1
ATOM 5334 O O . GLY A 1 720 ? -30.445 8.101 38.405 1.00 89.94 720 GLY A O 1
ATOM 5335 N N . ALA A 1 721 ? -30.255 10.182 37.553 1.00 93.31 721 ALA A N 1
ATOM 5336 C CA . ALA A 1 721 ? -29.704 9.780 36.260 1.00 93.31 721 ALA A CA 1
ATOM 5337 C C . ALA A 1 721 ? -28.265 9.252 36.387 1.00 93.31 721 ALA A C 1
ATOM 5339 O O . ALA A 1 721 ? -27.497 9.699 37.245 1.00 93.31 721 ALA A O 1
ATOM 5340 N N . ALA A 1 722 ? -27.900 8.331 35.500 1.00 96.06 722 ALA A N 1
ATOM 5341 C CA . ALA A 1 722 ? -26.531 7.883 35.306 1.00 96.06 722 ALA A CA 1
ATOM 5342 C C . ALA A 1 722 ? -26.060 8.246 33.896 1.00 96.06 722 ALA A C 1
ATOM 5344 O O . ALA A 1 722 ? -26.802 8.127 32.925 1.00 96.06 722 ALA A O 1
ATOM 5345 N N . PHE A 1 723 ? -24.803 8.653 33.776 1.00 96.06 723 PHE A N 1
ATOM 5346 C CA . PHE A 1 723 ? -24.164 8.983 32.510 1.00 96.06 723 PHE A CA 1
ATOM 5347 C C . PHE A 1 723 ? -22.896 8.155 32.355 1.00 96.06 723 PHE A C 1
ATOM 5349 O O . PHE A 1 723 ? -22.136 8.009 33.314 1.00 96.06 723 PHE A O 1
ATOM 5356 N N . ALA A 1 724 ? -22.654 7.640 31.152 1.00 95.00 724 ALA A N 1
ATOM 5357 C CA . ALA A 1 724 ? -21.440 6.904 30.823 1.00 95.00 724 ALA A CA 1
ATOM 5358 C C . ALA A 1 724 ? -20.833 7.367 29.498 1.00 95.00 724 ALA A C 1
ATOM 5360 O O . ALA A 1 724 ? -21.557 7.591 28.530 1.00 95.00 724 ALA A O 1
ATOM 5361 N N . ARG A 1 725 ? -19.503 7.459 29.434 1.00 91.12 725 ARG A N 1
ATOM 5362 C CA . ARG A 1 725 ? -18.747 7.674 28.189 1.00 91.12 725 ARG A CA 1
ATOM 5363 C C . ARG A 1 725 ? -17.600 6.679 28.069 1.00 91.12 725 ARG A C 1
ATOM 5365 O O . ARG A 1 725 ? -17.097 6.208 29.087 1.00 91.12 725 ARG A O 1
ATOM 5372 N N . ALA A 1 726 ? -17.206 6.367 26.838 1.00 89.00 726 ALA A N 1
ATOM 5373 C CA . ALA A 1 726 ? -16.273 5.285 26.530 1.00 89.00 726 ALA A CA 1
ATOM 5374 C C . ALA A 1 726 ? -15.038 5.797 25.783 1.00 89.00 726 ALA A C 1
ATOM 5376 O O . ALA A 1 726 ? -15.174 6.387 24.714 1.00 89.00 726 ALA A O 1
ATOM 5377 N N . ALA A 1 727 ? -13.848 5.545 26.334 1.00 79.94 727 ALA A N 1
ATOM 5378 C CA . ALA A 1 727 ? -12.547 5.799 25.710 1.00 79.94 727 ALA A CA 1
ATOM 5379 C C . ALA A 1 727 ? -12.318 7.232 25.165 1.00 79.94 727 ALA A C 1
ATOM 5381 O O . ALA A 1 727 ? -11.618 7.427 24.170 1.00 79.94 727 ALA A O 1
ATOM 5382 N N . ILE A 1 728 ? -12.867 8.248 25.845 1.00 77.38 728 ILE A N 1
ATOM 5383 C CA . ILE A 1 728 ? -12.684 9.678 25.524 1.00 77.38 728 ILE A CA 1
ATOM 5384 C C . ILE A 1 728 ? -11.733 10.329 26.526 1.00 77.38 728 ILE A C 1
ATOM 5386 O O . ILE A 1 728 ? -11.810 10.060 27.725 1.00 77.38 728 ILE A O 1
ATOM 5390 N N . GLY A 1 729 ? -10.885 11.235 26.041 1.00 68.06 729 GLY A N 1
ATOM 5391 C CA . GLY A 1 729 ? -9.933 11.979 26.857 1.00 68.06 729 GLY A CA 1
ATOM 5392 C C . GLY A 1 729 ? -8.490 11.682 26.473 1.00 68.06 729 GLY A C 1
ATOM 5393 O O . GLY A 1 729 ? -8.209 11.052 25.452 1.00 68.06 729 GLY A O 1
ATOM 5394 N N . ASP A 1 730 ? -7.583 12.177 27.301 1.00 57.34 730 ASP A N 1
ATOM 5395 C CA . ASP A 1 730 ? -6.169 12.357 26.945 1.00 57.34 730 ASP A CA 1
ATOM 5396 C C . ASP A 1 730 ? -5.345 11.103 27.215 1.00 57.34 730 ASP A C 1
ATOM 5398 O O . ASP A 1 730 ? -4.402 10.789 26.495 1.00 57.34 730 ASP A O 1
ATOM 5402 N N . ASN A 1 731 ? -5.781 10.335 28.210 1.00 67.12 731 ASN A N 1
ATOM 5403 C CA . ASN A 1 731 ? -5.299 9.001 28.509 1.00 67.12 731 ASN A CA 1
ATOM 5404 C C . ASN A 1 731 ? -6.468 8.174 29.063 1.00 67.12 731 ASN A C 1
ATOM 5406 O O . ASN A 1 731 ? -6.551 7.927 30.269 1.00 67.12 731 ASN A O 1
ATOM 5410 N N . PRO A 1 732 ? -7.431 7.794 28.204 1.00 72.75 732 PRO A N 1
ATOM 5411 C CA . PRO A 1 732 ? -8.686 7.217 28.669 1.00 72.75 732 PRO A CA 1
ATOM 5412 C C . PRO A 1 732 ? -8.484 5.908 29.443 1.00 72.75 732 PRO A C 1
ATOM 5414 O O . PRO A 1 732 ? -9.312 5.575 30.280 1.00 72.75 732 PRO A O 1
ATOM 5417 N N . TYR A 1 733 ? -7.373 5.207 29.206 1.00 75.31 733 TYR A N 1
ATOM 5418 C CA . TYR A 1 733 ? -7.028 3.943 29.853 1.00 75.31 733 TYR A CA 1
ATOM 5419 C C . TYR A 1 733 ? -6.276 4.117 31.186 1.00 75.31 733 TYR A C 1
ATOM 5421 O O . TYR A 1 733 ? -6.211 3.183 31.977 1.00 75.31 733 TYR A O 1
ATOM 5429 N N . ASN A 1 734 ? -5.719 5.298 31.479 1.00 66.31 734 ASN A N 1
ATOM 5430 C CA . ASN A 1 734 ? -4.976 5.546 32.719 1.00 66.31 734 ASN A CA 1
ATOM 5431 C C . ASN A 1 734 ? -5.179 6.986 33.225 1.00 66.31 734 ASN A C 1
ATOM 5433 O O . ASN A 1 734 ? -4.271 7.821 33.221 1.00 66.31 734 ASN A O 1
ATOM 5437 N N . LEU A 1 735 ? -6.401 7.257 33.691 1.00 58.19 735 LEU A N 1
ATOM 5438 C CA . LEU A 1 735 ? -6.839 8.582 34.148 1.00 58.19 735 LEU A CA 1
ATOM 5439 C C . LEU A 1 735 ? -6.110 9.065 35.408 1.00 58.19 735 LEU A C 1
ATOM 5441 O O . LEU A 1 735 ? -5.882 10.263 35.574 1.00 58.19 735 LEU A O 1
ATOM 5445 N N . ALA A 1 736 ? -5.719 8.136 36.287 1.00 56.16 736 ALA A N 1
ATOM 5446 C CA . ALA A 1 736 ? -5.015 8.445 37.531 1.00 56.16 736 ALA A CA 1
ATOM 5447 C C . ALA A 1 736 ? -3.612 9.029 37.294 1.00 56.16 736 ALA A C 1
ATOM 5449 O O . ALA A 1 736 ? -3.060 9.673 38.184 1.00 56.16 736 ALA A O 1
ATOM 5450 N N . ASN A 1 737 ? -3.051 8.839 36.094 1.00 56.38 737 ASN A N 1
ATOM 5451 C CA . ASN A 1 737 ? -1.723 9.312 35.725 1.00 56.38 737 ASN A CA 1
ATOM 5452 C C . ASN A 1 737 ? -1.737 10.183 34.456 1.00 56.38 737 ASN A C 1
ATOM 5454 O O . ASN A 1 737 ? -0.781 10.179 33.682 1.00 56.38 737 ASN A O 1
ATOM 5458 N N . ASN A 1 738 ? -2.795 10.983 34.257 1.00 49.28 738 ASN A N 1
ATOM 5459 C CA . ASN A 1 738 ? -2.919 11.929 33.133 1.00 49.28 738 ASN A CA 1
ATOM 5460 C C . ASN A 1 738 ? -1.725 12.900 32.988 1.00 49.28 738 ASN A C 1
ATOM 5462 O O . ASN A 1 738 ? -1.512 13.443 31.909 1.00 49.28 738 ASN A O 1
ATOM 5466 N N . ALA A 1 739 ? -0.932 13.115 34.045 1.00 45.28 739 ALA A N 1
ATOM 5467 C CA . ALA A 1 739 ? 0.261 13.964 34.016 1.00 45.28 739 ALA A CA 1
ATOM 5468 C C . ALA A 1 739 ? 1.529 13.274 33.456 1.00 45.28 739 ALA A C 1
ATOM 5470 O O . ALA A 1 739 ? 2.503 13.959 33.158 1.00 45.28 739 ALA A O 1
ATOM 5471 N N . THR A 1 740 ? 1.554 11.940 33.316 1.00 47.78 740 THR A N 1
ATOM 5472 C CA . THR A 1 740 ? 2.708 11.188 32.778 1.00 47.78 740 THR A CA 1
ATOM 5473 C C . THR A 1 740 ? 2.251 10.072 31.836 1.00 47.78 740 THR A C 1
ATOM 5475 O O . THR A 1 740 ? 1.744 9.038 32.267 1.00 47.78 740 THR A O 1
ATOM 5478 N N . ILE A 1 741 ? 2.459 10.253 30.528 1.00 44.56 741 ILE A N 1
ATOM 5479 C CA . ILE A 1 741 ? 2.154 9.230 29.515 1.00 44.56 741 ILE A CA 1
ATOM 5480 C C . ILE A 1 741 ? 3.153 8.074 29.666 1.00 44.56 741 ILE A C 1
ATOM 5482 O O . ILE A 1 741 ? 4.341 8.232 29.407 1.00 44.56 741 ILE A O 1
ATOM 5486 N N . ASN A 1 742 ? 2.691 6.910 30.125 1.00 49.78 742 ASN A N 1
ATOM 5487 C CA . ASN A 1 742 ? 3.548 5.759 30.415 1.00 49.78 742 ASN A CA 1
ATOM 5488 C C . ASN A 1 742 ? 3.847 4.952 29.137 1.00 49.78 742 ASN A C 1
ATOM 5490 O O . ASN A 1 742 ? 2.950 4.723 28.336 1.00 49.78 742 ASN A O 1
ATOM 5494 N N . ALA A 1 743 ? 5.082 4.476 28.957 1.00 45.06 743 ALA A N 1
ATOM 5495 C CA . ALA A 1 743 ? 5.498 3.721 27.765 1.00 45.06 743 ALA A CA 1
ATOM 5496 C C . ALA A 1 743 ? 4.912 2.291 27.687 1.00 45.06 743 ALA A C 1
ATOM 5498 O O . ALA A 1 743 ? 5.174 1.573 26.726 1.00 45.06 743 ALA A O 1
ATOM 5499 N N . ASP A 1 744 ? 4.147 1.885 28.705 1.00 55.41 744 ASP A N 1
ATOM 5500 C CA . ASP A 1 744 ? 3.657 0.524 28.936 1.00 55.41 744 ASP A CA 1
ATOM 5501 C C . ASP A 1 744 ? 2.162 0.518 29.321 1.00 55.41 744 ASP A C 1
ATOM 5503 O O . ASP A 1 744 ? 1.741 -0.164 30.255 1.00 55.41 744 ASP A O 1
ATOM 5507 N N . LEU A 1 745 ? 1.341 1.343 28.652 1.00 58.03 745 LEU A N 1
ATOM 5508 C CA . LEU A 1 745 ? -0.102 1.418 28.939 1.00 58.03 745 LEU A CA 1
ATOM 5509 C C . LEU A 1 745 ? -0.780 0.050 28.782 1.00 58.03 745 LEU A C 1
ATOM 5511 O O . LEU A 1 745 ? -1.582 -0.316 29.633 1.00 58.03 745 LEU A O 1
ATOM 5515 N N . VAL A 1 746 ? -0.379 -0.754 27.792 1.00 57.41 746 VAL A N 1
ATOM 5516 C CA . VAL A 1 746 ? -0.935 -2.101 27.564 1.00 57.41 746 VAL A CA 1
ATOM 5517 C C . VAL A 1 746 ? -0.833 -3.024 28.786 1.00 57.41 746 VAL A C 1
ATOM 5519 O O . VAL A 1 746 ? -1.685 -3.895 28.927 1.00 57.41 746 VAL A O 1
ATOM 5522 N N . ASN A 1 747 ? 0.138 -2.830 29.688 1.00 61.03 747 ASN A N 1
ATOM 5523 C CA . ASN A 1 747 ? 0.309 -3.654 30.896 1.00 61.03 747 ASN A CA 1
ATOM 5524 C C . ASN A 1 747 ? 0.002 -2.911 32.210 1.00 61.03 747 ASN A C 1
ATOM 5526 O O . ASN A 1 747 ? 0.088 -3.497 33.288 1.00 61.03 747 ASN A O 1
ATOM 5530 N N . ARG A 1 748 ? -0.330 -1.614 32.153 1.00 64.62 748 ARG A N 1
ATOM 5531 C CA . ARG A 1 748 ? -0.469 -0.735 33.336 1.00 64.62 748 ARG A CA 1
ATOM 5532 C C . ARG A 1 748 ? -1.755 0.087 33.339 1.00 64.62 748 ARG A C 1
ATOM 5534 O O . ARG A 1 748 ? -1.826 1.133 33.985 1.00 64.62 748 ARG A O 1
ATOM 5541 N N . ALA A 1 749 ? -2.739 -0.351 32.571 1.00 70.38 749 ALA A N 1
ATOM 5542 C CA . ALA A 1 749 ? -3.995 0.340 32.358 1.00 70.38 749 ALA A CA 1
ATOM 5543 C C . ALA A 1 749 ? -5.121 -0.685 32.210 1.00 70.38 749 ALA A C 1
ATOM 5545 O O . ALA A 1 749 ? -4.935 -1.708 31.542 1.00 70.38 749 ALA A O 1
ATOM 5546 N N . SER A 1 750 ? -6.273 -0.407 32.821 1.00 81.38 750 SER A N 1
ATOM 5547 C CA . SER A 1 750 ? -7.474 -1.223 32.655 1.00 81.38 750 SER A CA 1
ATOM 5548 C C . SER A 1 750 ? -8.054 -0.977 31.266 1.00 81.38 750 SER A C 1
ATOM 5550 O O . SER A 1 750 ? -8.305 0.172 30.894 1.00 81.38 750 SER A O 1
ATOM 5552 N N . MET A 1 751 ? -8.258 -2.030 30.471 1.00 85.81 751 MET A N 1
ATOM 5553 C CA . MET A 1 751 ? -8.694 -1.887 29.076 1.00 85.81 751 MET A CA 1
ATOM 5554 C C . MET A 1 751 ? -9.780 -2.892 28.715 1.00 85.81 751 MET A C 1
ATOM 5556 O O . MET A 1 751 ? -9.574 -4.100 28.837 1.00 85.81 751 MET A O 1
ATOM 5560 N N . ILE A 1 752 ? -10.905 -2.397 28.196 1.00 90.31 752 ILE A N 1
ATOM 5561 C CA . ILE A 1 752 ? -11.872 -3.238 27.484 1.00 90.31 752 ILE A CA 1
ATOM 5562 C C . ILE A 1 752 ? -11.280 -3.575 26.116 1.00 90.31 752 ILE A C 1
ATOM 5564 O O . ILE A 1 752 ? -10.922 -2.674 25.353 1.00 90.31 752 ILE A O 1
ATOM 5568 N N . VAL A 1 753 ? -11.190 -4.867 25.810 1.00 88.75 753 VAL A N 1
ATOM 5569 C CA . VAL A 1 753 ? -10.667 -5.377 24.539 1.00 88.75 753 VAL A CA 1
ATOM 5570 C C . VAL A 1 753 ? -11.624 -6.388 23.917 1.00 88.75 753 VAL A C 1
ATOM 5572 O O . VAL A 1 753 ? -12.281 -7.143 24.633 1.00 88.75 753 VAL A O 1
ATOM 5575 N N . ALA A 1 754 ? -11.676 -6.434 22.586 1.00 88.25 754 ALA A N 1
ATOM 5576 C CA . ALA A 1 754 ? -12.246 -7.571 21.868 1.00 88.25 754 ALA A CA 1
ATOM 5577 C C . ALA A 1 754 ? -11.180 -8.657 21.695 1.00 88.25 754 ALA A C 1
ATOM 5579 O O . ALA A 1 754 ? -10.023 -8.358 21.385 1.00 88.25 754 ALA A O 1
ATOM 5580 N N . LEU A 1 755 ? -11.585 -9.910 21.884 1.00 87.50 755 LEU A N 1
ATOM 5581 C CA . LEU A 1 755 ? -10.772 -11.102 21.687 1.00 87.50 755 LEU A CA 1
ATOM 5582 C C . LEU A 1 755 ? -11.276 -11.876 20.473 1.00 87.50 755 LEU A C 1
ATOM 5584 O O . LEU A 1 755 ? -12.482 -12.001 20.261 1.00 87.50 755 LEU A O 1
ATOM 5588 N N . LYS A 1 756 ? -10.345 -12.420 19.694 1.00 85.00 756 LYS A N 1
ATOM 5589 C CA . LYS A 1 756 ? -10.632 -13.335 18.595 1.00 85.00 756 LYS A CA 1
ATOM 5590 C C . LYS A 1 756 ? -9.506 -14.347 18.473 1.00 85.00 756 LYS A C 1
ATOM 5592 O O . LYS A 1 756 ? -8.335 -13.983 18.563 1.00 85.00 756 LYS A O 1
ATOM 5597 N N . ALA A 1 757 ? -9.851 -15.619 18.302 1.00 80.56 757 ALA A N 1
ATOM 5598 C CA . ALA A 1 757 ? -8.843 -16.670 18.218 1.00 80.56 757 ALA A CA 1
ATOM 5599 C C . ALA A 1 757 ? -7.876 -16.423 17.042 1.00 80.56 757 ALA A C 1
ATOM 5601 O O . ALA A 1 757 ? -8.308 -16.158 15.922 1.00 80.56 757 ALA A O 1
ATOM 5602 N N . GLY A 1 758 ? -6.566 -16.511 17.302 1.00 71.75 758 GLY A N 1
ATOM 5603 C CA . GLY A 1 758 ? -5.518 -16.292 16.294 1.00 71.75 758 GLY A CA 1
ATOM 5604 C C . GLY A 1 758 ? -5.264 -14.826 15.918 1.00 71.75 758 GLY A C 1
ATOM 5605 O O . GLY A 1 758 ? -4.376 -14.559 15.114 1.00 71.75 758 GLY A O 1
ATOM 5606 N N . GLU A 1 759 ? -5.996 -13.885 16.513 1.00 74.88 759 GLU A N 1
ATOM 5607 C CA . GLU A 1 759 ? -5.873 -12.448 16.280 1.00 74.88 759 GLU A CA 1
ATOM 5608 C C . GLU A 1 759 ? -5.438 -11.740 17.582 1.00 74.88 759 GLU A C 1
ATOM 5610 O O . GLU A 1 759 ? -5.673 -12.241 18.686 1.00 74.88 759 GLU A O 1
ATOM 5615 N N . PRO A 1 760 ? -4.782 -10.573 17.500 1.00 70.25 760 PRO A N 1
ATOM 5616 C CA . PRO A 1 760 ? -4.481 -9.759 18.678 1.00 70.25 760 PRO A CA 1
ATOM 5617 C C . PRO A 1 760 ? -5.753 -9.299 19.404 1.00 70.25 760 PRO A C 1
ATOM 5619 O O . PRO A 1 760 ? -6.796 -9.070 18.789 1.00 70.25 760 PRO A O 1
ATOM 5622 N N . SER A 1 761 ? -5.638 -9.016 20.700 1.00 78.94 761 SER A N 1
ATOM 5623 C CA . SER A 1 761 ? -6.660 -8.224 21.386 1.00 78.94 761 SER A CA 1
ATOM 5624 C C . SER A 1 761 ? -6.649 -6.779 20.878 1.00 78.94 761 SER A C 1
ATOM 5626 O O . SER A 1 761 ? -5.576 -6.174 20.786 1.00 78.94 761 SER A O 1
ATOM 5628 N N . VAL A 1 762 ? -7.822 -6.205 20.610 1.00 79.31 762 VAL A N 1
ATOM 5629 C CA . VAL A 1 762 ? -7.958 -4.810 20.153 1.00 79.31 762 VAL A CA 1
ATOM 5630 C C . VAL A 1 762 ? -8.746 -4.003 21.178 1.00 79.31 762 VAL A C 1
ATOM 5632 O O . VAL A 1 762 ? -9.829 -4.419 21.590 1.00 79.31 762 VAL A O 1
ATOM 5635 N N . GLU A 1 763 ? -8.195 -2.866 21.605 1.00 82.62 763 GLU A N 1
ATOM 5636 C CA . GLU A 1 763 ? -8.829 -1.973 22.581 1.00 82.62 763 GLU A CA 1
ATOM 5637 C C . GLU A 1 763 ? -10.106 -1.310 22.055 1.00 82.62 763 GLU A C 1
ATOM 5639 O O . GLU A 1 763 ? -10.301 -1.139 20.854 1.00 82.62 763 GLU A O 1
ATOM 5644 N N . MET A 1 764 ? -10.981 -0.932 22.983 1.00 87.19 764 MET A N 1
ATOM 5645 C CA . MET A 1 764 ? -12.236 -0.253 22.687 1.00 87.19 764 MET A CA 1
ATOM 5646 C C . MET A 1 764 ? -12.041 1.073 21.931 1.00 87.19 764 MET A C 1
ATOM 5648 O O . MET A 1 764 ? -11.131 1.863 22.191 1.00 87.19 764 MET A O 1
ATOM 5652 N N . GLN A 1 765 ? -12.953 1.358 21.009 1.00 83.25 765 GLN A N 1
ATOM 5653 C CA . GLN A 1 765 ? -12.990 2.630 20.293 1.00 83.25 765 GLN A CA 1
ATOM 5654 C C . GLN A 1 765 ? -13.610 3.737 21.159 1.00 83.25 765 GLN A C 1
ATOM 5656 O O . GLN A 1 765 ? -14.524 3.459 21.944 1.00 83.25 765 GLN A O 1
ATOM 5661 N N . PRO A 1 766 ? -13.202 5.008 20.984 1.00 82.38 766 PRO A N 1
ATOM 5662 C CA . PRO A 1 766 ? -13.946 6.139 21.526 1.00 82.38 766 PRO A CA 1
ATOM 5663 C C . PRO A 1 766 ? -15.410 6.112 21.072 1.00 82.38 766 PRO A C 1
ATOM 5665 O O . PRO A 1 766 ? -15.710 5.821 19.912 1.00 82.38 766 PRO A O 1
ATOM 5668 N N . TYR A 1 767 ? -16.329 6.452 21.973 1.00 87.12 767 TYR A N 1
ATOM 5669 C CA . TYR A 1 767 ? -17.727 6.660 21.610 1.00 87.12 767 TYR A CA 1
ATOM 5670 C C . TYR A 1 767 ? -17.945 8.097 21.140 1.00 87.12 767 TYR A C 1
ATOM 5672 O O . TYR A 1 767 ? -17.862 9.025 21.937 1.00 87.12 767 TYR A O 1
ATOM 5680 N N . TYR A 1 768 ? -18.273 8.260 19.863 1.00 86.69 768 TYR A N 1
ATOM 5681 C CA . TYR A 1 768 ? -18.746 9.523 19.304 1.00 86.69 768 TYR A CA 1
ATOM 5682 C C . TYR A 1 768 ? -20.179 9.371 18.813 1.00 86.69 768 TYR A C 1
ATOM 5684 O O . TYR A 1 768 ? -20.565 8.317 18.291 1.00 86.69 768 TYR A O 1
ATOM 5692 N N . SER A 1 769 ? -20.969 10.426 18.982 1.00 83.56 769 SER A N 1
ATOM 5693 C CA . SER A 1 769 ? -22.352 10.477 18.520 1.00 83.56 769 SER A CA 1
ATOM 5694 C C . SER A 1 769 ? -22.556 11.568 17.456 1.00 83.56 769 SER A C 1
ATOM 5696 O O . SER A 1 769 ? -21.855 12.582 17.462 1.00 83.56 769 SER A O 1
ATOM 5698 N N . PRO A 1 770 ? -23.539 11.421 16.550 1.00 80.19 770 PRO A N 1
ATOM 5699 C CA . PRO A 1 770 ? -23.866 12.475 15.586 1.00 80.19 770 PRO A CA 1
ATOM 5700 C C . PRO A 1 770 ? -24.432 13.758 16.217 1.00 80.19 770 PRO A C 1
ATOM 5702 O O . PRO A 1 770 ? -24.404 14.811 15.592 1.00 80.19 770 PRO A O 1
ATOM 5705 N N . ASP A 1 771 ? -24.982 13.679 17.431 1.00 81.50 771 ASP A N 1
ATOM 5706 C CA . ASP A 1 771 ? -25.702 14.773 18.097 1.00 81.50 771 ASP A CA 1
ATOM 5707 C C . ASP A 1 771 ? -24.821 15.639 19.013 1.00 81.50 771 ASP A C 1
ATOM 5709 O O . ASP A 1 771 ? -25.335 16.509 19.712 1.00 81.50 771 ASP A O 1
ATOM 5713 N N . GLY A 1 772 ? -23.507 15.411 19.054 1.00 80.12 772 GLY A N 1
ATOM 5714 C CA . GLY A 1 772 ? -22.614 16.141 19.961 1.00 80.12 772 GLY A CA 1
ATOM 5715 C C . GLY A 1 772 ? -22.410 15.448 21.313 1.00 80.12 772 GLY A C 1
ATOM 5716 O O . GLY A 1 772 ? -21.360 15.623 21.936 1.00 80.12 772 GLY A O 1
ATOM 5717 N N . ASN A 1 773 ? -23.374 14.637 21.757 1.00 85.75 773 ASN A N 1
ATOM 5718 C CA . ASN A 1 773 ? -23.385 14.020 23.081 1.00 85.75 773 ASN A CA 1
ATOM 5719 C C . ASN A 1 773 ? -22.567 12.726 23.118 1.00 85.75 773 ASN A C 1
ATOM 5721 O O . ASN A 1 773 ? -23.099 11.621 23.007 1.00 85.75 773 ASN A O 1
ATOM 5725 N N . ASP A 1 774 ? -21.267 12.857 23.371 1.00 88.38 774 ASP A N 1
ATOM 5726 C CA . ASP A 1 774 ? -20.344 11.718 23.454 1.00 88.38 774 ASP A CA 1
ATOM 5727 C C . ASP A 1 774 ? -20.467 10.928 24.776 1.00 88.38 774 ASP A C 1
ATOM 5729 O O . ASP A 1 774 ? -19.490 10.507 25.398 1.00 88.38 774 ASP A O 1
ATOM 5733 N N . TYR A 1 775 ? -21.699 10.743 25.238 1.00 91.00 775 TYR A N 1
ATOM 5734 C CA . TYR A 1 775 ? -22.078 9.955 26.396 1.00 91.00 775 TYR A CA 1
ATOM 5735 C C . TYR A 1 775 ? -23.442 9.300 26.160 1.00 91.00 775 TYR A C 1
ATOM 5737 O O . TYR A 1 775 ? -24.202 9.669 25.268 1.00 91.00 775 TYR A O 1
ATOM 5745 N N . ARG A 1 776 ? -23.772 8.315 26.992 1.00 93.06 776 ARG A N 1
ATOM 5746 C CA . ARG A 1 776 ? -25.100 7.703 27.076 1.00 93.06 776 ARG A CA 1
ATOM 5747 C C . ARG A 1 776 ? -25.696 7.974 28.450 1.00 93.06 776 ARG A C 1
ATOM 5749 O O . ARG A 1 776 ? -24.960 8.018 29.434 1.00 93.06 776 ARG A O 1
ATOM 5756 N N . GLN A 1 777 ? -27.012 8.149 28.505 1.00 94.25 777 GLN A N 1
ATOM 5757 C CA . GLN A 1 777 ? -27.770 8.385 29.734 1.00 94.25 777 GLN A CA 1
ATOM 5758 C C . GLN A 1 777 ? -28.656 7.175 30.049 1.00 94.25 777 GLN A C 1
ATOM 5760 O O . GLN A 1 777 ? -29.222 6.582 29.129 1.00 94.25 777 GLN A O 1
ATOM 5765 N N . ALA A 1 778 ? -28.772 6.837 31.333 1.00 91.19 778 ALA A N 1
ATOM 5766 C CA . ALA A 1 778 ? -29.653 5.801 31.863 1.00 91.19 778 ALA A CA 1
ATOM 5767 C C . ALA A 1 778 ? -30.422 6.258 33.107 1.00 91.19 778 ALA A C 1
ATOM 5769 O O . ALA A 1 778 ? -29.927 7.158 33.834 1.00 91.19 778 ALA A O 1
#